Protein 6A4U (pdb70)

CATH classification: 1.20.1260.10

B-factor: mean 13.75, std 8.59, range [6.16, 90.47]

Radius of gyration: 35.63 Å; Cα contacts (8 Å, |Δi|>4): 1625; chains: 6; bounding box: 70×90×114 Å

Sequence (1014 aa):
ASQVRQNYHEEDCEASSIINKKQQINMMMELYASSYVYLSMAYYFEERDDVALPGFAKKFFKKESSDEEERREEHHAQQTFMKKYQNKRGGRRIVLQQQQIAAPSSMMREWGTGLEALQQAALDDLEKKQQVNQQSSSLLEELLHSSTASSSGNNDPHLTKKLLEDEYLEEEQVDSSIKKIGDMITKLKRAGGPPTGLGEYMFDKELNASSSQVRQNYHHEEDCEASSIINKQQINMMELYASSYVYLSSMAYYFEERDDVALPGFAKKFFKKESSDEEEERREEHHAQQTFMKKYQNKKRGGRIVLQQQIAAPSMMRREWGTGLEALQQAALDDLEKKQQVNQQSSSLLELLHSSSTASSGNNDPHLTKKLLEDEYLEEEQVDSSIKKIGDMITKLKRAGGPPTGLGEYMFDKKELNASQVRQNYHEEDCEASSIINKKQINMMELYASSYVYLSMAYYFEERDDVALPGFAKFFKKKESSDEEERREEHHAQQTFMKKYQNKRGGRIVLQQQIAAPSSMMREWGTGLEALQQAALDDLEKKQQVNQQSSSLLEELLHSSTASSGNNDPHLTKKLLEDEYLEEEQVDSSIKKKIGDMITKLKRAGGPPTGLGEYMFDKELNASSQVRQNYHEEDCEASSIINKKQQINMMELYASSYVYLSMAYYFERDDVALPGFAKFFKKESSDEEERREEHHAQTFMKKYQNKKRGGRIVLQQIAAPSSMMREWGTGLEALQAALDDLEKKQQVNQQSSLLELHSSTTASSSGNNDPHLTKKLLEDEYLEEEQVDSSIKKIGDMITKLKRAGGPPTGLGEYMFDKEELLNASQVRQNYHEEDCEASSIINKKQQINMMEELYASSYVYLSMAYYFEERDDVALPGFAKFFKKESSDEEEERREEHAQQTFMKKYQNKKRGGRIVLQQQIAAPPSSMMRREEWWGGTTGLEEALQAALDDLEKKQVNQQSSLLELLHSSTASSSGNNDPHLTKKLLEDEYLEEEQVDSIKKKIGDMITKLKRAGPTGLGEYMFDKEELNASQVRQNYHEEDCEASSIINKKQQINMMEELYASSYVYLSMAYYFEERDDVALPGFAKKFFKKESSDEEERREEHHAQQTFMKKYQNKKRGGRIVLQQIAAPSSMMRREWGTGLEALQAALDDLEKKQQVNQQSSLLELHSTASSGNNDPHLTKLLEDEYLEEEQVDSSIKKKIGDMITKLKRAGGPPTGLGEYMFDKELN

Solvent-accessible surface area: 44738 Å² total; per-residue (Å²): 135,22,150,65,66,150,89,13,77,130,80,0,26,62,21,0,20,136,2,1,35,49,2,12,60,0,11,7,8,4,12,11,0,0,15,23,1,51,32,37,84,34,62,17,62,0,0,1,87,26,0,67,85,22,2,59,97,7,28,92,22,0,27,50,0,0,106,6,0,9,125,23,3,0,54,28,30,21,62,36,8,31,10,15,51,76,101,79,17,34,49,0,20,91,0,0,65,35,0,41,83,16,2,117,90,0,23,95,18,1,86,89,7,39,74,44,0,52,62,47,113,2,92,92,0,20,125,20,0,79,81,95,2,26,113,52,3,90,86,22,31,129,118,6,24,56,13,15,74,118,0,111,183,48,19,51,86,52,133,10,27,120,105,22,0,76,150,49,90,135,23,151,63,63,146,88,12,80,130,84,0,26,63,18,0,20,119,3,0,22,46,2,12,53,0,11,8,7,4,11,10,1,0,3,24,1,60,32,35,83,34,65,18,71,0,0,1,88,27,1,62,76,17,3,63,99,11,35,85,25,0,22,38,0,0,73,6,0,9,148,24,3,0,53,38,81,21,88,76,8,44,36,16,97,107,148,86,14,34,52,0,20,90,0,0,66,35,0,14,85,16,4,44,105,2,5,100,12,1,32,100,4,19,74,45,0,54,60,46,114,2,94,92,0,20,123,18,0,24,44,82,5,3,48,87,5,13,55,31,3,24,118,6,0,31,13,4,18,55,0,109,38,6,31,45,87,51,112,3,28,134,31,7,6,83,97,46,94,135,24,151,63,63,147,91,13,78,131,80,0,27,56,35,0,19,92,5,1,41,49,2,11,55,0,11,8,8,4,11,11,0,0,15,23,1,44,33,1,67,13,6,4,51,0,0,1,88,22,1,74,91,22,2,54,64,8,29,94,20,0,19,38,0,0,95,6,0,10,128,23,3,0,56,27,35,21,54,41,9,31,9,16,50,84,101,77,24,35,49,0,20,90,0,0,68,37,0,41,86,14,3,118,95,0,23,96,29,2,85,90,6,39,73,43,0,52,63,47,114,3,93,92,0,20,126,19,0,81,77,85,5,26,110,71,7,90,85,26,30,132,111,6,24,55,11,15,73,117,0,113,184,48,19,51,86,29,47,9,11,9,60,20,6,52,149,45,93,133,24,152,64,64,144,91,13,82,121,73,0,28,62,29,0,19,55,5,2,10,26,3,12,51,0,10,8,7,4,11,11,0,0,16,23,1,63,31,36,84,33,65,16,70,0,0,1,87,27,1,72,78,17,2,56,89,11,31,97,29,0,42,51,0,0,105,3,0,9,122,22,3,0,54,26,30,25,20,13,10,26,31,15,68,102,154,96,21,34,48,0,20,89,0,0,66,34,0,41,86,15,3,117,95,1,24,95,6,0,86,57,3,39,74,45,0,53,63,45,113,2,93,84,0,20,124,19,0,78,77,84,5,25,109,87,5,91,85,31,30,129,115,7,25,55,11,16,75,117,0,115,183,50,20,50,87,52,133,10,28,130,80,18,5,90,143,47,94,135,24,152,64,63,145,89,13,80,132,79,0,27,55,23,0,19,146,9,1,33,46,3,12,60,0,11,9,12,4,11,21,3,0,4,34,2,61,34,36,84,34,63,16,67,0,0,1,85,23,1,63,84,21,2,53,76,11,31,80,24,0,33,48,0,0,76,5,0,9,147,22,2,0,48,24,54,26,102,93,9,54,38,10,36,167,179,122,33,62,28,0,18,78,0,0,67,28,0,41,82,15,3,118,106,2,24,94,21,0,84,96,3,40,74,45,0,53,60,47,114,3,94,92,0,19,125,19,0,78,79,85,5,26,110,78,7,90,87,27,32,130,113,7,26,56,11,14,74,117,0,111,184,49,30,42,85,53,133,11,27,126,106,20,0,70,151,43,93,132,23,54,5,50,34,62,13,83,118,73,0,28,62,30,0,20,76,6,2,9,29,3,11,53,0,9,8,6,4,7,11,0,3,22,24,1,86,32,35,84,34,63,17,65,0,0,5,96,22,0,58,78,18,1,41,94,9,27,96,33,0,28,40,0,0,96,5,0,3,45,9,3,0,52,26,32,23,19,13,10,25,33,16,66,102,154,95,18,35,49,0,20,91,0,0,67,34,0,41,85,15,4,118,93,1,24,96,8,0,85,85,3,39,75,44,0,52,63,44,114,2,10,9,0,14,29,17,0,72,74,94,1,26,114,47,1,91,87,24,30,130,108,6,25,55,11,16,74,117,0,111,183,49,31,44,86,52,135,10,28,124,104,20,0,69,148,45,93

Structure (mmCIF, N/CA/C/O backbone):
data_6A4U
#
_entry.id   6A4U
#
_cell.length_a   124.872
_cell.length_b   124.872
_cell.length_c   175.683
_cell.angle_alpha   90.00
_cell.angle_beta   90.00
_cell.angle_gamma   90.00
#
_symmetry.space_group_name_H-M   'I 4'
#
loop_
_entity.id
_entity.type
_entity.pdbx_description
1 polymer Ferritin
2 non-polymer 1,2-ETHANEDIOL
3 non-polymer 'SULFATE ION'
4 non-polymer 'CHLORIDE ION'
5 non-polymer 'MAGNESIUM ION'
6 water water
#
loop_
_atom_site.group_PDB
_atom_site.id
_atom_site.type_symbol
_atom_site.label_atom_id
_atom_site.label_alt_id
_atom_site.label_comp_id
_atom_site.label_asym_id
_atom_site.label_entity_id
_atom_site.label_seq_id
_atom_site.pdbx_PDB_ins_code
_atom_site.Cartn_x
_atom_site.Cartn_y
_atom_site.Cartn_z
_atom_site.occupancy
_atom_site.B_iso_or_equiv
_atom_site.auth_seq_id
_atom_site.auth_comp_id
_atom_site.auth_asym_id
_atom_site.auth_atom_id
_atom_site.pdbx_PDB_model_num
ATOM 1 N N . ALA A 1 1 ? 21.081 55.206 -15.680 1.00 22.80 2 ALA A N 1
ATOM 2 C CA . ALA A 1 1 ? 20.208 54.059 -15.461 1.00 21.11 2 ALA A CA 1
ATOM 3 C C . ALA A 1 1 ? 20.166 53.174 -16.694 1.00 18.08 2 ALA A C 1
ATOM 4 O O . ALA A 1 1 ? 20.561 53.587 -17.783 1.00 19.35 2 ALA A O 1
ATOM 6 N N . SER A 1 2 ? 19.678 51.952 -16.508 1.00 15.22 3 SER A N 1
ATOM 7 C CA . SER A 1 2 ? 19.515 51.028 -17.620 1.00 12.89 3 SER A CA 1
ATOM 8 C C . SER A 1 2 ? 18.556 51.603 -18.657 1.00 11.32 3 SER A C 1
ATOM 9 O O . SER A 1 2 ? 17.553 52.235 -18.308 1.00 11.89 3 SER A O 1
ATOM 12 N N . GLN A 1 3 ? 18.843 51.325 -19.939 1.00 9.98 4 GLN A N 1
ATOM 13 C CA . GLN A 1 3 ? 17.968 51.727 -21.037 1.00 9.87 4 GLN A CA 1
ATOM 14 C C . GLN A 1 3 ? 16.559 51.159 -20.903 1.00 9.20 4 GLN A C 1
ATOM 15 O O . GLN A 1 3 ? 15.633 51.692 -21.519 1.00 10.58 4 GLN A O 1
ATOM 21 N N . VAL A 1 4 ? 16.370 50.088 -20.126 1.00 8.92 5 VAL A N 1
ATOM 22 C CA . VAL A 1 4 ? 15.039 49.504 -19.981 1.00 9.03 5 VAL A CA 1
ATOM 23 C C . VAL A 1 4 ? 14.276 50.039 -18.778 1.00 8.48 5 VAL A C 1
ATOM 24 O O . VAL A 1 4 ? 13.057 49.844 -18.701 1.00 9.88 5 VAL A O 1
ATOM 28 N N . ARG A 1 5 ? 14.953 50.682 -17.829 1.00 8.44 6 ARG A N 1
ATOM 29 C CA . ARG A 1 5 ? 14.342 50.941 -16.530 1.00 8.80 6 ARG A CA 1
ATOM 30 C C . ARG A 1 5 ? 13.198 51.938 -16.656 1.00 8.67 6 ARG A C 1
ATOM 31 O O . ARG A 1 5 ? 13.342 52.991 -17.284 1.00 9.43 6 ARG A O 1
ATOM 39 N N . GLN A 1 6 ? 12.068 51.617 -16.031 1.00 8.13 7 GLN A N 1
ATOM 40 C CA . GLN A 1 6 ? 10.908 52.498 -16.072 1.00 8.09 7 GLN A CA 1
ATOM 41 C C . GLN A 1 6 ? 10.003 52.141 -14.904 1.00 7.93 7 GLN A C 1
ATOM 42 O O . GLN A 1 6 ? 9.622 50.977 -14.746 1.00 8.23 7 GLN A O 1
ATOM 48 N N . ASN A 1 7 ? 9.665 53.144 -14.092 1.00 8.30 8 ASN A N 1
ATOM 49 C CA . ASN A 1 7 ? 8.783 52.976 -12.938 1.00 8.61 8 ASN A CA 1
ATOM 50 C C . ASN A 1 7 ? 9.308 51.949 -11.937 1.00 8.39 8 ASN A C 1
ATOM 51 O O . ASN A 1 7 ? 8.527 51.233 -11.313 1.00 9.36 8 ASN A O 1
ATOM 56 N N . TYR A 1 8 ? 10.630 51.874 -11.771 1.00 8.74 9 TYR A N 1
ATOM 57 C CA . TYR A 1 8 ? 11.244 50.859 -10.916 1.00 8.40 9 TYR A CA 1
ATOM 58 C C . TYR A 1 8 ? 12.035 51.552 -9.817 1.00 8.49 9 TYR A C 1
ATOM 59 O O . TYR A 1 8 ? 13.123 52.085 -10.062 1.00 10.23 9 TYR A O 1
ATOM 68 N N . HIS A 1 9 ? 11.492 51.531 -8.609 1.00 9.12 10 HIS A N 1
ATOM 69 C CA . HIS A 1 9 ? 12.062 52.287 -7.508 1.00 9.61 10 HIS A CA 1
ATOM 70 C C . HIS A 1 9 ? 13.254 51.551 -6.915 1.00 9.35 10 HIS A C 1
ATOM 71 O O . HIS A 1 9 ? 13.261 50.321 -6.820 1.00 9.10 10 HIS A O 1
ATOM 78 N N . GLU A 1 10 ? 14.256 52.321 -6.480 1.00 10.03 11 GLU A N 1
ATOM 79 C CA A GLU A 1 10 ? 15.452 51.723 -5.896 0.46 10.46 11 GLU A CA 1
ATOM 80 C CA B GLU A 1 10 ? 15.452 51.722 -5.897 0.54 10.30 11 GLU A CA 1
ATOM 81 C C . GLU A 1 10 ? 15.134 50.871 -4.672 1.00 9.82 11 GLU A C 1
ATOM 82 O O . GLU A 1 10 ? 15.832 49.886 -4.409 1.00 10.04 11 GLU A O 1
ATOM 93 N N . ASP A 1 11 ? 14.096 51.227 -3.908 1.00 9.95 12 ASP A N 1
ATOM 94 C CA . ASP A 1 11 ? 13.755 50.423 -2.736 1.00 10.59 12 ASP A CA 1
ATOM 95 C C . ASP A 1 11 ? 13.221 49.060 -3.146 1.00 9.74 12 ASP A C 1
ATOM 96 O O . ASP A 1 11 ? 13.463 48.057 -2.466 1.00 10.53 12 ASP A O 1
ATOM 101 N N . CYS A 1 12 ? 12.478 49.006 -4.250 1.00 9.31 13 CYS A N 1
ATOM 102 C CA . CYS A 1 12 ? 12.013 47.722 -4.758 1.00 9.50 13 CYS A CA 1
ATOM 103 C C . CYS A 1 12 ? 13.180 46.882 -5.262 1.00 8.89 13 CYS A C 1
ATOM 104 O O . CYS A 1 12 ? 13.273 45.688 -4.956 1.00 9.15 13 CYS A O 1
ATOM 107 N N . GLU A 1 13 ? 14.096 47.504 -6.012 1.00 8.58 14 GLU A N 1
ATOM 108 C CA . GLU A 1 13 ? 15.297 46.821 -6.488 1.00 8.66 14 GLU A CA 1
ATOM 109 C C . GLU A 1 13 ? 16.089 46.222 -5.332 1.00 8.36 14 GLU A C 1
ATOM 110 O O . GLU A 1 13 ? 16.509 45.058 -5.380 1.00 8.30 14 GLU A O 1
ATOM 116 N N . ALA A 1 14 ? 16.304 47.009 -4.277 1.00 8.48 15 ALA A N 1
ATOM 117 C CA . ALA A 1 14 ? 17.064 46.520 -3.130 1.00 9.21 15 ALA A CA 1
ATOM 118 C C . ALA A 1 14 ? 16.329 45.391 -2.422 1.00 9.12 15 ALA A C 1
ATOM 119 O O . ALA A 1 14 ? 16.944 44.398 -2.011 1.00 9.90 15 ALA A O 1
ATOM 121 N N . SER A 1 15 ? 15.011 45.521 -2.265 1.00 9.12 16 SER A N 1
ATOM 122 C CA A SER A 1 15 ? 14.230 44.485 -1.596 0.46 9.68 16 SER A CA 1
ATOM 123 C CA B SER A 1 15 ? 14.270 44.473 -1.579 0.54 9.75 16 SER A CA 1
ATOM 124 C C . SER A 1 15 ? 14.253 43.180 -2.381 1.00 9.19 16 SER A C 1
ATOM 125 O O . SER A 1 15 ? 14.273 42.094 -1.791 1.00 9.88 16 SER A O 1
ATOM 130 N N . ILE A 1 16 ? 14.240 43.262 -3.712 1.00 8.63 17 ILE A N 1
ATOM 131 C CA A ILE A 1 16 ? 14.338 42.059 -4.541 0.42 8.50 17 ILE A CA 1
ATOM 132 C CA B ILE A 1 16 ? 14.318 42.035 -4.493 0.58 8.55 17 ILE A CA 1
ATOM 133 C C . ILE A 1 16 ? 15.658 41.340 -4.281 1.00 7.98 17 ILE A C 1
ATOM 134 O O . ILE A 1 16 ? 15.714 40.111 -4.170 1.00 8.19 17 ILE A O 1
ATOM 143 N N . ASN A 1 17 ? 16.755 42.099 -4.194 1.00 8.16 18 ASN A N 1
ATOM 144 C CA . ASN A 1 17 ? 18.032 41.468 -3.882 1.00 8.41 18 ASN A CA 1
ATOM 145 C C . ASN A 1 17 ? 17.989 40.772 -2.524 1.00 8.13 18 ASN A C 1
ATOM 146 O O . ASN A 1 17 ? 18.527 39.669 -2.367 1.00 8.68 18 ASN A O 1
ATOM 151 N N . LYS A 1 18 ? 17.342 41.381 -1.530 1.00 8.39 19 LYS A N 1
ATOM 152 C CA B LYS A 1 18 ? 17.206 40.728 -0.231 0.49 9.41 19 LYS A CA 1
ATOM 153 C CA C LYS A 1 18 ? 17.238 40.717 -0.238 0.51 9.30 19 LYS A CA 1
ATOM 154 C C . LYS A 1 18 ? 16.390 39.448 -0.350 1.00 8.70 19 LYS A C 1
ATOM 155 O O . LYS A 1 18 ? 16.725 38.419 0.255 1.00 9.18 19 LYS A O 1
ATOM 166 N N . GLN A 1 19 ? 15.311 39.496 -1.138 1.00 8.63 20 GLN A N 1
ATOM 167 C CA A GLN A 1 19 ? 14.460 38.324 -1.265 0.65 8.89 20 GLN A CA 1
ATOM 168 C CA B GLN A 1 19 ? 14.443 38.327 -1.303 0.35 9.33 20 GLN A CA 1
ATOM 169 C C . GLN A 1 19 ? 15.174 37.184 -1.988 1.00 8.74 20 GLN A C 1
ATOM 170 O O . GLN A 1 19 ? 14.959 36.013 -1.657 1.00 9.45 20 GLN A O 1
ATOM 181 N N . ILE A 1 20 ? 16.018 37.506 -2.980 1.00 8.41 21 ILE A N 1
ATOM 182 C CA . ILE A 1 20 ? 16.816 36.477 -3.650 1.00 8.12 21 ILE A CA 1
ATOM 183 C C . ILE A 1 20 ? 17.638 35.708 -2.624 1.00 7.49 21 ILE A C 1
ATOM 184 O O . ILE A 1 20 ? 17.684 34.472 -2.632 1.00 8.18 21 ILE A O 1
ATOM 189 N N . ASN A 1 21 ? 18.308 36.433 -1.725 1.00 7.67 22 ASN A N 1
ATOM 190 C CA . ASN A 1 21 ? 19.110 35.763 -0.707 1.00 7.45 22 ASN A CA 1
ATOM 191 C C . ASN A 1 21 ? 18.251 34.898 0.205 1.00 7.97 22 ASN A C 1
ATOM 192 O O . ASN A 1 21 ? 18.650 33.787 0.577 1.00 8.25 22 ASN A O 1
ATOM 197 N N . MET A 1 22 ? 17.068 35.390 0.574 1.00 8.22 23 MET A N 1
ATOM 198 C CA A MET A 1 22 ? 16.203 34.617 1.457 0.50 8.01 23 MET A CA 1
ATOM 199 C CA B MET A 1 22 ? 16.187 34.627 1.451 0.25 8.82 23 MET A CA 1
ATOM 200 C CA C MET A 1 22 ? 16.185 34.627 1.450 0.25 9.73 23 MET A CA 1
ATOM 201 C C . MET A 1 22 ? 15.742 33.325 0.794 1.00 8.44 23 MET A C 1
ATOM 202 O O . MET A 1 22 ? 15.699 32.274 1.444 1.00 8.94 23 MET A O 1
ATOM 215 N N . GLU A 1 23 ? 15.398 33.380 -0.500 1.00 8.43 24 GLU A N 1
ATOM 216 C CA . GLU A 1 23 ? 14.996 32.172 -1.216 1.00 9.34 24 GLU A CA 1
ATOM 217 C C . GLU A 1 23 ? 16.153 31.189 -1.322 1.00 8.28 24 GLU A C 1
ATOM 218 O O . GLU A 1 23 ? 15.957 29.976 -1.191 1.00 8.69 24 GLU A O 1
ATOM 224 N N . LEU A 1 24 ? 17.363 31.692 -1.579 1.00 8.36 25 LEU A N 1
ATOM 225 C CA . LEU A 1 24 ? 18.526 30.814 -1.626 1.00 8.28 25 LEU A CA 1
ATOM 226 C C . LEU A 1 24 ? 18.797 30.191 -0.262 1.00 7.75 25 LEU A C 1
ATOM 227 O O . LEU A 1 24 ? 19.144 29.009 -0.168 1.00 8.81 25 LEU A O 1
ATOM 232 N N . TYR A 1 25 ? 18.627 30.967 0.814 1.00 7.85 26 TYR A N 1
ATOM 233 C CA . TYR A 1 25 ? 18.777 30.421 2.159 1.00 8.01 26 TYR A CA 1
ATOM 234 C C . TYR A 1 25 ? 17.750 29.325 2.416 1.00 7.91 26 TYR A C 1
ATOM 235 O O . TYR A 1 25 ? 18.089 28.249 2.918 1.00 7.92 26 TYR A O 1
ATOM 244 N N . ALA A 1 26 ? 16.485 29.576 2.071 1.00 8.03 27 ALA A N 1
ATOM 245 C CA . ALA A 1 26 ? 15.470 28.541 2.241 1.00 8.25 27 ALA A CA 1
ATOM 246 C C . ALA A 1 26 ? 15.819 27.292 1.439 1.00 7.81 27 ALA A C 1
ATOM 247 O O . ALA A 1 26 ? 15.649 26.163 1.920 1.00 8.47 27 ALA A O 1
ATOM 249 N N . SER A 1 27 ? 16.313 27.470 0.212 1.00 7.78 28 SER A N 1
ATOM 250 C CA A SER A 1 27 ? 16.744 26.325 -0.585 0.65 7.91 28 SER A CA 1
ATOM 251 C CA B SER A 1 27 ? 16.725 26.313 -0.572 0.35 7.80 28 SER A CA 1
ATOM 252 C C . SER A 1 27 ? 17.828 25.531 0.134 1.00 7.67 28 SER A C 1
ATOM 253 O O . SER A 1 27 ? 17.858 24.295 0.074 1.00 8.00 28 SER A O 1
ATOM 258 N N . TYR A 1 28 ? 18.735 26.231 0.816 1.00 7.46 29 TYR A N 1
ATOM 259 C CA . TYR A 1 28 ? 19.832 25.569 1.521 1.00 7.60 29 TYR A CA 1
ATOM 260 C C . TYR A 1 28 ? 19.328 24.822 2.753 1.00 7.32 29 TYR A C 1
ATOM 261 O O . TYR A 1 28 ? 19.787 23.709 3.043 1.00 7.56 29 TYR A O 1
ATOM 270 N N . VAL A 1 29 ? 18.383 25.414 3.494 1.00 7.48 30 VAL A N 1
ATOM 271 C CA . VAL A 1 29 ? 17.740 24.704 4.601 1.00 7.64 30 VAL A CA 1
ATOM 272 C C . VAL A 1 29 ? 17.134 23.394 4.116 1.00 7.10 30 VAL A C 1
ATOM 273 O O . VAL A 1 29 ? 17.325 22.331 4.722 1.00 7.57 30 VAL A O 1
ATOM 277 N N . TYR A 1 30 ? 16.372 23.450 3.024 1.00 7.72 31 TYR A N 1
ATOM 278 C CA . TYR A 1 30 ? 15.711 22.238 2.559 1.00 8.01 31 TYR A CA 1
ATOM 279 C C . TYR A 1 30 ? 16.704 21.218 2.008 1.00 7.53 31 TYR A C 1
ATOM 280 O O . TYR A 1 30 ? 16.481 20.009 2.146 1.00 8.09 31 TYR A O 1
ATOM 289 N N . LEU A 1 31 ? 17.805 21.681 1.408 1.00 7.72 32 LEU A N 1
ATOM 290 C CA . LEU A 1 31 ? 18.859 20.760 0.991 1.00 7.78 32 LEU A CA 1
ATOM 291 C C . LEU A 1 31 ? 19.454 20.042 2.197 1.00 7.51 32 LEU A C 1
ATOM 292 O O . LEU A 1 31 ? 19.705 18.829 2.152 1.00 8.41 32 LEU A O 1
ATOM 297 N N . SER A 1 32 ? 19.705 20.784 3.280 1.00 7.85 33 SER A N 1
ATOM 298 C CA . SER A 1 32 ? 20.206 20.169 4.504 1.00 7.78 33 SER A CA 1
ATOM 299 C C . SER A 1 32 ? 19.241 19.109 5.016 1.00 7.59 33 SER A C 1
ATOM 300 O O . SER A 1 32 ? 19.647 17.997 5.380 1.00 8.23 33 SER A O 1
ATOM 303 N N . MET A 1 33 ? 17.955 19.444 5.067 1.00 7.65 34 MET A N 1
ATOM 304 C CA . MET A 1 33 ? 16.967 18.472 5.528 1.00 7.87 34 MET A CA 1
ATOM 305 C C . MET A 1 33 ? 16.947 17.241 4.633 1.00 7.69 34 MET A C 1
ATOM 306 O O . MET A 1 33 ? 16.884 16.106 5.126 1.00 8.30 34 MET A O 1
ATOM 311 N N . ALA A 1 34 ? 17.001 17.446 3.315 1.00 8.28 35 ALA A N 1
ATOM 312 C CA . ALA A 1 34 ? 16.909 16.325 2.388 1.00 8.61 35 ALA A CA 1
ATOM 313 C C . ALA A 1 34 ? 17.975 15.281 2.684 1.00 8.48 35 ALA A C 1
ATOM 314 O O . ALA A 1 34 ? 17.686 14.081 2.760 1.00 9.39 35 ALA A O 1
ATOM 316 N N . TYR A 1 35 ? 19.218 15.725 2.883 1.00 8.08 36 TYR A N 1
ATOM 317 C CA . TYR A 1 35 ? 20.302 14.780 3.111 1.00 8.09 36 TYR A CA 1
ATOM 318 C C . TYR A 1 35 ? 20.346 14.278 4.545 1.00 8.22 36 TYR A C 1
ATOM 319 O O . TYR A 1 35 ? 20.810 13.159 4.774 1.00 9.35 36 TYR A O 1
ATOM 328 N N . TYR A 1 36 ? 19.844 15.060 5.505 1.00 7.87 37 TYR A N 1
ATOM 329 C CA . TYR A 1 36 ? 19.660 14.535 6.850 1.00 8.30 37 TYR A CA 1
ATOM 330 C C . TYR A 1 36 ? 18.786 13.287 6.818 1.00 8.01 37 TYR A C 1
ATOM 331 O O . TYR A 1 36 ? 19.087 12.282 7.476 1.00 8.05 37 TYR A O 1
ATOM 340 N N . PHE A 1 37 ? 17.706 13.324 6.034 1.00 8.37 38 PHE A N 1
ATOM 341 C CA . PHE A 1 37 ? 16.786 12.200 5.943 1.00 8.60 38 PHE A CA 1
ATOM 342 C C . PHE A 1 37 ? 17.357 11.020 5.162 1.00 8.40 38 PHE A C 1
ATOM 343 O O . PHE A 1 37 ? 16.732 9.954 5.144 1.00 9.32 38 PHE A O 1
ATOM 351 N N . GLU A 1 38 ? 18.541 11.177 4.565 1.00 8.13 39 GLU A N 1
ATOM 352 C CA A GLU A 1 38 ? 19.232 10.069 3.912 0.75 8.60 39 GLU A CA 1
ATOM 353 C CA B GLU A 1 38 ? 19.283 10.124 3.885 0.25 9.45 39 GLU A CA 1
ATOM 354 C C . GLU A 1 38 ? 20.373 9.503 4.750 1.00 8.44 39 GLU A C 1
ATOM 355 O O . GLU A 1 38 ? 21.066 8.585 4.293 1.00 10.24 39 GLU A O 1
ATOM 366 N N . ARG A 1 39 ? 20.580 10.004 5.964 1.00 7.90 40 ARG A N 1
ATOM 367 C CA . ARG A 1 39 ? 21.550 9.378 6.851 1.00 8.46 40 ARG A CA 1
ATOM 368 C C . ARG A 1 39 ? 21.132 7.940 7.133 1.00 8.36 40 ARG A C 1
ATOM 369 O O . ARG A 1 39 ? 19.941 7.624 7.228 1.00 8.48 40 ARG A O 1
ATOM 377 N N . ASP A 1 40 ? 22.125 7.062 7.304 1.00 8.09 41 ASP A N 1
ATOM 378 C CA . ASP A 1 40 ? 21.831 5.655 7.568 1.00 8.40 41 ASP A CA 1
ATOM 379 C C . ASP A 1 40 ? 21.068 5.455 8.869 1.00 8.07 41 ASP A C 1
ATOM 380 O O . ASP A 1 40 ? 20.379 4.437 9.012 1.00 9.37 41 ASP A O 1
ATOM 385 N N . ASP A 1 41 ? 21.177 6.398 9.806 1.00 8.36 42 ASP A N 1
ATOM 386 C CA . ASP A 1 41 ? 20.491 6.335 11.087 1.00 8.62 42 ASP A CA 1
ATOM 387 C C . ASP A 1 41 ? 19.210 7.159 11.108 1.00 8.90 42 ASP A C 1
ATOM 388 O O . ASP A 1 41 ? 18.619 7.339 12.177 1.00 10.07 42 ASP A O 1
ATOM 393 N N . VAL A 1 42 ? 18.762 7.636 9.945 1.00 8.45 43 VAL A N 1
ATOM 394 C CA . VAL A 1 42 ? 17.497 8.351 9.813 1.00 8.70 43 VAL A CA 1
ATOM 395 C C . VAL A 1 42 ? 16.630 7.606 8.805 1.00 8.82 43 VAL A C 1
ATOM 396 O O . VAL A 1 42 ? 15.568 7.088 9.159 1.00 9.45 43 VAL A O 1
ATOM 400 N N . ALA A 1 43 ? 17.070 7.544 7.542 1.00 8.64 44 ALA A N 1
ATOM 401 C CA . ALA A 1 43 ? 16.491 6.634 6.542 1.00 9.10 44 ALA A CA 1
ATOM 402 C C . ALA A 1 43 ? 14.985 6.847 6.349 1.00 8.47 44 ALA A C 1
ATOM 403 O O . ALA A 1 43 ? 14.175 5.933 6.521 1.00 9.87 44 ALA A O 1
ATOM 405 N N . LEU A 1 44 ? 14.625 8.077 5.965 1.00 8.14 45 LEU A N 1
ATOM 406 C CA . LEU A 1 44 ? 13.247 8.466 5.663 1.00 8.52 45 LEU A CA 1
ATOM 407 C C . LEU A 1 44 ? 13.225 8.987 4.227 1.00 8.49 45 LEU A C 1
ATOM 408 O O . LEU A 1 44 ? 13.293 10.203 3.996 1.00 8.58 45 LEU A O 1
ATOM 413 N N . PRO A 1 45 ? 13.156 8.093 3.232 1.00 9.60 46 PRO A N 1
ATOM 414 C CA . PRO A 1 45 ? 13.318 8.538 1.832 1.00 10.16 46 PRO A CA 1
ATOM 415 C C . PRO A 1 45 ? 12.171 9.388 1.318 1.00 9.60 46 PRO A C 1
ATOM 416 O O . PRO A 1 45 ? 12.365 10.179 0.382 1.00 10.23 46 PRO A O 1
ATOM 420 N N . GLY A 1 46 ? 10.974 9.247 1.885 1.00 9.79 47 GLY A N 1
ATOM 421 C CA . GLY A 1 46 ? 9.882 10.117 1.478 1.00 9.83 47 GLY A CA 1
ATOM 422 C C . GLY A 1 46 ? 10.117 11.546 1.923 1.00 8.51 47 GLY A C 1
ATOM 423 O O . GLY A 1 46 ? 9.976 12.487 1.136 1.00 9.15 47 GLY A O 1
ATOM 424 N N . PHE A 1 47 ? 10.508 11.724 3.189 1.00 8.34 48 PHE A N 1
ATOM 425 C CA . PHE A 1 47 ? 10.890 13.049 3.661 1.00 8.83 48 PHE A CA 1
ATOM 426 C C . PHE A 1 47 ? 12.064 13.596 2.860 1.00 8.27 48 PHE A C 1
ATOM 427 O O . PHE A 1 47 ? 12.090 14.785 2.523 1.00 8.60 48 PHE A O 1
ATOM 435 N N . ALA A 1 48 ? 13.055 12.748 2.550 1.00 8.43 49 ALA A N 1
ATOM 436 C CA . ALA A 1 48 ? 14.209 13.213 1.781 1.00 8.76 49 ALA A CA 1
ATOM 437 C C . ALA A 1 48 ? 13.778 13.757 0.425 1.00 9.09 49 ALA A C 1
ATOM 438 O O . ALA A 1 48 ? 14.209 14.841 0.008 1.00 9.61 49 ALA A O 1
ATOM 440 N N . LYS A 1 49 ? 12.918 13.013 -0.278 1.00 9.54 50 LYS A N 1
ATOM 441 C CA A LYS A 1 49 ? 12.477 13.460 -1.593 0.06 9.36 50 LYS A CA 1
ATOM 442 C CA B LYS A 1 49 ? 12.458 13.444 -1.594 0.94 9.84 50 LYS A CA 1
ATOM 443 C C . LYS A 1 49 ? 11.644 14.730 -1.494 1.00 9.02 50 LYS A C 1
ATOM 444 O O . LYS A 1 49 ? 11.802 15.644 -2.312 1.00 9.43 50 LYS A O 1
ATOM 455 N N . PHE A 1 50 ? 10.762 14.816 -0.491 1.00 8.94 51 PHE A N 1
ATOM 456 C CA . PHE A 1 50 ? 9.964 16.022 -0.297 1.00 8.84 51 PHE A CA 1
ATOM 457 C C . PHE A 1 50 ? 10.858 17.245 -0.137 1.00 8.44 51 PHE A C 1
ATOM 458 O O . PHE A 1 50 ? 10.620 18.294 -0.750 1.00 8.72 51 PHE A O 1
ATOM 466 N N . PHE A 1 51 ? 11.892 17.131 0.692 1.00 8.49 52 PHE A N 1
ATOM 467 C CA . PHE A 1 51 ? 12.771 18.271 0.925 1.00 8.94 52 PHE A CA 1
ATOM 468 C C . PHE A 1 51 ? 13.716 18.545 -0.237 1.00 8.59 52 PHE A C 1
ATOM 469 O O . PHE A 1 51 ? 14.056 19.709 -0.475 1.00 8.99 52 PHE A O 1
ATOM 477 N N . LYS A 1 52 ? 14.135 17.521 -0.980 1.00 9.42 53 LYS A N 1
ATOM 478 C CA A LYS A 1 52 ? 14.920 17.758 -2.192 0.49 9.65 53 LYS A CA 1
ATOM 479 C CA B LYS A 1 52 ? 14.928 17.784 -2.174 0.51 9.74 53 LYS A CA 1
ATOM 480 C C . LYS A 1 52 ? 14.122 18.585 -3.190 1.00 9.40 53 LYS A C 1
ATOM 481 O O . LYS A 1 52 ? 14.620 19.568 -3.760 1.00 10.23 53 LYS A O 1
ATOM 492 N N . GLU A 1 53 ? 12.871 18.182 -3.424 1.00 9.52 54 GLU A N 1
ATOM 493 C CA . GLU A 1 53 ? 12.012 18.916 -4.344 1.00 10.10 54 GLU A CA 1
ATOM 494 C C . GLU A 1 53 ? 11.764 20.327 -3.839 1.00 9.40 54 GLU A C 1
ATOM 495 O O . GLU A 1 53 ? 11.778 21.286 -4.617 1.00 10.21 54 GLU A O 1
ATOM 501 N N . SER A 1 54 ? 11.561 20.476 -2.528 1.00 9.06 55 SER A N 1
ATOM 502 C CA . SER A 1 54 ? 11.373 21.803 -1.953 1.00 9.11 55 SER A CA 1
ATOM 503 C C . SER A 1 54 ? 12.603 22.672 -2.167 1.00 8.93 55 SER A C 1
ATOM 504 O O . SER A 1 54 ? 12.486 23.859 -2.494 1.00 9.49 55 SER A O 1
ATOM 507 N N . SER A 1 55 ? 13.795 22.100 -1.975 1.00 8.81 56 SER A N 1
ATOM 508 C CA . SER A 1 55 ? 15.025 22.853 -2.199 1.00 8.84 56 SER A CA 1
ATOM 509 C C . SER A 1 55 ? 15.111 23.343 -3.638 1.00 8.62 56 SER A C 1
ATOM 510 O O . SER A 1 55 ? 15.446 24.506 -3.890 1.00 9.42 56 SER A O 1
ATOM 513 N N . ASP A 1 56 ? 14.813 22.462 -4.598 1.00 9.22 58 ASP A N 1
ATOM 514 C CA . ASP A 1 56 ? 14.858 22.863 -5.999 1.00 10.12 58 ASP A CA 1
ATOM 515 C C . ASP A 1 56 ? 13.866 23.983 -6.281 1.00 9.90 58 ASP A C 1
ATOM 516 O O . ASP A 1 56 ? 14.178 24.930 -7.013 1.00 10.78 58 ASP A O 1
ATOM 521 N N . GLU A 1 57 ? 12.658 23.882 -5.718 1.00 10.31 59 GLU A N 1
ATOM 522 C CA A GLU A 1 57 ? 11.644 24.900 -5.967 0.72 11.73 59 GLU A CA 1
ATOM 523 C CA B GLU A 1 57 ? 11.638 24.899 -5.956 0.28 10.82 59 GLU A CA 1
ATOM 524 C C . GLU A 1 57 ? 12.074 26.257 -5.423 1.00 10.01 59 GLU A C 1
ATOM 525 O O . GLU A 1 57 ? 11.850 27.287 -6.070 1.00 10.32 59 GLU A O 1
ATOM 536 N N . GLU A 1 58 ? 12.700 26.284 -4.240 1.00 8.84 60 GLU A N 1
ATOM 537 C CA . GLU A 1 58 ? 13.142 27.570 -3.703 1.00 8.95 60 GLU A CA 1
ATOM 538 C C . GLU A 1 58 ? 14.251 28.168 -4.560 1.00 8.52 60 GLU A C 1
ATOM 539 O O . GLU A 1 58 ? 14.295 29.387 -4.770 1.00 8.85 60 GLU A O 1
ATOM 545 N N . ARG A 1 59 ? 15.158 27.330 -5.067 1.00 8.71 61 ARG A N 1
ATOM 546 C CA A ARG A 1 59 ? 16.184 27.844 -5.963 0.72 9.35 61 ARG A CA 1
ATOM 547 C CA B ARG A 1 59 ? 16.189 27.808 -5.985 0.28 9.33 61 ARG A CA 1
ATOM 548 C C . ARG A 1 59 ? 15.570 28.404 -7.240 1.00 9.07 61 ARG A C 1
ATOM 549 O O . ARG A 1 59 ? 16.015 29.443 -7.739 1.00 9.55 61 ARG A O 1
ATOM 564 N N . GLU A 1 60 ? 14.547 27.739 -7.785 1.00 9.27 62 GLU A N 1
ATOM 565 C CA A GLU A 1 60 ? 13.883 28.274 -8.967 0.78 10.28 62 GLU A CA 1
ATOM 566 C CA B GLU A 1 60 ? 13.887 28.278 -8.968 0.22 10.04 62 GLU A CA 1
ATOM 567 C C . GLU A 1 60 ? 13.221 29.611 -8.664 1.00 9.04 62 GLU A C 1
ATOM 568 O O . GLU A 1 60 ? 13.240 30.525 -9.492 1.00 9.72 62 GLU A O 1
ATOM 579 N N . HIS A 1 61 ? 12.639 29.750 -7.472 1.00 8.92 63 HIS A N 1
ATOM 580 C CA A HIS A 1 61 ? 12.037 31.021 -7.058 0.60 9.44 63 HIS A CA 1
ATOM 581 C CA B HIS A 1 61 ? 12.043 31.036 -7.156 0.40 9.66 63 HIS A CA 1
ATOM 582 C C . HIS A 1 61 ? 13.087 32.128 -6.970 1.00 8.70 63 HIS A C 1
ATOM 583 O O . HIS A 1 61 ? 12.839 33.277 -7.366 1.00 8.90 63 HIS A O 1
ATOM 596 N N . ALA A 1 62 ? 14.264 31.798 -6.434 1.00 8.45 64 ALA A N 1
ATOM 597 C CA . ALA A 1 62 ? 15.351 32.773 -6.418 1.00 8.71 64 ALA A CA 1
ATOM 598 C C . ALA A 1 62 ? 15.731 33.182 -7.839 1.00 8.32 64 ALA A C 1
ATOM 599 O O . ALA A 1 62 ? 15.930 34.371 -8.122 1.00 8.64 64 ALA A O 1
ATOM 601 N N . GLN A 1 63 ? 15.832 32.202 -8.746 1.00 8.56 65 GLN A N 1
ATOM 602 C CA A GLN A 1 63 ? 16.211 32.492 -10.127 0.53 8.66 65 GLN A CA 1
ATOM 603 C CA B GLN A 1 63 ? 16.214 32.499 -10.124 0.47 9.03 65 GLN A CA 1
ATOM 604 C C . GLN A 1 63 ? 15.170 33.354 -10.827 1.00 8.13 65 GLN A C 1
ATOM 605 O O . GLN A 1 63 ? 15.514 34.210 -11.648 1.00 8.91 65 GLN A O 1
ATOM 616 N N . THR A 1 64 ? 13.885 33.138 -10.524 1.00 8.15 66 THR A N 1
ATOM 617 C CA . THR A 1 64 ? 12.857 33.975 -11.132 1.00 8.44 66 THR A CA 1
ATOM 618 C C . THR A 1 64 ? 13.009 35.428 -10.691 1.00 7.59 66 THR A C 1
ATOM 619 O O . THR A 1 64 ? 12.821 36.345 -11.494 1.00 8.03 66 THR A O 1
ATOM 623 N N . PHE A 1 65 ? 13.410 35.656 -9.434 1.00 7.53 67 PHE A N 1
ATOM 624 C CA . PHE A 1 65 ? 13.672 37.024 -8.988 1.00 7.36 67 PHE A CA 1
ATOM 625 C C . PHE A 1 65 ? 14.901 37.607 -9.678 1.00 7.28 67 PHE A C 1
ATOM 626 O O . PHE A 1 65 ? 14.947 38.810 -9.952 1.00 8.02 67 PHE A O 1
ATOM 634 N N . MET A 1 66 ? 15.927 36.786 -9.927 1.00 7.26 68 MET A N 1
ATOM 635 C CA . MET A 1 66 ? 17.106 37.266 -10.645 1.00 7.56 68 MET A CA 1
ATOM 636 C C . MET A 1 66 ? 16.740 37.680 -12.065 1.00 7.79 68 MET A C 1
ATOM 637 O O . MET A 1 66 ? 17.122 38.763 -12.538 1.00 7.77 68 MET A O 1
ATOM 642 N N . LYS A 1 67 ? 15.973 36.828 -12.752 1.00 7.84 69 LYS A N 1
ATOM 643 C CA A LYS A 1 67 ? 15.474 37.169 -14.077 0.69 7.39 69 LYS A CA 1
ATOM 644 C CA B LYS A 1 67 ? 15.469 37.168 -14.079 0.31 11.55 69 LYS A CA 1
ATOM 645 C C . LYS A 1 67 ? 14.652 38.449 -14.035 1.00 8.03 69 LYS A C 1
ATOM 646 O O . LYS A 1 67 ? 14.771 39.302 -14.924 1.00 8.01 69 LYS A O 1
ATOM 657 N N . TYR A 1 68 ? 13.822 38.600 -12.998 1.00 7.59 70 TYR A N 1
ATOM 658 C CA . TYR A 1 68 ? 12.969 39.776 -12.865 1.00 7.51 70 TYR A CA 1
ATOM 659 C C . TYR A 1 68 ? 13.793 41.048 -12.703 1.00 7.51 70 TYR A C 1
ATOM 660 O O . TYR A 1 68 ? 13.510 42.075 -13.335 1.00 7.46 70 TYR A O 1
ATOM 669 N N . GLN A 1 69 ? 14.806 40.997 -11.833 1.00 7.56 71 GLN A N 1
ATOM 670 C CA . GLN A 1 69 ? 15.703 42.127 -11.644 1.00 8.38 71 GLN A CA 1
ATOM 671 C C . GLN A 1 69 ? 16.252 42.593 -12.988 1.00 7.90 71 GLN A C 1
ATOM 672 O O . GLN A 1 69 ? 16.197 43.782 -13.325 1.00 8.47 71 GLN A O 1
ATOM 678 N N . ASN A 1 70 ? 16.728 41.647 -13.807 1.00 8.15 72 ASN A N 1
ATOM 679 C CA . ASN A 1 70 ? 17.254 42.008 -15.120 1.00 8.37 72 ASN A CA 1
ATOM 680 C C . ASN A 1 70 ? 16.165 42.561 -16.037 1.00 7.77 72 ASN A C 1
ATOM 681 O O . ASN A 1 70 ? 16.415 43.508 -16.789 1.00 8.68 72 ASN A O 1
ATOM 686 N N . LYS A 1 71 ? 14.958 41.979 -16.008 1.00 7.59 73 LYS A N 1
ATOM 687 C CA . LYS A 1 71 ? 13.884 42.473 -16.869 1.00 8.47 73 LYS A CA 1
ATOM 688 C C . LYS A 1 71 ? 13.606 43.944 -16.608 1.00 7.81 73 LYS A C 1
ATOM 689 O O . LYS A 1 71 ? 13.309 44.702 -17.539 1.00 8.65 73 LYS A O 1
ATOM 695 N N . ARG A 1 72 ? 13.643 44.356 -15.338 1.00 7.37 74 ARG A N 1
ATOM 696 C CA . ARG A 1 72 ? 13.304 45.718 -14.952 1.00 7.72 74 ARG A CA 1
ATOM 697 C C . ARG A 1 72 ? 14.486 46.674 -15.046 1.00 7.90 74 ARG A C 1
ATOM 698 O O . ARG A 1 72 ? 14.294 47.889 -14.911 1.00 8.57 74 ARG A O 1
ATOM 706 N N . GLY A 1 73 ? 15.690 46.174 -15.307 1.00 8.21 75 GLY A N 1
ATOM 707 C CA . GLY A 1 73 ? 16.853 47.032 -15.357 1.00 9.05 75 GLY A CA 1
ATOM 708 C C . GLY A 1 73 ? 17.518 47.249 -14.023 1.00 8.83 75 GLY A C 1
ATOM 709 O O . GLY A 1 73 ? 18.396 48.114 -13.917 1.00 10.34 75 GLY A O 1
ATOM 710 N N . GLY A 1 74 ? 17.110 46.514 -12.991 1.00 8.86 76 GLY A N 1
ATOM 711 C CA . GLY A 1 74 ? 17.843 46.529 -11.748 1.00 9.02 76 GLY A CA 1
ATOM 712 C C . GLY A 1 74 ? 19.099 45.707 -11.862 1.00 8.91 76 GLY A C 1
ATOM 713 O O . GLY A 1 74 ? 19.343 45.007 -12.847 1.00 10.10 76 GLY A O 1
ATOM 714 N N . ARG A 1 75 ? 19.916 45.774 -10.821 1.00 8.65 77 ARG A N 1
ATOM 715 C CA A ARG A 1 75 ? 21.195 45.087 -10.833 0.75 9.40 77 ARG A CA 1
ATOM 716 C CA B ARG A 1 75 ? 21.222 45.122 -10.804 0.25 9.89 77 ARG A CA 1
ATOM 717 C C . ARG A 1 75 ? 21.236 44.069 -9.704 1.00 8.55 77 ARG A C 1
ATOM 718 O O . ARG A 1 75 ? 21.067 44.403 -8.524 1.00 9.27 77 ARG A O 1
ATOM 733 N N . ILE A 1 76 ? 21.429 42.813 -10.086 1.00 8.15 78 ILE A N 1
ATOM 734 C CA . ILE A 1 76 ? 21.496 41.727 -9.120 1.00 8.84 78 ILE A CA 1
ATOM 735 C C . ILE A 1 76 ? 22.726 41.912 -8.244 1.00 8.69 78 ILE A C 1
ATOM 736 O O . ILE A 1 76 ? 23.848 42.073 -8.745 1.00 9.73 78 ILE A O 1
ATOM 741 N N . VAL A 1 77 ? 22.527 41.872 -6.931 1.00 8.68 79 VAL A N 1
ATOM 742 C CA . VAL A 1 77 ? 23.622 41.877 -5.967 1.00 9.75 79 VAL A CA 1
ATOM 743 C C . VAL A 1 77 ? 23.444 40.638 -5.108 1.00 8.99 79 VAL A C 1
ATOM 744 O O . VAL A 1 77 ? 22.487 40.545 -4.332 1.00 10.16 79 VAL A O 1
ATOM 748 N N . LEU A 1 78 ? 24.343 39.679 -5.275 1.00 8.81 80 LEU A N 1
ATOM 749 C CA . LEU A 1 78 ? 24.294 38.426 -4.543 1.00 9.14 80 LEU A CA 1
ATOM 750 C C . LEU A 1 78 ? 25.153 38.524 -3.293 1.00 9.66 80 LEU A C 1
ATOM 751 O O . LEU A 1 78 ? 26.265 39.066 -3.322 1.00 13.20 80 LEU A O 1
ATOM 756 N N . GLN A 1 79 ? 24.649 37.965 -2.199 1.00 9.34 81 GLN A N 1
ATOM 757 C CA A GLN A 1 79 ? 25.334 37.954 -0.917 0.48 9.85 81 GLN A CA 1
ATOM 758 C CA B GLN A 1 79 ? 25.385 37.948 -0.949 0.52 9.92 81 GLN A CA 1
ATOM 759 C C . GLN A 1 79 ? 25.567 36.517 -0.462 1.00 8.42 81 GLN A C 1
ATOM 760 O O . GLN A 1 79 ? 24.994 35.563 -1.001 1.00 8.33 81 GLN A O 1
ATOM 771 N N . GLN A 1 80 ? 26.407 36.375 0.556 1.00 8.11 82 GLN A N 1
ATOM 772 C CA A GLN A 1 80 ? 26.662 35.070 1.147 0.65 7.53 82 GLN A CA 1
ATOM 773 C CA B GLN A 1 80 ? 26.661 35.056 1.118 0.35 7.50 82 GLN A CA 1
ATOM 774 C C . GLN A 1 80 ? 25.349 34.395 1.536 1.00 7.04 82 GLN A C 1
ATOM 775 O O . GLN A 1 80 ? 24.393 35.057 1.954 1.00 7.87 82 GLN A O 1
ATOM 786 N N . ILE A 1 81 ? 25.297 33.072 1.387 1.00 6.94 83 ILE A N 1
ATOM 787 C CA . ILE A 1 81 ? 24.131 32.280 1.773 1.00 7.21 83 ILE A CA 1
ATOM 788 C C . ILE A 1 81 ? 24.483 31.573 3.075 1.00 6.85 83 ILE A C 1
ATOM 789 O O . ILE A 1 81 ? 25.292 30.634 3.086 1.00 7.17 83 ILE A O 1
ATOM 794 N N . ALA A 1 82 ? 23.887 32.026 4.178 1.00 7.04 84 ALA A N 1
ATOM 795 C CA . ALA A 1 82 ? 24.217 31.464 5.482 1.00 7.22 84 ALA A CA 1
ATOM 796 C C . ALA A 1 82 ? 23.881 29.978 5.525 1.00 6.64 84 ALA A C 1
ATOM 797 O O . ALA A 1 82 ? 22.899 29.528 4.924 1.00 7.80 84 ALA A O 1
ATOM 799 N N . ALA A 1 83 ? 24.712 29.208 6.230 1.00 7.10 85 ALA A N 1
ATOM 800 C CA . ALA A 1 83 ? 24.351 27.826 6.481 1.00 7.78 85 ALA A CA 1
ATOM 801 C C . ALA A 1 83 ? 23.153 27.772 7.425 1.00 8.37 85 ALA A C 1
ATOM 802 O O . ALA A 1 83 ? 22.988 28.649 8.279 1.00 9.50 85 ALA A O 1
ATOM 804 N N . PRO A 1 84 ? 22.322 26.735 7.304 1.00 9.04 86 PRO A N 1
ATOM 805 C CA . PRO A 1 84 ? 21.232 26.544 8.268 1.00 10.73 86 PRO A CA 1
ATOM 806 C C . PRO A 1 84 ? 21.777 26.424 9.687 1.00 12.17 86 PRO A C 1
ATOM 807 O O . PRO A 1 84 ? 22.924 26.033 9.908 1.00 12.15 86 PRO A O 1
ATOM 811 N N . SER A 1 85 ? 20.935 26.780 10.660 1.00 15.25 87 SER A N 1
ATOM 812 C CA A SER A 1 85 ? 21.399 26.932 12.035 0.32 16.75 87 SER A CA 1
ATOM 813 C CA B SER A 1 85 ? 21.417 26.931 12.028 0.68 16.87 87 SER A CA 1
ATOM 814 C C . SER A 1 85 ? 21.695 25.605 12.723 1.00 16.81 87 SER A C 1
ATOM 815 O O . SER A 1 85 ? 22.473 25.581 13.685 1.00 17.81 87 SER A O 1
ATOM 820 N N . MET A 1 86 ? 21.098 24.503 12.273 1.00 15.68 88 MET A N 1
ATOM 821 C CA A MET A 1 86 ? 21.235 23.206 12.927 0.51 16.21 88 MET A CA 1
ATOM 822 C CA B MET A 1 86 ? 21.309 23.228 12.939 0.49 15.59 88 MET A CA 1
ATOM 823 C C . MET A 1 86 ? 21.772 22.172 11.950 1.00 14.65 88 MET A C 1
ATOM 824 O O . MET A 1 86 ? 21.412 22.187 10.767 1.00 14.67 88 MET A O 1
ATOM 833 N N . ARG A 1 87 ? 22.607 21.260 12.461 1.00 13.87 89 ARG A N 1
ATOM 834 C CA . ARG A 1 87 ? 23.105 20.141 11.670 1.00 13.54 89 ARG A CA 1
ATOM 835 C C . ARG A 1 87 ? 22.058 19.052 11.528 1.00 12.90 89 ARG A C 1
ATOM 836 O O . ARG A 1 87 ? 22.030 18.350 10.508 1.00 13.34 89 ARG A O 1
ATOM 844 N N . GLU A 1 88 ? 21.218 18.878 12.547 1.00 12.44 90 GLU A N 1
ATOM 845 C CA . GLU A 1 88 ? 20.254 17.793 12.619 1.00 13.44 90 GLU A CA 1
ATOM 846 C C . GLU A 1 88 ? 18.873 18.386 12.834 1.00 13.57 90 GLU A C 1
ATOM 847 O O . GLU A 1 88 ? 18.717 19.398 13.518 1.00 15.73 90 GLU A O 1
ATOM 853 N N . TRP A 1 89 ? 17.867 17.729 12.269 1.00 11.63 91 TRP A N 1
ATOM 854 C CA . TRP A 1 89 ? 16.529 18.293 12.208 1.00 10.85 91 TRP A CA 1
ATOM 855 C C . TRP A 1 89 ? 15.512 17.545 13.058 1.00 11.61 91 TRP A C 1
ATOM 856 O O . TRP A 1 89 ? 14.334 17.920 13.061 1.00 13.37 91 TRP A O 1
ATOM 867 N N . GLY A 1 90 ? 15.936 16.527 13.801 1.00 11.47 92 GLY A N 1
ATOM 868 C CA . GLY A 1 90 ? 15.047 15.820 14.701 1.00 12.29 92 GLY A CA 1
ATOM 869 C C . GLY A 1 90 ? 14.149 14.830 13.993 1.00 12.14 92 GLY A C 1
ATOM 870 O O . GLY A 1 90 ? 14.564 14.159 13.044 1.00 12.18 92 GLY A O 1
ATOM 871 N N . THR A 1 91 ? 12.910 14.723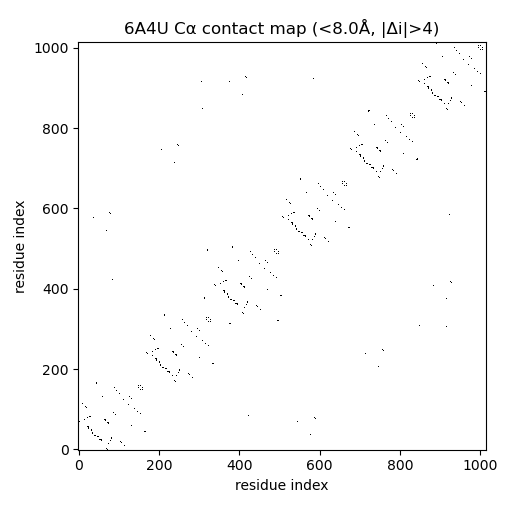 14.452 1.00 11.93 93 THR A N 1
ATOM 872 C CA . THR A 1 91 ? 11.958 13.815 13.838 1.00 12.11 93 THR A CA 1
ATOM 873 C C . THR A 1 91 ? 11.423 14.421 12.543 1.00 11.19 93 THR A C 1
ATOM 874 O O . THR A 1 91 ? 11.577 15.616 12.274 1.00 11.07 93 THR A O 1
ATOM 878 N N . GLY A 1 92 ? 10.759 13.588 11.740 1.00 11.48 94 GLY A N 1
ATOM 879 C CA . GLY A 1 92 ? 10.055 14.118 10.586 1.00 11.00 94 GLY A CA 1
ATOM 880 C C . GLY A 1 92 ? 9.111 15.245 10.958 1.00 9.99 94 GLY A C 1
ATOM 881 O O . GLY A 1 92 ? 9.043 16.263 10.267 1.00 9.91 94 GLY A O 1
ATOM 882 N N . LEU A 1 93 ? 8.392 15.091 12.075 1.00 9.98 95 LEU A N 1
ATOM 883 C CA . LEU A 1 93 ? 7.461 16.127 12.512 1.00 9.78 95 LEU A CA 1
ATOM 884 C C . LEU A 1 93 ? 8.189 17.420 12.848 1.00 9.51 95 LEU A C 1
ATOM 885 O O . LEU A 1 93 ? 7.742 18.505 12.461 1.00 9.86 95 LEU A O 1
ATOM 890 N N . GLU A 1 94 ? 9.311 17.329 13.566 1.00 9.74 96 GLU A N 1
ATOM 891 C CA . GLU A 1 94 ? 10.061 18.534 13.907 1.00 9.91 96 GLU A CA 1
ATOM 892 C C . GLU A 1 94 ? 10.573 19.241 12.659 1.00 9.05 96 GLU A C 1
ATOM 893 O O . GLU A 1 94 ? 10.584 20.477 12.599 1.00 9.36 96 GLU A O 1
ATOM 899 N N . ALA A 1 95 ? 10.989 18.479 11.648 1.00 8.63 97 ALA A N 1
ATOM 900 C CA . ALA A 1 95 ? 11.411 19.098 10.396 1.00 9.07 97 ALA A CA 1
ATOM 901 C C . ALA A 1 95 ? 10.247 19.788 9.696 1.00 8.30 97 ALA A C 1
ATOM 902 O O . ALA A 1 95 ? 10.407 20.896 9.171 1.00 8.77 97 ALA A O 1
ATOM 904 N N . LEU A 1 96 ? 9.073 19.148 9.663 1.00 8.85 98 LEU A N 1
ATOM 905 C CA . LEU A 1 96 ? 7.912 19.795 9.057 1.00 8.82 98 LEU A CA 1
ATOM 906 C C . LEU A 1 96 ? 7.519 21.054 9.815 1.00 8.40 98 LEU A C 1
ATOM 907 O O . LEU A 1 96 ? 7.117 22.049 9.204 1.00 8.58 98 LEU A O 1
ATOM 912 N N . GLN A 1 97 ? 7.598 21.020 11.150 1.00 8.50 99 GLN A N 1
ATOM 913 C CA A GLN A 1 97 ? 7.282 22.208 11.936 0.91 9.01 99 GLN A CA 1
ATOM 914 C CA B GLN A 1 97 ? 7.289 22.205 11.944 0.09 9.50 99 GLN A CA 1
ATOM 915 C C . GLN A 1 97 ? 8.259 23.338 11.630 1.00 8.90 99 GLN A C 1
ATOM 916 O O . GLN A 1 97 ? 7.856 24.502 11.493 1.00 9.69 99 GLN A O 1
ATOM 927 N N . ALA A 1 98 ? 9.545 23.013 11.496 1.00 9.17 101 ALA A N 1
ATOM 928 C CA . ALA A 1 98 ? 10.529 24.024 11.127 1.00 9.55 101 ALA A CA 1
ATOM 929 C C . ALA A 1 98 ? 10.262 24.556 9.725 1.00 8.79 101 ALA A C 1
ATOM 930 O O . ALA A 1 98 ? 10.401 25.761 9.468 1.00 9.26 101 ALA A O 1
ATOM 932 N N . ALA A 1 99 ? 9.864 23.675 8.804 1.00 8.93 102 ALA A N 1
ATOM 933 C CA . ALA A 1 99 ? 9.540 24.112 7.450 1.00 8.96 102 ALA A CA 1
ATOM 934 C C . ALA A 1 99 ? 8.319 25.026 7.438 1.00 8.43 102 ALA A C 1
ATOM 935 O O . ALA A 1 99 ? 8.307 26.043 6.734 1.00 8.95 102 ALA A O 1
ATOM 937 N N . LEU A 1 100 ? 7.287 24.692 8.217 1.00 8.36 103 LEU A N 1
ATOM 938 C CA . LEU A 1 100 ? 6.119 25.567 8.290 1.00 8.78 103 LEU A CA 1
ATOM 939 C C . LEU A 1 100 ? 6.517 26.956 8.768 1.00 8.80 103 LEU A C 1
ATOM 940 O O . LEU A 1 100 ? 6.102 27.970 8.191 1.00 9.11 103 LEU A O 1
ATOM 945 N N . ASP A 1 101 ? 7.345 27.020 9.815 1.00 8.76 104 ASP A N 1
ATOM 946 C CA A ASP A 1 101 ? 7.796 28.310 10.331 0.67 9.97 104 ASP A CA 1
ATOM 947 C CA B ASP A 1 101 ? 7.775 28.318 10.320 0.33 9.71 104 ASP A CA 1
ATOM 948 C C . ASP A 1 101 ? 8.566 29.084 9.267 1.00 8.82 104 ASP A C 1
ATOM 949 O O . ASP A 1 101 ? 8.367 30.293 9.092 1.00 9.40 104 ASP A O 1
ATOM 958 N N . LEU A 1 102 ? 9.460 28.399 8.549 1.00 8.58 105 LEU A N 1
ATOM 959 C CA . LEU A 1 102 ? 10.249 29.063 7.517 1.00 8.78 105 LEU A CA 1
ATOM 960 C C . LEU A 1 102 ? 9.360 29.562 6.381 1.00 8.46 105 LEU A C 1
ATOM 961 O O . LEU A 1 102 ? 9.535 30.687 5.898 1.00 8.98 105 LEU A O 1
ATOM 966 N N . GLU A 1 103 ? 8.403 28.738 5.939 1.00 7.88 106 GLU A N 1
ATOM 967 C CA . GLU A 1 103 ? 7.497 29.158 4.871 1.00 8.27 106 GLU A CA 1
ATOM 968 C C . GLU A 1 103 ? 6.707 30.394 5.271 1.00 8.19 106 GLU A C 1
ATOM 969 O O . GLU A 1 103 ? 6.482 31.288 4.446 1.00 8.36 106 GLU A O 1
ATOM 975 N N . LYS A 1 104 ? 6.276 30.467 6.532 1.00 8.18 107 LYS A N 1
ATOM 976 C CA A LYS A 1 104 ? 5.555 31.653 6.985 0.64 8.47 107 LYS A CA 1
ATOM 977 C CA B LYS A 1 104 ? 5.555 31.655 6.976 0.36 8.96 107 LYS A CA 1
ATOM 978 C C . LYS A 1 104 ? 6.475 32.863 7.122 1.00 8.37 107 LYS A C 1
ATOM 979 O O . LYS A 1 104 ? 6.048 33.996 6.867 1.00 8.62 107 LYS A O 1
ATOM 990 N N . GLN A 1 105 ? 7.739 32.653 7.507 1.00 8.57 108 GLN A N 1
ATOM 991 C CA A GLN A 1 105 ? 8.697 33.754 7.524 0.55 8.84 108 GLN A CA 1
ATOM 992 C CA B GLN A 1 105 ? 8.688 33.760 7.525 0.45 9.21 108 GLN A CA 1
ATOM 993 C C . GLN A 1 105 ? 8.910 34.309 6.123 1.00 8.55 108 GLN A C 1
ATOM 994 O O . GLN A 1 105 ? 8.938 35.533 5.919 1.00 9.26 108 GLN A O 1
ATOM 1005 N N . VAL A 1 106 ? 9.080 33.417 5.143 1.00 8.48 109 VAL A N 1
ATOM 1006 C CA . VAL A 1 106 ? 9.246 33.851 3.759 1.00 8.54 109 VAL A CA 1
ATOM 1007 C C . VAL A 1 106 ? 7.994 34.568 3.276 1.00 8.08 109 VAL A C 1
ATOM 1008 O O . VAL A 1 106 ? 8.075 35.611 2.618 1.00 8.55 109 VAL A O 1
ATOM 1012 N N . ASN A 1 107 ? 6.817 34.031 3.612 1.00 8.23 110 ASN A N 1
ATOM 1013 C CA . ASN A 1 107 ? 5.568 34.681 3.234 1.00 8.04 110 ASN A CA 1
ATOM 1014 C C . ASN A 1 107 ? 5.486 36.097 3.791 1.00 7.90 110 ASN A C 1
ATOM 1015 O O . ASN A 1 107 ? 5.090 37.029 3.079 1.00 8.41 110 ASN A O 1
ATOM 1020 N N . GLN A 1 108 ? 5.865 36.284 5.056 1.00 8.17 111 GLN A N 1
ATOM 1021 C CA A GLN A 1 108 ? 5.846 37.624 5.633 0.72 8.56 111 GLN A CA 1
ATOM 1022 C CA B GLN A 1 108 ? 5.845 37.625 5.631 0.28 8.61 111 GLN A CA 1
ATOM 1023 C C . GLN A 1 108 ? 6.770 38.563 4.865 1.00 8.21 111 GLN A C 1
ATOM 1024 O O . GLN A 1 108 ? 6.411 39.714 4.595 1.00 8.86 111 GLN A O 1
ATOM 1035 N N . SER A 1 109 ? 7.958 38.086 4.496 1.00 8.29 112 SER A N 1
ATOM 1036 C CA A SER A 1 109 ? 8.880 38.921 3.731 0.62 8.57 112 SER A CA 1
ATOM 1037 C CA B SER A 1 109 ? 8.874 38.932 3.737 0.16 8.46 112 SER A CA 1
ATOM 1038 C CA C SER A 1 109 ? 8.878 38.924 3.731 0.22 8.48 112 SER A CA 1
ATOM 1039 C C . SER A 1 109 ? 8.305 39.278 2.366 1.00 8.27 112 SER A C 1
ATOM 1040 O O . SER A 1 109 ? 8.457 40.410 1.895 1.00 8.82 112 SER A O 1
ATOM 1047 N N . LEU A 1 110 ? 7.647 38.317 1.706 1.00 8.28 113 LEU A N 1
ATOM 1048 C CA . LEU A 1 110 ? 7.035 38.583 0.409 1.00 8.21 113 LEU A CA 1
ATOM 1049 C C . LEU A 1 110 ? 5.901 39.591 0.536 1.00 8.31 113 LEU A C 1
ATOM 1050 O O . LEU A 1 110 ? 5.725 40.452 -0.338 1.00 9.03 113 LEU A O 1
ATOM 1055 N N . LEU A 1 111 ? 5.107 39.486 1.605 1.00 8.22 114 LEU A N 1
ATOM 1056 C CA . LEU A 1 111 ? 4.036 40.447 1.831 1.00 8.61 114 LEU A CA 1
ATOM 1057 C C . LEU A 1 111 ? 4.599 41.835 2.106 1.00 9.19 114 LEU A C 1
ATOM 1058 O O . LEU A 1 111 ? 4.020 42.844 1.681 1.00 10.00 114 LEU A O 1
ATOM 1063 N N . GLU A 1 112 ? 5.733 41.911 2.808 1.00 9.37 115 GLU A N 1
ATOM 1064 C CA A GLU A 1 112 ? 6.366 43.206 3.022 0.78 10.30 115 GLU A CA 1
ATOM 1065 C CA B GLU A 1 112 ? 6.377 43.203 3.023 0.22 10.47 115 GLU A CA 1
ATOM 1066 C C . GLU A 1 112 ? 6.880 43.787 1.709 1.00 10.04 115 GLU A C 1
ATOM 1067 O O . GLU A 1 112 ? 6.754 44.993 1.466 1.00 10.25 115 GLU A O 1
ATOM 1078 N N . LEU A 1 113 ? 7.451 42.942 0.848 1.00 9.85 116 LEU A N 1
ATOM 1079 C CA A LEU A 1 113 ? 7.863 43.390 -0.476 0.71 10.85 116 LEU A CA 1
ATOM 1080 C CA B LEU A 1 113 ? 7.862 43.404 -0.472 0.29 10.26 116 LEU A CA 1
ATOM 1081 C C . LEU A 1 113 ? 6.661 43.888 -1.272 1.00 9.67 116 LEU A C 1
ATOM 1082 O O . LEU A 1 113 ? 6.742 44.903 -1.976 1.00 10.37 116 LEU A O 1
ATOM 1091 N N . HIS A 1 114 ? 5.531 43.183 -1.164 1.00 9.55 117 HIS A N 1
ATOM 1092 C CA . HIS A 1 114 ? 4.324 43.618 -1.851 1.00 9.40 117 HIS A CA 1
ATOM 1093 C C . HIS A 1 114 ? 3.885 44.993 -1.364 1.00 9.73 117 HIS A C 1
ATOM 1094 O O . HIS A 1 114 ? 3.476 45.846 -2.165 1.00 9.97 117 HIS A O 1
ATOM 1101 N N . SER A 1 115 ? 3.988 45.233 -0.055 1.00 10.64 118 SER A N 1
ATOM 1102 C CA A SER A 1 115 ? 3.644 46.542 0.487 0.77 11.68 118 SER A CA 1
ATOM 1103 C CA B SER A 1 115 ? 3.644 46.545 0.486 0.23 11.19 118 SER A CA 1
ATOM 1104 C C . SER A 1 115 ? 4.562 47.625 -0.070 1.00 11.14 118 SER A C 1
ATOM 1105 O O . SER A 1 115 ? 4.106 48.722 -0.418 1.00 12.00 118 SER A O 1
ATOM 1110 N N . THR A 1 116 ? 5.860 47.332 -0.166 1.00 11.90 119 THR A N 1
ATOM 1111 C CA . THR A 1 116 ? 6.796 48.289 -0.752 1.00 12.15 119 THR A CA 1
ATOM 1112 C C . THR A 1 116 ? 6.440 48.579 -2.206 1.00 10.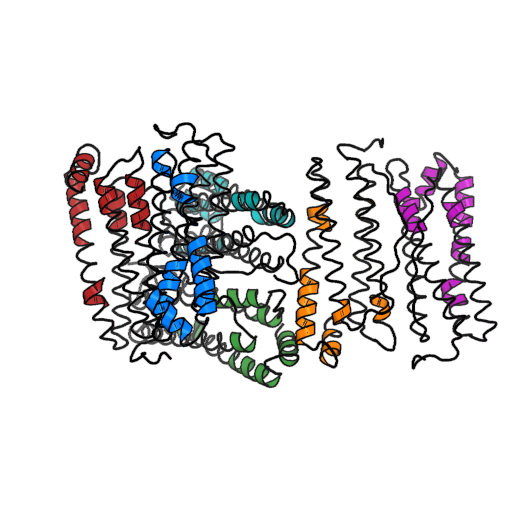76 119 THR A C 1
ATOM 1113 O O . THR A 1 116 ? 6.439 49.741 -2.639 1.00 11.76 119 THR A O 1
ATOM 1117 N N . ALA A 1 117 ? 6.128 47.533 -2.974 1.00 10.13 120 ALA A N 1
ATOM 1118 C CA . ALA A 1 117 ? 5.783 47.711 -4.381 1.00 9.73 120 ALA A CA 1
ATOM 1119 C C . ALA A 1 117 ? 4.494 48.506 -4.539 1.00 9.44 120 ALA A C 1
ATOM 1120 O O . ALA A 1 117 ? 4.395 49.380 -5.409 1.00 10.06 120 ALA A O 1
ATOM 1122 N N . SER A 1 118 ? 3.491 48.204 -3.713 1.00 10.37 121 SER A N 1
ATOM 1123 C CA A SER A 1 118 ? 2.221 48.925 -3.767 0.52 11.16 121 SER A CA 1
ATOM 1124 C CA B SER A 1 118 ? 2.227 48.926 -3.790 0.34 10.85 121 SER A CA 1
ATOM 1125 C CA C SER A 1 118 ? 2.231 48.930 -3.803 0.13 10.88 121 SER A CA 1
ATOM 1126 C C . SER A 1 118 ? 2.413 50.395 -3.429 1.00 11.34 121 SER A C 1
ATOM 1127 O O . SER A 1 118 ? 1.869 51.282 -4.101 1.00 12.10 121 SER A O 1
ATOM 1134 N N . GLY A 1 119 ? 3.177 50.670 -2.370 1.00 12.02 122 GLY A N 1
ATOM 1135 C CA . GLY A 1 119 ? 3.405 52.045 -1.961 1.00 13.25 122 GLY A CA 1
ATOM 1136 C C . GLY A 1 119 ? 4.174 52.848 -2.985 1.00 13.14 122 GLY A C 1
ATOM 1137 O O . GLY A 1 119 ? 4.050 54.075 -3.035 1.00 15.04 122 GLY A O 1
ATOM 1138 N N . ASN A 1 120 ? 4.969 52.178 -3.815 1.00 11.86 123 ASN A N 1
ATOM 1139 C CA . ASN A 1 120 ? 5.692 52.823 -4.900 1.00 11.15 123 ASN A CA 1
ATOM 1140 C C . ASN A 1 120 ? 4.959 52.733 -6.230 1.00 10.45 123 ASN A C 1
ATOM 1141 O O . ASN A 1 120 ? 5.536 53.075 -7.264 1.00 11.28 123 ASN A O 1
ATOM 1146 N N . ASN A 1 121 ? 3.694 52.317 -6.222 1.00 10.35 124 ASN A N 1
ATOM 1147 C CA . ASN A 1 121 ? 2.861 52.324 -7.426 1.00 10.00 124 ASN A CA 1
ATOM 1148 C C . ASN A 1 121 ? 3.493 51.527 -8.561 1.00 9.27 124 ASN A C 1
ATOM 1149 O O . ASN A 1 121 ? 3.585 51.992 -9.699 1.00 9.76 124 ASN A O 1
ATOM 1154 N N . ASP A 1 122 ? 3.909 50.301 -8.243 1.00 8.68 125 ASP A N 1
ATOM 1155 C CA . ASP A 1 122 ? 4.557 49.412 -9.206 1.00 8.37 125 ASP A CA 1
ATOM 1156 C C . ASP A 1 122 ? 3.676 48.185 -9.405 1.00 8.57 125 ASP A C 1
ATOM 1157 O O . ASP A 1 122 ? 3.850 47.156 -8.730 1.00 8.85 125 ASP A O 1
ATOM 1162 N N . PRO A 1 123 ? 2.719 48.246 -10.335 1.00 8.37 126 PRO A N 1
ATOM 1163 C CA . PRO A 1 123 ? 1.803 47.113 -10.511 1.00 9.05 126 PRO A CA 1
ATOM 1164 C C . PRO A 1 123 ? 2.418 45.936 -11.237 1.00 7.82 126 PRO A C 1
ATOM 1165 O O . PRO A 1 123 ? 1.895 44.821 -11.121 1.00 8.76 126 PRO A O 1
ATOM 1169 N N . HIS A 1 124 ? 3.481 46.144 -12.011 1.00 8.03 127 HIS A N 1
ATOM 1170 C CA . HIS A 1 124 ? 4.179 45.005 -12.586 1.00 7.63 127 HIS A CA 1
ATOM 1171 C C . HIS A 1 124 ? 4.776 44.144 -11.480 1.00 7.38 127 HIS A C 1
ATOM 1172 O O . HIS A 1 124 ? 4.710 42.907 -11.529 1.00 8.08 127 HIS A O 1
ATOM 1179 N N . LEU A 1 125 ? 5.331 44.785 -10.452 1.00 7.71 128 LEU A N 1
ATOM 1180 C CA . LEU A 1 125 ? 5.903 44.042 -9.336 1.00 7.63 128 LEU A CA 1
ATOM 1181 C C . LEU A 1 125 ? 4.824 43.437 -8.434 1.00 7.43 128 LEU A C 1
ATOM 1182 O O . LEU A 1 125 ? 4.966 42.293 -7.986 1.00 8.04 128 LEU A O 1
ATOM 1187 N N . THR A 1 126 ? 3.727 44.156 -8.166 1.00 7.89 129 THR A N 1
ATOM 1188 C CA . THR A 1 126 ? 2.672 43.512 -7.382 1.00 8.27 129 THR A CA 1
ATOM 1189 C C . THR A 1 126 ? 2.117 42.292 -8.109 1.00 7.89 129 THR A C 1
ATOM 1190 O O . THR A 1 126 ? 1.807 41.282 -7.470 1.00 8.04 129 THR A O 1
ATOM 1194 N N . LYS A 1 127 ? 1.989 42.368 -9.442 1.00 7.94 130 LYS A N 1
ATOM 1195 C CA A LYS A 1 127 ? 1.530 41.212 -10.209 0.52 8.54 130 LYS A CA 1
ATOM 1196 C CA B LYS A 1 127 ? 1.532 41.217 -10.217 0.48 8.39 130 LYS A CA 1
ATOM 1197 C C . LYS A 1 127 ? 2.493 40.041 -10.063 1.00 8.24 130 LYS A C 1
ATOM 1198 O O . LYS A 1 127 ? 2.068 38.905 -9.818 1.00 8.31 130 LYS A O 1
ATOM 1209 N N . LEU A 1 128 ? 3.799 40.298 -10.216 1.00 8.33 131 LEU A N 1
ATOM 1210 C CA . LEU A 1 128 ? 4.785 39.238 -10.035 1.00 8.38 131 LEU A CA 1
ATOM 1211 C C . LEU A 1 128 ? 4.614 38.580 -8.680 1.00 8.00 131 LEU A C 1
ATOM 1212 O O . LEU A 1 128 ? 4.553 37.350 -8.566 1.00 9.00 131 LEU A O 1
ATOM 1217 N N . LEU A 1 129 ? 4.551 39.395 -7.631 1.00 8.40 132 LEU A N 1
ATOM 1218 C CA . LEU A 1 129 ? 4.484 38.830 -6.292 1.00 8.22 132 LEU A CA 1
ATOM 1219 C C . LEU A 1 129 ? 3.218 38.011 -6.104 1.00 8.34 132 LEU A C 1
ATOM 1220 O O . LEU A 1 129 ? 3.268 36.900 -5.573 1.00 9.21 132 LEU A O 1
ATOM 1225 N N . GLU A 1 130 ? 2.076 38.533 -6.549 1.00 7.88 133 GLU A N 1
ATOM 1226 C CA . GLU A 1 130 ? 0.823 37.808 -6.374 1.00 8.87 133 GLU A CA 1
ATOM 1227 C C . GLU A 1 130 ? 0.833 36.495 -7.145 1.00 8.80 133 GLU A C 1
ATOM 1228 O O . GLU A 1 130 ? 0.440 35.446 -6.619 1.00 10.57 133 GLU A O 1
ATOM 1234 N N . ASP A 1 131 ? 1.279 36.532 -8.398 1.00 8.44 134 ASP A N 1
ATOM 1235 C CA . ASP A 1 131 ? 1.087 35.396 -9.288 1.00 9.37 134 ASP A CA 1
ATOM 1236 C C . ASP A 1 131 ? 2.196 34.359 -9.164 1.00 9.86 134 ASP A C 1
ATOM 1237 O O . ASP A 1 131 ? 1.939 33.155 -9.281 1.00 11.23 134 ASP A O 1
ATOM 1242 N N . GLU A 1 132 ? 3.432 34.801 -8.946 1.00 9.64 135 GLU A N 1
ATOM 1243 C CA . GLU A 1 132 ? 4.585 33.910 -8.969 1.00 10.14 135 GLU A CA 1
ATOM 1244 C C . GLU A 1 132 ? 5.109 33.552 -7.586 1.00 9.92 135 GLU A C 1
ATOM 1245 O O . GLU A 1 132 ? 5.935 32.641 -7.484 1.00 11.73 135 GLU A O 1
ATOM 1251 N N . TYR A 1 133 ? 4.651 34.234 -6.528 1.00 8.73 136 TYR A N 1
ATOM 1252 C CA . TYR A 1 133 ? 5.173 33.986 -5.183 1.00 8.78 136 TYR A CA 1
ATOM 1253 C C . TYR A 1 133 ? 4.087 33.742 -4.145 1.00 8.69 136 TYR A C 1
ATOM 1254 O O . TYR A 1 133 ? 4.078 32.695 -3.489 1.00 9.76 136 TYR A O 1
ATOM 1263 N N . LEU A 1 134 ? 3.179 34.704 -3.977 1.00 8.68 137 LEU A N 1
ATOM 1264 C CA . LEU A 1 134 ? 2.231 34.619 -2.874 1.00 8.70 137 LEU A CA 1
ATOM 1265 C C . LEU A 1 134 ? 1.266 33.456 -3.052 1.00 8.22 137 LEU A C 1
ATOM 1266 O O . LEU A 1 134 ? 0.863 32.827 -2.065 1.00 8.54 137 LEU A O 1
ATOM 1271 N N . GLU A 1 135 ? 0.891 33.154 -4.295 1.00 8.91 138 GLU A N 1
ATOM 1272 C CA . GLU A 1 135 ? -0.017 32.043 -4.552 1.00 9.18 138 GLU A CA 1
ATOM 1273 C C . GLU A 1 135 ? 0.616 30.712 -4.151 1.00 9.10 138 GLU A C 1
ATOM 1274 O O . GLU A 1 135 ? 0.038 29.933 -3.380 1.00 9.46 138 GLU A O 1
ATOM 1280 N N . GLU A 1 136 ? 1.814 30.435 -4.653 1.00 10.00 139 GLU A N 1
ATOM 1281 C CA A GLU A 1 136 ? 2.505 29.206 -4.287 0.67 11.06 139 GLU A CA 1
ATOM 1282 C CA B GLU A 1 136 ? 2.457 29.186 -4.276 0.33 10.64 139 GLU A CA 1
ATOM 1283 C C . GLU A 1 136 ? 2.787 29.154 -2.790 1.00 9.77 139 GLU A C 1
ATOM 1284 O O . GLU A 1 136 ? 2.771 28.078 -2.188 1.00 9.48 139 GLU A O 1
ATOM 1295 N N . GLN A 1 137 ? 3.070 30.307 -2.175 1.00 8.69 140 GLN A N 1
ATOM 1296 C CA . GLN A 1 137 ? 3.419 30.302 -0.759 1.00 9.06 140 GLN A CA 1
ATOM 1297 C C . GLN A 1 137 ? 2.242 29.849 0.102 1.00 8.71 140 GLN A C 1
ATOM 1298 O O . GLN A 1 137 ? 2.413 29.032 1.013 1.00 9.24 140 GLN A O 1
ATOM 1304 N N . VAL A 1 138 ? 1.039 30.353 -0.183 1.00 8.48 141 VAL A N 1
ATOM 1305 C CA . VAL A 1 138 ? -0.144 29.893 0.546 1.00 8.56 141 VAL A CA 1
ATOM 1306 C C . VAL A 1 138 ? -0.383 28.404 0.304 1.00 8.11 141 VAL A C 1
ATOM 1307 O O . VAL A 1 138 ? -0.746 27.663 1.228 1.00 8.14 141 VAL A O 1
ATOM 1311 N N . ASP A 1 139 ? -0.199 27.941 -0.937 1.00 8.03 142 ASP A N 1
ATOM 1312 C CA . ASP A 1 139 ? -0.400 26.518 -1.212 1.00 8.24 142 ASP A CA 1
ATOM 1313 C C . ASP A 1 139 ? 0.626 25.667 -0.470 1.00 7.79 142 ASP A C 1
ATOM 1314 O O . ASP A 1 139 ? 0.298 24.585 0.037 1.00 8.37 142 ASP A O 1
ATOM 1319 N N . SER A 1 140 ? 1.865 26.153 -0.369 1.00 8.19 143 SER A N 1
ATOM 1320 C CA A SER A 1 140 ? 2.891 25.412 0.354 0.78 8.27 143 SER A CA 1
ATOM 1321 C CA B SER A 1 140 ? 2.894 25.413 0.356 0.22 8.22 143 SER A CA 1
ATOM 1322 C C . SER A 1 140 ? 2.573 25.331 1.841 1.00 7.87 143 SER A C 1
ATOM 1323 O O . SER A 1 140 ? 2.724 24.268 2.457 1.00 8.89 143 SER A O 1
ATOM 1328 N N . ILE A 1 141 ? 2.153 26.450 2.433 1.00 7.84 144 ILE A N 1
ATOM 1329 C CA . ILE A 1 141 ? 1.818 26.487 3.852 1.00 8.05 144 ILE A CA 1
ATOM 1330 C C . ILE A 1 141 ? 0.659 25.542 4.146 1.00 7.56 144 ILE A C 1
ATOM 1331 O O . ILE A 1 141 ? 0.682 24.795 5.132 1.00 8.32 144 ILE A O 1
ATOM 1336 N N . LYS A 1 142 ? -0.356 25.528 3.279 1.00 7.55 145 LYS A N 1
ATOM 1337 C CA . LYS A 1 142 ? -1.487 24.623 3.478 1.00 7.90 145 LYS A CA 1
ATOM 1338 C C . LYS A 1 142 ? -1.054 23.164 3.373 1.00 7.77 145 LYS A C 1
ATOM 1339 O O . LYS A 1 142 ? -1.478 22.326 4.179 1.00 8.80 145 LYS A O 1
ATOM 1345 N N . LYS A 1 143 ? -0.210 22.848 2.388 1.00 7.92 146 LYS A N 1
ATOM 1346 C CA . LYS A 1 143 ? 0.286 21.487 2.228 1.00 8.34 146 LYS A CA 1
ATOM 1347 C C . LYS A 1 143 ? 1.057 21.028 3.462 1.00 8.05 146 LYS A C 1
ATOM 1348 O O . LYS A 1 143 ? 0.841 19.920 3.967 1.00 8.77 146 LYS A O 1
ATOM 1354 N N . ILE A 1 144 ? 1.963 21.868 3.966 1.00 7.64 147 ILE A N 1
ATOM 1355 C CA . ILE A 1 144 ? 2.742 21.473 5.134 1.00 8.30 147 ILE A CA 1
ATOM 1356 C C . ILE A 1 144 ? 1.851 21.350 6.359 1.00 7.75 147 ILE A C 1
ATOM 1357 O O . ILE A 1 144 ? 2.016 20.427 7.162 1.00 8.04 147 ILE A O 1
ATOM 1362 N N . GLY A 1 145 ? 0.894 22.270 6.526 1.00 7.82 148 GLY A N 1
ATOM 1363 C CA . GLY A 1 145 ? -0.055 22.137 7.622 1.00 7.97 148 GLY A CA 1
ATOM 1364 C C . GLY A 1 145 ? -0.806 20.817 7.569 1.00 7.66 148 GLY A C 1
ATOM 1365 O O . GLY A 1 145 ? -0.904 20.101 8.574 1.00 7.96 148 GLY A O 1
ATOM 1366 N N . ASP A 1 146 ? -1.331 20.468 6.386 1.00 7.57 149 ASP A N 1
ATOM 1367 C CA . ASP A 1 146 ? -1.983 19.167 6.220 1.00 7.92 149 ASP A CA 1
ATOM 1368 C C . ASP A 1 146 ? -1.043 18.034 6.621 1.00 7.82 149 ASP A C 1
ATOM 1369 O O . ASP A 1 146 ? -1.448 17.083 7.301 1.00 8.36 149 ASP A O 1
ATOM 1374 N N . MET A 1 147 ? 0.210 18.098 6.162 1.00 8.06 150 MET A N 1
ATOM 1375 C CA . MET A 1 147 ? 1.161 17.028 6.442 1.00 8.12 150 MET A CA 1
ATOM 1376 C C . MET A 1 147 ? 1.406 16.882 7.936 1.00 7.86 150 MET A C 1
ATOM 1377 O O . MET A 1 147 ? 1.513 15.757 8.442 1.00 8.16 150 MET A O 1
ATOM 1382 N N . ILE A 1 148 ? 1.542 18.007 8.647 1.00 8.01 151 ILE A N 1
ATOM 1383 C CA . ILE A 1 148 ? 1.733 17.966 10.095 1.00 7.98 151 ILE A CA 1
ATOM 1384 C C . ILE A 1 148 ? 0.560 17.267 10.763 1.00 7.74 151 ILE A C 1
ATOM 1385 O O . ILE A 1 148 ? 0.739 16.403 11.628 1.00 8.19 151 ILE A O 1
ATOM 1390 N N . THR A 1 149 ? -0.663 17.629 10.370 1.00 7.94 152 THR A N 1
ATOM 1391 C CA . THR A 1 149 ? -1.843 16.990 10.944 1.00 8.10 152 THR A CA 1
ATOM 1392 C C . THR A 1 149 ? -1.867 15.497 10.651 1.00 7.69 152 THR A C 1
ATOM 1393 O O . THR A 1 149 ? -2.143 14.683 11.540 1.00 8.29 152 THR A O 1
ATOM 1397 N N . LYS A 1 150 ? -1.578 15.124 9.403 1.00 7.79 153 LYS A N 1
ATOM 1398 C CA . LYS A 1 150 ? -1.578 13.714 9.030 1.00 8.48 153 LYS A CA 1
ATOM 1399 C C . LYS A 1 150 ? -0.534 12.931 9.814 1.00 8.10 153 LYS A C 1
ATOM 1400 O O . LYS A 1 150 ? -0.786 11.794 10.232 1.00 8.68 153 LYS A O 1
ATOM 1406 N N . LEU A 1 151 ? 0.653 13.512 10.001 1.00 8.38 154 LEU A N 1
ATOM 1407 C CA . LEU A 1 151 ? 1.716 12.811 10.711 1.00 8.27 154 LEU A CA 1
ATOM 1408 C C . LEU A 1 151 ? 1.409 12.696 12.200 1.00 7.97 154 LEU A C 1
ATOM 1409 O O . LEU A 1 151 ? 1.702 11.666 12.820 1.00 8.91 154 LEU A O 1
ATOM 1414 N N . LYS A 1 152 ? 0.801 13.728 12.792 1.00 8.36 155 LYS A N 1
ATOM 1415 C CA . LYS A 1 152 ? 0.357 13.607 14.179 1.00 8.77 155 LYS A CA 1
ATOM 1416 C C . LYS A 1 152 ? -0.691 12.510 14.325 1.00 9.19 155 LYS A C 1
ATOM 1417 O O . LYS A 1 152 ? -0.710 11.796 15.333 1.00 10.80 155 LYS A O 1
ATOM 1423 N N . ARG A 1 153 ? -1.568 12.360 13.325 1.00 8.65 156 ARG A N 1
ATOM 1424 C CA . ARG A 1 153 ? -2.549 11.278 13.348 1.00 9.31 156 ARG A CA 1
ATOM 1425 C C . ARG A 1 153 ? -1.872 9.923 13.206 1.00 9.60 156 ARG A C 1
ATOM 1426 O O . ARG A 1 153 ? -2.148 8.997 13.974 1.00 10.09 156 ARG A O 1
ATOM 1434 N N . ALA A 1 154 ? -0.988 9.784 12.215 1.00 9.32 157 ALA A N 1
ATOM 1435 C CA . ALA A 1 154 ? -0.358 8.493 11.969 1.00 9.39 157 ALA A CA 1
ATOM 1436 C C . ALA A 1 154 ? 0.512 8.073 13.139 1.00 9.90 157 ALA A C 1
ATOM 1437 O O . ALA A 1 154 ? 0.581 6.884 13.475 1.00 10.25 157 ALA A O 1
ATOM 1439 N N A GLY A 1 155 ? 1.025 9.043 13.876 0.27 11.05 158 GLY A N 1
ATOM 1440 N N B GLY A 1 155 ? 1.303 9.010 13.661 0.73 10.24 158 GLY A N 1
ATOM 1441 C CA A GLY A 1 155 ? 1.889 8.777 14.990 0.27 12.19 158 GLY A CA 1
ATOM 1442 C CA B GLY A 1 155 ? 2.364 8.708 14.588 0.73 11.27 158 GLY A CA 1
ATOM 1443 C C A GLY A 1 155 ? 3.212 9.417 14.677 0.27 13.31 158 GLY A C 1
ATOM 1444 C C B GLY A 1 155 ? 2.311 9.595 15.811 0.73 12.07 158 GLY A C 1
ATOM 1445 O O A GLY A 1 155 ? 3.989 8.915 13.857 0.27 13.14 158 GLY A O 1
ATOM 1446 O O B GLY A 1 155 ? 1.419 9.457 16.653 0.73 12.83 158 GLY A O 1
ATOM 1447 N N A PRO A 1 156 ? 3.483 10.565 15.305 0.27 14.80 159 PRO A N 1
ATOM 1448 N N B PRO A 1 156 ? 3.237 10.565 15.918 0.73 12.34 159 PRO A N 1
ATOM 1449 C CA A PRO A 1 156 ? 4.684 11.327 14.955 0.27 15.49 159 PRO A CA 1
ATOM 1450 C CA B PRO A 1 156 ? 4.201 10.981 14.889 0.73 12.37 159 PRO A CA 1
ATOM 1451 C C A PRO A 1 156 ? 5.936 10.491 15.097 0.27 15.35 159 PRO A C 1
ATOM 1452 C C B PRO A 1 156 ? 5.544 10.226 14.795 0.73 12.54 159 PRO A C 1
ATOM 1453 O O A PRO A 1 156 ? 7.006 10.895 14.627 0.27 16.40 159 PRO A O 1
ATOM 1454 O O B PRO A 1 156 ? 6.294 10.506 13.864 0.73 11.79 159 PRO A O 1
ATOM 1461 N N . THR A 1 157 ? 5.838 9.320 15.727 1.00 14.03 160 THR A N 1
ATOM 1462 C CA . THR A 1 157 ? 7.017 8.465 15.753 1.00 15.53 160 THR A CA 1
ATOM 1463 C C . THR A 1 157 ? 6.646 7.014 15.476 1.00 14.13 160 THR A C 1
ATOM 1464 O O . THR A 1 157 ? 5.470 6.637 15.433 1.00 15.59 160 THR A O 1
ATOM 1468 N N . GLY A 1 158 ? 7.680 6.197 15.278 1.00 12.36 161 GLY A N 1
ATOM 1469 C CA . GLY A 1 158 ? 7.478 4.764 15.158 1.00 11.65 161 GLY A CA 1
ATOM 1470 C C . GLY A 1 158 ? 6.796 4.369 13.862 1.00 10.38 161 GLY A C 1
ATOM 1471 O O . GLY A 1 158 ? 7.046 4.934 12.788 1.00 10.55 161 GLY A O 1
ATOM 1472 N N . LEU A 1 159 ? 5.916 3.370 13.968 1.00 10.05 162 LEU A N 1
ATOM 1473 C CA . LEU A 1 159 ? 5.291 2.813 12.772 1.00 10.42 162 LEU A CA 1
ATOM 1474 C C . LEU A 1 159 ? 4.567 3.885 11.969 1.00 10.15 162 LEU A C 1
ATOM 1475 O O . LEU A 1 159 ? 4.611 3.877 10.736 1.00 10.16 162 LEU A O 1
ATOM 1480 N N . GLY A 1 160 ? 3.888 4.815 12.648 1.00 10.62 163 GLY A N 1
ATOM 1481 C CA . GLY A 1 160 ? 3.184 5.865 11.931 1.00 10.62 163 GLY A CA 1
ATOM 1482 C C . GLY A 1 160 ? 4.105 6.737 11.100 1.00 10.13 163 GLY A C 1
ATOM 1483 O O . GLY A 1 160 ? 3.748 7.152 9.996 1.00 10.36 163 GLY A O 1
ATOM 1484 N N . GLU A 1 161 ? 5.295 7.043 11.622 1.00 9.54 164 GLU A N 1
ATOM 1485 C CA . GLU A 1 161 ? 6.258 7.808 10.835 1.00 9.33 164 GLU A CA 1
ATOM 1486 C C . GLU A 1 161 ? 6.749 7.006 9.636 1.00 8.66 164 GLU A C 1
ATOM 1487 O O . GLU A 1 161 ? 6.893 7.549 8.533 1.00 9.39 164 GLU A O 1
ATOM 1493 N N . TYR A 1 162 ? 7.014 5.714 9.843 1.00 8.78 165 TYR A N 1
ATOM 1494 C CA . TYR A 1 162 ? 7.404 4.834 8.747 1.00 9.21 165 TYR A CA 1
ATOM 1495 C C . TYR A 1 162 ? 6.339 4.810 7.653 1.00 9.14 165 TYR A C 1
ATOM 1496 O O . TYR A 1 162 ? 6.653 4.945 6.463 1.00 9.64 165 TYR A O 1
ATOM 1505 N N . MET A 1 163 ? 5.064 4.658 8.042 1.00 9.34 166 MET A N 1
ATOM 1506 C CA . MET A 1 163 ? 3.994 4.581 7.046 1.00 10.63 166 MET A CA 1
ATOM 1507 C C . MET A 1 163 ? 3.764 5.921 6.353 1.00 10.64 166 MET A C 1
ATOM 1508 O O . MET A 1 163 ? 3.537 5.970 5.137 1.00 11.07 166 MET A O 1
ATOM 1513 N N . PHE A 1 164 ? 3.791 7.017 7.116 1.00 9.71 167 PHE A N 1
ATOM 1514 C CA . PHE A 1 164 ? 3.620 8.342 6.528 1.00 9.53 167 PHE A CA 1
ATOM 1515 C C . PHE A 1 164 ? 4.721 8.617 5.511 1.00 9.98 167 PHE A C 1
ATOM 1516 O O . PHE A 1 164 ? 4.463 9.137 4.419 1.00 10.66 167 PHE A O 1
ATOM 1524 N N . ASP A 1 165 ? 5.959 8.257 5.851 1.00 9.71 168 ASP A N 1
ATOM 1525 C CA . ASP A 1 165 ? 7.070 8.477 4.933 1.00 10.63 168 ASP A CA 1
ATOM 1526 C C . ASP A 1 165 ? 6.880 7.718 3.624 1.00 12.19 168 ASP A C 1
ATOM 1527 O O . ASP A 1 165 ? 7.154 8.257 2.543 1.00 12.37 168 ASP A O 1
ATOM 1532 N N . LYS A 1 166 ? 6.422 6.459 3.703 1.00 14.19 169 LYS A N 1
ATOM 1533 C CA . LYS A 1 166 ? 6.165 5.674 2.495 1.00 17.60 169 LYS A CA 1
ATOM 1534 C C . LYS A 1 166 ? 5.097 6.310 1.622 1.00 18.54 169 LYS A C 1
ATOM 1535 O O . LYS A 1 166 ? 5.210 6.308 0.387 1.00 19.78 169 LYS A O 1
ATOM 1541 N N . GLU A 1 167 ? 4.032 6.820 2.236 1.00 19.12 170 GLU A N 1
ATOM 1542 C CA . GLU A 1 167 ? 2.995 7.478 1.455 1.00 21.03 170 GLU A CA 1
ATOM 1543 C C . GLU A 1 167 ? 3.533 8.729 0.789 1.00 20.19 170 GLU A C 1
ATOM 1544 O O . GLU A 1 167 ? 3.149 9.052 -0.341 1.00 21.91 170 GLU A O 1
ATOM 1550 N N . LEU A 1 168 ? 4.440 9.421 1.471 1.00 19.27 171 LEU A N 1
ATOM 1551 C CA . LEU A 1 168 ? 5.016 10.649 0.952 1.00 18.61 171 LEU A CA 1
ATOM 1552 C C . LEU A 1 168 ? 5.954 10.387 -0.217 1.00 19.86 171 LEU A C 1
ATOM 1553 O O . LEU A 1 168 ? 6.049 11.212 -1.131 1.00 21.33 171 LEU A O 1
ATOM 1558 N N . ASN A 1 169 ? 6.633 9.244 -0.216 1.00 19.81 172 ASN A N 1
ATOM 1559 C CA . ASN A 1 169 ? 7.629 8.900 -1.225 1.00 21.15 172 ASN A CA 1
ATOM 1560 C C . ASN A 1 169 ? 7.035 8.787 -2.632 1.00 23.92 172 ASN A C 1
ATOM 1561 O O . ASN A 1 169 ? 5.872 8.425 -2.816 1.00 25.31 172 ASN A O 1
ATOM 1567 N N . ALA B 1 1 ? 4.578 80.427 29.041 1.00 24.70 2 ALA B N 1
ATOM 1568 C CA . ALA B 1 1 ? 5.477 79.304 29.263 1.00 23.17 2 ALA B CA 1
ATOM 1569 C C . ALA B 1 1 ? 6.832 79.789 29.747 1.00 20.20 2 ALA B C 1
ATOM 1570 O O . ALA B 1 1 ? 7.096 80.989 29.791 1.00 21.15 2 ALA B O 1
ATOM 1572 N N . SER B 1 2 ? 7.680 78.837 30.118 1.00 17.65 3 SER B N 1
ATOM 1573 C CA A SER B 1 2 ? 9.025 79.155 30.572 0.67 15.66 3 SER B CA 1
ATOM 1574 C CA B SER B 1 2 ? 9.011 79.187 30.585 0.20 16.28 3 SER B CA 1
ATOM 1575 C CA C SER B 1 2 ? 9.022 79.164 30.577 0.13 16.42 3 SER B CA 1
ATOM 1576 C C . SER B 1 2 ? 9.807 79.861 29.472 1.00 15.00 3 SER B C 1
ATOM 1577 O O . SER B 1 2 ? 9.673 79.529 28.288 1.00 16.08 3 SER B O 1
ATOM 1584 N N . GLN B 1 3 ? 10.648 80.825 29.873 1.00 11.36 4 GLN B N 1
ATOM 1585 C CA . GLN B 1 3 ? 11.528 81.511 28.931 1.00 10.70 4 GLN B CA 1
ATOM 1586 C C . GLN B 1 3 ? 12.466 80.546 28.213 1.00 10.05 4 GLN B C 1
ATOM 1587 O O . GLN B 1 3 ? 13.017 80.901 27.168 1.00 11.51 4 GLN B O 1
ATOM 1593 N N . VAL B 1 4 ? 12.669 79.336 28.744 1.00 9.51 5 VAL B N 1
ATOM 1594 C CA . VAL B 1 4 ? 13.581 78.391 28.104 1.00 9.38 5 VAL B CA 1
ATOM 1595 C C . VAL B 1 4 ? 12.873 77.406 27.182 1.00 9.56 5 VAL B C 1
ATOM 1596 O O . VAL B 1 4 ? 13.539 76.758 26.365 1.00 10.56 5 VAL B O 1
ATOM 1600 N N . ARG B 1 5 ? 11.556 77.265 27.292 1.00 9.18 6 ARG B N 1
ATOM 1601 C CA . ARG B 1 5 ? 10.884 76.141 26.654 1.00 9.87 6 ARG B CA 1
ATOM 1602 C C . ARG B 1 5 ? 10.933 76.255 25.137 1.00 9.42 6 ARG B C 1
ATOM 1603 O O . ARG B 1 5 ? 10.632 77.308 24.571 1.00 10.74 6 ARG B O 1
ATOM 1611 N N . GLN B 1 6 ? 11.285 75.156 24.472 1.00 9.02 7 GLN B N 1
ATOM 1612 C CA . GLN B 1 6 ? 11.352 75.143 23.016 1.00 9.11 7 GLN B CA 1
ATOM 1613 C C . GLN B 1 6 ? 11.260 73.700 22.548 1.00 9.14 7 GLN B C 1
ATOM 1614 O O . GLN B 1 6 ? 12.028 72.850 23.002 1.00 9.04 7 GLN B O 1
ATOM 1620 N N . ASN B 1 7 ? 10.310 73.428 21.655 1.00 9.27 8 ASN B N 1
ATOM 1621 C CA . ASN B 1 7 ? 10.108 72.092 21.088 1.00 9.62 8 ASN B CA 1
ATOM 1622 C C . ASN B 1 7 ? 9.820 71.035 22.151 1.00 9.66 8 ASN B C 1
ATOM 1623 O O . ASN B 1 7 ? 10.216 69.878 22.002 1.00 10.38 8 ASN B O 1
ATOM 1628 N N . TYR B 1 8 ? 9.132 71.410 23.228 1.00 9.90 9 TYR B N 1
ATOM 1629 C CA . TYR B 1 8 ? 8.884 70.507 24.352 1.00 10.00 9 TYR B CA 1
ATOM 1630 C C . TYR B 1 8 ? 7.380 70.337 24.500 1.00 10.60 9 TYR B C 1
ATOM 1631 O O . TYR B 1 8 ? 6.683 71.247 24.959 1.00 11.84 9 TYR B O 1
ATOM 1640 N N . HIS B 1 9 ? 6.883 69.168 24.127 1.00 10.93 10 HIS B N 1
ATOM 1641 C CA A HIS B 1 9 ? 5.449 68.907 24.059 0.73 11.83 10 HIS B CA 1
ATOM 1642 C CA B HIS B 1 9 ? 5.446 68.992 24.084 0.27 12.14 10 HIS B CA 1
ATOM 1643 C C . HIS B 1 9 ? 4.895 68.568 25.438 1.00 12.00 10 HIS B C 1
ATOM 1644 O O . HIS B 1 9 ? 5.562 67.904 26.238 1.00 11.92 10 HIS B O 1
ATOM 1657 N N . GLU B 1 10 ? 3.660 69.001 25.698 1.00 13.43 11 GLU B N 1
ATOM 1658 C CA A GLU B 1 10 ? 3.068 68.764 27.008 0.66 13.92 11 GLU B CA 1
ATOM 1659 C CA B GLU B 1 10 ? 3.028 68.762 26.994 0.34 13.92 11 GLU B CA 1
ATOM 1660 C C . GLU B 1 10 ? 2.924 67.277 27.315 1.00 13.36 11 GLU B C 1
ATOM 1661 O O . GLU B 1 10 ? 2.998 66.885 28.483 1.00 13.52 11 GLU B O 1
ATOM 1672 N N . ASP B 1 11 ? 2.735 66.435 26.298 1.00 13.33 12 ASP B N 1
ATOM 1673 C CA . ASP B 1 11 ? 2.627 65.002 26.561 1.00 13.90 12 ASP B CA 1
ATOM 1674 C C . ASP B 1 11 ? 3.958 64.434 27.032 1.00 12.60 12 ASP B C 1
ATOM 1675 O O . ASP B 1 11 ? 3.992 63.541 27.884 1.00 13.22 12 ASP B O 1
ATOM 1680 N N . CYS B 1 12 ? 5.063 64.941 26.488 1.00 11.79 13 CYS B N 1
ATOM 1681 C CA . CYS B 1 12 ? 6.378 64.528 26.961 1.00 11.56 13 CYS B CA 1
ATOM 1682 C C . CYS B 1 12 ? 6.627 65.012 28.385 1.00 10.82 13 CYS B C 1
ATOM 1683 O O . CYS B 1 12 ? 7.104 64.248 29.233 1.00 10.79 13 CYS B O 1
ATOM 1686 N N . GLU B 1 13 ? 6.287 66.271 28.667 1.00 10.94 14 GLU B N 1
ATOM 1687 C CA . GLU B 1 13 ? 6.426 66.816 30.014 1.00 10.69 14 GLU B CA 1
ATOM 1688 C C . GLU B 1 13 ? 5.671 65.967 31.035 1.00 10.73 14 GLU B C 1
ATOM 1689 O O . GLU B 1 13 ? 6.204 65.628 32.099 1.00 10.48 14 GLU B O 1
ATOM 1695 N N . ALA B 1 14 ? 4.421 65.617 30.724 1.00 10.83 15 ALA B N 1
ATOM 1696 C CA . ALA B 1 14 ? 3.624 64.816 31.647 1.00 10.62 15 ALA B CA 1
ATOM 1697 C C . ALA B 1 14 ? 4.218 63.425 31.819 1.00 10.26 15 ALA B C 1
ATOM 1698 O O . ALA B 1 14 ? 4.269 62.896 32.938 1.00 10.42 15 ALA B O 1
ATOM 1700 N N . SER B 1 15 ? 4.676 62.821 30.726 1.00 10.45 16 SER B N 1
ATOM 1701 C CA A SER B 1 15 ? 5.248 61.482 30.814 0.28 10.75 16 SER B CA 1
ATOM 1702 C CA B SER B 1 15 ? 5.241 61.482 30.825 0.72 10.92 16 SER B CA 1
ATOM 1703 C C . SER B 1 15 ? 6.530 61.480 31.637 1.00 10.31 16 SER B C 1
ATOM 1704 O O . SER B 1 15 ? 6.808 60.519 32.365 1.00 10.62 16 SER B O 1
ATOM 1709 N N . ILE B 1 16 ? 7.326 62.548 31.543 1.00 9.85 17 ILE B N 1
ATOM 1710 C CA A ILE B 1 16 ? 8.521 62.617 32.371 0.29 9.85 17 ILE B CA 1
ATOM 1711 C CA B ILE B 1 16 ? 8.527 62.669 32.371 0.71 10.19 17 ILE B CA 1
ATOM 1712 C C . ILE B 1 16 ? 8.158 62.651 33.853 1.00 9.44 17 ILE B C 1
ATOM 1713 O O . ILE B 1 16 ? 8.807 61.989 34.672 1.00 9.29 17 ILE B O 1
ATOM 1722 N N . ASN B 1 17 ? 7.090 63.364 34.222 1.00 8.90 18 ASN B N 1
ATOM 1723 C CA . ASN B 1 17 ? 6.658 63.331 35.617 1.00 9.12 18 ASN B CA 1
ATOM 1724 C C . ASN B 1 17 ? 6.240 61.923 36.034 1.00 9.40 18 ASN B C 1
ATOM 1725 O O . ASN B 1 17 ? 6.525 61.490 37.157 1.00 9.75 18 ASN B O 1
ATOM 1730 N N . LYS B 1 18 ? 5.570 61.189 35.144 1.00 9.79 19 LYS B N 1
ATOM 1731 C CA . LYS B 1 18 ? 5.257 59.799 35.446 1.00 11.18 19 LYS B CA 1
ATOM 1732 C C . LYS B 1 18 ? 6.526 58.977 35.643 1.00 9.85 19 LYS B C 1
ATOM 1733 O O . LYS B 1 18 ? 6.601 58.155 36.566 1.00 10.11 19 LYS B O 1
ATOM 1739 N N . GLN B 1 19 ? 7.535 59.169 34.780 1.00 10.04 20 GLN B N 1
ATOM 1740 C CA A GLN B 1 19 ? 8.783 58.408 34.901 0.54 9.99 20 GLN B CA 1
ATOM 1741 C CA B GLN B 1 19 ? 8.750 58.382 34.918 0.46 10.20 20 GLN B CA 1
ATOM 1742 C C . GLN B 1 19 ? 9.493 58.710 36.209 1.00 9.66 20 GLN B C 1
ATOM 1743 O O . GLN B 1 19 ? 10.090 57.815 36.819 1.00 10.11 20 GLN B O 1
ATOM 1754 N N . ILE B 1 20 ? 9.466 59.977 36.643 1.00 9.02 21 ILE B N 1
ATOM 1755 C CA . ILE B 1 20 ? 10.084 60.327 37.918 1.00 8.22 21 ILE B CA 1
ATOM 1756 C C . ILE B 1 20 ? 9.456 59.508 39.034 1.00 8.02 21 ILE B C 1
ATOM 1757 O O . ILE B 1 20 ? 10.146 58.931 39.882 1.00 8.41 21 ILE B O 1
ATOM 1762 N N . ASN B 1 21 ? 8.124 59.446 39.052 1.00 7.70 22 ASN B N 1
ATOM 1763 C CA . ASN B 1 21 ? 7.448 58.695 40.101 1.00 8.22 22 ASN B CA 1
ATOM 1764 C C . ASN B 1 21 ? 7.791 57.214 40.022 1.00 8.02 22 ASN B C 1
ATOM 1765 O O . ASN B 1 21 ? 8.009 56.563 41.051 1.00 8.70 22 ASN B O 1
ATOM 1770 N N . MET B 1 22 ? 7.840 56.661 38.806 1.00 8.54 23 MET B N 1
ATOM 1771 C CA A MET B 1 22 ? 8.168 55.249 38.651 0.61 9.23 23 MET B CA 1
ATOM 1772 C CA B MET B 1 22 ? 8.168 55.249 38.649 0.39 9.54 23 MET B CA 1
ATOM 1773 C C . MET B 1 22 ? 9.566 54.944 39.176 1.00 8.87 23 MET B C 1
ATOM 1774 O O . MET B 1 22 ? 9.781 53.909 39.820 1.00 9.42 23 MET B O 1
ATOM 1783 N N . GLU B 1 23 ? 10.532 55.826 38.898 1.00 9.10 24 GLU B N 1
ATOM 1784 C CA . GLU B 1 23 ? 11.893 55.616 39.380 1.00 9.52 24 GLU B CA 1
ATOM 1785 C C . GLU B 1 23 ? 11.964 55.705 40.897 1.00 8.56 24 GLU B C 1
ATOM 1786 O O . GLU B 1 23 ? 12.677 54.922 41.539 1.00 9.03 24 GLU B O 1
ATOM 1792 N N . LEU B 1 24 ? 11.237 56.656 41.489 1.00 8.61 25 LEU B N 1
ATOM 1793 C CA . LEU B 1 24 ? 11.196 56.746 42.946 1.00 8.93 25 LEU B CA 1
ATOM 1794 C C . LEU B 1 24 ? 10.550 55.507 43.547 1.00 8.74 25 LEU B C 1
ATOM 1795 O O . LEU B 1 24 ? 11.002 55.003 44.579 1.00 9.02 25 LEU B O 1
ATOM 1800 N N . TYR B 1 25 ? 9.499 54.988 42.907 1.00 8.54 26 TYR B N 1
ATOM 1801 C CA . TYR B 1 25 ? 8.889 53.745 43.368 1.00 8.73 26 TYR B CA 1
ATOM 1802 C C . TYR B 1 25 ? 9.879 52.587 43.293 1.00 8.48 26 TYR B C 1
ATOM 1803 O O . TYR B 1 25 ? 10.017 51.813 44.247 1.00 8.34 26 TYR B O 1
ATOM 1812 N N . ALA B 1 26 ? 10.572 52.443 42.161 1.00 8.26 27 ALA B N 1
ATOM 1813 C CA . ALA B 1 26 ? 11.561 51.375 42.057 1.00 8.85 27 ALA B CA 1
ATOM 1814 C C . ALA B 1 26 ? 12.631 51.515 43.132 1.00 8.26 27 ALA B C 1
ATOM 1815 O O . ALA B 1 26 ? 13.050 50.522 43.737 1.00 8.71 27 ALA B O 1
ATOM 1817 N N . SER B 1 27 ? 13.071 52.747 43.400 1.00 7.91 28 SER B N 1
ATOM 1818 C CA A SER B 1 27 ? 14.034 52.972 44.474 0.74 8.05 28 SER B CA 1
ATOM 1819 C CA B SER B 1 27 ? 14.043 52.949 44.468 0.26 7.84 28 SER B CA 1
ATOM 1820 C C . SER B 1 27 ? 13.492 52.472 45.807 1.00 7.66 28 SER B C 1
ATOM 1821 O O . SER B 1 27 ? 14.228 51.896 46.618 1.00 7.84 28 SER B O 1
ATOM 1826 N N . TYR B 1 28 ? 12.197 52.687 46.047 1.00 7.66 29 TYR B N 1
ATOM 1827 C CA . TYR B 1 28 ? 11.578 52.274 47.305 1.00 7.69 29 TYR B CA 1
ATOM 1828 C C . TYR B 1 28 ? 11.475 50.757 47.402 1.00 7.67 29 TYR B C 1
ATOM 1829 O O . TYR B 1 28 ? 11.720 50.179 48.473 1.00 8.51 29 TYR B O 1
ATOM 1838 N N . VAL B 1 29 ? 11.102 50.096 46.299 1.00 7.84 30 VAL B N 1
ATOM 1839 C CA . VAL B 1 29 ? 11.092 48.633 46.263 1.00 8.30 30 VAL B CA 1
ATOM 1840 C C . VAL B 1 29 ? 12.463 48.083 46.635 1.00 7.80 30 VAL B C 1
ATOM 1841 O O . VAL B 1 29 ? 12.587 47.175 47.467 1.00 8.22 30 VAL B O 1
ATOM 1845 N N . TYR B 1 30 ? 13.515 48.609 46.009 1.00 7.84 31 TYR B N 1
ATOM 1846 C CA . TYR B 1 30 ? 14.844 48.074 46.277 1.00 8.31 31 TYR B CA 1
ATOM 1847 C C . TYR B 1 30 ? 15.311 48.397 47.690 1.00 7.94 31 TYR B C 1
ATOM 1848 O O . TYR B 1 30 ? 16.024 47.591 48.295 1.00 8.67 31 TYR B O 1
ATOM 1857 N N . LEU B 1 31 ? 14.898 49.540 48.246 1.00 7.85 32 LEU B N 1
ATOM 1858 C CA . LEU B 1 31 ? 15.200 49.833 49.644 1.00 8.23 32 LEU B CA 1
ATOM 1859 C C . LEU B 1 31 ? 14.537 48.817 50.568 1.00 7.87 32 LEU B C 1
ATOM 1860 O O . LEU B 1 31 ? 15.153 48.337 51.531 1.00 8.61 32 LEU B O 1
ATOM 1865 N N . SER B 1 32 ? 13.275 48.483 50.291 1.00 7.83 33 SER B N 1
ATOM 1866 C CA A SER B 1 32 ? 12.582 47.460 51.067 0.93 8.10 33 SER B CA 1
ATOM 1867 C CA B SER B 1 32 ? 12.584 47.461 51.071 0.07 8.08 33 SER B CA 1
ATOM 1868 C C . SER B 1 32 ? 13.326 46.132 51.004 1.00 8.28 33 SER B C 1
ATOM 1869 O O . SER B 1 32 ? 13.526 45.464 52.023 1.00 8.73 33 SER B O 1
ATOM 1874 N N . MET B 1 33 ? 13.725 45.726 49.801 1.00 8.20 34 MET B N 1
ATOM 1875 C CA . MET B 1 33 ? 14.463 44.474 49.658 1.00 8.73 34 MET B CA 1
ATOM 1876 C C . MET B 1 33 ? 15.774 44.518 50.432 1.00 8.05 34 MET B C 1
ATOM 1877 O O . MET B 1 33 ? 16.136 43.549 51.117 1.00 8.69 34 MET B O 1
ATOM 1882 N N . ALA B 1 34 ? 16.499 45.640 50.347 1.00 8.53 35 ALA B N 1
ATOM 1883 C CA . ALA B 1 34 ? 17.798 45.734 51.003 1.00 8.80 35 ALA B CA 1
ATOM 1884 C C . ALA B 1 34 ? 17.685 45.436 52.488 1.00 8.53 35 ALA B C 1
ATOM 1885 O O . ALA B 1 34 ? 18.482 44.672 53.047 1.00 10.00 35 ALA B O 1
ATOM 1887 N N . TYR B 1 35 ? 16.695 46.032 53.147 1.00 8.15 36 TYR B N 1
ATOM 1888 C CA . TYR B 1 35 ? 16.580 45.850 54.587 1.00 8.53 36 TYR B CA 1
ATOM 1889 C C . TYR B 1 35 ? 15.924 44.527 54.949 1.00 8.46 36 TYR B C 1
ATOM 1890 O O . TYR B 1 35 ? 16.195 43.991 56.023 1.00 9.61 36 TYR B O 1
ATOM 1899 N N . TYR B 1 36 ? 15.096 43.970 54.063 1.00 8.22 37 TYR B N 1
ATOM 1900 C CA . TYR B 1 36 ? 14.621 42.604 54.258 1.00 8.32 37 TYR B CA 1
ATOM 1901 C C . TYR B 1 36 ? 15.798 41.643 54.375 1.00 8.04 37 TYR B C 1
ATOM 1902 O O . TYR B 1 36 ? 15.815 40.760 55.245 1.00 8.31 37 TYR B O 1
ATOM 1911 N N . PHE B 1 37 ? 16.812 41.830 53.532 1.00 8.36 38 PHE B N 1
ATOM 1912 C CA . PHE B 1 37 ? 17.976 40.957 53.551 1.00 8.62 38 PHE B CA 1
ATOM 1913 C C . PHE B 1 37 ? 18.891 41.200 54.748 1.00 8.61 38 PHE B C 1
ATOM 1914 O O . PHE B 1 37 ? 19.842 40.433 54.948 1.00 10.08 38 PHE B O 1
ATOM 1922 N N . GLU B 1 38 ? 18.611 42.221 55.559 1.00 8.60 39 GLU B N 1
ATOM 1923 C CA A GLU B 1 38 ? 19.318 42.463 56.809 0.82 9.20 39 GLU B CA 1
ATOM 1924 C CA B GLU B 1 38 ? 19.330 42.441 56.803 0.18 9.57 39 GLU B CA 1
ATOM 1925 C C . GLU B 1 38 ? 18.538 41.995 58.035 1.00 9.15 39 GLU B C 1
ATOM 1926 O O . GLU B 1 38 ? 19.014 42.154 59.160 1.00 10.44 39 GLU B O 1
ATOM 1937 N N . ARG B 1 39 ? 17.352 41.417 57.860 1.00 8.63 40 ARG B N 1
ATOM 1938 C CA . ARG B 1 39 ? 16.673 40.819 59.005 1.00 8.68 40 ARG B CA 1
ATOM 1939 C C . ARG B 1 39 ? 17.550 39.727 59.610 1.00 8.37 40 ARG B C 1
ATOM 1940 O O . ARG B 1 39 ? 18.273 39.017 58.905 1.00 8.74 40 ARG B O 1
ATOM 1948 N N . ASP B 1 40 ? 17.453 39.560 60.933 1.00 8.28 41 ASP B N 1
ATOM 1949 C CA . ASP B 1 40 ? 18.275 38.554 61.606 1.00 8.47 41 ASP B CA 1
ATOM 1950 C C . ASP B 1 40 ? 17.955 37.145 61.137 1.00 8.44 41 ASP B C 1
ATOM 1951 O O . ASP B 1 40 ? 18.805 36.254 61.249 1.00 9.77 41 ASP B O 1
ATOM 1956 N N . ASP B 1 41 ? 16.736 36.921 60.644 1.00 8.42 42 ASP B N 1
ATOM 1957 C CA . ASP B 1 41 ? 16.294 35.628 60.147 1.00 9.23 42 ASP B CA 1
ATOM 1958 C C . ASP B 1 41 ? 16.429 35.498 58.635 1.00 9.04 42 ASP B C 1
ATOM 1959 O O . ASP B 1 41 ? 15.930 34.527 58.060 1.00 10.15 42 ASP B O 1
ATOM 1964 N N . VAL B 1 42 ? 17.105 36.448 57.990 1.00 8.88 43 VAL B N 1
ATOM 1965 C CA . VAL B 1 42 ? 17.399 36.379 56.563 1.00 9.07 43 VAL B CA 1
ATOM 1966 C C . VAL B 1 42 ? 18.914 36.427 56.381 1.00 8.82 43 VAL B C 1
ATOM 1967 O O . VAL B 1 42 ? 19.511 35.466 55.890 1.00 9.86 43 VAL B O 1
ATOM 1971 N N . ALA B 1 43 ? 19.547 37.540 56.768 1.00 9.37 44 ALA B N 1
ATOM 1972 C CA . ALA B 1 43 ? 21.009 37.616 56.909 1.00 9.70 44 ALA B CA 1
ATOM 1973 C C . ALA B 1 43 ? 21.755 37.247 55.620 1.00 8.98 44 ALA B C 1
ATOM 1974 O O . ALA B 1 43 ? 22.594 36.339 55.592 1.00 9.97 44 ALA B O 1
ATOM 1976 N N . LEU B 1 44 ? 21.452 37.993 54.553 1.00 8.86 45 LEU B N 1
ATOM 1977 C CA . LEU B 1 44 ? 22.098 37.860 53.246 1.00 8.60 45 LEU B CA 1
ATOM 1978 C C . LEU B 1 44 ? 22.730 39.204 52.895 1.00 9.02 45 LEU B C 1
ATOM 1979 O O . LEU B 1 44 ? 22.137 40.012 52.164 1.00 9.38 45 LEU B O 1
ATOM 1984 N N . PRO B 1 45 ? 23.933 39.482 53.407 1.00 9.99 46 PRO B N 1
ATOM 1985 C CA . PRO B 1 45 ? 24.503 40.834 53.245 1.00 10.73 46 PRO B CA 1
ATOM 1986 C C . PRO B 1 45 ? 24.896 41.173 51.821 1.00 10.18 46 PRO B C 1
ATOM 1987 O O . PRO B 1 45 ? 24.949 42.363 51.480 1.00 10.83 46 PRO B O 1
ATOM 1991 N N . GLY B 1 46 ? 25.204 40.178 50.988 1.00 10.04 47 GLY B N 1
ATOM 1992 C CA . GLY B 1 46 ? 25.472 40.473 49.591 1.00 10.15 47 GLY B CA 1
ATOM 1993 C C . GLY B 1 46 ? 24.226 40.943 48.865 1.00 9.49 47 GLY B C 1
ATOM 1994 O O . GLY B 1 46 ? 24.250 41.940 48.136 1.00 9.67 47 GLY B O 1
ATOM 1995 N N . PHE B 1 47 ? 23.117 40.222 49.050 1.00 8.79 48 PHE B N 1
ATOM 1996 C CA . PHE B 1 47 ? 21.849 40.679 48.496 1.00 8.70 48 PHE B CA 1
ATOM 1997 C C . PHE B 1 47 ? 21.479 42.049 49.049 1.00 8.72 48 PHE B C 1
ATOM 1998 O O . PHE B 1 47 ? 20.990 42.911 48.311 1.00 9.03 48 PHE B O 1
ATOM 2006 N N . ALA B 1 48 ? 21.697 42.269 50.351 1.00 8.41 49 ALA B N 1
ATOM 2007 C CA . ALA B 1 48 ? 21.363 43.567 50.936 1.00 8.83 49 ALA B CA 1
ATOM 2008 C C . ALA B 1 48 ? 22.133 44.687 50.247 1.00 9.36 49 ALA B C 1
ATOM 2009 O O . ALA B 1 48 ? 21.556 45.717 49.885 1.00 10.05 49 ALA B O 1
ATOM 2011 N N . LYS B 1 49 ? 23.445 44.500 50.071 1.00 9.08 50 LYS B N 1
ATOM 2012 C CA A LYS B 1 49 ? 24.272 45.525 49.439 0.68 9.93 50 LYS B CA 1
ATOM 2013 C CA B LYS B 1 49 ? 24.271 45.526 49.439 0.32 9.78 50 LYS B CA 1
ATOM 2014 C C . LYS B 1 49 ? 23.854 45.759 47.991 1.00 9.34 50 LYS B C 1
ATOM 2015 O O . LYS B 1 49 ? 23.773 46.907 47.538 1.00 9.81 50 LYS B O 1
ATOM 2026 N N . PHE B 1 50 ? 23.591 44.680 47.250 1.00 8.90 51 PHE B N 1
ATOM 2027 C CA . PHE B 1 50 ? 23.139 44.808 45.870 1.00 8.89 51 PHE B CA 1
ATOM 2028 C C . PHE B 1 50 ? 21.876 45.654 45.787 1.00 8.46 51 PHE B C 1
ATOM 2029 O O . PHE B 1 50 ? 21.769 46.548 44.935 1.00 9.02 51 PHE B O 1
ATOM 2037 N N . PHE B 1 51 ? 20.907 45.393 46.670 1.00 8.74 52 PHE B N 1
ATOM 2038 C CA . PHE B 1 51 ? 19.660 46.146 46.604 1.00 8.81 52 PHE B CA 1
ATOM 2039 C C . PHE B 1 51 ? 19.796 47.561 47.150 1.00 8.92 52 PHE B C 1
ATOM 2040 O O . PHE B 1 51 ? 19.120 48.465 46.655 1.00 9.29 52 PHE B O 1
ATOM 2048 N N . LYS B 1 52 ? 20.679 47.795 48.126 1.00 9.47 53 LYS B N 1
ATOM 2049 C CA A LYS B 1 52 ? 20.936 49.164 48.570 0.78 10.43 53 LYS B CA 1
ATOM 2050 C CA B LYS B 1 52 ? 20.919 49.163 48.566 0.22 9.90 53 LYS B CA 1
ATOM 2051 C C . LYS B 1 52 ? 21.500 49.998 47.430 1.00 9.69 53 LYS B C 1
ATOM 2052 O O . LYS B 1 52 ? 21.057 51.130 47.181 1.00 10.18 53 LYS B O 1
ATOM 2063 N N . GLU B 1 53 ? 22.502 49.456 46.738 1.00 9.89 54 GLU B N 1
ATOM 2064 C CA . GLU B 1 53 ? 23.089 50.157 45.607 1.00 9.94 54 GLU B CA 1
ATOM 2065 C C . GLU B 1 53 ? 22.058 50.376 44.512 1.00 9.45 54 GLU B C 1
ATOM 2066 O O . GLU B 1 53 ? 21.995 51.460 43.922 1.00 10.09 54 GLU B O 1
ATOM 2072 N N . SER B 1 54 ? 21.215 49.370 44.256 1.00 9.05 55 SER B N 1
ATOM 2073 C CA . SER B 1 54 ? 20.160 49.516 43.255 1.00 9.31 55 SER B CA 1
ATOM 2074 C C . SER B 1 54 ? 19.189 50.625 43.637 1.00 9.27 55 SER B C 1
ATOM 2075 O O . SER B 1 54 ? 18.755 51.409 42.779 1.00 9.65 55 SER B O 1
ATOM 2078 N N . SER B 1 55 ? 18.813 50.689 44.916 1.00 9.20 56 SER B N 1
ATOM 2079 C CA . SER B 1 55 ? 17.915 51.742 45.381 1.00 8.81 56 SER B CA 1
ATOM 2080 C C . SER B 1 55 ? 18.515 53.118 45.128 1.00 8.75 56 SER B C 1
ATOM 2081 O O . SER B 1 55 ? 17.837 54.022 44.626 1.00 9.34 56 SER B O 1
ATOM 2084 N N . ASP B 1 56 ? 19.797 53.285 45.459 1.00 9.74 58 ASP B N 1
ATOM 2085 C CA . ASP B 1 56 ? 20.455 54.566 45.234 1.00 10.62 58 ASP B CA 1
ATOM 2086 C C . ASP B 1 56 ? 20.486 54.911 43.752 1.00 10.33 58 ASP B C 1
ATOM 2087 O O . ASP B 1 56 ? 20.265 56.066 43.371 1.00 11.03 58 ASP B O 1
ATOM 2092 N N . GLU B 1 57 ? 20.758 53.921 42.901 1.00 10.49 59 GLU B N 1
ATOM 2093 C CA A GLU B 1 57 ? 20.833 54.184 41.470 0.69 10.96 59 GLU B CA 1
ATOM 2094 C CA B GLU B 1 57 ? 20.835 54.193 41.470 0.31 11.40 59 GLU B CA 1
ATOM 2095 C C . GLU B 1 57 ? 19.484 54.621 40.908 1.00 9.86 59 GLU B C 1
ATOM 2096 O O . GLU B 1 57 ? 19.417 55.527 40.067 1.00 10.30 59 GLU B O 1
ATOM 2107 N N . GLU B 1 58 ? 18.388 54.014 41.376 1.00 9.03 60 GLU B N 1
ATOM 2108 C CA A GLU B 1 58 ? 17.081 54.427 40.881 0.69 9.05 60 GLU B CA 1
ATOM 2109 C CA B GLU B 1 58 ? 17.069 54.419 40.898 0.31 9.37 60 GLU B CA 1
ATOM 2110 C C . GLU B 1 58 ? 16.729 55.834 41.351 1.00 8.86 60 GLU B C 1
ATOM 2111 O O . GLU B 1 58 ? 16.126 56.608 40.596 1.00 9.14 60 GLU B O 1
ATOM 2122 N N . ARG B 1 59 ? 17.099 56.191 42.589 1.00 8.84 61 ARG B N 1
ATOM 2123 C CA A ARG B 1 59 ? 16.884 57.561 43.038 0.40 9.66 61 ARG B CA 1
ATOM 2124 C CA B ARG B 1 59 ? 16.894 57.561 43.050 0.60 9.30 61 ARG B CA 1
ATOM 2125 C C . ARG B 1 59 ? 17.675 58.550 42.192 1.00 9.17 61 ARG B C 1
ATOM 2126 O O . ARG B 1 59 ? 17.170 59.628 41.854 1.00 10.15 61 ARG B O 1
ATOM 2141 N N . GLU B 1 60 ? 18.910 58.194 41.818 1.00 9.75 62 GLU B N 1
ATOM 2142 C CA A GLU B 1 60 ? 19.679 59.075 40.946 0.46 10.16 62 GLU B CA 1
ATOM 2143 C CA B GLU B 1 60 ? 19.691 59.058 40.938 0.54 9.94 62 GLU B CA 1
ATOM 2144 C C . GLU B 1 60 ? 19.013 59.214 39.582 1.00 9.46 62 GLU B C 1
ATOM 2145 O O . GLU B 1 60 ? 18.975 60.313 39.017 1.00 9.96 62 GLU B O 1
ATOM 2156 N N A HIS B 1 61 ? 18.482 58.109 39.044 0.71 9.77 63 HIS B N 1
ATOM 2157 N N B HIS B 1 61 ? 18.433 58.136 39.055 0.29 9.66 63 HIS B N 1
ATOM 2158 C CA A HIS B 1 61 ? 17.735 58.165 37.790 0.71 9.81 63 HIS B CA 1
ATOM 2159 C CA B HIS B 1 61 ? 17.769 58.248 37.761 0.29 9.64 63 HIS B CA 1
ATOM 2160 C C A HIS B 1 61 ? 16.553 59.119 37.895 0.71 8.73 63 HIS B C 1
ATOM 2161 C C B HIS B 1 61 ? 16.477 59.053 37.847 0.29 8.96 63 HIS B C 1
ATOM 2162 O O A HIS B 1 61 ? 16.300 59.913 36.980 0.71 8.43 63 HIS B O 1
ATOM 2163 O O B HIS B 1 61 ? 16.080 59.686 36.861 0.29 8.99 63 HIS B O 1
ATOM 2176 N N . ALA B 1 62 ? 15.815 59.057 39.007 1.00 8.62 64 ALA B N 1
ATOM 2177 C CA . ALA B 1 62 ? 14.699 59.975 39.203 1.00 8.95 64 ALA B CA 1
ATOM 2178 C C . ALA B 1 62 ? 15.183 61.418 39.212 1.00 8.25 64 ALA B C 1
ATOM 2179 O O . ALA B 1 62 ? 14.570 62.295 38.593 1.00 8.70 64 ALA B O 1
ATOM 2181 N N . GLN B 1 63 ? 16.302 61.673 39.891 1.00 8.65 65 GLN B N 1
ATOM 2182 C CA A GLN B 1 63 ? 16.831 63.030 39.969 0.44 9.08 65 GLN B CA 1
ATOM 2183 C CA B GLN B 1 63 ? 16.827 63.031 39.966 0.56 9.03 65 GLN B CA 1
ATOM 2184 C C . GLN B 1 63 ? 17.278 63.541 38.603 1.00 8.80 65 GLN B C 1
ATOM 2185 O O . GLN B 1 63 ? 17.118 64.723 38.298 1.00 8.90 65 GLN B O 1
ATOM 2196 N N . THR B 1 64 ? 17.841 62.666 37.768 1.00 8.51 66 THR B N 1
ATOM 2197 C CA . THR B 1 64 ? 18.233 63.104 36.433 1.00 8.75 66 THR B CA 1
ATOM 2198 C C . THR B 1 64 ? 17.012 63.522 35.616 1.00 7.99 66 THR B C 1
ATOM 2199 O O . THR B 1 64 ? 17.075 64.484 34.841 1.00 8.65 66 THR B O 1
ATOM 2203 N N . PHE B 1 65 ? 15.878 62.834 35.798 1.00 7.84 67 PHE B N 1
ATOM 2204 C CA . PHE B 1 65 ? 14.652 63.255 35.120 1.00 7.90 67 PHE B CA 1
ATOM 2205 C C . PHE B 1 65 ? 14.129 64.578 35.674 1.00 7.51 67 PHE B C 1
ATOM 2206 O O . PHE B 1 65 ? 13.583 65.393 34.925 1.00 8.09 67 PHE B O 1
ATOM 2214 N N . MET B 1 66 ? 14.258 64.796 36.985 1.00 7.90 68 MET B N 1
ATOM 2215 C CA . MET B 1 66 ? 13.875 66.081 37.570 1.00 7.98 68 MET B CA 1
ATOM 2216 C C . MET B 1 66 ? 14.723 67.212 37.005 1.00 7.70 68 MET B C 1
ATOM 2217 O O . MET B 1 66 ? 14.199 68.263 36.607 1.00 8.05 68 MET B O 1
ATOM 2222 N N . LYS B 1 67 ? 16.039 66.997 36.944 1.00 8.01 69 LYS B N 1
ATOM 2223 C CA A LYS B 1 67 ? 16.936 67.969 36.324 0.34 8.76 69 LYS B CA 1
ATOM 2224 C CA B LYS B 1 67 ? 16.926 67.976 36.333 0.66 8.40 69 LYS B CA 1
ATOM 2225 C C . LYS B 1 67 ? 16.538 68.234 34.881 1.00 8.09 69 LYS B C 1
ATOM 2226 O O . LYS B 1 67 ? 16.551 69.385 34.418 1.00 8.79 69 LYS B O 1
ATOM 2237 N N . TYR B 1 68 ? 16.192 67.170 34.153 1.00 8.30 70 TYR B N 1
ATOM 2238 C CA . TYR B 1 68 ? 15.819 67.279 32.750 1.00 8.29 70 TYR B CA 1
ATOM 2239 C C . TYR B 1 68 ? 14.561 68.117 32.576 1.00 7.71 70 TYR B C 1
ATOM 2240 O O . TYR B 1 68 ? 14.494 68.986 31.694 1.00 8.22 70 TYR B O 1
ATOM 2249 N N . GLN B 1 69 ? 13.538 67.836 33.385 1.00 7.68 71 GLN B N 1
ATOM 2250 C CA . GLN B 1 69 ? 12.300 68.606 33.342 1.00 8.13 71 GLN B CA 1
ATOM 2251 C C . GLN B 1 69 ? 12.606 70.096 33.475 1.00 7.85 71 GLN B C 1
ATOM 2252 O O . GLN B 1 69 ? 12.121 70.924 32.692 1.00 8.95 71 GLN B O 1
ATOM 2258 N N . ASN B 1 70 ? 13.459 70.449 34.441 1.00 8.16 72 ASN B N 1
ATOM 2259 C CA . ASN B 1 70 ? 13.815 71.853 34.624 1.00 8.37 72 ASN B CA 1
ATOM 2260 C C . ASN B 1 70 ? 14.605 72.393 33.437 1.00 8.51 72 ASN B C 1
ATOM 2261 O O . ASN B 1 70 ? 14.404 73.545 33.029 1.00 8.88 72 ASN B O 1
ATOM 2266 N N . LYS B 1 71 ? 15.523 71.600 32.876 1.00 8.81 73 LYS B N 1
ATOM 2267 C CA A LYS B 1 71 ? 16.322 72.052 31.734 0.71 9.44 73 LYS B CA 1
ATOM 2268 C CA B LYS B 1 71 ? 16.305 72.150 31.781 0.29 9.33 73 LYS B CA 1
ATOM 2269 C C . LYS B 1 71 ? 15.439 72.465 30.567 1.00 8.36 73 LYS B C 1
ATOM 2270 O O . LYS B 1 71 ? 15.738 73.426 29.847 1.00 9.15 73 LYS B O 1
ATOM 2281 N N . ARG B 1 72 ? 14.363 71.709 30.341 1.00 8.02 74 ARG B N 1
ATOM 2282 C CA . ARG B 1 72 ? 13.488 71.947 29.202 1.00 8.20 74 ARG B CA 1
ATOM 2283 C C . ARG B 1 72 ? 12.403 72.974 29.491 1.00 8.57 74 ARG B C 1
ATOM 2284 O O . ARG B 1 72 ? 11.684 73.369 28.565 1.00 9.72 74 ARG B O 1
ATOM 2292 N N . GLY B 1 73 ? 12.269 73.421 30.738 1.00 8.81 75 GLY B N 1
ATOM 2293 C CA . GLY B 1 73 ? 11.229 74.361 31.089 1.00 9.07 75 GLY B CA 1
ATOM 2294 C C . GLY B 1 73 ? 9.908 73.737 31.438 1.00 9.70 75 GLY B C 1
ATOM 2295 O O . GLY B 1 73 ? 8.914 74.460 31.540 1.00 11.20 75 GLY B O 1
ATOM 2296 N N . GLY B 1 74 ? 9.861 72.423 31.611 1.00 9.96 76 GLY B N 1
ATOM 2297 C CA . GLY B 1 74 ? 8.682 71.794 32.153 1.00 10.53 76 GLY B CA 1
ATOM 2298 C C . GLY B 1 74 ? 8.605 71.997 33.644 1.00 10.53 76 GLY B C 1
ATOM 2299 O O . GLY B 1 74 ? 9.526 72.505 34.286 1.00 11.95 76 GLY B O 1
ATOM 2300 N N . ARG B 1 75 ? 7.485 71.581 34.215 1.00 10.50 77 ARG B N 1
ATOM 2301 C CA . ARG B 1 75 ? 7.264 71.761 35.642 1.00 11.97 77 ARG B CA 1
ATOM 2302 C C . ARG B 1 75 ? 7.169 70.402 36.322 1.00 10.63 77 ARG B C 1
ATOM 2303 O O . ARG B 1 75 ? 6.326 69.572 35.963 1.00 10.83 77 ARG B O 1
ATOM 2311 N N . ILE B 1 76 ? 8.080 70.162 37.268 1.00 9.57 78 ILE B N 1
ATOM 2312 C CA . ILE B 1 76 ? 8.068 68.920 38.023 1.00 9.33 78 ILE B CA 1
ATOM 2313 C C . ILE B 1 76 ? 6.783 68.853 38.830 1.00 9.97 78 ILE B C 1
ATOM 2314 O O . ILE B 1 76 ? 6.436 69.796 39.552 1.00 11.01 78 ILE B O 1
ATOM 2319 N N . VAL B 1 77 ? 6.069 67.739 38.714 1.00 9.72 79 VAL B N 1
ATOM 2320 C CA . VAL B 1 77 ? 4.908 67.449 39.546 1.00 11.15 79 VAL B CA 1
ATOM 2321 C C . VAL B 1 77 ? 5.190 66.120 40.214 1.00 10.97 79 VAL B C 1
ATOM 2322 O O . VAL B 1 77 ? 5.249 65.081 39.544 1.00 11.85 79 VAL B O 1
ATOM 2326 N N . LEU B 1 78 ? 5.406 66.157 41.521 1.00 10.65 80 LEU B N 1
ATOM 2327 C CA . LEU B 1 78 ? 5.680 64.959 42.294 1.00 10.68 80 LEU B CA 1
ATOM 2328 C C . LEU B 1 78 ? 4.383 64.459 42.903 1.00 11.65 80 LEU B C 1
ATOM 2329 O O . LEU B 1 78 ? 3.550 65.250 43.347 1.00 15.06 80 LEU B O 1
ATOM 2334 N N . GLN B 1 79 ? 4.198 63.149 42.907 1.00 10.10 81 GLN B N 1
ATOM 2335 C CA A GLN B 1 79 ? 3.035 62.556 43.553 0.87 10.85 81 GLN B CA 1
ATOM 2336 C CA B GLN B 1 79 ? 3.036 62.560 43.560 0.13 10.24 81 GLN B CA 1
ATOM 2337 C C . GLN B 1 79 ? 3.480 61.559 44.621 1.00 8.71 81 GLN B C 1
ATOM 2338 O O . GLN B 1 79 ? 4.676 61.342 44.854 1.00 9.08 81 GLN B O 1
ATOM 2349 N N . GLN B 1 80 ? 2.498 60.980 45.296 1.00 7.65 82 GLN B N 1
ATOM 2350 C CA . GLN B 1 80 ? 2.786 59.975 46.303 1.00 7.42 82 GLN B CA 1
ATOM 2351 C C . GLN B 1 80 ? 3.627 58.849 45.703 1.00 7.29 82 GLN B C 1
ATOM 2352 O O . GLN B 1 80 ? 3.509 58.509 44.518 1.00 8.24 82 GLN B O 1
ATOM 2358 N N . ILE B 1 81 ? 4.492 58.269 46.534 1.00 7.75 83 ILE B N 1
ATOM 2359 C CA . ILE B 1 81 ? 5.269 57.096 46.149 1.00 8.13 83 ILE B CA 1
ATOM 2360 C C . ILE B 1 81 ? 4.594 55.894 46.790 1.00 8.24 83 ILE B C 1
ATOM 2361 O O . ILE B 1 81 ? 4.575 55.768 48.019 1.00 8.88 83 ILE B O 1
ATOM 2366 N N . ALA B 1 82 ? 4.055 55.002 45.961 1.00 8.39 84 ALA B N 1
ATOM 2367 C CA . ALA B 1 82 ? 3.341 53.844 46.477 1.00 8.84 84 ALA B CA 1
ATOM 2368 C C . ALA B 1 82 ? 4.259 52.970 47.326 1.00 8.39 84 ALA B C 1
ATOM 2369 O O . ALA B 1 82 ? 5.459 52.844 47.062 1.00 9.02 84 ALA B O 1
ATOM 2371 N N . ALA B 1 83 ? 3.675 52.351 48.352 1.00 9.09 85 ALA B N 1
ATOM 2372 C CA . ALA B 1 83 ? 4.392 51.329 49.098 1.00 10.11 85 ALA B CA 1
ATOM 2373 C C . ALA B 1 83 ? 4.697 50.146 48.180 1.00 9.83 85 ALA B C 1
ATOM 2374 O O . ALA B 1 83 ? 3.900 49.820 47.297 1.00 10.59 85 ALA B O 1
ATOM 2376 N N . PRO B 1 84 ? 5.833 49.474 48.371 1.00 10.83 86 PRO B N 1
ATOM 2377 C CA . PRO B 1 84 ? 6.089 48.241 47.620 1.00 12.15 86 PRO B CA 1
ATOM 2378 C C . PRO B 1 84 ? 4.999 47.212 47.878 1.00 13.92 86 PRO B C 1
ATOM 2379 O O . PRO B 1 84 ? 4.296 47.248 48.888 1.00 14.72 86 PRO B O 1
ATOM 2383 N N . SER B 1 85 ? 4.874 46.267 46.946 1.00 16.13 87 SER B N 1
ATOM 2384 C CA . SER B 1 85 ? 3.731 45.365 46.948 1.00 18.66 87 SER B CA 1
ATOM 2385 C C . SER B 1 85 ? 3.821 44.278 48.011 1.00 18.08 87 SER B C 1
ATOM 2386 O O . SER B 1 85 ? 2.793 43.672 48.339 1.00 19.30 87 SER B O 1
ATOM 2389 N N . MET B 1 86 ? 5.012 44.022 48.555 1.00 17.23 88 MET B N 1
ATOM 2390 C CA A MET B 1 86 ? 5.222 42.941 49.504 0.39 17.29 88 MET B CA 1
ATOM 2391 C CA B MET B 1 86 ? 5.248 42.931 49.491 0.61 17.04 88 MET B CA 1
ATOM 2392 C C . MET B 1 86 ? 5.976 43.454 50.715 1.00 15.78 88 MET B C 1
ATOM 2393 O O . MET B 1 86 ? 6.846 44.317 50.598 1.00 15.54 88 MET B O 1
ATOM 2402 N N . ARG B 1 87 ? 5.636 42.903 51.880 1.00 15.35 89 ARG B N 1
ATOM 2403 C CA A ARG B 1 87 ? 6.411 43.166 53.082 0.30 15.93 89 ARG B CA 1
ATOM 2404 C CA B ARG B 1 87 ? 6.412 43.160 53.088 0.70 16.05 89 ARG B CA 1
ATOM 2405 C C . ARG B 1 87 ? 7.640 42.267 53.163 1.00 14.43 89 ARG B C 1
ATOM 2406 O O . ARG B 1 87 ? 8.686 42.692 53.674 1.00 14.26 89 ARG B O 1
ATOM 2421 N N . GLU B 1 88 ? 7.528 41.037 52.662 1.00 13.31 90 GLU B N 1
ATOM 2422 C CA . GLU B 1 88 ? 8.585 40.040 52.699 1.00 13.90 90 GLU B CA 1
ATOM 2423 C C . GLU B 1 88 ? 8.797 39.539 51.281 1.00 13.54 90 GLU B C 1
ATOM 2424 O O . GLU B 1 88 ? 7.831 39.310 50.547 1.00 15.35 90 GLU B O 1
ATOM 2430 N N . TRP B 1 89 ? 10.059 39.349 50.903 1.00 12.00 91 TRP B N 1
ATOM 2431 C CA . TRP B 1 89 ? 10.401 39.108 49.507 1.00 11.50 91 TRP B CA 1
ATOM 2432 C C . TRP B 1 89 ? 10.770 37.663 49.200 1.00 12.16 91 TRP B C 1
ATOM 2433 O O . TRP B 1 89 ? 11.091 37.350 48.046 1.00 14.03 91 TRP B O 1
ATOM 2444 N N . GLY B 1 90 ? 10.707 36.770 50.185 1.00 11.78 92 GLY B N 1
ATOM 2445 C CA . GLY B 1 90 ? 10.974 35.365 49.939 1.00 12.61 92 GLY B CA 1
ATOM 2446 C C . GLY B 1 90 ? 12.450 35.031 49.863 1.00 13.06 92 GLY B C 1
ATOM 2447 O O . GLY B 1 90 ? 13.265 35.584 50.605 1.00 13.39 92 GLY B O 1
ATOM 2448 N N . THR B 1 91 ? 12.807 34.106 48.981 1.00 12.82 93 THR B N 1
ATOM 2449 C CA . THR B 1 91 ? 14.196 33.712 48.823 1.00 13.05 93 THR B CA 1
ATOM 2450 C C . THR B 1 91 ? 14.950 34.770 48.029 1.00 11.61 93 THR B C 1
ATOM 2451 O O . THR B 1 91 ? 14.359 35.652 47.401 1.00 11.65 93 THR B O 1
ATOM 2455 N N . GLY B 1 92 ? 16.280 34.671 48.056 1.00 11.70 94 GLY B N 1
ATOM 2456 C CA . GLY B 1 92 ? 17.082 35.519 47.191 1.00 11.18 94 GLY B CA 1
ATOM 2457 C C . GLY B 1 92 ? 16.654 35.421 45.740 1.00 10.29 94 GLY B C 1
ATOM 2458 O O . GLY B 1 92 ? 16.537 36.432 45.045 1.00 10.89 94 GLY B O 1
ATOM 2459 N N . LEU B 1 93 ? 16.371 34.201 45.278 1.00 10.37 95 LEU B N 1
ATOM 2460 C CA . LEU B 1 93 ? 15.950 34.017 43.895 1.00 10.42 95 LEU B CA 1
ATOM 2461 C C . LEU B 1 93 ? 14.621 34.709 43.620 1.00 10.26 95 LEU B C 1
ATOM 2462 O O . LEU B 1 93 ? 14.454 35.360 42.583 1.00 9.64 95 LEU B O 1
ATOM 2467 N N . GLU B 1 94 ? 13.661 34.582 44.535 1.00 10.20 96 GLU B N 1
ATOM 2468 C CA . GLU B 1 94 ? 12.379 35.251 44.332 1.00 9.84 96 GLU B CA 1
ATOM 2469 C C . GLU B 1 94 ? 12.540 36.764 44.276 1.00 9.47 96 GLU B C 1
ATOM 2470 O O . GLU B 1 94 ? 11.854 37.434 43.496 1.00 9.64 96 GLU B O 1
ATOM 2476 N N . ALA B 1 95 ? 13.450 37.324 45.080 1.00 9.37 97 ALA B N 1
ATOM 2477 C CA . ALA B 1 95 ? 13.682 38.761 45.011 1.00 9.56 97 ALA B CA 1
ATOM 2478 C C . ALA B 1 95 ? 14.301 39.157 43.676 1.00 8.44 97 ALA B C 1
ATOM 2479 O O . ALA B 1 95 ? 13.910 40.168 43.085 1.00 9.12 97 ALA B O 1
ATOM 2481 N N . LEU B 1 96 ? 15.263 38.369 43.184 1.00 8.79 98 LEU B N 1
ATOM 2482 C CA . LEU B 1 96 ? 15.855 38.658 41.881 1.00 8.72 98 LEU B CA 1
ATOM 2483 C C . LEU B 1 96 ? 14.829 38.544 40.763 1.00 8.58 98 LEU B C 1
ATOM 2484 O O . LEU B 1 96 ? 14.846 39.339 39.817 1.00 9.01 98 LEU B O 1
ATOM 2489 N N . GLN B 1 97 ? 13.935 37.555 40.845 1.00 8.76 99 GLN B N 1
ATOM 2490 C CA A GLN B 1 97 ? 12.900 37.423 39.829 0.82 9.43 99 GLN B CA 1
ATOM 2491 C CA B GLN B 1 97 ? 12.897 37.421 39.831 0.18 9.56 99 GLN B CA 1
ATOM 2492 C C . GLN B 1 97 ? 11.955 38.616 39.856 1.00 9.23 99 GLN B C 1
ATOM 2493 O O . GLN B 1 97 ? 11.553 39.126 38.801 1.00 9.29 99 GLN B O 1
ATOM 2504 N N . ALA B 1 98 ? 11.599 39.088 41.053 1.00 9.02 101 ALA B N 1
ATOM 2505 C CA . ALA B 1 98 ? 10.773 40.285 41.155 1.00 9.43 101 ALA B CA 1
ATOM 2506 C C . ALA B 1 98 ? 11.505 41.501 40.602 1.00 8.94 101 ALA B C 1
ATOM 2507 O O . ALA B 1 98 ? 10.904 42.344 39.927 1.00 9.35 101 ALA B O 1
ATOM 2509 N N . ALA B 1 99 ? 12.809 41.607 40.878 1.00 8.90 102 ALA B N 1
ATOM 2510 C CA . ALA B 1 99 ? 13.598 42.710 40.344 1.00 9.30 102 ALA B CA 1
ATOM 2511 C C . ALA B 1 99 ? 13.668 42.663 38.823 1.00 8.64 102 ALA B C 1
ATOM 2512 O O . ALA B 1 99 ? 13.553 43.701 38.161 1.00 9.39 102 ALA B O 1
ATOM 2514 N N . LEU B 1 100 ? 13.873 41.475 38.247 1.00 8.94 103 LEU B N 1
ATOM 2515 C CA . LEU B 1 100 ? 13.898 41.368 36.792 1.00 9.17 103 LEU B CA 1
ATOM 2516 C C . LEU B 1 100 ? 12.586 41.859 36.197 1.00 8.66 103 LEU B C 1
ATOM 2517 O O . LEU B 1 100 ? 12.579 42.636 35.231 1.00 9.14 103 LEU B O 1
ATOM 2522 N N . ASP B 1 101 ? 11.460 41.426 36.776 1.00 8.85 104 ASP B N 1
ATOM 2523 C CA A ASP B 1 101 ? 10.151 41.867 36.300 0.48 9.71 104 ASP B CA 1
ATOM 2524 C CA B ASP B 1 101 ? 10.174 41.873 36.262 0.52 9.86 104 ASP B CA 1
ATOM 2525 C C . ASP B 1 101 ? 10.024 43.385 36.382 1.00 9.41 104 ASP B C 1
ATOM 2526 O O . ASP B 1 101 ? 9.549 44.038 35.447 1.00 9.57 104 ASP B O 1
ATOM 2535 N N . LEU B 1 102 ? 10.429 43.962 37.519 1.00 8.96 105 LEU B N 1
ATOM 2536 C CA . LEU B 1 102 ? 10.330 45.408 37.686 1.00 9.18 105 LEU B CA 1
ATOM 2537 C C . LEU B 1 102 ? 11.216 46.141 36.688 1.00 8.86 105 LEU B C 1
ATOM 2538 O O . LEU B 1 102 ? 10.793 47.136 36.087 1.00 9.29 105 LEU B O 1
ATOM 2543 N N . GLU B 1 103 ? 12.444 45.654 36.484 1.00 8.36 106 GLU B N 1
ATOM 2544 C CA . GLU B 1 103 ? 13.332 46.305 35.525 1.00 8.63 106 GLU B CA 1
ATOM 2545 C C . GLU B 1 103 ? 12.743 46.285 34.121 1.00 8.44 106 GLU B C 1
ATOM 2546 O O . GLU B 1 103 ? 12.898 47.250 33.363 1.00 8.53 106 GLU B O 1
ATOM 2552 N N . LYS B 1 104 ? 12.078 45.189 33.751 1.00 8.76 107 LYS B N 1
ATOM 2553 C CA A LYS B 1 104 ? 11.453 45.111 32.435 0.69 8.61 107 LYS B CA 1
ATOM 2554 C CA B LYS B 1 104 ? 11.464 45.131 32.430 0.31 9.29 107 LYS B CA 1
ATOM 2555 C C . LYS B 1 104 ? 10.214 46.001 32.347 1.00 8.64 107 LYS B C 1
ATOM 2556 O O . LYS B 1 104 ? 9.929 46.574 31.285 1.00 9.08 107 LYS B O 1
ATOM 2567 N N . GLN B 1 105 ? 9.469 46.148 33.450 1.00 9.15 108 GLN B N 1
ATOM 2568 C CA A GLN B 1 105 ? 8.358 47.099 33.453 0.82 9.21 108 GLN B CA 1
ATOM 2569 C CA B GLN B 1 105 ? 8.357 47.094 33.453 0.18 9.97 108 GLN B CA 1
ATOM 2570 C C . GLN B 1 105 ? 8.858 48.522 33.267 1.00 8.90 108 GLN B C 1
ATOM 2571 O O . GLN B 1 105 ? 8.266 49.309 32.510 1.00 9.60 108 GLN B O 1
ATOM 2582 N N . VAL B 1 106 ? 9.942 48.878 33.958 1.00 9.28 109 VAL B N 1
ATOM 2583 C CA . VAL B 1 106 ? 10.530 50.200 33.796 1.00 9.01 109 VAL B CA 1
ATOM 2584 C C . VAL B 1 106 ? 11.018 50.391 32.368 1.00 8.77 109 VAL B C 1
ATOM 2585 O O . VAL B 1 106 ? 10.785 51.437 31.752 1.00 8.83 109 VAL B O 1
ATOM 2589 N N . ASN B 1 107 ? 11.682 49.371 31.813 1.00 8.64 110 ASN B N 1
ATOM 2590 C CA . ASN B 1 107 ? 12.152 49.458 30.437 1.00 8.29 110 ASN B CA 1
ATOM 2591 C C . ASN B 1 107 ? 10.995 49.695 29.470 1.00 8.37 110 ASN B C 1
ATOM 2592 O O . ASN B 1 107 ? 11.100 50.514 28.545 1.00 8.58 110 ASN B O 1
ATOM 2597 N N . GLN B 1 108 ? 9.877 48.992 29.665 1.00 8.78 111 GLN B N 1
ATOM 2598 C CA A GLN B 1 108 ? 8.725 49.213 28.797 0.61 8.92 111 GLN B CA 1
ATOM 2599 C CA B GLN B 1 108 ? 8.719 49.208 28.803 0.39 9.04 111 GLN B CA 1
ATOM 2600 C C . GLN B 1 108 ? 8.230 50.651 28.889 1.00 8.93 111 GLN B C 1
ATOM 2601 O O . GLN B 1 108 ? 7.906 51.267 27.870 1.00 9.64 111 GLN B O 1
ATOM 2612 N N . SER B 1 109 ? 8.172 51.200 30.102 1.00 8.88 112 SER B N 1
ATOM 2613 C CA A SER B 1 109 ? 7.741 52.586 30.266 0.80 9.63 112 SER B CA 1
ATOM 2614 C CA B SER B 1 109 ? 7.729 52.583 30.246 0.10 8.95 112 SER B CA 1
ATOM 2615 C CA C SER B 1 109 ? 7.736 52.585 30.258 0.10 8.92 112 SER B CA 1
ATOM 2616 C C . SER B 1 109 ? 8.697 53.545 29.572 1.00 8.74 112 SER B C 1
ATOM 2617 O O . SER B 1 109 ? 8.270 54.522 28.940 1.00 9.76 112 SER B O 1
ATOM 2624 N N . LEU B 1 110 ? 10.005 53.286 29.683 1.00 8.75 113 LEU B N 1
ATOM 2625 C CA . LEU B 1 110 ? 10.989 54.141 29.030 1.00 8.88 113 LEU B CA 1
ATOM 2626 C C . LEU B 1 110 ? 10.861 54.061 27.513 1.00 8.76 113 LEU B C 1
ATOM 2627 O O . LEU B 1 110 ? 10.972 55.079 26.814 1.00 9.36 113 LEU B O 1
ATOM 2632 N N . LEU B 1 111 ? 10.627 52.856 26.982 1.00 8.94 114 LEU B N 1
ATOM 2633 C CA . LEU B 1 111 ? 10.450 52.700 25.543 1.00 9.18 114 LEU B CA 1
ATOM 2634 C C . LEU B 1 111 ? 9.185 53.398 25.071 1.00 9.88 114 LEU B C 1
ATOM 2635 O O . LEU B 1 111 ? 9.159 53.972 23.978 1.00 10.59 114 LEU B O 1
ATOM 2640 N N . GLU B 1 112 ? 8.127 53.360 25.883 1.00 9.95 115 GLU B N 1
ATOM 2641 C CA . GLU B 1 112 ? 6.905 54.076 25.532 1.00 11.12 115 GLU B CA 1
ATOM 2642 C C . GLU B 1 112 ? 7.134 55.584 25.520 1.00 11.35 115 GLU B C 1
ATOM 2643 O O . GLU B 1 112 ? 6.637 56.289 24.633 1.00 11.86 115 GLU B O 1
ATOM 2649 N N . LEU B 1 113 ? 7.906 56.098 26.481 1.00 10.90 116 LEU B N 1
ATOM 2650 C CA A LEU B 1 113 ? 8.228 57.517 26.438 0.69 12.33 116 LEU B CA 1
ATOM 2651 C CA B LEU B 1 113 ? 8.276 57.511 26.471 0.31 11.64 116 LEU B CA 1
ATOM 2652 C C . LEU B 1 113 ? 9.084 57.843 25.225 1.00 11.23 116 LEU B C 1
ATOM 2653 O O . LEU B 1 113 ? 8.901 58.896 24.603 1.00 12.00 116 LEU B O 1
ATOM 2662 N N . HIS B 1 114 ? 9.995 56.944 24.847 1.00 10.40 117 HIS B N 1
ATOM 2663 C CA . HIS B 1 114 ? 10.787 57.175 23.648 1.00 10.52 117 HIS B CA 1
ATOM 2664 C C . HIS B 1 114 ? 9.884 57.298 22.426 1.00 11.54 117 HIS B C 1
ATOM 2665 O O . HIS B 1 114 ? 10.094 58.165 21.573 1.00 11.64 117 HIS B O 1
ATOM 2672 N N . SER B 1 115 ? 8.867 56.436 22.342 1.00 12.64 118 SER B N 1
ATOM 2673 C CA A SER B 1 115 ? 7.930 56.509 21.225 0.70 13.44 118 SER B CA 1
ATOM 2674 C CA B SER B 1 115 ? 7.925 56.511 21.224 0.21 13.32 118 SER B CA 1
ATOM 2675 C CA C SER B 1 115 ? 7.929 56.512 21.222 0.09 13.32 118 SER B CA 1
ATOM 2676 C C . SER B 1 115 ? 7.180 57.842 21.220 1.00 13.51 118 SER B C 1
ATOM 2677 O O . SER B 1 115 ? 6.994 58.450 20.159 1.00 14.93 118 SER B O 1
ATOM 2684 N N . THR B 1 116 ? 6.751 58.300 22.397 1.00 13.66 119 THR B N 1
ATOM 2685 C CA . THR B 1 116 ? 6.080 59.595 22.488 1.00 14.47 119 THR B CA 1
ATOM 2686 C C . THR B 1 116 ? 7.006 60.723 22.041 1.00 13.87 119 THR B C 1
ATOM 2687 O O . THR B 1 116 ? 6.598 61.625 21.297 1.00 14.67 119 THR B O 1
ATOM 2691 N N . ALA B 1 117 ? 8.267 60.673 22.469 1.00 12.83 120 ALA B N 1
ATOM 2692 C CA . ALA B 1 117 ? 9.222 61.705 22.090 1.00 12.01 120 ALA B CA 1
ATOM 2693 C C . ALA B 1 117 ? 9.503 61.680 20.591 1.00 11.44 120 ALA B C 1
ATOM 2694 O O . ALA B 1 117 ? 9.595 62.732 19.950 1.00 11.82 120 ALA B O 1
ATOM 2696 N N . SER B 1 118 ? 9.661 60.484 20.022 1.00 12.45 121 SER B N 1
ATOM 2697 C CA A SER B 1 118 ? 9.885 60.364 18.585 0.54 13.42 121 SER B CA 1
ATOM 2698 C CA B SER B 1 118 ? 9.892 60.373 18.588 0.46 13.48 121 SER B CA 1
ATOM 2699 C C . SER B 1 118 ? 8.699 60.898 17.798 1.00 13.92 121 SER B C 1
ATOM 2700 O O . SER B 1 118 ? 8.870 61.619 16.805 1.00 14.74 121 SER B O 1
ATOM 2705 N N . GLY B 1 119 ? 7.484 60.551 18.227 1.00 14.78 122 GLY B N 1
ATOM 2706 C CA . GLY B 1 119 ? 6.300 61.004 17.519 1.00 15.62 122 GLY B CA 1
ATOM 2707 C C . GLY B 1 119 ? 6.111 62.503 17.590 1.00 15.65 122 GLY B C 1
ATOM 2708 O O . GLY B 1 119 ? 5.479 63.094 16.710 1.00 17.83 122 GLY B O 1
ATOM 2709 N N . ASN B 1 120 ? 6.653 63.137 18.629 1.00 14.23 123 ASN B N 1
ATOM 2710 C CA . ASN B 1 120 ? 6.603 64.584 18.772 1.00 14.37 123 ASN B CA 1
ATOM 2711 C C . ASN B 1 120 ? 7.861 65.268 18.253 1.00 13.35 123 ASN B C 1
ATOM 2712 O O . ASN B 1 120 ? 8.046 66.466 18.489 1.00 13.31 123 ASN B O 1
ATOM 2717 N N . ASN B 1 121 ? 8.722 64.534 17.549 1.00 12.26 124 ASN B N 1
ATOM 2718 C CA . ASN B 1 121 ? 9.914 65.106 16.922 1.00 12.27 124 ASN B CA 1
ATOM 2719 C C . ASN B 1 121 ? 10.791 65.841 17.929 1.00 10.60 124 ASN B C 1
ATOM 2720 O O . ASN B 1 121 ? 11.199 66.982 17.714 1.00 11.08 124 ASN B O 1
ATOM 2725 N N . ASP B 1 122 ? 11.099 65.164 19.034 1.00 9.74 125 ASP B N 1
ATOM 2726 C CA . ASP B 1 122 ? 11.915 65.731 20.103 1.00 9.46 125 ASP B CA 1
ATOM 2727 C C . ASP B 1 122 ? 13.195 64.915 20.215 1.00 9.14 125 ASP B C 1
ATOM 2728 O O . ASP B 1 122 ? 13.273 63.967 21.016 1.00 9.40 125 ASP B O 1
ATOM 2733 N N . PRO B 1 123 ? 14.233 65.266 19.449 1.00 9.18 126 PRO B N 1
ATOM 2734 C CA . PRO B 1 123 ? 15.470 64.473 19.477 1.00 10.16 126 PRO B CA 1
ATOM 2735 C C . PRO B 1 123 ? 16.318 64.716 20.704 1.00 9.38 126 PRO B C 1
ATOM 2736 O O . PRO B 1 123 ? 17.166 63.878 21.030 1.00 9.59 126 PRO B O 1
ATOM 2740 N N . HIS B 1 124 ? 16.145 65.846 21.384 1.00 9.04 127 HIS B N 1
ATOM 2741 C CA . HIS B 1 124 ? 16.841 66.026 22.651 1.00 8.70 127 HIS B CA 1
ATOM 2742 C C . HIS B 1 124 ? 16.360 64.998 23.667 1.00 8.08 127 HIS B C 1
ATOM 2743 O O . HIS B 1 124 ? 17.163 64.408 24.407 1.00 8.59 127 HIS B O 1
ATOM 2750 N N . LEU B 1 125 ? 15.051 64.743 23.683 1.00 8.16 128 LEU B N 1
ATOM 2751 C CA . LEU B 1 125 ? 14.491 63.766 24.604 1.00 8.21 128 LEU B CA 1
ATOM 2752 C C . LEU B 1 125 ? 14.812 62.338 24.172 1.00 8.27 128 LEU B C 1
ATOM 2753 O O . LEU B 1 125 ? 15.120 61.496 25.019 1.00 8.99 128 LEU B O 1
ATOM 2758 N N . THR B 1 126 ? 14.754 62.024 22.869 1.00 8.91 129 THR B N 1
ATOM 2759 C CA . THR B 1 126 ? 15.162 60.671 22.477 1.00 9.06 129 THR B CA 1
ATOM 2760 C C . THR B 1 126 ? 16.619 60.408 22.830 1.00 8.76 129 THR B C 1
ATOM 2761 O O . THR B 1 126 ? 16.968 59.295 23.245 1.00 9.16 129 THR B O 1
ATOM 2765 N N . LYS B 1 127 ? 17.481 61.420 22.687 1.00 8.86 130 LYS B N 1
ATOM 2766 C CA A LYS B 1 127 ? 18.879 61.255 23.078 0.62 9.13 130 LYS B CA 1
ATOM 2767 C CA B LYS B 1 127 ? 18.878 61.262 23.076 0.38 8.93 130 LYS B CA 1
ATOM 2768 C C . LYS B 1 127 ? 18.999 60.970 24.569 1.00 8.81 130 LYS B C 1
ATOM 2769 O O . LYS B 1 127 ? 19.733 60.060 24.981 1.00 8.85 130 LYS B O 1
ATOM 2780 N N . LEU B 1 128 ? 18.298 61.750 25.399 1.00 8.57 131 LEU B N 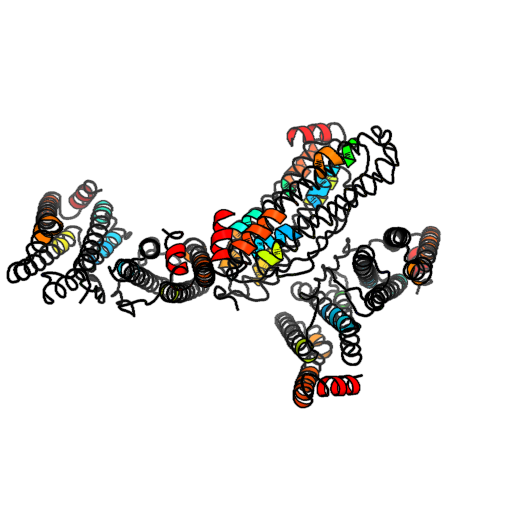1
ATOM 2781 C CA . LEU B 1 128 ? 18.330 61.503 26.838 1.00 8.94 131 LEU B CA 1
ATOM 2782 C C . LEU B 1 128 ? 17.950 60.064 27.141 1.00 8.41 131 LEU B C 1
ATOM 2783 O O . LEU B 1 128 ? 18.641 59.361 27.890 1.00 9.05 131 LEU B O 1
ATOM 2788 N N . LEU B 1 129 ? 16.834 59.616 26.570 1.00 8.40 132 LEU B N 1
ATOM 2789 C CA . LEU B 1 129 ? 16.351 58.280 26.875 1.00 8.98 132 LEU B CA 1
ATOM 2790 C C . LEU B 1 129 ? 17.349 57.224 26.430 1.00 9.36 132 LEU B C 1
ATOM 2791 O O . LEU B 1 129 ? 17.656 56.298 27.186 1.00 10.18 132 LEU B O 1
ATOM 2796 N N . GLU B 1 130 ? 17.878 57.359 25.212 1.00 8.62 133 GLU B N 1
ATOM 2797 C CA . GLU B 1 130 ? 18.816 56.364 24.706 1.00 9.21 133 GLU B CA 1
ATOM 2798 C C . GLU B 1 130 ? 20.077 56.312 25.556 1.00 9.66 133 GLU B C 1
ATOM 2799 O O . GLU B 1 130 ? 20.553 55.228 25.922 1.00 11.02 133 GLU B O 1
ATOM 2805 N N . ASP B 1 131 ? 20.632 57.475 25.888 1.00 9.24 134 ASP B N 1
ATOM 2806 C CA . ASP B 1 131 ? 21.968 57.527 26.462 1.00 9.78 134 ASP B CA 1
ATOM 2807 C C . ASP B 1 131 ? 21.961 57.386 27.981 1.00 10.01 134 ASP B C 1
ATOM 2808 O O . ASP B 1 131 ? 22.872 56.768 28.543 1.00 11.35 134 ASP B O 1
ATOM 2813 N N . GLU B 1 132 ? 20.952 57.936 28.663 1.00 10.00 135 GLU B N 1
ATOM 2814 C CA . GLU B 1 132 ? 20.930 57.981 30.121 1.00 10.43 135 GLU B CA 1
ATOM 2815 C C . GLU B 1 132 ? 20.013 56.943 30.755 1.00 10.74 135 GLU B C 1
ATOM 2816 O O . GLU B 1 132 ? 20.097 56.737 31.976 1.00 12.53 135 GLU B O 1
ATOM 2822 N N . TYR B 1 133 ? 19.143 56.291 29.975 1.00 9.12 136 TYR B N 1
ATOM 2823 C CA . TYR B 1 133 ? 18.181 55.351 30.543 1.00 8.90 136 TYR B CA 1
ATOM 2824 C C . TYR B 1 133 ? 18.167 53.989 29.864 1.00 9.08 136 TYR B C 1
ATOM 2825 O O . TYR B 1 133 ? 18.367 52.965 30.528 1.00 9.83 136 TYR B O 1
ATOM 2834 N N . LEU B 1 134 ? 17.920 53.955 28.551 1.00 8.95 137 LEU B N 1
ATOM 2835 C CA . LEU B 1 134 ? 17.735 52.673 27.873 1.00 8.96 137 LEU B CA 1
ATOM 2836 C C . LEU B 1 134 ? 19.007 51.839 27.895 1.00 8.26 137 LEU B C 1
ATOM 2837 O O . LEU B 1 134 ? 18.948 50.607 27.994 1.00 8.87 137 LEU B O 1
ATOM 2842 N N . GLU B 1 135 ? 20.164 52.492 27.786 1.00 9.25 138 GLU B N 1
ATOM 2843 C CA . GLU B 1 135 ? 21.437 51.778 27.832 1.00 9.54 138 GLU B CA 1
ATOM 2844 C C . GLU B 1 135 ? 21.640 51.097 29.185 1.00 9.76 138 GLU B C 1
ATOM 2845 O O . GLU B 1 135 ? 21.862 49.880 29.264 1.00 10.03 138 GLU B O 1
ATOM 2851 N N . GLU B 1 136 ? 21.533 51.859 30.274 1.00 9.83 139 GLU B N 1
ATOM 2852 C CA A GLU B 1 136 ? 21.699 51.260 31.594 0.47 10.59 139 GLU B CA 1
ATOM 2853 C CA B GLU B 1 136 ? 21.702 51.252 31.591 0.53 10.09 139 GLU B CA 1
ATOM 2854 C C . GLU B 1 136 ? 20.618 50.222 31.875 1.00 8.96 139 GLU B C 1
ATOM 2855 O O . GLU B 1 136 ? 20.876 49.229 32.568 1.00 9.57 139 GLU B O 1
ATOM 2866 N N . GLN B 1 137 ? 19.410 50.418 31.333 1.00 9.26 140 GLN B N 1
ATOM 2867 C CA . GLN B 1 137 ? 18.332 49.474 31.610 1.00 8.86 140 GLN B CA 1
ATOM 2868 C C . GLN B 1 137 ? 18.618 48.094 31.019 1.00 8.69 140 GLN B C 1
ATOM 2869 O O . GLN B 1 137 ? 18.415 47.075 31.688 1.00 8.92 140 GLN B O 1
ATOM 2875 N N . VAL B 1 138 ? 19.095 48.039 29.773 1.00 8.82 141 VAL B N 1
ATOM 2876 C CA . VAL B 1 138 ? 19.466 46.757 29.176 1.00 8.46 141 VAL B CA 1
ATOM 2877 C C . VAL B 1 138 ? 20.609 46.109 29.952 1.00 8.06 141 VAL B C 1
ATOM 2878 O O . VAL B 1 138 ? 20.620 44.892 30.168 1.00 8.04 141 VAL B O 1
ATOM 2882 N N . ASP B 1 139 ? 21.590 46.904 30.383 1.00 7.92 142 ASP B N 1
ATOM 2883 C CA . ASP B 1 139 ? 22.693 46.340 31.156 1.00 8.75 142 ASP B CA 1
ATOM 2884 C C . ASP B 1 139 ? 22.204 45.781 32.488 1.00 8.20 142 ASP B C 1
ATOM 2885 O O . ASP B 1 139 ? 22.668 44.724 32.937 1.00 8.80 142 ASP B O 1
ATOM 2890 N N . SER B 1 140 ? 21.264 46.478 33.133 1.00 8.50 143 SER B N 1
ATOM 2891 C CA A SER B 1 140 ? 20.717 45.994 34.395 0.80 8.34 143 SER B CA 1
ATOM 2892 C CA B SER B 1 140 ? 20.713 45.993 34.397 0.20 8.67 143 SER B CA 1
ATOM 2893 C C . SER B 1 140 ? 19.951 44.689 34.207 1.00 8.25 143 SER B C 1
ATOM 2894 O O . SER B 1 140 ? 20.082 43.756 35.013 1.00 8.99 143 SER B O 1
ATOM 2899 N N . ILE B 1 141 ? 19.128 44.613 33.161 1.00 8.28 144 ILE B N 1
ATOM 2900 C CA . ILE B 1 141 ? 18.355 43.407 32.895 1.00 8.28 144 ILE B CA 1
ATOM 2901 C C . ILE B 1 141 ? 19.282 42.225 32.618 1.00 7.57 144 ILE B C 1
ATOM 2902 O O . ILE B 1 141 ? 19.058 41.108 33.112 1.00 7.97 144 ILE B O 1
ATOM 2907 N N . LYS B 1 142 ? 20.351 42.456 31.843 1.00 8.00 145 LYS B N 1
ATOM 2908 C CA . LYS B 1 142 ? 21.304 41.386 31.565 1.00 7.91 145 LYS B CA 1
ATOM 2909 C C . LYS B 1 142 ? 22.013 40.937 32.836 1.00 8.00 145 LYS B C 1
ATOM 2910 O O . LYS B 1 142 ? 22.218 39.736 33.051 1.00 8.74 145 LYS B O 1
ATOM 2916 N N . LYS B 1 143 ? 22.397 41.893 33.687 1.00 8.25 146 LYS B N 1
ATOM 2917 C CA . LYS B 1 143 ? 23.059 41.555 34.941 1.00 8.34 146 LYS B CA 1
ATOM 2918 C C . LYS B 1 143 ? 22.158 40.704 35.828 1.00 8.39 146 LYS B C 1
ATOM 2919 O O . LYS B 1 143 ? 22.591 39.682 36.373 1.00 8.65 146 LYS B O 1
ATOM 2925 N N . ILE B 1 144 ? 20.894 41.106 35.984 1.00 8.07 147 ILE B N 1
ATOM 2926 C CA . ILE B 1 144 ? 19.988 40.343 36.837 1.00 8.74 147 ILE B CA 1
ATOM 2927 C C . ILE B 1 144 ? 19.703 38.970 36.244 1.00 7.89 147 ILE B C 1
ATOM 2928 O O . ILE B 1 144 ? 19.641 37.972 36.973 1.00 8.19 147 ILE B O 1
ATOM 2933 N N . GLY B 1 145 ? 19.525 38.892 34.923 1.00 8.13 148 GLY B N 1
ATOM 2934 C CA . GLY B 1 145 ? 19.365 37.592 34.283 1.00 8.67 148 GLY B CA 1
ATOM 2935 C C . GLY B 1 145 ? 20.542 36.672 34.553 1.00 8.21 148 GLY B C 1
ATOM 2936 O O . GLY B 1 145 ? 20.367 35.511 34.939 1.00 8.24 148 GLY B O 1
ATOM 2937 N N . ASP B 1 146 ? 21.763 37.187 34.370 1.00 8.05 149 ASP B N 1
ATOM 2938 C CA . ASP B 1 146 ? 22.959 36.418 34.716 1.00 8.57 149 ASP B CA 1
ATOM 2939 C C . ASP B 1 146 ? 22.904 35.946 36.167 1.00 8.26 149 ASP B C 1
ATOM 2940 O O . ASP B 1 146 ? 23.235 34.795 36.472 1.00 8.17 149 ASP B O 1
ATOM 2945 N N . MET B 1 147 ? 22.531 36.848 37.087 1.00 8.39 150 MET B N 1
ATOM 2946 C CA . MET B 1 147 ? 22.494 36.504 38.511 1.00 8.47 150 MET B CA 1
ATOM 2947 C C . MET B 1 147 ? 21.496 35.390 38.791 1.00 7.88 150 MET B C 1
ATOM 2948 O O . MET B 1 147 ? 21.779 34.477 39.577 1.00 8.37 150 MET B O 1
ATOM 2953 N N . ILE B 1 148 ? 20.320 35.456 38.164 1.00 7.76 151 ILE B N 1
ATOM 2954 C CA . ILE B 1 148 ? 19.321 34.406 38.337 1.00 8.45 151 ILE B CA 1
ATOM 2955 C C . ILE B 1 148 ? 19.879 33.064 37.887 1.00 7.55 151 ILE B C 1
ATOM 2956 O O . ILE B 1 148 ? 19.744 32.052 38.581 1.00 8.17 151 ILE B O 1
ATOM 2961 N N . THR B 1 149 ? 20.534 33.043 36.725 1.00 8.09 152 THR B N 1
ATOM 2962 C CA . THR B 1 149 ? 21.114 31.800 36.230 1.00 8.35 152 THR B CA 1
ATOM 2963 C C . THR B 1 149 ? 22.189 31.275 37.172 1.00 7.71 152 THR B C 1
ATOM 2964 O O . THR B 1 149 ? 22.222 30.078 37.494 1.00 8.45 152 THR B O 1
ATOM 2968 N N . LYS B 1 150 ? 23.064 32.164 37.642 1.00 8.00 153 LYS B N 1
ATOM 2969 C CA . LYS B 1 150 ? 24.119 31.756 38.566 1.00 8.25 153 LYS B CA 1
ATOM 2970 C C . LYS B 1 150 ? 23.546 31.196 39.858 1.00 7.98 153 LYS B C 1
ATOM 29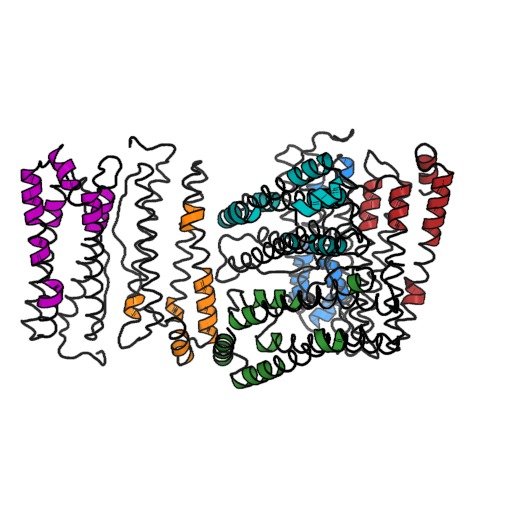71 O O . LYS B 1 150 ? 24.064 30.212 40.402 1.00 8.43 153 LYS B O 1
ATOM 2977 N N . LEU B 1 151 ? 22.503 31.836 40.387 1.00 7.71 154 LEU B N 1
ATOM 2978 C CA . LEU B 1 151 ? 21.932 31.389 41.648 1.00 8.13 154 LEU B CA 1
ATOM 2979 C C . LEU B 1 151 ? 21.205 30.059 41.489 1.00 8.36 154 LEU B C 1
ATOM 2980 O O . LEU B 1 151 ? 21.268 29.203 42.379 1.00 9.08 154 LEU B O 1
ATOM 2985 N N . LYS B 1 152 ? 20.512 29.865 40.363 1.00 8.44 155 LYS B N 1
ATOM 2986 C CA . LYS B 1 152 ? 19.917 28.562 40.087 1.00 9.30 155 LYS B CA 1
ATOM 2987 C C . LYS B 1 152 ? 20.987 27.480 39.986 1.00 9.15 155 LYS B C 1
ATOM 2988 O O . LYS B 1 152 ? 20.778 26.348 40.434 1.00 10.34 155 LYS B O 1
ATOM 2994 N N . ARG B 1 153 ? 22.142 27.812 39.405 1.00 9.06 156 ARG B N 1
ATOM 2995 C CA . ARG B 1 153 ? 23.240 26.855 39.339 1.00 9.45 156 ARG B CA 1
ATOM 2996 C C . ARG B 1 153 ? 23.794 26.559 40.726 1.00 9.61 156 ARG B C 1
ATOM 2997 O O . ARG B 1 153 ? 23.975 25.393 41.100 1.00 10.01 156 ARG B O 1
ATOM 3005 N N . ALA B 1 154 ? 24.081 27.607 41.502 1.00 8.89 157 ALA B N 1
ATOM 3006 C CA . ALA B 1 154 ? 24.683 27.416 42.818 1.00 9.07 157 ALA B CA 1
ATOM 3007 C C . ALA B 1 154 ? 23.741 26.680 43.753 1.00 9.63 157 ALA B C 1
ATOM 3008 O O . ALA B 1 154 ? 24.173 25.842 44.553 1.00 9.89 157 ALA B O 1
ATOM 3010 N N A GLY B 1 155 ? 22.474 27.087 43.762 0.75 10.64 158 GLY B N 1
ATOM 3011 N N B GLY B 1 155 ? 22.449 26.852 43.548 0.25 10.67 158 GLY B N 1
ATOM 3012 C CA A GLY B 1 155 ? 21.531 26.662 44.766 0.75 11.86 158 GLY B CA 1
ATOM 3013 C CA B GLY B 1 155 ? 21.461 26.250 44.396 0.25 11.56 158 GLY B CA 1
ATOM 3014 C C A GLY B 1 155 ? 20.252 26.157 44.145 0.75 12.63 158 GLY B C 1
ATOM 3015 C C B GLY B 1 155 ? 20.621 27.362 44.956 0.25 12.38 158 GLY B C 1
ATOM 3016 O O A GLY B 1 155 ? 20.224 25.082 43.543 0.75 13.98 158 GLY B O 1
ATOM 3017 O O B GLY B 1 155 ? 21.056 28.110 45.838 0.25 12.42 158 GLY B O 1
ATOM 3018 N N A PRO B 1 156 ? 19.167 26.948 44.227 0.75 12.38 159 PRO B N 1
ATOM 3019 N N B PRO B 1 156 ? 19.407 27.521 44.420 0.25 13.79 159 PRO B N 1
ATOM 3020 C CA A PRO B 1 156 ? 19.095 28.338 44.708 0.75 12.18 159 PRO B CA 1
ATOM 3021 C CA B PRO B 1 156 ? 18.547 28.624 44.854 0.25 14.45 159 PRO B CA 1
ATOM 3022 C C A PRO B 1 156 ? 18.918 28.584 46.225 0.75 12.40 159 PRO B C 1
ATOM 3023 C C B PRO B 1 156 ? 18.368 28.638 46.357 0.25 14.68 159 PRO B C 1
ATOM 3024 O O A PRO B 1 156 ? 18.957 29.747 46.612 0.75 12.40 159 PRO B O 1
ATOM 3025 O O B PRO B 1 156 ? 17.924 29.645 46.918 0.25 15.17 159 PRO B O 1
ATOM 3032 N N . THR B 1 157 ? 18.711 27.542 47.036 1.00 14.04 160 THR B N 1
ATOM 3033 C CA . THR B 1 157 ? 18.617 27.579 48.491 1.00 15.75 160 THR B CA 1
ATOM 3034 C C . THR B 1 157 ? 19.834 26.929 49.141 1.00 14.78 160 THR B C 1
ATOM 3035 O O . THR B 1 157 ? 20.674 26.307 48.485 1.00 16.70 160 THR B O 1
ATOM 3039 N N . GLY B 1 158 ? 19.926 27.096 50.459 1.00 12.51 161 GLY B N 1
ATOM 3040 C CA . GLY B 1 158 ? 20.943 26.389 51.222 1.00 12.12 161 GLY B CA 1
ATOM 3041 C C . GLY B 1 158 ? 22.348 26.891 50.943 1.00 10.52 161 GLY B C 1
ATOM 3042 O O . GLY B 1 158 ? 22.583 28.093 50.761 1.00 10.41 161 GLY B O 1
ATOM 3043 N N . LEU B 1 159 ? 23.302 25.952 50.908 1.00 9.93 162 LEU B N 1
ATOM 3044 C CA . LEU B 1 159 ? 24.708 26.328 50.786 1.00 10.15 162 LEU B CA 1
ATOM 3045 C C . LEU B 1 159 ? 24.961 27.168 49.540 1.00 10.06 162 LEU B C 1
ATOM 3046 O O . LEU B 1 159 ? 25.747 28.122 49.575 1.00 10.04 162 LEU B O 1
ATOM 3051 N N . GLY B 1 160 ? 24.299 26.835 48.430 1.00 10.40 163 GLY B N 1
ATOM 3052 C CA . GLY B 1 160 ? 24.495 27.608 47.214 1.00 10.65 163 GLY B CA 1
ATOM 3053 C C . GLY B 1 160 ? 24.068 29.059 47.352 1.00 10.36 163 GLY B C 1
ATOM 3054 O O . GLY B 1 160 ? 24.719 29.954 46.810 1.00 10.92 163 GLY B O 1
ATOM 3055 N N . GLU B 1 161 ? 22.957 29.310 48.057 1.00 10.11 164 GLU B N 1
ATOM 3056 C CA . GLU B 1 161 ? 22.545 30.688 48.309 1.00 10.09 164 GLU B CA 1
ATOM 3057 C C . GLU B 1 161 ? 23.557 31.411 49.190 1.00 9.17 164 GLU B C 1
ATOM 3058 O O . GLU B 1 161 ? 23.868 32.587 48.955 1.00 9.71 164 GLU B O 1
ATOM 3064 N N . TYR B 1 162 ? 24.068 30.722 50.216 1.00 9.43 165 TYR B N 1
ATOM 3065 C CA . TYR B 1 162 ? 25.085 31.294 51.091 1.00 9.14 165 TYR B CA 1
ATOM 3066 C C . TYR B 1 162 ? 26.335 31.671 50.301 1.00 8.94 165 TYR B C 1
ATOM 3067 O O . TYR B 1 162 ? 26.887 32.765 50.473 1.00 9.50 165 TYR B O 1
ATOM 3076 N N . MET B 1 163 ? 26.785 30.778 49.411 1.00 9.63 166 MET B N 1
ATOM 3077 C CA . MET B 1 163 ? 27.994 31.044 48.636 1.00 10.45 166 MET B CA 1
ATOM 3078 C C . MET B 1 163 ? 27.766 32.138 47.604 1.00 10.60 166 MET B C 1
ATOM 3079 O O . MET B 1 163 ? 28.627 33.002 47.408 1.00 11.10 166 MET B O 1
ATOM 3084 N N . PHE B 1 164 ? 26.628 32.094 46.913 1.00 9.92 167 PHE B N 1
ATOM 3085 C CA . PHE B 1 164 ? 26.316 33.132 45.936 1.00 9.47 167 PHE B CA 1
ATOM 3086 C C . PHE B 1 164 ? 26.269 34.508 46.594 1.00 9.43 167 PHE B C 1
ATOM 3087 O O . PHE B 1 164 ? 26.794 35.487 46.052 1.00 10.16 167 PHE B O 1
ATOM 3095 N N . ASP B 1 165 ? 25.649 34.590 47.772 1.00 10.06 168 ASP B N 1
ATOM 3096 C CA . ASP B 1 165 ? 25.572 35.855 48.493 1.00 11.12 168 ASP B CA 1
ATOM 3097 C C . ASP B 1 165 ? 26.959 36.409 48.803 1.00 12.85 168 ASP B C 1
ATOM 3098 O O . ASP B 1 165 ? 27.194 37.620 48.692 1.00 13.03 168 ASP B O 1
ATOM 3103 N N . LYS B 1 166 ? 27.889 35.533 49.201 1.00 15.46 169 LYS B N 1
ATOM 3104 C CA A LYS B 1 166 ? 29.249 35.972 49.509 0.44 17.77 169 LYS B CA 1
ATOM 3105 C CA B LYS B 1 166 ? 29.241 35.978 49.512 0.56 18.12 169 LYS B CA 1
ATOM 3106 C C . LYS B 1 166 ? 29.931 36.541 48.278 1.00 18.93 169 LYS B C 1
ATOM 3107 O O . LYS B 1 166 ? 30.632 37.557 48.358 1.00 20.65 169 LYS B O 1
ATOM 3118 N N . GLU B 1 167 ? 29.770 35.877 47.135 1.00 20.30 170 GLU B N 1
ATOM 3119 C CA . GLU B 1 167 ? 30.377 36.381 45.912 1.00 21.85 170 GLU B CA 1
ATOM 3120 C C . GLU B 1 167 ? 29.799 37.735 45.547 1.00 21.91 170 GLU B C 1
ATOM 3121 O O . GLU B 1 167 ? 30.522 38.622 45.076 1.00 23.00 170 GLU B O 1
ATOM 3127 N N . LEU B 1 168 ? 28.510 37.926 45.819 1.00 21.44 171 LEU B N 1
ATOM 3128 C CA . LEU B 1 168 ? 27.843 39.184 45.524 1.00 19.78 171 LEU B CA 1
ATOM 3129 C C . LEU B 1 168 ? 28.328 40.317 46.420 1.00 21.26 171 LEU B C 1
ATOM 3130 O O . LEU B 1 168 ? 28.400 41.466 45.975 1.00 21.62 171 LEU B O 1
ATOM 3135 N N . ASN B 1 169 ? 28.676 40.014 47.667 1.00 21.17 172 ASN B N 1
ATOM 3136 C CA . ASN B 1 169 ? 29.054 41.020 48.657 1.00 21.62 172 ASN B CA 1
ATOM 3137 C C . ASN B 1 169 ? 30.306 41.798 48.249 1.00 24.44 172 ASN B C 1
ATOM 3138 O O . ASN B 1 169 ? 31.204 41.268 47.595 1.00 26.24 172 ASN B O 1
ATOM 3144 N N . ALA C 1 1 ? 62.160 31.794 -7.342 1.00 23.95 2 ALA C N 1
ATOM 3145 C CA . ALA C 1 1 ? 61.942 31.679 -5.907 1.00 21.98 2 ALA C CA 1
ATOM 3146 C C . ALA C 1 1 ? 62.310 32.978 -5.214 1.00 19.03 2 ALA C C 1
ATOM 3147 O O . ALA C 1 1 ? 62.968 33.835 -5.793 1.00 20.06 2 ALA C O 1
ATOM 3149 N N . SER C 1 2 ? 61.874 33.112 -3.967 1.00 15.56 3 SER C N 1
ATOM 3150 C CA . SER C 1 2 ? 62.233 34.275 -3.170 1.00 13.08 3 SER C CA 1
ATOM 3151 C C . SER C 1 2 ? 63.745 34.362 -2.992 1.00 11.99 3 SER C C 1
ATOM 3152 O O . SER C 1 2 ? 64.424 33.345 -2.825 1.00 12.52 3 SER C O 1
ATOM 3155 N N . GLN C 1 3 ? 64.262 35.599 -2.977 1.00 10.75 4 GLN C N 1
ATOM 3156 C CA . GLN C 1 3 ? 65.679 35.839 -2.726 1.00 10.54 4 GLN C CA 1
ATOM 3157 C C . GLN C 1 3 ? 66.137 35.285 -1.381 1.00 10.36 4 GLN C C 1
ATOM 3158 O O . GLN C 1 3 ? 67.337 35.069 -1.193 1.00 11.51 4 GLN C O 1
ATOM 3164 N N . VAL C 1 4 ? 65.222 35.048 -0.435 1.00 9.42 5 VAL C N 1
ATOM 3165 C CA . VAL C 1 4 ? 65.626 34.538 0.875 1.00 9.39 5 VAL C CA 1
ATOM 3166 C C . VAL C 1 4 ? 65.557 33.021 0.968 1.00 9.12 5 VAL C C 1
ATOM 3167 O O . VAL C 1 4 ? 66.118 32.444 1.913 1.00 10.54 5 VAL C O 1
ATOM 3171 N N . ARG C 1 5 ? 64.883 32.353 0.033 1.00 8.80 6 ARG C N 1
ATOM 3172 C CA . ARG C 1 5 ? 64.541 30.949 0.230 1.00 9.30 6 ARG C CA 1
ATOM 3173 C C . ARG C 1 5 ? 65.787 30.078 0.218 1.00 9.07 6 ARG C C 1
ATOM 3174 O O . ARG C 1 5 ? 66.630 30.190 -0.676 1.00 9.90 6 ARG C O 1
ATOM 3182 N N . GLN C 1 6 ? 65.889 29.189 1.201 1.00 9.12 7 GLN C N 1
ATOM 3183 C CA . GLN C 1 6 ? 67.027 28.280 1.274 1.00 9.41 7 GLN C CA 1
ATOM 3184 C C . GLN C 1 6 ? 66.631 27.083 2.122 1.00 8.77 7 GLN C C 1
ATOM 3185 O O . GLN C 1 6 ? 66.190 27.251 3.261 1.00 9.16 7 GLN C O 1
ATOM 3191 N N . ASN C 1 7 ? 66.785 25.879 1.569 1.00 8.91 8 ASN C N 1
ATOM 3192 C CA . ASN C 1 7 ? 66.474 24.639 2.279 1.00 9.31 8 ASN C CA 1
ATOM 3193 C C . ASN C 1 7 ? 65.015 24.563 2.716 1.00 9.11 8 ASN C C 1
ATOM 3194 O O . ASN C 1 7 ? 64.712 23.995 3.766 1.00 9.89 8 ASN C O 1
ATOM 3199 N N . TYR C 1 8 ? 64.095 25.105 1.917 1.00 9.02 9 TYR C N 1
ATOM 3200 C CA . TYR C 1 8 ? 62.688 25.190 2.307 1.00 9.11 9 TYR C CA 1
ATOM 3201 C C . TYR C 1 8 ? 61.850 24.447 1.278 1.00 9.40 9 TYR C C 1
ATOM 3202 O O . TYR C 1 8 ? 61.644 24.931 0.160 1.00 10.82 9 TYR C O 1
ATOM 3211 N N . HIS C 1 9 ? 61.365 23.275 1.656 1.00 9.53 10 HIS C N 1
ATOM 3212 C CA . HIS C 1 9 ? 60.687 22.395 0.717 1.00 10.32 10 HIS C CA 1
ATOM 3213 C C . HIS C 1 9 ? 59.241 22.833 0.503 1.00 9.81 10 HIS C C 1
ATOM 3214 O O . HIS C 1 9 ? 58.566 23.286 1.432 1.00 9.81 10 HIS C O 1
ATOM 3221 N N . GLU C 1 10 ? 58.760 22.673 -0.730 1.00 10.42 11 GLU C N 1
ATOM 3222 C CA A GLU C 1 10 ? 57.388 23.059 -1.044 0.49 11.30 11 GLU C CA 1
ATOM 3223 C CA B GLU C 1 10 ? 57.389 23.059 -1.044 0.51 11.32 11 GLU C CA 1
ATOM 3224 C C . GLU C 1 10 ? 56.371 22.320 -0.180 1.00 10.70 11 GLU C C 1
ATOM 3225 O O . GLU C 1 10 ? 55.306 22.865 0.119 1.00 10.61 11 GLU C O 1
ATOM 3236 N N . ASP C 1 11 ? 56.664 21.078 0.220 1.00 10.18 12 ASP C N 1
ATOM 3237 C CA . ASP C 1 11 ? 55.706 20.353 1.054 1.00 10.77 12 ASP C CA 1
ATOM 3238 C C . ASP C 1 11 ? 55.611 20.970 2.441 1.00 9.89 12 ASP C C 1
ATOM 3239 O O . ASP C 1 11 ? 54.538 20.969 3.058 1.00 10.61 12 ASP C O 1
ATOM 3244 N N . CYS C 1 12 ? 56.730 21.474 2.960 1.00 9.76 13 CYS C N 1
ATOM 3245 C CA . CYS C 1 12 ? 56.690 22.159 4.245 1.00 9.92 13 CYS C CA 1
ATOM 3246 C C . CYS C 1 12 ? 55.920 23.467 4.135 1.00 9.34 13 CYS C C 1
ATOM 3247 O O . CYS C 1 12 ? 55.086 23.781 4.992 1.00 9.73 13 CYS C O 1
ATOM 3250 N N . GLU C 1 13 ? 56.178 24.226 3.069 1.00 8.81 14 GLU C N 1
ATOM 3251 C CA . GLU C 1 13 ? 55.451 25.464 2.812 1.00 8.93 14 GLU C CA 1
ATOM 3252 C C . GLU C 1 13 ? 53.946 25.219 2.754 1.00 8.78 14 GLU C C 1
ATOM 3253 O O . GLU C 1 13 ? 53.159 25.939 3.380 1.00 9.23 14 GLU C O 1
ATOM 3259 N N . ALA C 1 14 ? 53.528 24.186 2.023 1.00 9.03 15 ALA C N 1
ATOM 3260 C CA . ALA C 1 14 ? 52.104 23.893 1.904 1.00 9.70 15 ALA C CA 1
ATOM 3261 C C . ALA C 1 14 ? 51.516 23.461 3.239 1.00 9.47 15 ALA C C 1
ATOM 3262 O O . ALA C 1 14 ? 50.400 23.853 3.591 1.00 10.18 15 ALA C O 1
ATOM 3264 N N . SER C 1 15 ? 52.252 22.652 3.998 1.00 9.20 16 SER C N 1
ATOM 3265 C CA A SER C 1 15 ? 51.753 22.185 5.287 0.44 10.04 16 SER C CA 1
ATOM 3266 C CA B SER C 1 15 ? 51.731 22.190 5.276 0.56 10.00 16 SER C CA 1
ATOM 3267 C C . SER C 1 15 ? 51.602 23.334 6.273 1.00 9.53 16 SER C C 1
ATOM 3268 O O . SER C 1 15 ? 50.669 23.348 7.083 1.00 10.48 16 SER C O 1
ATOM 3273 N N . ILE C 1 16 ? 52.520 24.305 6.232 1.00 9.23 17 ILE C N 1
ATOM 3274 C CA A ILE C 1 16 ? 52.376 25.462 7.106 0.61 8.90 17 ILE C CA 1
ATOM 3275 C CA B ILE C 1 16 ? 52.403 25.492 7.080 0.39 9.01 17 ILE C CA 1
ATOM 3276 C C . ILE C 1 16 ? 51.108 26.238 6.777 1.00 8.38 17 ILE C C 1
ATOM 3277 O O . ILE C 1 16 ? 50.403 26.697 7.682 1.00 8.61 17 ILE C O 1
ATOM 3286 N N . ASN C 1 17 ? 50.774 26.377 5.491 1.00 8.60 18 ASN C N 1
ATOM 3287 C CA . ASN C 1 17 ? 49.519 27.042 5.150 1.00 8.43 18 ASN C CA 1
ATOM 3288 C C . ASN C 1 17 ? 48.319 26.283 5.711 1.00 8.19 18 ASN C C 1
ATOM 3289 O O . ASN C 1 17 ? 47.379 26.890 6.232 1.00 9.08 18 ASN C O 1
ATOM 3294 N N . LYS C 1 18 ? 48.342 24.955 5.649 1.00 8.69 19 LYS C N 1
ATOM 3295 C CA A LYS C 1 18 ? 47.240 24.202 6.234 0.59 9.44 19 LYS C CA 1
ATOM 3296 C CA B LYS C 1 18 ? 47.256 24.179 6.240 0.41 9.73 19 LYS C CA 1
ATOM 3297 C C . LYS C 1 18 ? 47.187 24.396 7.747 1.00 9.51 19 LYS C C 1
ATOM 3298 O O . LYS C 1 18 ? 46.099 24.530 8.326 1.00 9.50 19 LYS C O 1
ATOM 3309 N N . GLN C 1 19 ? 48.344 24.448 8.401 1.00 9.41 20 GLN C N 1
ATOM 3310 C CA . GLN C 1 19 ? 48.362 24.611 9.850 1.00 9.71 20 GLN C CA 1
ATOM 3311 C C . GLN C 1 19 ? 47.858 25.987 10.268 1.00 9.14 20 GLN C C 1
ATOM 3312 O O . GLN C 1 19 ? 47.195 26.117 11.306 1.00 9.44 20 GLN C O 1
ATOM 3318 N N . ILE C 1 20 ? 48.174 27.025 9.483 1.00 8.77 21 ILE C N 1
ATOM 3319 C CA . ILE C 1 20 ? 47.632 28.355 9.755 1.00 8.27 21 ILE C CA 1
ATOM 3320 C C . ILE C 1 20 ? 46.112 28.289 9.821 1.00 8.05 21 ILE C C 1
ATOM 3321 O O . ILE C 1 20 ? 45.488 28.818 10.747 1.00 8.83 21 ILE C O 1
ATOM 3326 N N . ASN C 1 21 ? 45.495 27.632 8.836 1.00 8.09 22 ASN C N 1
ATOM 3327 C CA . ASN C 1 21 ? 44.041 27.532 8.832 1.00 7.96 22 ASN C CA 1
ATOM 3328 C C . ASN C 1 21 ? 43.534 26.777 10.053 1.00 7.91 22 ASN C C 1
ATOM 3329 O O . ASN C 1 21 ? 42.532 27.166 10.660 1.00 8.52 22 ASN C O 1
ATOM 3334 N N . MET C 1 22 ? 44.225 25.706 10.439 1.00 8.39 23 MET C N 1
ATOM 3335 C CA A MET C 1 22 ? 43.790 24.937 11.597 0.72 8.49 23 MET C CA 1
ATOM 3336 C CA B MET C 1 22 ? 43.807 24.930 11.601 0.28 9.87 23 MET C CA 1
ATOM 3337 C C . MET C 1 22 ? 43.857 25.767 12.872 1.00 8.43 23 MET C C 1
ATOM 3338 O O . MET C 1 22 ? 42.961 25.678 13.722 1.00 9.30 23 MET C O 1
ATOM 3347 N N . GLU C 1 23 ? 44.916 26.569 13.034 1.00 8.79 24 GLU C N 1
ATOM 3348 C CA . GLU C 1 23 ? 45.016 27.408 14.227 1.00 9.53 24 GLU C CA 1
ATOM 3349 C C . GLU C 1 23 ? 43.932 28.474 14.241 1.00 8.84 24 GLU C C 1
ATOM 3350 O O . GLU C 1 23 ? 43.376 28.787 15.300 1.00 8.92 24 GLU C O 1
ATOM 3356 N N . LEU C 1 24 ? 43.628 29.052 13.075 1.00 8.49 25 LEU C N 1
ATOM 3357 C CA . LEU C 1 24 ? 42.540 30.020 12.998 1.00 8.60 25 LEU C CA 1
ATOM 3358 C C . LEU C 1 24 ? 41.201 29.363 13.308 1.00 8.21 25 LEU C C 1
ATOM 3359 O O . LEU C 1 24 ? 40.349 29.961 13.979 1.00 8.88 25 LEU C O 1
ATOM 3364 N N . TYR C 1 25 ? 40.995 28.131 12.834 1.00 8.32 26 TYR C N 1
ATOM 3365 C CA . TYR C 1 25 ? 39.774 27.405 13.168 1.00 8.39 26 TYR C CA 1
ATOM 3366 C C . TYR C 1 25 ? 39.672 27.175 14.673 1.00 8.15 26 TYR C C 1
ATOM 3367 O O . TYR C 1 25 ? 38.620 27.416 15.277 1.00 8.34 26 TYR C O 1
ATOM 3376 N N . ALA C 1 26 ? 40.764 26.722 15.300 1.00 8.38 27 ALA C N 1
ATOM 3377 C CA . ALA C 1 26 ? 40.755 26.541 16.750 1.00 8.77 27 ALA C CA 1
ATOM 3378 C C . ALA C 1 26 ? 40.444 27.850 17.466 1.00 8.39 27 ALA C C 1
ATOM 3379 O O . ALA C 1 26 ? 39.677 27.870 18.439 1.00 8.94 27 ALA C O 1
ATOM 3381 N N . SER C 1 27 ? 41.029 28.954 17.002 1.00 7.82 28 SER C N 1
ATOM 3382 C CA A SER C 1 27 ? 40.722 30.260 17.580 0.62 7.74 28 SER C CA 1
ATOM 3383 C CA B SER C 1 27 ? 40.718 30.239 17.611 0.38 7.80 28 SER C CA 1
ATOM 3384 C C . SER C 1 27 ? 39.232 30.556 17.502 1.00 7.94 28 SER C C 1
ATOM 3385 O O . SER C 1 27 ? 38.646 31.124 18.433 1.00 8.12 28 SER C O 1
ATOM 3390 N N . TYR C 1 28 ? 38.605 30.183 16.386 1.00 7.32 29 TYR C N 1
ATOM 3391 C CA . TYR C 1 28 ? 37.182 30.451 16.195 1.00 7.44 29 TYR C CA 1
ATOM 3392 C C . TYR C 1 28 ? 36.321 29.575 17.103 1.00 7.29 29 TYR C C 1
ATOM 3393 O O . TYR C 1 28 ? 35.324 30.046 17.666 1.00 7.98 29 TYR C O 1
ATOM 3402 N N . VAL C 1 29 ? 36.692 28.299 17.267 1.00 7.71 30 VAL C N 1
ATOM 3403 C CA . VAL C 1 29 ? 36.002 27.438 18.226 1.00 8.21 30 VAL C CA 1
ATOM 3404 C C . VAL C 1 29 ? 36.020 28.067 19.615 1.00 7.62 30 VAL C C 1
ATOM 3405 O O . VAL C 1 29 ? 34.993 28.136 20.300 1.00 7.88 30 VAL C O 1
ATOM 3409 N N . TYR C 1 30 ? 37.199 28.505 20.066 1.00 7.65 31 TYR C N 1
ATOM 3410 C CA . TYR C 1 30 ? 37.293 29.047 21.415 1.00 8.08 31 TYR C CA 1
ATOM 3411 C C . TYR C 1 30 ? 36.568 30.381 21.542 1.00 7.99 31 TYR C C 1
ATOM 3412 O O . TYR C 1 30 ? 36.021 30.678 22.609 1.00 8.71 31 TYR C O 1
ATOM 3421 N N . LEU C 1 31 ? 36.535 31.181 20.472 1.00 7.74 32 LEU C N 1
ATOM 3422 C CA . LEU C 1 31 ? 35.736 32.405 20.492 1.00 8.10 32 LEU C CA 1
ATOM 3423 C C . LEU C 1 31 ? 34.254 32.080 20.659 1.00 7.87 32 LEU C C 1
ATOM 3424 O O . LEU C 1 31 ? 33.545 32.734 21.439 1.00 8.62 32 LEU C O 1
ATOM 3429 N N . SER C 1 32 ? 33.769 31.066 19.931 1.00 7.66 33 SER C N 1
ATOM 3430 C CA . SER C 1 32 ? 32.390 30.621 20.094 1.00 8.06 33 SER C CA 1
ATOM 3431 C C . SER C 1 32 ? 32.110 30.206 21.536 1.00 8.06 33 SER C C 1
ATOM 3432 O O . SER C 1 32 ? 31.094 30.599 22.127 1.00 8.16 33 SER C O 1
ATOM 3435 N N . MET C 1 33 ? 32.992 29.389 22.110 1.00 7.85 34 MET C N 1
ATOM 3436 C CA . MET C 1 33 ? 32.794 28.962 23.488 1.00 8.07 34 MET C CA 1
ATOM 3437 C C . MET C 1 33 ? 32.779 30.154 24.432 1.00 7.98 34 MET C C 1
ATOM 3438 O O . MET C 1 33 ? 31.940 30.224 25.338 1.00 8.81 34 MET C O 1
ATOM 3443 N N . ALA C 1 34 ? 33.706 31.098 24.240 1.00 8.46 35 ALA C N 1
ATOM 3444 C CA . ALA C 1 34 ? 33.802 32.240 25.144 1.00 8.52 35 ALA C CA 1
ATOM 3445 C C . ALA C 1 34 ? 32.470 32.965 25.259 1.00 8.17 35 ALA C C 1
ATOM 3446 O O . ALA C 1 34 ? 32.014 33.281 26.363 1.00 9.80 35 ALA C O 1
ATOM 3448 N N . TYR C 1 35 ? 31.829 33.235 24.120 1.00 8.18 36 TYR C N 1
ATOM 3449 C CA . TYR C 1 35 ? 30.591 34.001 24.143 1.00 8.52 36 TYR C CA 1
ATOM 3450 C C . TYR C 1 35 ? 29.387 33.147 24.513 1.00 8.54 36 TYR C C 1
ATOM 3451 O O . TYR C 1 35 ? 28.426 33.669 25.087 1.00 9.42 36 TYR C O 1
ATOM 3460 N N . TYR C 1 36 ? 29.439 31.838 24.244 1.00 7.95 37 TYR C N 1
ATOM 3461 C CA . TYR C 1 36 ? 28.424 30.934 24.773 1.00 8.76 37 TYR C CA 1
ATOM 3462 C C . TYR C 1 36 ? 28.357 31.047 26.293 1.00 8.18 37 TYR C C 1
ATOM 3463 O O . TYR C 1 36 ? 27.264 31.115 26.878 1.00 8.22 37 TYR C O 1
ATOM 3472 N N . PHE C 1 37 ? 29.522 31.107 26.950 1.00 8.05 38 PHE C N 1
ATOM 3473 C CA . PHE C 1 37 ? 29.561 31.197 28.407 1.00 8.56 38 PHE C CA 1
ATOM 3474 C C . PHE C 1 37 ? 29.156 32.570 28.938 1.00 8.64 38 PHE C C 1
ATOM 3475 O O . PHE C 1 37 ? 29.028 32.738 30.159 1.00 10.26 38 PHE C O 1
ATOM 3483 N N . GLU C 1 38 ? 28.908 33.537 28.060 1.00 8.70 39 GLU C N 1
ATOM 3484 C CA A GLU C 1 38 ? 28.374 34.830 28.464 0.79 9.47 39 GLU C CA 1
ATOM 3485 C CA B GLU C 1 38 ? 28.383 34.843 28.435 0.21 10.06 39 GLU C CA 1
ATOM 3486 C C . GLU C 1 38 ? 26.889 34.980 28.165 1.00 9.09 39 GLU C C 1
ATOM 3487 O O . GLU C 1 38 ? 26.320 36.044 28.422 1.00 10.29 39 GLU C O 1
ATOM 3498 N N . ARG C 1 39 ? 26.240 33.949 27.640 1.00 8.27 40 ARG C N 1
ATOM 3499 C CA . ARG C 1 39 ? 24.794 34.009 27.499 1.00 8.25 40 ARG C CA 1
ATOM 3500 C C . ARG C 1 39 ? 24.152 34.191 28.870 1.00 8.09 40 ARG C C 1
ATOM 3501 O O . ARG C 1 39 ? 24.642 33.679 29.882 1.00 8.25 40 ARG C O 1
ATOM 3509 N N . ASP C 1 40 ? 23.013 34.887 28.896 1.00 8.26 41 ASP C N 1
ATOM 3510 C CA . ASP C 1 40 ? 22.332 35.133 30.162 1.00 8.42 41 ASP C CA 1
ATOM 3511 C C . ASP C 1 40 ? 21.847 33.852 30.819 1.00 8.92 41 ASP C C 1
ATOM 3512 O O . ASP C 1 40 ? 21.669 33.833 32.041 1.00 10.08 41 ASP C O 1
ATOM 3517 N N . ASP C 1 41 ? 21.640 32.792 30.035 1.00 8.53 42 ASP C N 1
ATOM 3518 C CA . ASP C 1 41 ? 21.192 31.506 30.539 1.00 8.63 42 ASP C CA 1
ATOM 3519 C C . ASP C 1 41 ? 22.336 30.528 30.739 1.00 8.63 42 ASP C C 1
ATOM 3520 O O . ASP C 1 41 ? 22.088 29.343 30.976 1.00 9.79 42 ASP C O 1
ATOM 3525 N N . VAL C 1 42 ? 23.578 31.007 30.658 1.00 8.39 43 VAL C N 1
ATOM 3526 C CA . VAL C 1 42 ? 24.764 30.200 30.927 1.00 8.41 43 VAL C CA 1
ATOM 3527 C C . VAL C 1 42 ? 25.564 30.862 32.047 1.00 8.75 43 VAL C C 1
ATOM 3528 O O . VAL C 1 42 ? 25.717 30.288 33.128 1.00 9.73 43 VAL C O 1
ATOM 3532 N N . ALA C 1 43 ? 26.066 32.076 31.811 1.00 8.84 44 ALA C N 1
ATOM 3533 C CA . ALA C 1 43 ? 26.607 32.933 32.872 1.00 9.33 44 ALA C CA 1
ATOM 3534 C C . ALA C 1 43 ? 27.725 32.256 33.671 1.00 9.07 44 ALA C C 1
ATOM 3535 O O . ALA C 1 43 ? 27.648 32.103 34.893 1.00 10.08 44 ALA C O 1
ATOM 3537 N N . LEU C 1 44 ? 28.780 31.861 32.952 1.00 8.31 45 LEU C N 1
ATOM 3538 C CA . LEU C 1 44 ? 29.977 31.251 33.534 1.00 8.50 45 LEU C CA 1
ATOM 3539 C C . LEU C 1 44 ? 31.174 32.118 33.152 1.00 8.50 45 LEU C C 1
ATOM 3540 O O . LEU C 1 44 ?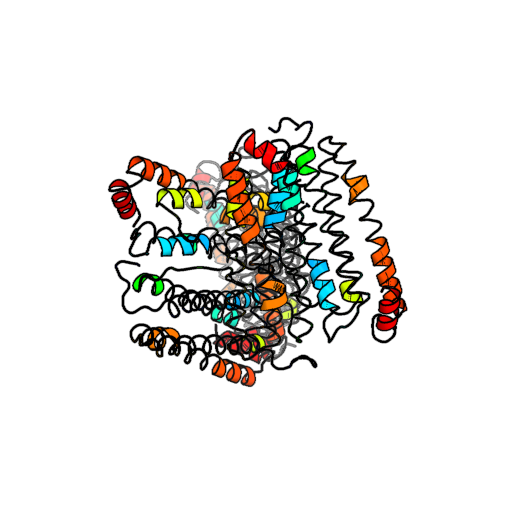 31.883 31.820 32.182 1.00 8.76 45 LEU C O 1
ATOM 3545 N N . PRO C 1 45 ? 31.413 33.217 33.880 1.00 9.95 46 PRO C N 1
ATOM 3546 C CA . PRO C 1 45 ? 32.444 34.178 33.438 1.00 10.50 46 PRO C CA 1
ATOM 3547 C C . PRO C 1 45 ? 33.867 33.655 33.514 1.00 10.24 46 PRO C C 1
ATOM 3548 O O . PRO C 1 45 ? 34.733 34.150 32.780 1.00 10.66 46 PRO C O 1
ATOM 3552 N N . GLY C 1 46 ? 34.148 32.688 34.385 1.00 9.98 47 GLY C N 1
ATOM 3553 C CA . GLY C 1 46 ? 35.481 32.113 34.412 1.00 9.65 47 GLY C CA 1
ATOM 3554 C C . GLY C 1 46 ? 35.757 31.287 33.172 1.00 8.81 47 GLY C C 1
ATOM 3555 O O . GLY C 1 46 ? 36.811 31.419 32.540 1.00 9.30 47 GLY C O 1
ATOM 3556 N N . PHE C 1 47 ? 34.802 30.430 32.802 1.00 8.33 48 PHE C N 1
ATOM 3557 C CA . PHE C 1 47 ? 34.914 29.704 31.541 1.00 8.90 48 PHE C CA 1
ATOM 3558 C C . PHE C 1 47 ? 35.005 30.670 30.368 1.00 8.76 48 PHE C C 1
ATOM 3559 O O . PHE C 1 47 ? 35.788 30.454 29.438 1.00 8.78 48 PHE C O 1
ATOM 3567 N N . ALA C 1 48 ? 34.205 31.741 30.387 1.00 8.90 49 ALA C N 1
ATOM 3568 C CA . ALA C 1 48 ? 34.248 32.691 29.279 1.00 9.15 49 ALA C CA 1
ATOM 3569 C C . ALA C 1 48 ? 35.639 33.296 29.136 1.00 9.43 49 ALA C C 1
ATOM 3570 O O . ALA C 1 48 ? 36.177 33.391 28.028 1.00 10.33 49 ALA C O 1
ATOM 3572 N N . LYS C 1 49 ? 36.238 33.716 30.252 1.00 9.43 50 LYS C N 1
ATOM 3573 C CA . LYS C 1 49 ? 37.565 34.322 30.205 1.00 9.84 50 LYS C CA 1
ATOM 3574 C C . LYS C 1 49 ? 38.614 33.314 29.747 1.00 9.74 50 LYS C C 1
ATOM 3575 O O . LYS C 1 49 ? 39.493 33.646 28.942 1.00 10.11 50 LYS C O 1
ATOM 3581 N N . PHE C 1 50 ? 38.539 32.081 30.254 1.00 9.43 51 PHE C N 1
ATOM 3582 C CA . PHE C 1 50 ? 39.473 31.042 29.838 1.00 8.88 51 PHE C CA 1
ATOM 3583 C C . PHE C 1 50 ? 39.434 30.841 28.329 1.00 8.89 51 PHE C C 1
ATOM 3584 O O . PHE C 1 50 ? 40.480 30.754 27.672 1.00 9.33 51 PHE C O 1
ATOM 3592 N N . PHE C 1 51 ? 38.233 30.780 27.754 1.00 9.39 52 PHE C N 1
ATOM 3593 C CA . PHE C 1 51 ? 38.133 30.550 26.319 1.00 8.77 52 PHE C CA 1
ATOM 3594 C C . PHE C 1 51 ? 38.462 31.788 25.494 1.00 8.68 52 PHE C C 1
ATOM 3595 O O . PHE C 1 51 ? 38.974 31.651 24.380 1.00 9.47 52 PHE C O 1
ATOM 3603 N N . LYS C 1 52 ? 38.182 32.989 26.003 1.00 9.37 53 LYS C N 1
ATOM 3604 C CA A LYS C 1 52 ? 38.627 34.202 25.318 0.50 10.35 53 LYS C CA 1
ATOM 3605 C CA B LYS C 1 52 ? 38.622 34.184 25.298 0.38 10.29 53 LYS C CA 1
ATOM 3606 C CA C LYS C 1 52 ? 38.626 34.202 25.320 0.12 9.88 53 LYS C CA 1
ATOM 3607 C C . LYS C 1 52 ? 40.134 34.216 25.191 1.00 9.92 53 LYS C C 1
ATOM 3608 O O . LYS C 1 52 ? 40.693 34.486 24.113 1.00 10.31 53 LYS C O 1
ATOM 3624 N N . GLU C 1 53 ? 40.834 33.941 26.300 1.00 10.08 54 GLU C N 1
ATOM 3625 C CA . GLU C 1 53 ? 42.288 33.913 26.281 1.00 10.09 54 GLU C CA 1
ATOM 3626 C C . GLU C 1 53 ? 42.793 32.818 25.355 1.00 9.83 54 GLU C C 1
ATOM 3627 O O . GLU C 1 53 ? 43.753 33.023 24.604 1.00 10.89 54 GLU C O 1
ATOM 3633 N N . SER C 1 54 ? 42.153 31.647 25.392 1.00 9.66 55 SER C N 1
ATOM 3634 C CA . SER C 1 54 ? 42.538 30.560 24.499 1.00 9.96 55 SER C CA 1
ATOM 3635 C C . SER C 1 54 ? 42.376 30.959 23.039 1.00 9.56 55 SER C C 1
ATOM 3636 O O . SER C 1 54 ? 43.237 30.656 22.203 1.00 10.09 55 SER C O 1
ATOM 3639 N N . SER C 1 55 ? 41.273 31.636 22.713 1.00 9.24 56 SER C N 1
ATOM 3640 C CA . SER C 1 55 ? 41.060 32.092 21.345 1.00 9.04 56 SER C CA 1
ATOM 3641 C C . SER C 1 55 ? 42.174 33.031 20.896 1.00 9.12 56 SER C C 1
ATOM 3642 O O . SER C 1 55 ? 42.707 32.899 19.786 1.00 9.89 56 SER C O 1
ATOM 3645 N N . ASP C 1 56 ? 42.533 33.995 21.747 1.00 9.75 58 ASP C N 1
ATOM 3646 C CA . ASP C 1 56 ? 43.613 34.914 21.408 1.00 10.85 58 ASP C CA 1
ATOM 3647 C C . ASP C 1 56 ? 44.928 34.169 21.208 1.00 10.44 58 ASP C C 1
ATOM 3648 O O . ASP C 1 56 ? 45.689 34.478 20.285 1.00 11.32 58 ASP C O 1
ATOM 3653 N N A GLU C 1 57 ? 45.207 33.186 22.066 0.42 11.23 59 GLU C N 1
ATOM 3654 N N B GLU C 1 57 ? 45.218 33.191 22.070 0.58 10.50 59 GLU C N 1
ATOM 3655 C CA A GLU C 1 57 ? 46.454 32.435 21.962 0.42 12.88 59 GLU C CA 1
ATOM 3656 C CA B GLU C 1 57 ? 46.468 32.447 21.948 0.58 12.02 59 GLU C CA 1
ATOM 3657 C C A GLU C 1 57 ? 46.536 31.673 20.644 0.42 10.89 59 GLU C C 1
ATOM 3658 C C B GLU C 1 57 ? 46.536 31.683 20.629 0.58 10.21 59 GLU C C 1
ATOM 3659 O O A GLU C 1 57 ? 47.595 31.635 20.007 0.42 11.43 59 GLU C O 1
ATOM 3660 O O B GLU C 1 57 ? 47.589 31.646 19.980 0.58 10.68 59 GLU C O 1
ATOM 3671 N N . GLU C 1 58 ? 45.426 31.069 20.211 1.00 9.40 60 GLU C N 1
ATOM 3672 C CA . GLU C 1 58 ? 45.437 30.346 18.940 1.00 9.46 60 GLU C CA 1
ATOM 3673 C C . GLU C 1 58 ? 45.642 31.290 17.764 1.00 8.69 60 GLU C C 1
ATOM 3674 O O . GLU C 1 58 ? 46.344 30.949 16.803 1.00 9.31 60 GLU C O 1
ATOM 3680 N N . ARG C 1 59 ? 45.037 32.477 17.821 1.00 8.96 61 ARG C N 1
ATOM 3681 C CA A ARG C 1 59 ? 45.263 33.453 16.763 0.68 9.67 61 ARG C CA 1
ATOM 3682 C CA B ARG C 1 59 ? 45.259 33.479 16.783 0.32 9.78 61 ARG C CA 1
ATOM 3683 C C . ARG C 1 59 ? 46.721 33.885 16.722 1.00 9.43 61 ARG C C 1
ATOM 3684 O O . ARG C 1 59 ? 47.297 34.036 15.635 1.00 10.26 61 ARG C O 1
ATOM 3699 N N . GLU C 1 60 ? 47.338 34.083 17.887 1.00 10.06 62 GLU C N 1
ATOM 3700 C CA A GLU C 1 60 ? 48.755 34.426 17.915 0.62 10.39 62 GLU C CA 1
ATOM 3701 C CA B GLU C 1 60 ? 48.755 34.426 17.910 0.38 10.64 62 GLU C CA 1
ATOM 3702 C C . GLU C 1 60 ? 49.601 33.309 17.313 1.00 9.97 62 GLU C C 1
ATOM 3703 O O . GLU C 1 60 ? 50.566 33.574 16.592 1.00 10.61 62 GLU C O 1
ATOM 3714 N N . HIS C 1 61 ? 49.243 32.047 17.582 1.00 9.73 63 HIS C N 1
ATOM 3715 C CA A HIS C 1 61 ? 49.954 30.911 16.993 0.54 10.25 63 HIS C CA 1
ATOM 3716 C CA B HIS C 1 61 ? 50.013 30.967 16.987 0.46 10.04 63 HIS C CA 1
ATOM 3717 C C . HIS C 1 61 ? 49.830 30.906 15.476 1.00 9.37 63 HIS C C 1
ATOM 3718 O O . HIS C 1 61 ? 50.794 30.607 14.758 1.00 9.48 63 HIS C O 1
ATOM 3731 N N . ALA C 1 62 ? 48.637 31.226 14.967 1.00 9.35 64 ALA C N 1
ATOM 3732 C CA . ALA C 1 62 ? 48.469 31.333 13.522 1.00 9.54 64 ALA C CA 1
ATOM 3733 C C . ALA C 1 62 ? 49.359 32.429 12.953 1.00 8.87 64 ALA C C 1
ATOM 3734 O O . ALA C 1 62 ? 50.006 32.241 11.914 1.00 8.99 64 ALA C O 1
ATOM 3736 N N . GLN C 1 63 ? 49.416 33.577 13.635 1.00 8.63 65 GLN C N 1
ATOM 3737 C CA A GLN C 1 63 ? 50.222 34.695 13.152 0.59 9.32 65 GLN C CA 1
ATOM 3738 C CA B GLN C 1 63 ? 50.222 34.691 13.147 0.41 9.17 65 GLN C CA 1
ATOM 3739 C C . GLN C 1 63 ? 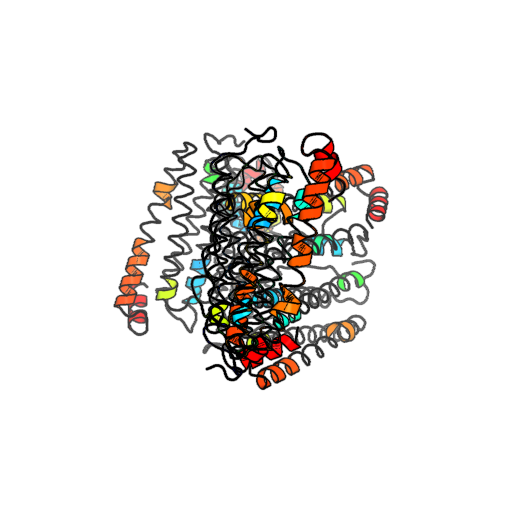51.708 34.361 13.168 1.00 8.83 65 GLN C C 1
ATOM 3740 O O . GLN C 1 63 ? 52.454 34.781 12.277 1.00 9.49 65 GLN C O 1
ATOM 3751 N N . THR C 1 64 ? 52.160 33.608 14.171 1.00 8.77 66 THR C N 1
ATOM 3752 C CA . THR C 1 64 ? 53.560 33.202 14.189 1.00 8.88 66 THR C CA 1
ATOM 3753 C C . THR C 1 64 ? 53.899 32.334 12.978 1.00 8.01 66 THR C C 1
ATOM 3754 O O . THR C 1 64 ? 54.990 32.453 12.410 1.00 8.44 66 THR C O 1
ATOM 3758 N N . PHE C 1 65 ? 52.965 31.480 12.539 1.00 7.87 67 PHE C N 1
ATOM 3759 C CA . PHE C 1 65 ? 53.215 30.683 11.339 1.00 8.47 67 PHE C CA 1
ATOM 3760 C C . PHE C 1 65 ? 53.219 31.556 10.088 1.00 7.75 67 PHE C C 1
ATOM 3761 O O . PHE C 1 65 ? 53.959 31.281 9.139 1.00 8.23 67 PHE C O 1
ATOM 3769 N N . MET C 1 66 ? 52.361 32.585 10.046 1.00 8.10 68 MET C N 1
ATOM 3770 C CA . MET C 1 66 ? 52.372 33.519 8.921 1.00 8.27 68 MET C CA 1
ATOM 3771 C C . MET C 1 66 ? 53.704 34.254 8.848 1.00 7.84 68 MET C C 1
ATOM 3772 O O . MET C 1 66 ? 54.316 34.354 7.774 1.00 8.39 68 MET C O 1
ATOM 3777 N N . LYS C 1 67 ? 54.181 34.757 9.992 1.00 8.06 69 LYS C N 1
ATOM 3778 C CA A LYS C 1 67 ? 55.495 35.384 10.039 0.74 8.66 69 LYS C CA 1
ATOM 3779 C CA B LYS C 1 67 ? 55.500 35.382 10.045 0.26 9.14 69 LYS C CA 1
ATOM 3780 C C . LYS C 1 67 ? 56.578 34.411 9.590 1.00 8.19 69 LYS C C 1
ATOM 3781 O O . LYS C 1 67 ? 57.505 34.791 8.860 1.00 8.35 69 LYS C O 1
ATOM 3792 N N . TYR C 1 68 ? 56.470 33.148 10.014 1.00 8.17 70 TYR C N 1
ATOM 3793 C CA . TYR C 1 68 ? 57.465 32.140 9.675 1.00 8.12 70 TYR C CA 1
ATOM 3794 C C . TYR C 1 68 ? 57.506 31.889 8.173 1.00 7.96 70 TYR C C 1
ATOM 3795 O O . TYR C 1 68 ? 58.584 31.814 7.567 1.00 8.41 70 TYR C O 1
ATOM 3804 N N . GLN C 1 69 ? 56.334 31.732 7.563 1.00 8.06 71 GLN C N 1
ATOM 3805 C CA . GLN C 1 69 ? 56.249 31.557 6.122 1.00 8.57 71 GLN C CA 1
ATOM 3806 C C . GLN C 1 69 ? 57.018 32.658 5.404 1.00 8.43 71 GLN C C 1
ATOM 3807 O O . GLN C 1 69 ? 57.833 32.389 4.513 1.00 9.17 71 GLN C O 1
ATOM 3813 N N . ASN C 1 70 ? 56.799 33.911 5.814 1.00 8.26 72 ASN C N 1
ATOM 3814 C CA . ASN C 1 70 ? 57.510 35.021 5.190 1.00 8.85 72 ASN C CA 1
ATOM 3815 C C . ASN C 1 70 ? 59.011 34.960 5.462 1.00 8.18 72 ASN C C 1
ATOM 3816 O O . ASN C 1 70 ? 59.819 35.264 4.572 1.00 9.52 72 ASN C O 1
ATOM 3821 N N . LYS C 1 71 ? 59.410 34.576 6.684 1.00 7.96 73 LYS C N 1
ATOM 3822 C CA . LYS C 1 71 ? 60.835 34.506 7.010 1.00 9.08 73 LYS C CA 1
ATOM 3823 C C . LYS C 1 71 ? 61.561 33.556 6.070 1.00 8.07 73 LYS C C 1
ATOM 3824 O O . LYS C 1 71 ? 62.707 33.809 5.679 1.00 8.85 73 LYS C O 1
ATOM 3830 N N . ARG C 1 72 ? 60.918 32.441 5.716 1.00 7.72 74 ARG C N 1
ATOM 3831 C CA . ARG C 1 72 ? 61.548 31.415 4.900 1.00 8.11 74 ARG C CA 1
ATOM 3832 C C . ARG C 1 72 ? 61.386 31.659 3.408 1.00 8.66 74 ARG C C 1
ATOM 3833 O O . ARG C 1 72 ? 62.005 30.945 2.608 1.00 9.06 74 ARG C O 1
ATOM 3841 N N . GLY C 1 73 ? 60.604 32.661 3.012 1.00 8.55 75 GLY C N 1
ATOM 3842 C CA . GLY C 1 73 ? 60.362 32.912 1.605 1.00 9.13 75 GLY C CA 1
ATOM 3843 C C . GLY C 1 73 ? 59.215 32.128 1.021 1.00 9.07 75 GLY C C 1
ATOM 3844 O O . GLY C 1 73 ? 59.046 32.123 -0.207 1.00 10.81 75 GLY C O 1
ATOM 3845 N N . GLY C 1 74 ? 58.438 31.451 1.859 1.00 8.79 76 GLY C N 1
ATOM 3846 C CA . GLY C 1 74 ? 57.209 30.845 1.405 1.00 9.77 76 GLY C CA 1
ATOM 3847 C C . GLY C 1 74 ? 56.138 31.893 1.204 1.00 9.29 76 GLY C C 1
ATOM 3848 O O . GLY C 1 74 ? 56.295 33.064 1.566 1.00 10.45 76 GLY C O 1
ATOM 3849 N N . ARG C 1 75 ? 55.023 31.469 0.624 1.00 9.23 77 ARG C N 1
ATOM 3850 C CA . ARG C 1 75 ? 53.938 32.389 0.320 1.00 10.01 77 ARG C CA 1
ATOM 3851 C C . ARG C 1 75 ? 52.676 31.978 1.068 1.00 9.08 77 ARG C C 1
ATOM 3852 O O . ARG C 1 75 ? 52.185 30.851 0.923 1.00 9.81 77 ARG C O 1
ATOM 3860 N N . ILE C 1 76 ? 52.181 32.890 1.899 1.00 8.77 78 ILE C N 1
ATOM 3861 C CA . ILE C 1 76 ? 50.990 32.632 2.689 1.00 8.66 78 ILE C CA 1
ATOM 3862 C C . ILE C 1 76 ? 49.797 32.484 1.761 1.00 9.10 78 ILE C C 1
ATOM 3863 O O . ILE C 1 76 ? 49.549 33.337 0.897 1.00 10.50 78 ILE C O 1
ATOM 3868 N N . VAL C 1 77 ? 49.043 31.406 1.941 1.00 8.56 79 VAL C N 1
ATOM 3869 C CA . VAL C 1 77 ? 47.784 31.201 1.237 1.00 9.70 79 VAL C CA 1
ATOM 3870 C C . VAL C 1 77 ? 46.727 30.967 2.302 1.00 9.03 79 VAL C C 1
ATOM 3871 O O . VAL C 1 77 ? 46.765 29.952 3.005 1.00 10.46 79 VAL C O 1
ATOM 3875 N N . LEU C 1 78 ? 45.821 31.924 2.453 1.00 9.02 80 LEU C N 1
ATOM 3876 C CA . LEU C 1 78 ? 44.765 31.861 3.447 1.00 9.22 80 LEU C CA 1
ATOM 3877 C C . LEU C 1 78 ? 43.504 31.296 2.815 1.00 10.13 80 LEU C C 1
ATOM 3878 O O . LEU C 1 78 ? 43.165 31.621 1.672 1.00 13.28 80 LEU C O 1
ATOM 3883 N N . GLN C 1 79 ? 42.808 30.454 3.570 1.00 8.56 81 GLN C N 1
ATOM 3884 C CA A GLN C 1 79 ? 41.560 29.884 3.097 0.67 9.41 81 GLN C CA 1
ATOM 3885 C CA B GLN C 1 79 ? 41.575 29.812 3.139 0.33 9.17 81 GLN C CA 1
ATOM 3886 C C . GLN C 1 79 ? 40.443 30.165 4.097 1.00 8.32 81 GLN C C 1
ATOM 3887 O O . GLN C 1 79 ? 40.658 30.706 5.189 1.00 8.27 81 GLN C O 1
ATOM 3898 N N . GLN C 1 80 ? 39.224 29.835 3.686 1.00 8.43 82 GLN C N 1
ATOM 3899 C CA . GLN C 1 80 ? 38.061 30.068 4.529 1.00 7.75 82 GLN C CA 1
ATOM 3900 C C . GLN C 1 80 ? 38.252 29.402 5.892 1.00 7.42 82 GLN C C 1
ATOM 3901 O O . GLN C 1 80 ? 38.875 28.341 6.009 1.00 8.10 82 GLN C O 1
ATOM 3907 N N . ILE C 1 81 ? 37.727 30.049 6.932 1.00 7.14 83 ILE C N 1
ATOM 3908 C CA . ILE C 1 81 ? 37.778 29.520 8.292 1.00 7.52 83 ILE C CA 1
ATOM 3909 C C . ILE C 1 81 ? 36.390 28.990 8.617 1.00 7.49 83 ILE C C 1
ATOM 3910 O O . ILE C 1 81 ? 35.451 29.770 8.818 1.00 7.71 83 ILE C O 1
ATOM 3915 N N . ALA C 1 82 ? 36.252 27.667 8.673 1.00 7.56 84 ALA C N 1
ATOM 3916 C CA . ALA C 1 82 ? 34.948 27.060 8.905 1.00 7.51 84 ALA C CA 1
ATOM 3917 C C . ALA C 1 82 ? 34.394 27.485 10.260 1.00 6.93 84 ALA C C 1
ATOM 3918 O O . ALA C 1 82 ? 35.137 27.662 11.231 1.00 8.05 84 ALA C O 1
ATOM 3920 N N . ALA C 1 83 ? 33.077 27.648 10.324 1.00 7.36 85 ALA C N 1
ATOM 3921 C CA . ALA C 1 83 ? 32.452 27.864 11.614 1.00 7.66 85 ALA C CA 1
ATOM 3922 C C . ALA C 1 83 ? 32.506 26.579 12.435 1.00 8.36 85 ALA C C 1
ATOM 3923 O O . ALA C 1 83 ? 32.499 25.473 11.878 1.00 9.13 85 ALA C O 1
ATOM 3925 N N . PRO C 1 84 ? 32.565 26.698 13.760 1.00 9.07 86 PRO C N 1
ATOM 3926 C CA . PRO C 1 84 ? 32.475 25.506 14.611 1.00 11.02 86 PRO C CA 1
ATOM 3927 C C . PRO C 1 84 ? 31.182 24.744 14.341 1.00 11.72 86 PRO C C 1
ATOM 3928 O O . PRO C 1 84 ? 30.178 25.308 13.902 1.00 11.95 86 PRO C O 1
ATOM 3932 N N . SER C 1 85 ? 31.211 23.438 14.619 1.00 14.37 87 SER C N 1
ATOM 3933 C CA A SER C 1 85 ? 30.115 22.570 14.205 0.60 15.73 87 SER C CA 1
ATOM 3934 C CA B SER C 1 85 ? 30.120 22.557 14.213 0.40 16.09 87 SER C CA 1
ATOM 3935 C C . SER C 1 85 ? 28.856 22.723 15.052 1.00 16.21 87 SER C C 1
ATOM 3936 O O . SER C 1 85 ? 27.774 22.339 14.593 1.00 17.83 87 SER C O 1
ATOM 3941 N N . MET C 1 86 ? 28.955 23.268 16.269 1.00 15.42 88 MET C N 1
ATOM 3942 C CA A MET C 1 86 ? 27.831 23.380 17.194 0.44 16.11 88 MET C CA 1
ATOM 3943 C CA B MET C 1 86 ? 27.783 23.401 17.117 0.56 15.95 88 MET C CA 1
ATOM 3944 C C . MET C 1 86 ? 27.635 24.829 17.615 1.00 14.10 88 MET C C 1
ATOM 3945 O O . MET C 1 86 ? 28.616 25.548 17.832 1.00 14.14 88 MET C O 1
ATOM 3954 N N . ARG C 1 87 ? 26.369 25.234 17.766 1.00 13.65 89 ARG C N 1
ATOM 3955 C CA . ARG C 1 87 ? 26.045 26.556 18.289 1.00 13.74 89 ARG C CA 1
ATOM 3956 C C . ARG C 1 87 ? 26.200 26.617 19.796 1.00 12.85 89 ARG C C 1
ATOM 3957 O O . ARG C 1 87 ? 26.527 27.679 20.334 1.00 12.77 89 ARG C O 1
ATOM 3965 N N . GLU C 1 88 ? 25.933 25.506 20.484 1.00 13.03 90 GLU C N 1
ATOM 3966 C CA . GLU C 1 88 ? 25.922 25.430 21.939 1.00 13.49 90 GLU C CA 1
ATOM 3967 C C . GLU C 1 88 ? 26.885 24.343 22.384 1.00 12.80 90 GLU C C 1
ATOM 3968 O O . GLU C 1 88 ? 27.007 23.303 21.729 1.00 15.26 90 GLU C O 1
ATOM 3974 N N . TRP C 1 89 ? 27.545 24.568 23.512 1.00 11.00 91 TRP C N 1
ATOM 3975 C CA . TRP C 1 89 ? 28.632 23.703 23.940 1.00 10.26 91 TRP C CA 1
ATOM 3976 C C . TRP C 1 89 ? 28.296 22.872 25.165 1.00 11.22 91 TRP C C 1
ATOM 3977 O O . TRP C 1 89 ? 29.154 22.124 25.642 1.00 13.22 91 TRP C O 1
ATOM 3988 N N . GLY C 1 90 ? 27.070 22.963 25.673 1.00 11.28 92 GLY C N 1
ATOM 3989 C CA . GLY C 1 90 ? 26.655 22.131 26.783 1.00 11.66 92 GLY C CA 1
ATOM 3990 C C . GLY C 1 90 ? 27.154 22.627 28.123 1.00 11.82 92 GLY C C 1
ATOM 3991 O O . GLY C 1 90 ? 27.204 23.836 28.371 1.00 12.47 92 GLY C O 1
ATOM 3992 N N . THR C 1 91 ? 27.522 21.702 29.002 1.00 11.63 93 THR C N 1
ATOM 3993 C CA . THR C 1 91 ? 28.049 22.075 30.305 1.00 11.92 93 THR C CA 1
ATOM 3994 C C . THR C 1 91 ? 29.490 22.563 30.167 1.00 11.18 93 THR C C 1
ATOM 3995 O O . THR C 1 91 ? 30.151 22.372 29.138 1.00 10.63 93 THR C O 1
ATOM 3999 N N . GLY C 1 92 ? 29.993 23.188 31.233 1.00 11.12 94 GLY C N 1
ATOM 4000 C CA . GLY C 1 92 ? 31.407 23.521 31.262 1.00 10.78 94 GLY C CA 1
ATOM 4001 C C . GLY C 1 92 ? 32.279 22.307 31.011 1.00 9.92 94 GLY C C 1
ATOM 4002 O O . GLY C 1 92 ? 33.261 22.377 30.265 1.00 10.14 94 GLY C O 1
ATOM 4003 N N . LEU C 1 93 ? 31.914 21.168 31.607 1.00 10.26 95 LEU C N 1
ATOM 4004 C CA . LEU C 1 93 ? 32.692 19.948 31.413 1.00 10.22 95 LEU C CA 1
ATOM 4005 C C . LEU C 1 93 ? 32.682 19.512 29.954 1.00 9.36 95 LEU C C 1
ATOM 4006 O O . LEU C 1 93 ? 33.726 19.139 29.404 1.00 9.33 95 LEU C O 1
ATOM 4011 N N . GLU C 1 94 ? 31.511 19.543 29.313 1.00 9.82 96 GLU C N 1
ATOM 4012 C CA . GLU C 1 94 ? 31.448 19.152 27.908 1.00 10.09 96 GLU C CA 1
ATOM 4013 C C . GLU C 1 94 ? 32.298 20.069 27.038 1.00 8.96 96 GLU C C 1
ATOM 4014 O O . GLU C 1 94 ? 32.937 19.608 26.082 1.00 9.42 96 GLU C O 1
ATOM 4020 N N . ALA C 1 95 ? 32.331 21.366 27.355 1.00 9.03 97 ALA C N 1
ATOM 4021 C CA . ALA C 1 95 ? 33.180 22.272 26.589 1.00 9.34 97 ALA C CA 1
ATOM 4022 C C . ALA C 1 95 ? 34.656 21.955 26.796 1.00 8.40 97 ALA C C 1
ATOM 4023 O O . ALA C 1 95 ? 35.440 21.965 25.837 1.00 9.00 97 ALA C O 1
ATOM 4025 N N . LEU C 1 96 ? 35.056 21.672 28.039 1.00 8.75 98 LEU C N 1
ATOM 4026 C CA . LEU C 1 96 ? 36.444 21.297 28.291 1.00 8.93 98 LEU C CA 1
ATOM 4027 C C . LEU C 1 96 ? 36.809 20.008 27.574 1.00 8.28 98 LEU C C 1
ATOM 4028 O O . LEU C 1 96 ? 37.932 19.869 27.072 1.00 8.78 98 LEU C O 1
ATOM 4033 N N . GLN C 1 97 ? 35.888 19.039 27.545 1.00 8.69 99 GLN C N 1
ATOM 4034 C CA A GLN C 1 97 ? 36.156 17.788 26.845 0.65 8.73 99 GLN C CA 1
ATOM 4035 C CA B GLN C 1 97 ? 36.176 17.792 26.845 0.35 9.24 99 GLN C CA 1
ATOM 4036 C C . GLN C 1 97 ? 36.328 18.027 25.349 1.00 9.11 99 GLN C C 1
ATOM 4037 O O . GLN C 1 97 ? 37.213 17.443 24.710 1.00 9.77 99 GLN C O 1
ATOM 4048 N N . ALA C 1 98 ? 35.493 18.894 24.774 1.00 8.97 101 ALA C N 1
ATOM 4049 C CA . ALA C 1 98 ? 35.654 19.240 23.367 1.00 9.68 101 ALA C CA 1
ATOM 4050 C C . ALA C 1 98 ? 36.976 19.959 23.130 1.00 9.32 101 ALA C C 1
ATOM 4051 O O . ALA C 1 98 ? 37.650 19.718 22.121 1.00 9.64 101 ALA C O 1
ATOM 4053 N N . ALA C 1 99 ? 37.365 20.847 24.049 1.00 9.35 102 ALA C N 1
ATOM 4054 C CA . ALA C 1 99 ? 38.653 21.526 23.926 1.00 8.99 102 ALA C CA 1
ATOM 4055 C C . ALA C 1 99 ? 39.816 20.542 24.003 1.00 8.83 102 ALA C C 1
ATOM 4056 O O . ALA C 1 99 ? 40.775 20.645 23.229 1.00 9.51 102 ALA C O 1
ATOM 4058 N N . LEU C 1 100 ? 39.753 19.578 24.929 1.00 8.86 103 LEU C N 1
ATOM 4059 C CA . LEU C 1 100 ? 40.823 18.589 25.018 1.00 9.15 103 LEU C CA 1
ATOM 4060 C C . LEU C 1 100 ? 40.966 17.835 23.703 1.00 9.05 103 LEU C C 1
ATOM 4061 O O . LEU C 1 100 ? 42.078 17.653 23.186 1.00 9.32 103 LEU C O 1
ATOM 4066 N N . ASP C 1 101 ? 39.835 17.415 23.126 1.00 9.36 104 ASP C N 1
ATOM 4067 C CA A ASP C 1 101 ? 39.875 16.701 21.851 0.71 10.66 104 ASP C CA 1
ATOM 4068 C CA B ASP C 1 101 ? 39.891 16.698 21.857 0.29 10.34 104 ASP C CA 1
ATOM 4069 C C . ASP C 1 101 ? 40.484 17.569 20.758 1.00 9.53 104 ASP C C 1
ATOM 4070 O O . ASP C 1 101 ? 41.304 17.098 19.958 1.00 9.55 104 ASP C O 1
ATOM 4079 N N . LEU C 1 102 ? 40.084 18.845 20.703 1.00 8.86 105 LEU C N 1
ATOM 4080 C CA . LEU C 1 102 ? 40.616 19.754 19.693 1.00 9.08 105 LEU C CA 1
ATOM 4081 C C . LEU C 1 102 ? 42.113 19.971 19.884 1.00 9.14 105 LEU C C 1
ATOM 4082 O O . LEU C 1 102 ? 42.876 19.964 18.912 1.00 9.34 105 LEU C O 1
ATOM 4087 N N . GLU C 1 103 ? 42.552 20.172 21.131 1.00 9.06 106 GLU C N 1
ATOM 4088 C CA . GLU C 1 103 ? 43.977 20.366 21.390 1.00 9.09 106 GLU C CA 1
ATOM 4089 C C . GLU C 1 103 ? 44.792 19.159 20.943 1.00 8.85 106 GLU C C 1
ATOM 4090 O O . GLU C 1 103 ? 45.897 19.309 20.407 1.00 9.07 106 GLU C O 1
ATOM 4096 N N . LYS C 1 104 ? 44.266 17.948 21.154 1.00 9.03 107 LYS C N 1
ATOM 4097 C CA A LYS C 1 104 ? 44.977 16.750 20.716 0.50 9.07 107 LYS C CA 1
ATOM 4098 C CA B LYS C 1 104 ? 44.981 16.753 20.714 0.50 9.65 107 LYS C CA 1
ATOM 4099 C C . LYS C 1 104 ? 44.945 16.595 19.197 1.00 9.12 107 LYS C C 1
ATOM 4100 O O . LYS C 1 104 ? 45.918 16.113 18.604 1.00 9.45 107 LYS C O 1
ATOM 4111 N N . GLN C 1 105 ? 43.853 17.006 18.546 1.00 9.83 108 GLN C N 1
ATOM 4112 C CA A GLN C 1 105 ? 43.825 17.006 17.086 0.49 10.21 108 GLN C CA 1
ATOM 4113 C CA B GLN C 1 105 ? 43.822 17.008 17.087 0.51 10.31 108 GLN C CA 1
ATOM 4114 C C . GLN C 1 105 ? 44.874 17.957 16.525 1.00 9.55 108 GLN C C 1
ATOM 4115 O O . GLN C 1 105 ? 45.601 17.619 15.580 1.00 10.03 108 GLN C O 1
ATOM 4126 N N . VAL C 1 106 ? 44.964 19.159 17.093 1.00 9.25 109 VAL C N 1
ATOM 4127 C CA . VAL C 1 106 ? 45.973 20.115 16.650 1.00 9.43 109 VAL C CA 1
ATOM 4128 C C . VAL C 1 106 ? 47.369 19.564 16.905 1.00 8.89 109 VAL C C 1
ATOM 4129 O O . VAL C 1 106 ? 48.259 19.673 16.052 1.00 9.22 109 VAL C O 1
ATOM 4133 N N . ASN C 1 107 ? 47.580 18.949 18.076 1.00 8.64 110 ASN C N 1
ATOM 4134 C CA . ASN C 1 107 ? 48.879 18.364 18.381 1.00 8.79 110 ASN C CA 1
ATOM 4135 C C . ASN C 1 107 ? 49.264 17.306 17.353 1.00 8.13 110 ASN C C 1
ATOM 4136 O O . ASN C 1 107 ? 50.417 17.251 16.907 1.00 8.97 110 ASN C O 1
ATOM 4141 N N . GLN C 1 108 ? 48.312 16.456 16.967 1.00 8.46 111 GLN C N 1
ATOM 4142 C CA A GLN C 1 108 ? 48.598 15.443 15.958 0.66 9.11 111 GLN C CA 1
ATOM 4143 C CA B GLN C 1 108 ? 48.597 15.443 15.957 0.34 9.48 111 GLN C CA 1
ATOM 4144 C C . GLN C 1 108 ? 49.022 16.084 14.642 1.00 9.08 111 GLN C C 1
ATOM 4145 O O . GLN C 1 108 ? 49.966 15.622 13.996 1.00 9.36 111 GLN C O 1
ATOM 4156 N N . SER C 1 109 ? 48.338 17.156 14.234 1.00 9.08 112 SER C N 1
ATOM 4157 C CA A SER C 1 109 ? 48.710 17.842 13.000 0.61 9.49 112 SER C CA 1
ATOM 4158 C CA B SER C 1 109 ? 48.713 17.837 12.998 0.20 8.99 112 SER C CA 1
ATOM 4159 C CA C SER C 1 109 ? 48.714 17.836 12.997 0.18 9.20 112 SER C CA 1
ATOM 4160 C C . SER C 1 109 ? 50.098 18.462 13.110 1.00 8.92 112 SER C C 1
ATOM 4161 O O . SER C 1 109 ? 50.881 18.430 12.152 1.00 9.75 112 SER C O 1
ATOM 4168 N N . LEU C 1 110 ? 50.426 19.034 14.274 1.00 8.36 113 LEU C N 1
ATOM 4169 C CA . LEU C 1 110 ? 51.754 19.611 14.464 1.00 8.49 113 LEU C CA 1
ATOM 4170 C C . LEU C 1 110 ? 52.829 18.533 14.417 1.00 8.72 113 LEU C C 1
ATOM 4171 O O . LEU C 1 110 ? 53.912 18.747 13.855 1.00 9.49 113 LEU C O 1
ATOM 4176 N N . LEU C 1 111 ? 52.549 17.367 15.000 1.00 8.96 114 LEU C N 1
ATOM 4177 C CA . LEU C 1 111 ? 53.504 16.267 14.950 1.00 9.52 114 LEU C CA 1
ATOM 4178 C C . LEU C 1 111 ? 53.689 15.753 13.528 1.00 9.40 114 LEU C C 1
ATOM 4179 O O . LEU C 1 111 ? 54.798 15.368 13.146 1.00 10.28 114 LEU C O 1
ATOM 4184 N N . GLU C 1 112 ? 52.612 15.725 12.740 1.00 9.84 115 GLU C N 1
ATOM 4185 C CA A GLU C 1 112 ? 52.743 15.338 11.341 0.77 10.62 115 GLU C CA 1
ATOM 4186 C CA B GLU C 1 112 ? 52.723 15.348 11.334 0.23 10.99 115 GLU C CA 1
ATOM 4187 C C . GLU C 1 112 ? 53.568 16.358 10.567 1.00 10.42 115 GLU C C 1
ATOM 4188 O O . GLU C 1 112 ? 54.398 15.983 9.735 1.00 11.09 115 GLU C O 1
ATOM 4199 N N . LEU C 1 113 ? 53.370 17.651 10.845 1.00 10.39 116 LEU C N 1
ATOM 4200 C CA A LEU C 1 113 ? 54.210 18.684 10.248 0.75 11.10 116 LEU C CA 1
ATOM 4201 C CA B LEU C 1 113 ? 54.213 18.682 10.247 0.25 10.69 116 LEU C CA 1
ATOM 4202 C C . LEU C 1 113 ? 55.672 18.490 10.643 1.00 10.37 116 LEU C C 1
ATOM 4203 O O . LEU C 1 113 ? 56.581 18.644 9.815 1.00 10.92 116 LEU C O 1
ATOM 4212 N N . HIS C 1 114 ? 55.917 18.146 11.904 1.00 9.84 117 HIS C N 1
ATOM 4213 C CA . HIS C 1 114 ? 57.282 17.892 12.342 1.00 9.64 117 HIS C CA 1
ATOM 4214 C C . HIS C 1 114 ? 57.898 16.733 11.567 1.00 10.07 117 HIS C C 1
ATOM 4215 O O . HIS C 1 114 ? 59.073 16.784 11.182 1.00 10.89 117 HIS C O 1
ATOM 4222 N N . SER C 1 115 ? 57.117 15.680 11.324 1.00 10.98 118 SER C N 1
ATOM 4223 C CA A SER C 1 115 ? 57.614 14.556 10.539 0.79 12.13 118 SER C CA 1
ATOM 4224 C CA B SER C 1 115 ? 57.620 14.557 10.539 0.21 11.63 118 SER C CA 1
ATOM 4225 C C . SER C 1 115 ? 57.960 14.986 9.118 1.00 11.63 118 SER C C 1
ATOM 4226 O O . SER C 1 115 ? 58.976 14.556 8.560 1.00 12.46 118 SER C O 1
ATOM 4231 N N . THR C 1 116 ? 57.120 15.830 8.516 1.00 11.84 119 THR C N 1
ATOM 4232 C CA . THR C 1 116 ? 57.413 16.339 7.177 1.00 12.42 119 THR C CA 1
ATOM 4233 C C . THR C 1 116 ? 58.707 17.143 7.178 1.00 11.57 119 THR C C 1
ATOM 4234 O O . THR C 1 116 ? 59.551 16.980 6.288 1.00 11.95 119 THR C O 1
ATOM 4238 N N . ALA C 1 117 ? 58.885 18.000 8.184 1.00 10.77 120 ALA C N 1
ATOM 4239 C CA . ALA C 1 117 ? 60.084 18.825 8.266 1.00 9.97 120 ALA C CA 1
ATOM 4240 C C . ALA C 1 117 ? 61.325 17.971 8.486 1.00 9.92 120 ALA C C 1
ATOM 4241 O O . ALA C 1 117 ? 62.371 18.210 7.868 1.00 10.58 120 ALA C O 1
ATOM 4243 N N . SER C 1 118 ? 61.228 16.980 9.375 1.00 10.23 121 SER C N 1
ATOM 4244 C CA A SER C 1 118 ? 62.357 16.092 9.641 0.60 11.58 121 SER C CA 1
ATOM 4245 C CA B SER C 1 118 ? 62.368 16.112 9.634 0.40 11.25 121 SER C CA 1
ATOM 4246 C C . SER C 1 118 ? 62.741 15.314 8.392 1.00 11.39 121 SER C C 1
ATOM 4247 O O . SER C 1 118 ? 63.928 15.184 8.064 1.00 12.02 121 SER C O 1
ATOM 4252 N N . GLY C 1 119 ? 61.743 14.770 7.695 1.00 12.16 122 GLY C N 1
ATOM 4253 C CA . GLY C 1 119 ? 62.025 13.989 6.507 1.00 12.96 122 GLY C CA 1
ATOM 4254 C C . GLY C 1 119 ? 62.655 14.812 5.406 1.00 12.91 122 GLY C C 1
ATOM 4255 O O . GLY C 1 119 ? 63.386 14.279 4.568 1.00 15.12 122 GLY C O 1
ATOM 4256 N N . ASN C 1 120 ? 62.378 16.114 5.386 1.00 11.40 123 ASN C N 1
ATOM 4257 C CA . ASN C 1 120 ? 62.975 17.030 4.422 1.00 11.34 123 ASN C CA 1
ATOM 4258 C C . ASN C 1 120 ? 64.223 17.719 4.961 1.00 10.71 123 ASN C C 1
ATOM 4259 O O . ASN C 1 120 ? 64.711 18.670 4.342 1.00 11.91 123 ASN C O 1
ATOM 4264 N N . ASN C 1 121 ? 64.752 17.259 6.096 1.00 10.42 124 ASN C N 1
ATOM 4265 C CA . ASN C 1 121 ? 66.013 17.761 6.634 1.00 10.43 124 ASN C CA 1
ATOM 4266 C C . ASN C 1 121 ? 65.992 19.275 6.823 1.00 9.66 124 ASN C C 1
ATOM 4267 O O . ASN C 1 121 ? 66.905 19.991 6.405 1.00 10.15 124 ASN C O 1
ATOM 4272 N N . ASP C 1 122 ? 64.939 19.757 7.484 1.00 8.87 125 ASP C N 1
ATOM 4273 C CA . ASP C 1 122 ? 64.752 21.180 7.755 1.00 8.86 125 ASP C CA 1
ATOM 4274 C C . ASP C 1 122 ? 64.803 21.411 9.262 1.00 8.99 125 ASP C C 1
ATOM 4275 O O . ASP C 1 122 ? 63.764 21.408 9.944 1.00 9.46 125 ASP C O 1
ATOM 4280 N N . PRO C 1 123 ? 65.995 21.627 9.822 1.00 8.72 126 PRO C N 1
ATOM 4281 C CA . PRO C 1 123 ? 66.101 21.786 11.279 1.00 9.13 126 PRO C CA 1
ATOM 4282 C C . PRO C 1 123 ? 65.629 23.134 11.778 1.00 8.60 126 PRO C C 1
ATOM 4283 O O . PRO C 1 123 ? 65.300 23.256 12.965 1.00 9.64 126 PRO C O 1
ATOM 4287 N N . HIS C 1 124 ? 65.599 24.153 10.920 1.00 8.18 127 HIS C N 1
ATOM 4288 C CA . HIS C 1 124 ? 65.003 25.416 11.329 1.00 8.27 127 HIS C CA 1
ATOM 4289 C C . HIS C 1 124 ? 63.520 25.223 11.621 1.00 7.54 127 HIS C C 1
ATOM 4290 O O . HIS C 1 124 ? 62.985 25.758 12.605 1.00 8.55 127 HIS C O 1
ATOM 4297 N N . LEU C 1 125 ? 62.845 24.440 10.783 1.00 7.76 128 LEU C N 1
ATOM 4298 C CA . LEU C 1 125 ? 61.424 24.193 10.979 1.00 7.90 128 LEU C CA 1
ATOM 4299 C C . LEU C 1 125 ? 61.171 23.231 12.139 1.00 7.95 128 LEU C C 1
ATOM 4300 O O . LEU C 1 125 ? 60.225 23.430 12.911 1.00 8.54 128 LEU C O 1
ATOM 4305 N N . THR C 1 126 ? 61.994 22.187 12.300 1.00 8.42 129 THR C N 1
ATOM 4306 C CA . THR C 1 126 ? 61.783 21.337 13.473 1.00 8.71 129 THR C CA 1
ATOM 4307 C C . THR C 1 126 ? 61.991 22.118 14.764 1.00 8.10 129 THR C C 1
ATOM 4308 O O . THR C 1 126 ? 61.265 21.903 15.744 1.00 8.86 129 THR C O 1
ATOM 4312 N N . LYS C 1 127 ? 62.960 23.042 14.778 1.00 8.41 130 LYS C N 1
ATOM 4313 C CA A LYS C 1 127 ? 63.158 23.878 15.958 0.58 9.22 130 LYS C CA 1
ATOM 4314 C CA B LYS C 1 127 ? 63.166 23.883 15.951 0.42 9.05 130 LYS C CA 1
ATOM 4315 C C . LYS C 1 127 ? 61.930 24.734 16.233 1.00 8.80 130 LYS C C 1
ATOM 4316 O O . LYS C 1 127 ? 61.470 24.823 17.379 1.00 9.42 130 LYS C O 1
ATOM 4327 N N . LEU C 1 128 ? 61.386 25.385 15.194 1.00 9.08 131 LEU C N 1
ATOM 4328 C CA . LEU C 1 128 ? 60.175 26.180 15.376 1.00 9.10 131 LEU C CA 1
ATOM 4329 C C . LEU C 1 128 ? 59.077 25.338 15.996 1.00 8.40 131 LEU C C 1
ATOM 4330 O O . LEU C 1 128 ? 58.427 25.746 16.967 1.00 9.44 131 LEU C O 1
ATOM 4335 N N . LEU C 1 129 ? 58.840 24.158 15.428 1.00 8.56 132 LEU C N 1
ATOM 4336 C CA . LEU C 1 129 ? 57.728 23.344 15.896 1.00 8.93 132 LEU C CA 1
ATOM 4337 C C . LEU C 1 129 ? 57.940 22.910 17.335 1.00 9.07 132 LEU C C 1
ATOM 4338 O O . LEU C 1 129 ? 57.021 22.996 18.154 1.00 10.32 132 LEU C O 1
ATOM 4343 N N . GLU C 1 130 ? 59.151 22.471 17.667 1.00 8.77 133 GLU C N 1
ATOM 4344 C CA . GLU C 1 130 ? 59.431 22.033 19.028 1.00 9.49 133 GLU C CA 1
ATOM 4345 C C . GLU C 1 130 ? 59.280 23.177 20.021 1.00 9.56 133 GLU C C 1
ATOM 4346 O O . GLU C 1 130 ? 58.657 23.021 21.078 1.00 11.04 133 GLU C O 1
ATOM 4352 N N . ASP C 1 131 ? 59.852 24.336 19.706 1.00 9.21 134 ASP C N 1
ATOM 4353 C CA . ASP C 1 131 ? 59.975 25.395 20.696 1.00 9.82 134 ASP C CA 1
ATOM 4354 C C . ASP C 1 131 ? 58.733 26.274 20.775 1.00 10.24 134 ASP C C 1
ATOM 4355 O O . ASP C 1 131 ? 58.366 26.722 21.868 1.00 11.95 134 ASP C O 1
ATOM 4360 N N . GLU C 1 132 ? 58.082 26.535 19.639 1.00 9.99 135 GLU C N 1
ATOM 4361 C CA . GLU C 1 132 ? 56.986 27.490 19.579 1.00 10.89 135 GLU C CA 1
ATOM 4362 C C . GLU C 1 132 ? 55.609 26.845 19.536 1.00 10.70 135 GLU C C 1
ATOM 4363 O O . GLU C 1 132 ? 54.615 27.559 19.704 1.00 12.79 135 GLU C O 1
ATOM 4369 N N . TYR C 1 133 ? 55.519 25.528 19.312 1.00 9.07 136 TYR C N 1
ATOM 4370 C CA . TYR C 1 133 ? 54.233 24.856 19.144 1.00 9.41 136 TYR C CA 1
ATOM 4371 C C . TYR C 1 133 ? 54.080 23.629 20.033 1.00 9.19 136 TYR C C 1
ATOM 4372 O O . TYR C 1 133 ? 53.161 23.574 20.856 1.00 9.91 136 TYR C O 1
ATOM 4381 N N . LEU C 1 134 ? 54.969 22.643 19.881 1.00 9.13 137 LEU C N 1
ATOM 4382 C CA . LEU C 1 134 ? 54.765 21.372 20.570 1.00 8.99 137 LEU C CA 1
ATOM 4383 C C . LEU C 1 134 ? 54.863 21.538 22.081 1.00 8.41 137 LEU C C 1
ATOM 4384 O O . LEU C 1 134 ? 54.143 20.867 22.830 1.00 8.90 137 LEU C O 1
ATOM 4389 N N . GLU C 1 135 ? 55.751 22.422 22.546 1.00 9.13 138 GLU C N 1
ATOM 4390 C CA . GLU C 1 135 ? 55.899 22.652 23.980 1.00 9.31 138 GLU C CA 1
ATOM 4391 C C . GLU C 1 135 ? 54.613 23.216 24.579 1.00 9.89 138 GLU C C 1
ATOM 4392 O O . GLU C 1 135 ? 54.059 22.669 25.544 1.00 10.39 138 GLU C O 1
ATOM 4398 N N . GLU C 1 136 ? 54.106 24.303 24.000 1.00 10.37 139 GLU C N 1
ATOM 4399 C CA A GLU C 1 136 ? 52.872 24.880 24.515 0.68 10.61 139 GLU C CA 1
ATOM 4400 C CA B GLU C 1 136 ? 52.865 24.895 24.483 0.32 11.36 139 GLU C CA 1
ATOM 4401 C C . GLU C 1 136 ? 51.697 23.926 24.352 1.00 9.56 139 GLU C C 1
ATOM 4402 O O . GLU C 1 136 ? 50.792 23.921 25.190 1.00 10.17 139 GLU C O 1
ATOM 4413 N N . GLN C 1 137 ? 51.702 23.093 23.310 1.00 9.41 140 GLN C N 1
ATOM 4414 C CA . GLN C 1 137 ? 50.578 22.187 23.105 1.00 9.63 140 GLN C CA 1
ATOM 4415 C C . GLN C 1 137 ? 50.484 21.143 24.216 1.00 8.92 140 GLN C C 1
ATOM 4416 O O . GLN C 1 137 ? 49.389 20.868 24.722 1.00 9.70 140 GLN C O 1
ATOM 4422 N N . VAL C 1 138 ? 51.616 20.551 24.606 1.00 8.92 141 VAL C N 1
ATOM 4423 C CA . VAL C 1 138 ? 51.611 19.613 25.726 1.00 8.74 141 VAL C CA 1
ATOM 4424 C C . VAL C 1 138 ? 51.176 20.303 27.014 1.00 8.28 141 VAL C C 1
ATOM 4425 O O . VAL C 1 138 ? 50.405 19.743 27.802 1.00 8.75 141 VAL C O 1
ATOM 4429 N N . ASP C 1 139 ? 51.648 21.533 27.248 1.00 8.26 142 ASP C N 1
ATOM 4430 C CA . ASP C 1 139 ? 51.241 22.241 28.459 1.00 8.69 142 ASP C CA 1
ATOM 4431 C C . ASP C 1 139 ? 49.744 22.529 28.445 1.00 8.25 142 ASP C C 1
ATOM 4432 O O . ASP C 1 139 ? 49.076 22.439 29.483 1.00 8.91 142 ASP C O 1
ATOM 4437 N N . SER C 1 140 ? 49.197 22.869 27.273 1.00 8.36 143 SER C N 1
ATOM 4438 C CA A SER C 1 140 ? 47.771 23.144 27.179 0.78 9.04 143 SER C CA 1
ATOM 4439 C CA B SER C 1 140 ? 47.766 23.143 27.173 0.22 8.91 143 SER C CA 1
ATOM 4440 C C . SER C 1 140 ? 46.946 21.890 27.447 1.00 8.64 143 SER C C 1
ATOM 4441 O O . SER C 1 140 ? 45.948 21.941 28.177 1.00 9.56 143 SER C O 1
ATOM 4446 N N . ILE C 1 141 ? 47.355 20.761 26.866 1.00 8.21 144 ILE C N 1
ATOM 4447 C CA . ILE C 1 141 ? 46.653 19.498 27.071 1.00 8.48 144 ILE C CA 1
ATOM 4448 C C . ILE C 1 141 ? 46.684 19.103 28.543 1.00 7.92 144 ILE C C 1
ATOM 4449 O O . ILE C 1 141 ? 45.669 18.671 29.105 1.00 8.65 144 ILE C O 1
ATOM 4454 N N . LYS C 1 142 ? 47.841 19.267 29.201 1.00 8.14 145 LYS C N 1
ATOM 4455 C CA . LYS C 1 142 ? 47.933 18.943 30.623 1.00 8.04 145 LYS C CA 1
ATOM 4456 C C . LYS C 1 142 ? 47.024 19.846 31.452 1.00 7.86 145 LYS C C 1
ATOM 4457 O O . LYS C 1 142 ? 46.343 19.379 32.379 1.00 8.93 145 LYS C O 1
ATOM 4463 N N . LYS C 1 143 ? 46.999 21.142 31.130 1.00 8.61 146 LYS C N 1
ATOM 4464 C CA A LYS C 1 143 ? 46.155 22.070 31.872 0.31 9.40 146 LYS C CA 1
ATOM 4465 C CA B LYS C 1 143 ? 46.154 22.078 31.863 0.69 9.09 146 LYS C CA 1
ATOM 4466 C C . LYS C 1 143 ? 44.681 21.711 31.728 1.00 8.74 146 LYS C C 1
ATOM 4467 O O . LYS C 1 143 ? 43.941 21.681 32.718 1.00 9.07 146 LYS C O 1
ATOM 4478 N N . ILE C 1 144 ? 44.236 21.426 30.501 1.00 8.45 147 ILE C N 1
ATOM 4479 C CA . ILE C 1 144 ? 42.831 21.084 30.305 1.00 9.01 147 ILE C CA 1
ATOM 4480 C C . ILE C 1 144 ? 42.495 19.763 30.982 1.00 8.50 147 ILE C C 1
ATOM 4481 O O . ILE C 1 144 ? 41.426 19.618 31.580 1.00 8.87 147 ILE C O 1
ATOM 4486 N N . GLY C 1 145 ? 43.394 18.779 30.902 1.00 8.16 148 GLY C N 1
ATOM 4487 C CA . GLY C 1 145 ? 43.158 17.533 31.619 1.00 8.23 148 GLY C CA 1
ATOM 4488 C C . GLY C 1 145 ? 42.999 17.751 33.113 1.00 8.69 148 GLY C C 1
ATOM 4489 O O . GLY C 1 145 ? 42.073 17.225 33.736 1.00 8.46 148 GLY C O 1
ATOM 4490 N N . ASP C 1 146 ? 43.897 18.544 33.707 1.00 8.63 149 ASP C N 1
ATOM 4491 C CA . ASP C 1 146 ? 43.759 18.898 35.120 1.00 8.83 149 ASP C CA 1
ATOM 4492 C C . ASP C 1 146 ? 42.394 19.523 35.390 1.00 8.70 149 ASP C C 1
ATOM 4493 O O . ASP C 1 146 ? 41.744 19.214 36.392 1.00 8.95 149 ASP C O 1
ATOM 4498 N N . MET C 1 147 ? 41.985 20.465 34.534 1.00 8.36 150 MET C N 1
ATOM 4499 C CA . MET C 1 147 ? 40.717 21.162 34.730 1.00 8.18 150 MET C CA 1
ATOM 4500 C C . MET C 1 147 ? 39.538 20.202 34.687 1.00 7.97 150 MET C C 1
ATOM 4501 O O . MET C 1 147 ? 38.594 20.332 35.477 1.00 8.78 150 MET C O 1
ATOM 4506 N N . ILE C 1 148 ? 39.562 19.250 33.753 1.00 8.24 151 ILE C N 1
ATOM 4507 C CA . ILE C 1 148 ? 38.496 18.253 33.670 1.00 8.30 151 ILE C CA 1
ATOM 4508 C C . ILE C 1 148 ? 38.415 17.455 34.967 1.00 8.05 151 ILE C C 1
ATOM 4509 O O . ILE C 1 148 ? 37.333 17.234 35.522 1.00 8.66 151 ILE C O 1
ATOM 4514 N N . THR C 1 149 ? 39.563 17.022 35.480 1.00 8.38 152 THR C N 1
ATOM 4515 C CA . THR C 1 149 ? 39.568 16.264 36.725 1.00 8.56 152 THR C CA 1
ATOM 4516 C C . THR C 1 149 ? 39.042 17.101 37.886 1.00 8.45 152 THR C C 1
ATOM 4517 O O . THR C 1 149 ? 38.245 16.621 38.703 1.00 8.87 152 THR C O 1
ATOM 4521 N N . LYS C 1 150 ? 39.491 18.352 37.982 1.00 8.58 153 LYS C N 1
ATOM 4522 C CA . LYS C 1 150 ? 39.038 19.232 39.055 1.00 8.59 153 LYS C CA 1
ATOM 4523 C C . LYS C 1 150 ? 37.534 19.452 38.987 1.00 8.63 153 LYS C C 1
ATOM 4524 O O . LYS C 1 150 ? 36.856 19.485 40.020 1.00 8.78 153 LYS C O 1
ATOM 4530 N N . LEU C 1 151 ? 37.003 19.647 37.778 1.00 8.29 154 LEU C N 1
ATOM 4531 C CA . LEU C 1 151 ? 35.578 19.913 37.627 1.00 8.71 154 LEU C CA 1
ATOM 4532 C C . LEU C 1 151 ? 34.749 18.668 37.925 1.00 8.73 154 LEU C C 1
ATOM 4533 O O . LEU C 1 151 ? 33.673 18.762 38.530 1.00 9.08 154 LEU C O 1
ATOM 4538 N N . LYS C 1 152 ? 35.232 17.492 37.514 1.00 8.83 155 LYS C N 1
ATOM 4539 C CA . LYS C 1 152 ? 34.562 16.255 37.905 1.00 9.33 155 LYS C CA 1
ATOM 4540 C C . LYS C 1 152 ? 34.535 16.102 39.422 1.00 9.04 155 LYS C C 1
ATOM 4541 O O . LYS C 1 152 ? 33.539 15.634 39.990 1.00 10.59 155 LYS C O 1
ATOM 4547 N N . ARG C 1 153 ? 35.621 16.494 40.098 1.00 8.88 156 ARG C N 1
ATOM 4548 C CA . ARG C 1 153 ? 35.649 16.436 41.559 1.00 8.85 156 ARG C CA 1
ATOM 4549 C C . ARG C 1 153 ? 34.674 17.440 42.165 1.00 9.01 156 ARG C C 1
ATOM 4550 O O . ARG C 1 153 ? 33.880 17.098 43.049 1.00 9.79 156 ARG C O 1
ATOM 4558 N N . ALA C 1 154 ? 34.723 18.691 41.700 1.00 9.53 157 ALA C N 1
ATOM 4559 C CA . ALA C 1 154 ? 33.875 19.733 42.272 1.00 9.87 157 ALA C CA 1
ATOM 4560 C C . ALA C 1 154 ? 32.406 19.427 42.047 1.00 9.92 157 ALA C C 1
ATOM 4561 O O . ALA C 1 154 ? 31.568 19.690 42.919 1.00 10.23 157 ALA C O 1
ATOM 4563 N N A GLY C 1 155 ? 32.110 18.705 40.982 0.29 11.27 158 GLY C N 1
ATOM 4564 N N B GLY C 1 155 ? 32.061 19.031 40.825 0.71 9.63 158 GLY C N 1
ATOM 4565 C CA A GLY C 1 155 ? 30.760 18.367 40.636 0.29 12.52 158 GLY C CA 1
ATOM 4566 C CA B GLY C 1 155 ? 30.688 18.941 40.394 0.71 10.38 158 GLY C CA 1
ATOM 4567 C C A GLY C 1 155 ? 30.492 18.977 39.290 0.29 13.45 158 GLY C C 1
ATOM 4568 C C B GLY C 1 155 ? 30.388 17.611 39.740 0.71 11.11 158 GLY C C 1
ATOM 4569 O O A GLY C 1 155 ? 30.321 20.194 39.162 0.29 13.66 158 GLY C O 1
ATOM 4570 O O B GLY C 1 155 ? 30.300 16.579 40.411 0.71 12.82 158 GLY C O 1
ATOM 4571 N N A PRO C 1 156 ? 30.483 18.143 38.245 0.29 14.67 159 PRO C N 1
ATOM 4572 N N B PRO C 1 156 ? 30.267 17.593 38.402 0.71 11.24 159 PRO C N 1
ATOM 4573 C CA A PRO C 1 156 ? 30.393 18.677 36.883 0.29 15.07 159 PRO C CA 1
ATOM 4574 C CA B PRO C 1 156 ? 30.576 18.689 37.471 0.71 11.21 159 PRO C CA 1
ATOM 4575 C C A PRO C 1 156 ? 29.172 19.554 36.704 0.29 14.68 159 PRO C C 1
ATOM 4576 C C B PRO C 1 156 ? 29.469 19.717 37.170 0.71 11.79 159 PRO C C 1
ATOM 4577 O O A PRO C 1 156 ? 29.068 20.282 35.711 0.29 15.55 159 PRO C O 1
ATOM 4578 O O B PRO C 1 156 ? 29.780 20.678 36.474 0.71 11.33 159 PRO C O 1
ATOM 4585 N N . THR C 1 157 ? 28.239 19.520 37.654 1.00 13.39 160 THR C N 1
ATOM 4586 C CA . THR C 1 157 ? 27.117 20.447 37.541 1.00 14.83 160 THR C CA 1
ATOM 4587 C C . THR C 1 157 ? 26.788 21.085 38.887 1.00 13.97 160 THR C C 1
ATOM 4588 O O . THR C 1 157 ? 27.327 20.720 39.932 1.00 15.98 160 THR C O 1
ATOM 4592 N N . GLY C 1 158 ? 25.896 22.074 38.842 1.00 11.81 161 GLY C N 1
ATOM 4593 C CA . GLY C 1 158 ? 25.392 22.677 40.070 1.00 11.16 161 GLY C CA 1
ATOM 4594 C C . GLY C 1 158 ? 26.439 23.491 40.813 1.00 9.73 161 GLY C C 1
ATOM 4595 O O . GLY C 1 158 ? 27.267 24.191 40.214 1.00 10.19 161 GLY C O 1
ATOM 4596 N N . LEU C 1 159 ? 26.396 23.404 42.149 1.00 9.86 162 LEU C N 1
ATOM 4597 C CA . LEU C 1 159 ? 27.263 24.239 42.978 1.00 10.31 162 LEU C CA 1
ATOM 4598 C C . LEU C 1 159 ? 28.733 24.052 42.620 1.00 9.59 162 LEU C C 1
ATOM 4599 O O . LEU C 1 159 ? 29.499 25.019 42.598 1.00 10.06 162 LEU C O 1
ATOM 4604 N N . GLY C 1 160 ? 29.144 22.817 42.328 1.00 10.18 163 GLY C N 1
ATOM 4605 C CA . GLY C 1 160 ? 30.537 22.581 41.994 1.00 10.40 163 GLY C CA 1
ATOM 4606 C C . GLY C 1 160 ? 30.965 23.304 40.733 1.00 9.72 163 GLY C C 1
ATOM 4607 O O . GLY C 1 160 ? 32.085 23.811 40.650 1.00 10.21 163 GLY C O 1
ATOM 4608 N N . GLU C 1 161 ? 30.084 23.358 39.730 1.00 9.57 164 GLU C N 1
ATOM 4609 C CA . GLU C 1 161 ? 30.397 24.116 38.520 1.00 9.29 164 GLU C CA 1
ATOM 4610 C C . GLU C 1 161 ? 30.484 25.609 38.817 1.00 8.81 164 GLU C C 1
ATOM 4611 O O . GLU C 1 161 ? 31.369 26.306 38.300 1.00 9.62 164 GLU C O 1
ATOM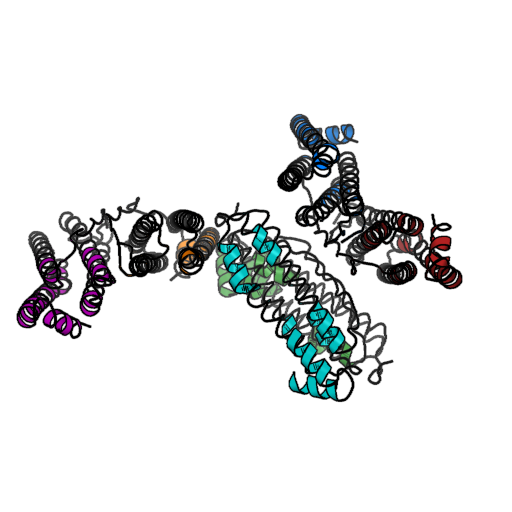 4617 N N . TYR C 1 162 ? 29.567 26.116 39.647 1.00 8.62 165 TYR C N 1
ATOM 4618 C CA . TYR C 1 162 ? 29.611 27.516 40.055 1.00 9.14 165 TYR C CA 1
ATOM 4619 C C . TYR C 1 162 ? 30.921 27.844 40.764 1.00 8.92 165 TYR C C 1
ATOM 4620 O O . TYR C 1 162 ? 31.549 28.876 40.485 1.00 9.34 165 TYR C O 1
ATOM 4629 N N . MET C 1 163 ? 31.355 26.975 41.683 1.00 9.27 166 MET C N 1
ATOM 4630 C CA . MET C 1 163 ? 32.575 27.247 42.439 1.00 10.24 166 MET C CA 1
ATOM 4631 C C . MET C 1 163 ? 33.816 27.096 41.572 1.00 10.23 166 MET C C 1
ATOM 4632 O O . MET C 1 163 ? 34.752 27.895 41.679 1.00 11.01 166 MET C O 1
ATOM 4637 N N . PHE C 1 164 ? 33.849 26.064 40.726 1.00 9.76 167 PHE C N 1
ATOM 4638 C CA . PHE C 1 164 ? 34.981 25.878 39.824 1.00 10.11 167 PHE C CA 1
ATOM 4639 C C . PHE C 1 164 ? 35.137 27.080 38.903 1.00 9.73 167 PHE C C 1
ATOM 4640 O O . PHE C 1 164 ? 36.254 27.564 38.676 1.00 10.58 167 PHE C O 1
ATOM 4648 N N . ASP C 1 165 ? 34.021 27.586 38.377 1.00 10.03 168 ASP C N 1
ATOM 4649 C CA . ASP C 1 165 ? 34.070 28.741 37.488 1.00 10.90 168 ASP C CA 1
ATOM 4650 C C . ASP C 1 165 ? 34.680 29.947 38.187 1.00 13.02 168 ASP C C 1
ATOM 4651 O O . ASP C 1 165 ? 35.465 30.692 37.589 1.00 13.24 168 ASP C O 1
ATOM 4656 N N . LYS C 1 166 ? 34.322 30.155 39.460 1.00 15.32 169 LYS C N 1
ATOM 4657 C CA . LYS C 1 166 ? 34.827 31.295 40.217 1.00 19.36 169 LYS C CA 1
ATOM 4658 C C . LYS C 1 166 ? 36.330 31.202 40.410 1.00 20.41 169 LYS C C 1
ATOM 4659 O O . LYS C 1 166 ? 37.036 32.217 40.375 1.00 21.49 169 LYS C O 1
ATOM 4665 N N . GLU C 1 167 ? 36.840 29.996 40.651 1.00 21.00 170 GLU C N 1
ATOM 4666 C CA . GLU C 1 167 ? 38.280 29.852 40.798 1.00 22.72 170 GLU C CA 1
ATOM 4667 C C . GLU C 1 167 ? 38.991 30.090 39.478 1.00 22.60 170 GLU C C 1
ATOM 4668 O O . GLU C 1 167 ? 40.119 30.597 39.456 1.00 23.99 170 GLU C O 1
ATOM 4674 N N . LEU C 1 168 ? 38.332 29.750 38.374 1.00 21.39 171 LEU C N 1
ATOM 4675 C CA . LEU C 1 168 ? 38.910 29.933 37.053 1.00 20.57 171 LEU C CA 1
ATOM 4676 C C . LEU C 1 168 ? 39.000 31.404 36.673 1.00 22.12 171 LEU C C 1
ATOM 4677 O O . LEU C 1 168 ? 39.948 31.808 35.993 1.00 22.42 171 LEU C O 1
ATOM 4682 N N . ASN C 1 169 ? 38.042 32.212 37.118 1.00 22.92 172 ASN C N 1
ATOM 4683 C CA . ASN C 1 169 ? 37.937 33.624 36.757 1.00 24.06 172 ASN C CA 1
ATOM 4684 C C . ASN C 1 169 ? 39.189 34.409 37.148 1.00 26.43 172 ASN C C 1
ATOM 4685 O O . ASN C 1 169 ? 39.879 34.070 38.108 1.00 27.76 172 ASN C O 1
ATOM 4691 N N . ALA D 1 1 ? 30.286 5.561 16.598 1.00 23.01 2 ALA D N 1
ATOM 4692 C CA . ALA D 1 1 ? 30.309 5.811 15.164 1.00 20.68 2 ALA D CA 1
ATOM 4693 C C . ALA D 1 1 ? 29.075 5.218 14.505 1.00 17.12 2 ALA D C 1
ATOM 4694 O O . ALA D 1 1 ? 28.348 4.429 15.103 1.00 18.07 2 ALA D O 1
ATOM 4696 N N . SER D 1 2 ? 28.842 5.615 13.262 1.00 14.14 3 SER D N 1
ATOM 4697 C CA A SER D 1 2 ? 27.740 5.067 12.487 0.88 12.17 3 SER D CA 1
ATOM 4698 C CA B SER D 1 2 ? 27.725 5.062 12.515 0.12 12.83 3 SER D CA 1
ATOM 4699 C C . SER D 1 2 ? 27.918 3.564 12.304 1.00 11.13 3 SER D C 1
ATOM 4700 O O . SER D 1 2 ? 29.040 3.071 12.146 1.00 11.61 3 SER D O 1
ATOM 4705 N N . GLN D 1 3 ? 26.789 2.838 12.297 1.00 9.69 4 GLN D N 1
ATOM 4706 C CA . GLN D 1 3 ? 26.799 1.398 12.060 1.00 9.05 4 GLN D CA 1
ATOM 4707 C C . GLN D 1 3 ? 27.439 1.039 10.723 1.00 9.06 4 GLN D C 1
ATOM 4708 O O . GLN D 1 3 ? 27.863 -0.107 10.542 1.00 10.88 4 GLN D O 1
ATOM 4714 N N . VAL D 1 4 ? 27.500 1.978 9.773 1.00 8.54 5 VAL D N 1
ATOM 4715 C CA . VAL D 1 4 ? 28.068 1.674 8.460 1.00 8.09 5 VAL D CA 1
ATOM 4716 C C . VAL D 1 4 ? 29.553 2.003 8.358 1.00 8.39 5 VAL D C 1
ATOM 4717 O O . VAL D 1 4 ? 30.211 1.535 7.419 1.00 9.98 5 VAL D O 1
ATOM 4721 N N . ARG D 1 5 ? 30.096 2.792 9.281 1.00 8.40 6 ARG D N 1
ATOM 4722 C CA . ARG D 1 5 ? 31.417 3.372 9.073 1.00 8.66 6 ARG D CA 1
ATOM 4723 C C . ARG D 1 5 ? 32.489 2.294 9.084 1.00 8.34 6 ARG D C 1
ATOM 4724 O O . ARG D 1 5 ? 32.526 1.451 9.987 1.00 9.70 6 ARG D O 1
ATOM 4732 N N . GLN D 1 6 ? 33.390 2.350 8.106 1.00 8.45 7 GLN D N 1
ATOM 4733 C CA . GLN D 1 6 ? 34.484 1.391 8.039 1.00 8.19 7 GLN D CA 1
ATOM 4734 C C . GLN D 1 6 ? 35.589 1.982 7.182 1.00 7.85 7 GLN D C 1
ATOM 4735 O O . GLN D 1 6 ? 35.344 2.380 6.040 1.00 8.03 7 GLN D O 1
ATOM 4741 N N . ASN D 1 7 ? 36.795 2.046 7.741 1.00 8.35 8 ASN D N 1
ATOM 4742 C CA . ASN D 1 7 ? 37.968 2.555 7.025 1.00 8.43 8 ASN D CA 1
ATOM 4743 C C . ASN D 1 7 ? 37.793 3.996 6.548 1.00 8.63 8 ASN D C 1
ATOM 4744 O O . ASN D 1 7 ? 38.305 4.373 5.493 1.00 9.39 8 ASN D O 1
ATOM 4749 N N . TYR D 1 8 ? 37.094 4.821 7.331 1.00 8.42 9 TYR D N 1
ATOM 4750 C CA . TYR D 1 8 ? 36.788 6.197 6.938 1.00 8.22 9 TYR D CA 1
ATOM 4751 C C . TYR D 1 8 ? 37.393 7.139 7.972 1.00 8.40 9 TYR D C 1
ATOM 4752 O O . TYR D 1 8 ? 36.886 7.253 9.095 1.00 10.00 9 TYR D O 1
ATOM 4761 N N . HIS D 1 9 ? 38.481 7.799 7.596 1.00 8.47 10 HIS D N 1
ATOM 4762 C CA . HIS D 1 9 ? 39.236 8.625 8.521 1.00 9.22 10 HIS D CA 1
ATOM 4763 C C . HIS D 1 9 ? 38.540 9.965 8.730 1.00 8.65 10 HIS D C 1
ATOM 4764 O O . HIS D 1 9 ? 37.962 10.536 7.802 1.00 9.01 10 HIS D O 1
ATOM 4771 N N . GLU D 1 10 ? 38.621 10.473 9.961 1.00 9.31 11 GLU D N 1
ATOM 4772 C CA A GLU D 1 10 ? 37.983 11.747 10.273 0.62 10.26 11 GLU D CA 1
ATOM 4773 C CA B GLU D 1 10 ? 37.998 11.753 10.289 0.38 10.45 11 GLU D CA 1
ATOM 4774 C C . GLU D 1 10 ? 38.518 12.892 9.417 1.00 9.48 11 GLU D C 1
ATOM 4775 O O . GLU D 1 10 ? 37.771 13.832 9.114 1.00 9.74 11 GLU D O 1
ATOM 4786 N N . ASP D 1 11 ? 39.795 12.843 9.014 1.00 9.32 12 ASP D N 1
ATOM 4787 C CA . ASP D 1 11 ? 40.328 13.906 8.158 1.00 9.99 12 ASP D CA 1
ATOM 4788 C C . ASP D 1 11 ? 39.705 13.856 6.768 1.00 9.33 12 ASP D C 1
ATOM 4789 O O . ASP D 1 11 ? 39.481 14.896 6.137 1.00 9.51 12 ASP D O 1
ATOM 4794 N N . CYS D 1 12 ? 39.428 12.653 6.265 1.00 8.60 13 CYS D N 1
ATOM 4795 C CA . CYS D 1 12 ? 38.734 12.543 4.989 1.00 8.62 13 CYS D CA 1
ATOM 4796 C C . CYS D 1 12 ? 37.310 13.064 5.103 1.00 7.89 13 CYS D C 1
ATOM 4797 O O . CYS D 1 12 ? 36.846 13.810 4.233 1.00 8.73 13 CYS D O 1
ATOM 4800 N N . GLU D 1 13 ? 36.616 12.701 6.187 1.00 8.07 14 GLU D N 1
ATOM 4801 C CA . GLU D 1 13 ? 35.263 13.194 6.429 1.00 8.01 14 GLU D CA 1
ATOM 4802 C C . GLU D 1 13 ? 35.229 14.720 6.458 1.00 8.47 14 GLU D C 1
ATOM 4803 O O . GLU D 1 13 ? 34.360 15.349 5.841 1.00 8.53 14 GLU D O 1
ATOM 4809 N N . ALA D 1 14 ? 36.177 15.335 7.162 1.00 8.33 15 ALA D N 1
ATOM 4810 C CA . ALA D 1 14 ? 36.208 16.791 7.240 1.00 8.95 15 ALA D CA 1
ATOM 4811 C C . ALA D 1 14 ? 36.503 17.402 5.878 1.00 8.33 15 ALA D C 1
ATOM 4812 O O . ALA D 1 14 ? 35.910 18.421 5.500 1.00 9.26 15 ALA D O 1
ATOM 4814 N N . SER D 1 15 ? 37.411 16.792 5.119 1.00 8.24 16 SER D N 1
ATOM 4815 C CA A SER D 1 15 ? 37.752 17.324 3.803 0.38 9.17 16 SER D CA 1
ATOM 4816 C CA B SER D 1 15 ? 37.735 17.351 3.818 0.62 9.26 16 SER D CA 1
ATOM 4817 C C . SER D 1 15 ? 36.572 17.234 2.845 1.00 8.36 16 SER D C 1
ATOM 4818 O O . SER D 1 15 ? 36.370 18.129 2.016 1.00 9.50 16 SER D O 1
ATOM 4823 N N . ILE D 1 16 ? 35.784 16.162 2.936 1.00 7.91 17 ILE D N 1
ATOM 4824 C CA A ILE D 1 16 ? 34.610 16.084 2.082 0.25 8.06 17 ILE D CA 1
ATOM 4825 C CA B ILE D 1 16 ? 34.576 16.046 2.118 0.75 8.31 17 ILE D CA 1
ATOM 4826 C C . ILE D 1 16 ? 33.626 17.205 2.406 1.00 7.68 17 ILE D C 1
ATOM 4827 O O . ILE D 1 16 ? 33.029 17.789 1.493 1.00 8.30 17 ILE D O 1
ATOM 4836 N N . ASN D 1 17 ? 33.476 17.564 3.689 1.00 7.61 18 ASN D N 1
ATOM 4837 C CA . ASN D 1 17 ? 32.627 18.713 4.011 1.00 7.59 18 ASN D CA 1
ATOM 4838 C C . ASN D 1 17 ? 33.162 19.994 3.376 1.00 7.69 18 ASN D C 1
ATOM 4839 O O . ASN D 1 17 ? 32.392 20.818 2.867 1.00 8.04 18 ASN D O 1
ATOM 4844 N N . LYS D 1 18 ? 34.480 20.171 3.364 1.00 7.70 19 LYS D N 1
ATOM 4845 C CA A LYS D 1 18 ? 35.051 21.335 2.693 0.24 8.57 19 LYS D CA 1
ATOM 4846 C CA B LYS D 1 18 ? 35.041 21.340 2.696 0.76 8.56 19 LYS D CA 1
ATOM 4847 C C . LYS D 1 18 ? 34.748 21.309 1.199 1.00 8.44 19 LYS D C 1
ATOM 4848 O O . LYS D 1 18 ? 34.398 22.340 0.607 1.00 9.14 19 LYS D O 1
ATOM 4859 N N . GLN D 1 19 ? 34.874 20.133 0.566 1.00 8.86 20 GLN D N 1
ATOM 4860 C CA A GLN D 1 19 ? 34.624 20.019 -0.875 0.51 9.28 20 GLN D CA 1
ATOM 4861 C CA B GLN D 1 19 ? 34.641 20.082 -0.868 0.49 9.30 20 GLN D CA 1
ATOM 4862 C C . GLN D 1 19 ? 33.177 20.327 -1.218 1.00 9.10 20 GLN D C 1
ATOM 4863 O O . GLN D 1 19 ? 32.896 20.938 -2.256 1.00 9.78 20 GLN D O 1
ATOM 4874 N N . ILE D 1 20 ? 32.241 19.867 -0.379 1.00 8.36 21 ILE D N 1
ATOM 4875 C CA . ILE D 1 20 ? 30.830 20.189 -0.596 1.00 7.82 21 ILE D CA 1
ATOM 4876 C C . ILE D 1 20 ? 30.657 21.696 -0.681 1.00 7.44 21 ILE D C 1
ATOM 4877 O O . ILE D 1 20 ? 30.005 22.226 -1.591 1.00 8.05 21 ILE D O 1
ATOM 4882 N N . ASN D 1 21 ? 31.253 22.413 0.273 1.00 7.20 22 ASN D N 1
ATOM 4883 C CA . ASN D 1 21 ? 31.114 23.862 0.300 1.00 7.32 22 ASN D CA 1
ATOM 4884 C C . ASN D 1 21 ? 31.765 24.502 -0.917 1.00 7.29 22 ASN D C 1
ATOM 4885 O O . ASN D 1 21 ? 31.216 25.448 -1.495 1.00 8.08 22 ASN D O 1
ATOM 4890 N N . MET D 1 22 ? 32.934 24.001 -1.317 1.00 8.16 23 MET D N 1
ATOM 4891 C CA A MET D 1 22 ? 33.617 24.562 -2.477 0.58 8.62 23 MET D CA 1
ATOM 4892 C CA B MET D 1 22 ? 33.618 24.550 -2.481 0.42 9.28 23 MET D CA 1
ATOM 4893 C C . MET D 1 22 ? 32.793 24.382 -3.746 1.00 8.36 23 MET D C 1
ATOM 4894 O O . MET D 1 22 ? 32.728 25.292 -4.583 1.00 8.98 23 MET D O 1
ATOM 4903 N N . GLU D 1 23 ? 32.164 23.213 -3.912 1.00 8.57 24 GLU D N 1
ATOM 4904 C CA . GLU D 1 23 ? 31.344 22.974 -5.095 1.00 9.15 24 GLU D CA 1
ATOM 4905 C C . GLU D 1 23 ? 30.104 23.861 -5.096 1.00 8.41 24 GLU D C 1
ATOM 4906 O O . GLU D 1 23 ? 29.696 24.368 -6.150 1.00 9.08 24 GLU D O 1
ATOM 4912 N N . LEU D 1 24 ? 29.485 24.061 -3.926 1.00 8.52 25 LEU D N 1
ATOM 4913 C CA . LEU D 1 24 ? 28.346 24.969 -3.849 1.00 8.57 25 LEU D CA 1
ATOM 4914 C C . LEU D 1 24 ? 28.770 26.396 -4.164 1.00 8.22 25 LEU D C 1
ATOM 4915 O O . LEU D 1 24 ? 28.044 27.131 -4.845 1.00 8.73 25 LEU D O 1
ATOM 4920 N N . TYR D 1 25 ? 29.953 26.799 -3.697 1.00 7.98 26 TYR D N 1
ATOM 4921 C CA . TYR D 1 25 ? 30.470 28.115 -4.054 1.00 8.18 26 TYR D CA 1
ATOM 4922 C C . TYR D 1 25 ? 30.674 28.239 -5.558 1.00 7.96 26 TYR D C 1
ATOM 4923 O O . TYR D 1 25 ? 30.259 29.233 -6.163 1.00 8.29 26 TYR D O 1
ATOM 4932 N N . ALA D 1 26 ? 31.330 27.250 -6.178 1.00 8.40 27 ALA D N 1
ATOM 4933 C CA . ALA D 1 26 ? 31.507 27.299 -7.626 1.00 8.77 27 ALA D CA 1
ATOM 4934 C C . ALA D 1 26 ? 30.162 27.391 -8.340 1.00 8.06 27 ALA D C 1
ATOM 4935 O O . ALA D 1 26 ? 30.011 28.147 -9.308 1.00 8.45 27 ALA D O 1
ATOM 4937 N N . SER D 1 27 ? 29.161 26.648 -7.859 1.00 8.13 28 SER D N 1
ATOM 4938 C CA A SER D 1 27 ? 27.827 26.732 -8.448 0.63 8.43 28 SER D CA 1
ATOM 4939 C CA B SER D 1 27 ? 27.839 26.736 -8.465 0.37 8.44 28 SER D CA 1
ATOM 4940 C C . SER D 1 27 ? 27.280 28.148 -8.356 1.00 7.96 28 SER D C 1
ATOM 4941 O O . SER D 1 27 ? 26.631 28.635 -9.287 1.00 8.26 28 SER D O 1
ATOM 4946 N N . TYR D 1 28 ? 27.539 28.825 -7.233 1.00 8.01 29 TYR D N 1
ATOM 4947 C CA . TYR D 1 28 ? 27.037 30.183 -7.036 1.00 7.68 29 TYR D CA 1
ATOM 4948 C C . TYR D 1 28 ? 27.760 31.181 -7.934 1.00 7.73 29 TYR D C 1
ATOM 4949 O O . TYR D 1 28 ? 27.134 32.091 -8.493 1.00 7.98 29 TYR D O 1
ATOM 4958 N N . VAL D 1 29 ? 29.079 31.020 -8.095 1.00 7.90 30 VAL D N 1
ATOM 4959 C CA . VAL D 1 29 ? 29.828 31.862 -9.027 1.00 8.29 30 VAL D CA 1
ATOM 4960 C C . VAL D 1 29 ? 29.243 31.753 -10.426 1.00 7.46 30 VAL D C 1
ATOM 4961 O O . VAL D 1 29 ? 28.998 32.762 -11.098 1.00 7.81 30 VAL D O 1
ATOM 4965 N N . TYR D 1 30 ? 29.023 30.520 -10.889 1.00 7.69 31 TYR D N 1
ATOM 4966 C CA . TYR D 1 30 ? 28.524 30.339 -12.248 1.00 7.84 31 TYR D CA 1
ATOM 4967 C C . TYR D 1 30 ? 27.088 30.828 -12.394 1.00 7.83 31 TYR D C 1
ATOM 4968 O O . TYR D 1 30 ? 26.720 31.331 -13.460 1.00 8.43 31 TYR D O 1
ATOM 4977 N N . LEU D 1 31 ? 26.276 30.717 -11.338 1.00 7.85 32 LEU D N 1
ATOM 4978 C CA . LEU D 1 31 ? 24.941 31.310 -11.371 1.00 8.07 32 LEU D CA 1
ATOM 4979 C C . LEU D 1 31 ? 25.025 32.825 -11.526 1.00 8.07 32 LEU D C 1
ATOM 4980 O O . LEU D 1 31 ? 24.278 33.427 -12.311 1.00 8.61 32 LEU D O 1
ATOM 4985 N N . SER D 1 32 ? 25.929 33.461 -10.776 1.00 7.84 33 SER D N 1
ATOM 4986 C CA . SER D 1 32 ? 26.123 34.900 -10.898 1.00 7.78 33 SER D CA 1
ATOM 4987 C C . SER D 1 32 ? 26.513 35.274 -12.319 1.00 8.05 33 SER D C 1
ATOM 4988 O O . SER D 1 32 ? 25.968 36.222 -12.901 1.00 8.57 33 SER D O 1
ATOM 4991 N N . MET D 1 33 ? 27.453 34.524 -12.900 1.00 8.04 34 MET D N 1
ATOM 4992 C CA . MET D 1 33 ? 27.863 34.792 -14.274 1.00 8.68 34 MET D CA 1
ATOM 4993 C C . MET D 1 33 ? 26.697 34.623 -15.237 1.00 8.42 34 MET D C 1
ATOM 4994 O O . MET D 1 33 ? 26.499 35.455 -16.134 1.00 8.76 34 MET D O 1
ATOM 4999 N N . ALA D 1 34 ? 25.908 33.557 -15.061 1.00 8.58 35 ALA D N 1
ATOM 5000 C CA . ALA D 1 34 ? 24.811 33.287 -15.981 1.00 9.10 35 ALA D CA 1
ATOM 5001 C C . ALA D 1 34 ? 23.872 34.481 -16.075 1.00 8.16 35 ALA D C 1
ATOM 5002 O O . ALA D 1 34 ? 23.480 34.896 -17.174 1.00 9.76 35 ALA D O 1
ATOM 5004 N N . TYR D 1 35 ? 23.490 35.042 -14.925 1.00 8.33 36 TYR D N 1
ATOM 5005 C CA . TYR D 1 35 ? 22.543 36.149 -14.938 1.00 8.53 36 TYR D CA 1
ATOM 5006 C C . TYR D 1 35 ? 23.198 37.476 -15.292 1.00 8.54 36 TYR D C 1
ATOM 5007 O O . TYR D 1 35 ? 22.533 38.347 -15.861 1.00 9.67 36 TYR D O 1
ATOM 5016 N N . TYR D 1 36 ? 24.494 37.631 -15.015 1.00 7.97 37 TYR D N 1
ATOM 5017 C CA . TYR D 1 36 ? 25.217 38.777 -15.548 1.00 8.35 37 TYR D CA 1
ATOM 5018 C C . TYR D 1 36 ? 25.092 38.836 -17.068 1.00 7.96 37 TYR D C 1
ATOM 5019 O O . TYR D 1 36 ? 24.866 39.907 -17.650 1.00 8.38 37 TYR D O 1
ATOM 5028 N N . PHE D 1 37 ? 25.208 37.683 -17.725 1.00 7.97 38 PHE D N 1
ATOM 5029 C CA . PHE D 1 37 ? 25.146 37.630 -19.180 1.00 8.08 38 PHE D CA 1
ATOM 5030 C C . PHE D 1 37 ? 23.736 37.804 -19.731 1.00 8.18 38 PHE D C 1
ATOM 5031 O O . PHE D 1 37 ? 23.579 37.903 -20.953 1.00 10.03 38 PHE D O 1
ATOM 5039 N N . GLU D 1 38 ? 22.729 37.890 -18.861 1.00 7.82 39 GLU D N 1
ATOM 5040 C CA . GLU D 1 38 ? 21.362 38.224 -19.242 1.00 8.97 39 GLU D CA 1
ATOM 5041 C C . GLU D 1 38 ? 20.979 39.663 -18.923 1.00 8.64 39 GLU D C 1
ATOM 5042 O O . GLU D 1 38 ? 19.828 40.046 -19.159 1.00 9.75 39 GLU D O 1
ATOM 5048 N N . ARG D 1 39 ? 21.897 40.467 -18.394 1.00 8.37 40 ARG D N 1
ATOM 5049 C CA . ARG D 1 39 ? 21.614 41.889 -18.265 1.00 8.43 40 ARG D CA 1
ATOM 5050 C C . ARG D 1 39 ? 21.336 42.485 -19.640 1.00 8.28 40 ARG D C 1
ATOM 5051 O O . ARG D 1 39 ? 21.931 42.089 -20.647 1.00 8.63 40 ARG D O 1
ATOM 5059 N N . ASP D 1 40 ? 20.441 43.476 -19.677 1.00 7.91 41 ASP D N 1
ATOM 5060 C CA . ASP D 1 40 ? 20.092 44.087 -20.951 1.00 8.35 41 ASP D CA 1
ATOM 5061 C C . ASP D 1 40 ? 21.272 44.792 -21.603 1.00 8.61 41 ASP D C 1
ATOM 5062 O O . ASP D 1 40 ? 21.256 44.987 -22.823 1.00 9.77 41 ASP D O 1
ATOM 5067 N N . ASP D 1 41 ? 22.273 45.192 -20.813 1.00 8.22 42 ASP D N 1
ATOM 5068 C CA . ASP D 1 41 ? 23.468 45.851 -21.317 1.00 8.96 42 ASP D CA 1
ATOM 5069 C C . ASP D 1 41 ? 24.627 44.885 -21.497 1.00 9.27 42 ASP D C 1
ATOM 5070 O O . ASP D 1 41 ? 25.758 45.328 -21.734 1.00 10.13 42 ASP D O 1
ATOM 5075 N N . VAL D 1 42 ? 24.364 43.578 -21.412 1.00 8.61 43 VAL D N 1
ATOM 5076 C CA . VAL D 1 42 ? 25.362 42.548 -21.683 1.00 8.75 43 VAL D CA 1
ATOM 5077 C C . VAL D 1 42 ? 24.852 41.648 -22.808 1.00 8.59 43 VAL D C 1
ATOM 5078 O O . VAL D 1 42 ? 25.447 41.605 -23.885 1.00 9.90 43 VAL D O 1
ATOM 5082 N N . ALA D 1 43 ? 23.753 40.925 -22.572 1.00 8.64 44 ALA D N 1
ATOM 5083 C CA . ALA D 1 43 ? 23.004 40.252 -23.640 1.00 9.10 44 ALA D CA 1
ATOM 5084 C C . ALA D 1 43 ? 23.873 39.277 -24.444 1.00 9.37 44 ALA D C 1
ATOM 5085 O O . ALA D 1 43 ? 24.028 39.393 -25.663 1.00 10.11 44 ALA D O 1
ATOM 5087 N N . LEU D 1 44 ? 24.440 38.301 -23.729 1.00 8.61 45 LEU D N 1
ATOM 5088 C CA . LEU D 1 44 ? 25.237 37.222 -24.315 1.00 8.89 45 LEU D CA 1
ATOM 5089 C C . LEU D 1 44 ? 24.578 35.895 -23.947 1.00 8.59 45 LEU D C 1
ATOM 5090 O O . LEU D 1 44 ? 24.975 35.241 -22.975 1.00 8.80 45 LEU D O 1
ATOM 5095 N N . PRO D 1 45 ? 23.544 35.478 -24.688 1.00 9.61 46 PRO D N 1
ATOM 5096 C CA . PRO D 1 45 ? 22.772 34.294 -24.261 1.00 10.08 46 PRO D CA 1
ATOM 5097 C C . PRO D 1 45 ? 23.531 32.982 -24.352 1.00 9.91 46 PRO D C 1
ATOM 5098 O O . PRO D 1 45 ? 23.182 32.034 -23.635 1.00 10.33 46 PRO D O 1
ATOM 5102 N N . GLY D 1 46 ? 24.537 32.879 -25.221 1.00 9.53 47 GLY D N 1
ATOM 5103 C CA . GLY D 1 46 ? 25.337 31.665 -25.253 1.00 9.86 47 GLY D CA 1
ATOM 5104 C C . GLY D 1 46 ? 26.177 31.522 -24.000 1.00 9.28 47 GLY D C 1
ATOM 5105 O O . GLY D 1 46 ? 26.214 30.454 -23.381 1.00 9.17 47 GLY D O 1
ATOM 5106 N N . PHE D 1 47 ? 26.862 32.602 -23.610 1.00 9.09 48 PHE D N 1
ATOM 5107 C CA . PHE D 1 47 ? 27.575 32.609 -22.337 1.00 8.36 48 PHE D CA 1
ATOM 5108 C C . PHE D 1 47 ? 26.626 32.343 -21.171 1.00 8.26 48 PHE D C 1
ATOM 5109 O O . PHE D 1 47 ? 26.965 31.599 -20.239 1.00 9.15 48 PHE D O 1
ATOM 5117 N N . ALA D 1 48 ? 25.435 32.956 -21.194 1.00 8.54 49 ALA D N 1
ATOM 5118 C CA . ALA D 1 48 ? 24.480 32.741 -20.109 1.00 8.99 49 ALA D CA 1
ATOM 5119 C C . ALA D 1 48 ? 24.129 31.265 -19.977 1.00 8.99 49 ALA D C 1
ATOM 5120 O O . ALA D 1 48 ? 24.121 30.713 -18.870 1.00 9.68 49 ALA D O 1
ATOM 5122 N N . LYS D 1 49 ? 23.821 30.616 -21.101 1.00 9.25 50 LYS D N 1
ATOM 5123 C CA . LYS D 1 49 ? 23.454 29.204 -21.081 1.00 9.56 50 LYS D CA 1
ATOM 5124 C C . LYS D 1 49 ? 24.619 28.335 -20.611 1.00 9.00 50 LYS D C 1
ATOM 5125 O O . LYS D 1 49 ? 24.437 27.415 -19.802 1.00 9.56 50 LYS D O 1
ATOM 5131 N N . PHE D 1 50 ? 25.828 28.622 -21.102 1.00 9.01 51 PHE D N 1
ATOM 5132 C CA . PHE D 1 50 ? 27.010 27.882 -20.674 1.00 9.11 51 PHE D CA 1
ATOM 5133 C C . PHE D 1 50 ? 27.182 27.947 -19.161 1.00 8.53 51 PHE D C 1
ATOM 5134 O O . PHE D 1 50 ? 27.432 26.927 -18.505 1.00 9.15 51 PHE D O 1
ATOM 5142 N N . PHE D 1 51 ? 27.036 29.140 -18.582 1.00 8.95 52 PHE D N 1
ATOM 5143 C CA . PHE D 1 51 ? 27.235 29.266 -17.143 1.00 8.85 52 PHE D CA 1
ATOM 5144 C C . PHE D 1 51 ? 26.065 28.733 -16.326 1.00 8.89 52 PHE D C 1
ATOM 5145 O O . PHE D 1 51 ? 26.274 28.238 -15.213 1.00 9.45 52 PHE D O 1
ATOM 5153 N N . LYS D 1 52 ? 24.842 28.796 -16.851 1.00 9.45 53 LYS D N 1
ATOM 5154 C CA A LYS D 1 52 ? 23.711 28.164 -16.173 0.53 9.93 53 LYS D CA 1
ATOM 5155 C CA B LYS D 1 52 ? 23.728 28.172 -16.150 0.47 10.09 53 LYS D CA 1
ATOM 5156 C C . LYS D 1 52 ? 23.933 26.664 -16.056 1.00 9.55 53 LYS D C 1
ATOM 5157 O O . LYS D 1 52 ? 23.745 26.066 -14.988 1.00 10.01 53 LYS D O 1
ATOM 5168 N N . GLU D 1 53 ? 24.321 26.038 -17.167 1.00 9.78 54 GLU D N 1
ATOM 5169 C CA . GLU D 1 53 ? 24.579 24.607 -17.151 1.00 10.35 54 GLU D CA 1
ATOM 5170 C C . GLU D 1 53 ? 25.741 24.281 -16.226 1.00 9.90 54 GLU D C 1
ATOM 5171 O O . GLU D 1 53 ? 25.695 23.296 -15.481 1.00 10.67 54 GLU D O 1
ATOM 5177 N N . SER D 1 54 ? 26.784 25.114 -16.241 1.00 9.15 55 SER D N 1
ATOM 5178 C CA . SER D 1 54 ? 27.914 24.903 -15.343 1.00 9.62 55 SER D CA 1
ATOM 5179 C C . SER D 1 54 ? 27.480 24.988 -13.886 1.00 9.14 55 SER D C 1
ATOM 5180 O O . SER D 1 54 ? 27.924 24.196 -13.047 1.00 10.03 55 SER D O 1
ATOM 5183 N N . SER D 1 55 ? 26.613 25.951 -13.567 1.00 8.72 56 SER D N 1
ATOM 5184 C CA . SER D 1 55 ? 26.130 26.095 -12.200 1.00 8.90 56 SER D CA 1
ATOM 5185 C C . SER D 1 55 ? 25.386 24.845 -11.750 1.00 9.14 56 SER D C 1
ATOM 5186 O O . SER D 1 55 ? 25.612 24.333 -10.647 1.00 9.70 56 SER D O 1
ATOM 5189 N N . ASP D 1 56 ? 24.499 24.331 -12.604 1.00 9.79 58 ASP D N 1
ATOM 5190 C CA . ASP D 1 56 ? 23.770 23.114 -12.269 1.00 10.25 58 ASP D CA 1
ATOM 5191 C C . ASP D 1 56 ? 24.719 21.942 -12.069 1.00 10.09 58 ASP D C 1
ATOM 5192 O O . ASP D 1 56 ? 24.539 21.139 -11.146 1.00 11.11 58 ASP D O 1
ATOM 5197 N N . GLU D 1 57 ? 25.736 21.826 -12.924 1.00 10.31 59 GLU D N 1
ATOM 5198 C CA A GLU D 1 57 ? 26.658 20.705 -12.800 0.58 11.42 59 GLU D CA 1
ATOM 5199 C CA B GLU D 1 57 ? 26.680 20.716 -12.811 0.42 11.18 59 GLU D CA 1
ATOM 5200 C C . GLU D 1 57 ? 27.442 20.766 -11.494 1.00 9.83 59 GLU D C 1
ATOM 5201 O O . GLU D 1 57 ? 27.653 19.734 -10.845 1.00 10.15 59 GLU D O 1
ATOM 5212 N N . GLU D 1 58 ? 27.865 21.962 -11.077 1.00 8.66 60 GLU D N 1
ATOM 5213 C CA . GLU D 1 58 ? 28.586 22.056 -9.808 1.00 8.78 60 GLU D CA 1
ATOM 5214 C C . GLU D 1 58 ? 27.684 21.724 -8.625 1.00 8.46 60 GLU D C 1
ATOM 5215 O O . GLU D 1 58 ? 28.132 21.108 -7.649 1.00 8.88 60 GLU D O 1
ATOM 5221 N N . ARG D 1 59 ? 26.412 22.128 -8.681 1.00 9.10 61 ARG D N 1
ATOM 5222 C CA A ARG D 1 59 ? 25.504 21.744 -7.610 0.69 9.25 61 ARG D CA 1
ATOM 5223 C CA B ARG D 1 59 ? 25.467 21.743 -7.637 0.31 9.98 61 ARG D CA 1
ATOM 5224 C C . ARG D 1 59 ? 25.326 20.233 -7.560 1.00 9.39 61 ARG D C 1
ATOM 5225 O O . ARG D 1 59 ? 25.271 19.650 -6.472 1.00 9.80 61 ARG D O 1
ATOM 5240 N N . GLU D 1 60 ? 25.238 19.580 -8.718 1.00 9.94 62 GLU D N 1
ATOM 5241 C CA A GLU D 1 60 ? 25.144 18.125 -8.725 0.61 10.81 62 GLU D CA 1
ATOM 5242 C CA B GLU D 1 60 ? 25.145 18.126 -8.723 0.39 10.73 62 GLU D CA 1
ATOM 5243 C C . GLU D 1 60 ? 26.395 17.496 -8.124 1.00 9.65 62 GLU D C 1
ATOM 5244 O O . GLU D 1 60 ? 26.309 16.503 -7.395 1.00 10.18 62 GLU D O 1
ATOM 5255 N N A HIS D 1 61 ? 27.567 18.068 -8.428 0.66 9.32 63 HIS D N 1
ATOM 5256 N N B HIS D 1 61 ? 27.566 18.079 -8.380 0.34 9.41 63 HIS D N 1
ATOM 5257 C CA A HIS D 1 61 ? 28.814 17.597 -7.834 0.66 9.34 63 HIS D CA 1
ATOM 5258 C CA B HIS D 1 61 ? 28.778 17.503 -7.810 0.34 9.30 63 HIS D CA 1
ATOM 5259 C C A HIS D 1 61 ? 28.764 17.701 -6.318 0.66 8.44 63 HIS D C 1
ATOM 5260 C C B HIS D 1 61 ? 28.872 17.744 -6.306 0.34 8.80 63 HIS D C 1
ATOM 5261 O O A HIS D 1 61 ? 29.166 16.770 -5.607 0.66 8.05 63 HIS D O 1
ATOM 5262 O O B HIS D 1 61 ? 29.473 16.935 -5.589 0.34 8.65 63 HIS D O 1
ATOM 5275 N N . ALA D 1 62 ? 28.275 18.830 -5.805 1.00 8.50 64 ALA D N 1
ATOM 5276 C CA . ALA D 1 62 ? 28.163 18.993 -4.360 1.00 8.92 64 ALA D CA 1
ATOM 5277 C C . ALA D 1 62 ? 27.231 17.943 -3.774 1.00 8.29 64 ALA D C 1
ATOM 5278 O O . ALA D 1 62 ? 27.528 17.348 -2.729 1.00 8.73 64 ALA D O 1
ATOM 5280 N N . GLN D 1 63 ? 26.105 17.691 -4.445 1.00 8.55 65 GLN D N 1
ATOM 5281 C CA . GLN D 1 63 ? 25.147 16.707 -3.949 1.00 9.15 65 GLN D CA 1
ATOM 5282 C C . GLN D 1 63 ? 25.731 15.298 -3.945 1.00 8.24 65 GLN D C 1
ATOM 5283 O O . GLN D 1 63 ? 25.442 14.503 -3.043 1.00 8.67 65 GLN D O 1
ATOM 5289 N N . THR D 1 64 ? 26.551 14.967 -4.947 1.00 7.95 66 THR D N 1
ATOM 5290 C CA . THR D 1 64 ? 27.187 13.655 -4.948 1.00 8.32 66 THR D CA 1
ATOM 5291 C C . THR D 1 64 ? 28.116 13.493 -3.747 1.00 7.65 66 THR D C 1
ATOM 5292 O O . THR D 1 64 ? 28.194 12.409 -3.155 1.00 8.37 66 THR D O 1
ATOM 5296 N N . PHE D 1 65 ? 28.802 14.568 -3.340 1.00 7.33 67 PHE D N 1
ATOM 5297 C CA . PHE D 1 65 ? 29.635 14.499 -2.141 1.00 7.56 67 PHE D CA 1
ATOM 5298 C C . PHE D 1 65 ? 28.788 14.354 -0.876 1.00 7.27 67 PHE D C 1
ATOM 5299 O O . PHE D 1 65 ? 29.198 13.668 0.070 1.00 7.73 67 PHE D O 1
ATOM 5307 N N . MET D 1 66 ? 27.627 15.023 -0.823 1.00 7.46 68 MET D N 1
ATOM 5308 C CA . MET D 1 66 ? 26.721 14.865 0.315 1.00 7.86 68 MET D CA 1
ATOM 5309 C C . MET D 1 66 ? 26.240 13.426 0.416 1.00 7.35 68 MET D C 1
ATOM 5310 O O . MET D 1 66 ? 26.253 12.825 1.500 1.00 7.71 68 MET D O 1
ATOM 5315 N N . LYS D 1 67 ? 25.837 12.851 -0.722 1.00 7.49 69 LYS D N 1
ATOM 5316 C CA A LYS D 1 67 ? 25.445 11.450 -0.745 0.67 7.82 69 LYS D CA 1
ATOM 5317 C CA B LYS D 1 67 ? 25.448 11.445 -0.755 0.33 8.30 69 LYS D CA 1
ATOM 5318 C C . LYS D 1 67 ? 26.596 10.554 -0.305 1.00 7.60 69 LYS D C 1
ATOM 5319 O O . LYS D 1 67 ? 26.388 9.579 0.431 1.00 8.05 69 LYS D O 1
ATOM 5330 N N . TYR D 1 68 ? 27.815 10.881 -0.738 1.00 7.79 70 TYR D N 1
ATOM 5331 C CA . TYR D 1 68 ? 28.994 10.092 -0.399 1.00 7.86 70 TYR D CA 1
ATOM 5332 C C . TYR D 1 68 ? 29.254 10.114 1.100 1.00 7.36 70 TYR D C 1
ATOM 5333 O O . TYR D 1 68 ? 29.520 9.072 1.715 1.00 7.73 70 TYR D O 1
ATOM 5342 N N . GLN D 1 69 ? 29.192 11.304 1.698 1.00 7.46 71 GLN D N 1
ATOM 5343 C CA . GLN D 1 69 ? 29.377 11.439 3.133 1.00 7.69 71 GLN D CA 1
ATOM 5344 C C . GLN D 1 69 ? 28.438 10.498 3.879 1.00 7.23 71 GLN D C 1
ATOM 5345 O O . GLN D 1 69 ? 28.860 9.741 4.763 1.00 8.14 71 GLN D O 1
ATOM 5351 N N . ASN D 1 70 ? 27.157 10.494 3.499 1.00 7.35 72 ASN D N 1
ATOM 5352 C CA . ASN D 1 70 ? 26.203 9.600 4.147 1.00 7.54 72 ASN D CA 1
ATOM 5353 C C . ASN D 1 70 ? 26.519 8.131 3.872 1.00 7.68 72 ASN D C 1
ATOM 5354 O O . ASN D 1 70 ? 26.374 7.293 4.764 1.00 8.20 72 ASN D O 1
ATOM 5359 N N . LYS D 1 71 ? 26.943 7.798 2.648 1.00 8.02 73 LYS D N 1
ATOM 5360 C CA A LYS D 1 71 ? 27.239 6.410 2.317 0.33 8.61 73 LYS D CA 1
ATOM 5361 C CA B LYS D 1 71 ? 27.249 6.406 2.313 0.67 8.79 73 LYS D CA 1
ATOM 5362 C C . LYS D 1 71 ? 28.314 5.839 3.236 1.00 7.37 73 LYS D C 1
ATOM 5363 O O . LYS D 1 71 ? 28.257 4.658 3.614 1.00 7.97 73 LYS D O 1
ATOM 5374 N N . ARG D 1 72 ? 29.317 6.653 3.578 1.00 7.22 74 ARG D N 1
ATOM 5375 C CA . ARG D 1 72 ? 30.432 6.200 4.394 1.00 7.57 74 ARG D CA 1
ATOM 5376 C C . ARG D 1 72 ? 30.165 6.322 5.885 1.00 7.69 74 ARG D C 1
ATOM 5377 O O . ARG D 1 72 ? 30.979 5.847 6.679 1.00 8.62 74 ARG D O 1
ATOM 5385 N N . GLY D 1 73 ? 29.046 6.916 6.282 1.00 7.81 75 GLY D N 1
ATOM 5386 C CA . GLY D 1 73 ? 28.757 7.124 7.682 1.00 8.35 75 GLY D CA 1
ATOM 5387 C C . GLY D 1 73 ? 29.350 8.380 8.265 1.00 8.30 75 GLY D C 1
ATOM 5388 O O . GLY D 1 73 ? 29.331 8.544 9.493 1.00 10.14 75 GLY D O 1
ATOM 5389 N N . GLY D 1 74 ? 29.883 9.270 7.429 1.00 8.50 76 GLY D N 1
ATOM 5390 C CA . GLY D 1 74 ? 30.275 10.577 7.902 1.00 9.07 76 GLY D CA 1
ATOM 5391 C C . GLY D 1 74 ? 29.064 11.459 8.079 1.00 8.86 76 GLY D C 1
ATOM 5392 O O . GLY D 1 74 ? 27.936 11.104 7.715 1.00 9.84 76 GLY D O 1
ATOM 5393 N N . ARG D 1 75 ? 29.298 12.643 8.632 1.00 8.50 77 ARG D N 1
ATOM 5394 C CA . ARG D 1 75 ? 28.204 13.552 8.932 1.00 9.26 77 ARG D CA 1
ATOM 5395 C C . ARG D 1 75 ? 28.403 14.870 8.196 1.00 8.12 77 ARG D C 1
ATOM 5396 O O . ARG D 1 75 ? 29.449 15.522 8.320 1.00 9.18 77 ARG D O 1
ATOM 5404 N N . ILE D 1 76 ? 27.407 15.230 7.392 1.00 7.90 78 ILE D N 1
ATOM 5405 C CA . ILE D 1 76 ? 27.452 16.458 6.615 1.00 7.88 78 ILE D CA 1
ATOM 5406 C C . ILE D 1 76 ? 27.411 17.650 7.562 1.00 8.17 78 ILE D C 1
ATOM 5407 O O . ILE D 1 76 ? 26.520 17.755 8.417 1.00 9.18 78 ILE D O 1
ATOM 5412 N N . VAL D 1 77 ? 28.374 18.553 7.423 1.00 7.78 79 VAL D N 1
ATOM 5413 C CA . VAL D 1 77 ? 28.379 19.808 8.162 1.00 8.17 79 VAL D CA 1
ATOM 5414 C C . VAL D 1 77 ? 28.482 20.902 7.115 1.00 7.41 79 VAL D C 1
ATOM 5415 O O . VAL D 1 77 ? 29.550 21.106 6.526 1.00 7.50 79 VAL D O 1
ATOM 5419 N N . LEU D 1 78 ? 27.371 21.586 6.865 1.00 7.94 80 LEU D N 1
ATOM 5420 C CA . LEU D 1 78 ? 27.322 22.631 5.854 1.00 7.42 80 LEU D CA 1
ATOM 5421 C C . LEU D 1 78 ? 27.903 23.927 6.397 1.00 7.32 80 LEU D C 1
ATOM 5422 O O . LEU D 1 78 ? 27.852 24.205 7.600 1.00 8.63 80 LEU D O 1
ATOM 5427 N N . GLN D 1 79 ? 28.456 24.725 5.491 1.00 6.78 81 GLN D N 1
ATOM 5428 C CA . GLN D 1 79 ? 29.023 26.021 5.820 1.00 6.76 81 GLN D CA 1
ATOM 5429 C C . GLN D 1 79 ? 28.417 27.075 4.903 1.00 6.16 81 GLN D C 1
ATOM 5430 O O . GLN D 1 79 ? 27.914 26.776 3.815 1.00 6.87 81 GLN D O 1
ATOM 5436 N N . GLN D 1 80 ? 28.494 28.322 5.347 1.00 6.74 82 GLN D N 1
ATOM 5437 C CA . GLN D 1 80 ? 28.024 29.435 4.536 1.00 6.53 82 GLN D CA 1
ATOM 5438 C C . GLN D 1 80 ? 28.660 29.389 3.150 1.00 6.65 82 GLN D C 1
ATOM 5439 O O . GLN D 1 80 ? 29.850 29.092 2.997 1.00 6.95 82 GLN D O 1
ATOM 5445 N N . ILE D 1 81 ? 27.858 29.677 2.136 1.00 6.93 83 ILE D N 1
ATOM 5446 C CA . ILE D 1 81 ? 28.353 29.774 0.769 1.00 7.24 83 ILE D CA 1
ATOM 5447 C C . ILE D 1 81 ? 28.748 31.225 0.535 1.00 7.12 83 ILE D C 1
ATOM 5448 O O . ILE D 1 81 ? 27.905 32.125 0.608 1.00 7.91 83 ILE D O 1
ATOM 5453 N N . ALA D 1 82 ? 30.032 31.467 0.287 1.00 7.33 84 ALA D N 1
ATOM 5454 C CA . ALA D 1 82 ? 30.492 32.840 0.131 1.00 7.99 84 ALA D CA 1
ATOM 5455 C C . ALA D 1 82 ? 29.865 33.479 -1.101 1.00 7.90 84 ALA D C 1
ATOM 5456 O O . ALA D 1 82 ? 29.535 32.806 -2.082 1.00 8.99 84 ALA D O 1
ATOM 5458 N N . ALA D 1 83 ? 29.725 34.801 -1.051 1.00 8.97 85 ALA D N 1
ATOM 5459 C CA . ALA D 1 83 ? 29.336 35.539 -2.236 1.00 10.07 85 ALA D CA 1
ATOM 5460 C C . ALA D 1 83 ? 30.451 35.448 -3.275 1.00 10.67 85 ALA D C 1
ATOM 5461 O O . ALA D 1 83 ? 31.634 35.425 -2.924 1.00 11.59 85 ALA D O 1
ATOM 5463 N N . PRO D 1 84 ? 30.112 35.397 -4.562 1.00 12.54 86 PRO D N 1
ATOM 5464 C CA . PRO D 1 84 ? 31.159 35.485 -5.585 1.00 14.32 86 PRO D CA 1
ATOM 5465 C C . PRO D 1 84 ? 31.935 36.785 -5.424 1.00 16.46 86 PRO D C 1
ATOM 5466 O O . PRO D 1 84 ? 31.444 37.772 -4.872 1.00 16.92 86 PRO D O 1
ATOM 5470 N N . SER D 1 85 ? 33.177 36.772 -5.912 1.00 19.43 87 SER D N 1
ATOM 5471 C CA A SER D 1 85 ? 34.100 37.863 -5.623 0.20 20.89 87 SER D CA 1
ATOM 5472 C CA B SER D 1 85 ? 34.104 37.861 -5.626 0.80 21.74 87 SER D CA 1
ATOM 5473 C C . SER D 1 85 ? 33.786 39.138 -6.395 1.00 21.36 87 SER D C 1
ATOM 5474 O O . SER D 1 85 ? 34.272 40.210 -6.012 1.00 23.18 87 SER D O 1
ATOM 5479 N N . MET D 1 86 ? 32.996 39.057 -7.467 1.00 19.81 88 MET D N 1
ATOM 5480 C CA A MET D 1 86 ? 32.677 40.202 -8.310 0.63 19.24 88 MET D CA 1
ATOM 5481 C CA B MET D 1 86 ? 32.670 40.225 -8.271 0.37 19.47 88 MET D CA 1
ATOM 5482 C C . MET D 1 86 ? 31.174 40.271 -8.520 1.00 17.72 88 MET D C 1
ATOM 5483 O O . MET D 1 86 ? 30.522 39.235 -8.648 1.00 16.71 88 MET D O 1
ATOM 5492 N N . ARG D 1 87 ? 30.637 41.495 -8.589 1.00 16.46 89 ARG D N 1
ATOM 5493 C CA . ARG D 1 87 ? 29.255 41.680 -9.015 1.00 16.62 89 ARG D CA 1
ATOM 5494 C C . ARG D 1 87 ? 29.142 41.689 -10.532 1.00 14.79 89 ARG D C 1
ATOM 5495 O O . ARG D 1 87 ? 28.119 41.255 -11.076 1.00 14.29 89 ARG D O 1
ATOM 5503 N N . GLU D 1 88 ? 30.171 42.186 -11.220 1.00 14.50 90 GLU D N 1
ATOM 5504 C CA . GLU D 1 88 ? 30.200 42.325 -12.670 1.00 15.22 90 GLU D CA 1
ATOM 5505 C C . GLU D 1 88 ? 31.434 41.598 -13.180 1.00 13.96 90 GLU D C 1
ATOM 5506 O O . GLU D 1 88 ? 32.525 41.778 -12.636 1.00 15.65 90 GLU D O 1
ATOM 5512 N N . TRP D 1 89 ? 31.271 40.799 -14.232 1.00 11.66 91 TRP D N 1
ATOM 5513 C CA . TRP D 1 89 ? 32.314 39.875 -14.658 1.00 11.78 91 TRP D CA 1
ATOM 5514 C C . TRP D 1 89 ? 33.103 40.355 -15.868 1.00 12.61 91 TRP D C 1
ATOM 5515 O O . TRP D 1 89 ? 34.014 39.651 -16.315 1.00 13.86 91 TRP D O 1
ATOM 5526 N N . GLY D 1 90 ? 32.791 41.529 -16.400 1.00 12.14 92 GLY D N 1
ATOM 5527 C CA . GLY D 1 90 ? 33.538 42.076 -17.516 1.00 12.95 92 GLY D CA 1
ATOM 5528 C C . GLY D 1 90 ? 33.173 41.468 -18.855 1.00 12.71 92 GLY D C 1
ATOM 5529 O O . GLY D 1 90 ? 31.997 41.215 -19.135 1.00 13.55 92 GLY D O 1
ATOM 5530 N N . THR D 1 91 ? 34.168 41.254 -19.710 1.00 13.01 93 THR D N 1
ATOM 5531 C CA . THR D 1 91 ? 33.911 40.678 -21.018 1.00 13.11 93 THR D CA 1
ATOM 5532 C C . THR D 1 91 ? 33.678 39.175 -20.894 1.00 11.55 93 THR D C 1
ATOM 5533 O O . THR D 1 91 ? 33.978 38.554 -19.871 1.00 11.39 93 THR D O 1
ATOM 5537 N N . GLY D 1 92 ? 33.146 38.581 -21.966 1.00 11.40 94 GLY D N 1
ATOM 5538 C CA . GLY D 1 92 ? 33.083 37.130 -22.028 1.00 10.83 94 GLY D CA 1
ATOM 5539 C C . GLY D 1 92 ? 34.426 36.486 -21.754 1.00 9.68 94 GLY D C 1
ATOM 5540 O O . GLY D 1 92 ? 34.517 35.503 -21.012 1.00 10.13 94 GLY D O 1
ATOM 5541 N N . LEU D 1 93 ? 35.495 37.046 -22.332 1.00 9.99 95 LEU D N 1
ATOM 5542 C CA . LEU D 1 93 ? 36.828 36.485 -22.122 1.00 9.91 95 LEU D CA 1
ATOM 5543 C C . LEU D 1 93 ? 37.237 36.556 -20.656 1.00 9.57 95 LEU D C 1
ATOM 5544 O O . LEU D 1 93 ? 37.767 35.583 -20.106 1.00 9.72 95 LEU D O 1
ATOM 5549 N N . GLU D 1 94 ? 36.983 37.691 -20.000 1.00 9.83 96 GLU D N 1
ATOM 5550 C CA . GLU D 1 94 ? 37.348 37.815 -18.593 1.00 10.08 96 GLU D CA 1
ATOM 5551 C C . GLU D 1 94 ? 36.584 36.820 -17.731 1.00 8.96 96 GLU D C 1
ATOM 5552 O O . GLU D 1 94 ? 37.139 36.264 -16.777 1.00 9.37 96 GLU D O 1
ATOM 5558 N N . ALA D 1 95 ? 35.314 36.574 -18.056 1.00 9.25 97 ALA D N 1
ATOM 5559 C CA . ALA D 1 95 ? 34.555 35.568 -17.322 1.00 9.09 97 ALA D CA 1
ATOM 5560 C C . ALA D 1 95 ? 35.138 34.173 -17.538 1.00 8.56 97 ALA D C 1
ATOM 5561 O O . ALA D 1 95 ? 35.252 33.385 -16.591 1.00 8.77 97 ALA D O 1
ATOM 5563 N N . LEU D 1 96 ? 35.515 33.845 -18.777 1.00 8.84 98 LEU D N 1
ATOM 5564 C CA . LEU D 1 96 ? 36.117 32.537 -19.019 1.00 8.57 98 LEU D CA 1
ATOM 5565 C C . LEU D 1 96 ? 37.452 32.396 -18.302 1.00 8.57 98 LEU D C 1
ATOM 5566 O O . LEU D 1 96 ? 37.785 31.313 -17.809 1.00 8.63 98 LEU D O 1
ATOM 5571 N N . GLN D 1 97 ? 38.246 33.469 -18.262 1.00 8.56 99 GLN D N 1
ATOM 5572 C CA . GLN D 1 97 ? 39.519 33.419 -17.552 1.00 9.13 99 GLN D CA 1
ATOM 5573 C C . GLN D 1 97 ? 39.301 33.205 -16.058 1.00 8.77 99 GLN D C 1
ATOM 5574 O O . GLN D 1 97 ? 40.028 32.434 -15.417 1.00 9.49 99 GLN D O 1
ATOM 5580 N N . ALA D 1 98 ? 38.285 33.864 -15.488 1.00 9.06 101 ALA D N 1
ATOM 5581 C CA . ALA D 1 98 ? 37.947 33.633 -14.089 1.00 9.50 101 ALA D CA 1
ATOM 5582 C C . ALA D 1 98 ? 37.472 32.202 -13.877 1.00 8.89 101 ALA D C 1
ATOM 5583 O O . ALA D 1 98 ? 37.812 31.568 -12.870 1.00 9.49 101 ALA D O 1
ATOM 5585 N N . ALA D 1 99 ? 36.683 31.675 -14.812 1.00 8.91 102 ALA D N 1
ATOM 5586 C CA . ALA D 1 99 ? 36.226 30.296 -14.689 1.00 8.83 102 ALA D CA 1
ATOM 5587 C C . ALA D 1 99 ? 37.391 29.318 -14.764 1.00 8.57 102 ALA D C 1
ATOM 5588 O O . ALA D 1 99 ? 37.433 28.343 -14.010 1.00 9.27 102 ALA D O 1
ATOM 5590 N N . LEU D 1 100 ? 38.335 29.543 -15.685 1.00 8.46 103 LEU D N 1
ATOM 5591 C CA . LEU D 1 100 ? 39.496 28.663 -15.762 1.00 8.56 103 LEU D CA 1
ATOM 5592 C C . LEU D 1 100 ? 40.237 28.633 -14.432 1.00 8.79 103 LEU D C 1
ATOM 5593 O O . LEU D 1 100 ? 40.606 27.561 -13.931 1.00 9.38 103 LEU D O 1
ATOM 5598 N N . ASP D 1 101 ? 40.456 29.812 -13.844 1.00 9.30 104 ASP D N 1
ATOM 5599 C CA A ASP D 1 101 ? 41.131 29.901 -12.552 0.38 10.04 104 ASP D CA 1
ATOM 5600 C CA B ASP D 1 101 ? 41.147 29.865 -12.565 0.62 9.89 104 ASP D CA 1
ATOM 5601 C C . ASP D 1 101 ? 40.363 29.136 -11.484 1.00 9.38 104 ASP D C 1
ATOM 5602 O O . ASP D 1 101 ? 40.947 28.398 -10.685 1.00 9.41 104 ASP D O 1
ATOM 5611 N N . LEU D 1 102 ? 39.043 29.321 -11.443 1.00 9.15 105 LEU D N 1
ATOM 5612 C CA . LEU D 1 102 ? 38.234 28.635 -10.443 1.00 9.11 105 LEU D CA 1
ATOM 5613 C C . LEU D 1 102 ? 38.282 27.124 -10.636 1.00 8.65 105 LEU D C 1
ATOM 5614 O O . LEU D 1 102 ? 38.421 26.364 -9.668 1.00 9.11 105 LEU D O 1
ATOM 5619 N N . GLU D 1 103 ? 38.162 26.664 -11.883 1.00 8.27 106 GLU D N 1
ATOM 5620 C CA . GLU D 1 103 ? 38.229 25.229 -12.148 1.00 8.76 106 GLU D CA 1
ATOM 5621 C C . GLU D 1 103 ? 39.561 24.643 -11.699 1.00 8.44 106 GLU D C 1
ATOM 5622 O O . GLU D 1 103 ? 39.610 23.521 -11.181 1.00 8.75 106 GLU D O 1
ATOM 5628 N N . LYS D 1 104 ? 40.657 25.379 -11.899 1.00 8.83 107 LYS D N 1
ATOM 5629 C CA A LYS D 1 104 ? 41.958 24.893 -11.447 0.68 9.02 107 LYS D CA 1
ATOM 5630 C CA B LYS D 1 104 ? 41.956 24.891 -11.446 0.32 9.52 107 LYS D CA 1
ATOM 5631 C C . LYS D 1 104 ? 42.080 24.931 -9.928 1.00 8.81 107 LYS D C 1
ATOM 5632 O O . LYS D 1 104 ? 42.727 24.060 -9.341 1.00 9.39 107 LYS D O 1
ATOM 5643 N N . GLN D 1 105 ? 41.469 25.920 -9.271 1.00 9.22 108 GLN D N 1
ATOM 5644 C CA A GLN D 1 105 ? 41.449 25.918 -7.809 0.87 10.25 108 GLN D CA 1
ATOM 5645 C CA B GLN D 1 105 ? 41.451 25.921 -7.812 0.13 10.14 108 GLN D CA 1
ATOM 5646 C C . GLN D 1 105 ? 40.687 24.715 -7.275 1.00 9.49 108 GLN D C 1
ATOM 5647 O O . GLN D 1 105 ? 41.126 24.063 -6.316 1.00 9.96 108 GLN D O 1
ATOM 5658 N N . VAL D 1 106 ? 39.534 24.412 -7.871 1.00 9.01 109 VAL D N 1
ATOM 5659 C CA . VAL D 1 106 ? 38.771 23.241 -7.453 1.00 9.37 109 VAL D CA 1
ATOM 5660 C C . VAL D 1 106 ? 39.570 21.968 -7.707 1.00 8.52 109 VAL D C 1
ATOM 5661 O O . VAL D 1 106 ? 39.627 21.070 -6.855 1.00 8.50 109 VAL D O 1
ATOM 5665 N N . ASN D 1 107 ? 40.227 21.888 -8.864 1.00 8.57 110 ASN D N 1
ATOM 5666 C CA . ASN D 1 107 ? 41.062 20.729 -9.164 1.00 8.63 110 ASN D CA 1
ATOM 5667 C C . ASN D 1 107 ? 42.160 20.546 -8.120 1.00 7.92 110 ASN D C 1
ATOM 5668 O O . ASN D 1 107 ? 42.405 19.427 -7.657 1.00 8.35 110 ASN D O 1
ATOM 5673 N N . GLN D 1 108 ? 42.827 21.636 -7.732 1.00 8.29 111 GLN D N 1
ATOM 5674 C CA A GLN D 1 108 ? 43.850 21.546 -6.694 0.73 9.24 111 GLN D CA 1
ATOM 5675 C CA B GLN D 1 108 ? 43.851 21.530 -6.699 0.27 9.36 111 GLN D CA 1
ATOM 5676 C C . GLN D 1 108 ? 43.271 21.005 -5.392 1.00 8.94 111 GLN D C 1
ATOM 5677 O O . GLN D 1 108 ? 43.882 20.160 -4.733 1.00 9.27 111 GLN D O 1
ATOM 5688 N N . SER D 1 109 ? 42.090 21.488 -5.003 1.00 8.70 112 SER D N 1
ATOM 5689 C CA A SER D 1 109 ? 41.455 21.001 -3.783 0.83 9.08 112 SER D CA 1
ATOM 5690 C CA B SER D 1 109 ? 41.469 20.997 -3.777 0.17 8.75 112 SER D CA 1
ATOM 5691 C C . SER D 1 109 ? 41.137 19.511 -3.878 1.00 8.50 112 SER D C 1
ATOM 5692 O O . SER D 1 109 ? 41.332 18.758 -2.913 1.00 9.15 112 SER D O 1
ATOM 5697 N N . LEU D 1 110 ? 40.629 19.068 -5.038 1.00 8.45 113 LEU D N 1
ATOM 5698 C CA . LEU D 1 110 ? 40.332 17.649 -5.223 1.00 8.33 113 LEU D CA 1
ATOM 5699 C C . LEU D 1 110 ? 41.597 16.802 -5.159 1.00 8.26 113 LEU D C 1
ATOM 5700 O O . LEU D 1 110 ? 41.590 15.699 -4.597 1.00 9.16 113 LEU D O 1
ATOM 5705 N N . LEU D 1 111 ? 42.692 17.295 -5.739 1.00 8.74 114 LEU D N 1
ATOM 5706 C CA . LEU D 1 111 ? 43.951 16.564 -5.690 1.00 9.18 114 LEU D CA 1
ATOM 5707 C C . LEU D 1 111 ? 44.491 16.490 -4.269 1.00 8.93 114 LEU D C 1
ATOM 5708 O O . LEU D 1 111 ? 45.075 15.472 -3.870 1.00 9.80 114 LEU D O 1
ATOM 5713 N N . GLU D 1 112 ? 44.292 17.547 -3.481 1.00 9.09 115 GLU D N 1
ATOM 5714 C CA . GLU D 1 112 ? 44.711 17.504 -2.084 1.00 9.63 115 GLU D CA 1
ATOM 5715 C C . GLU D 1 112 ? 43.897 16.474 -1.311 1.00 9.39 115 GLU D C 1
ATOM 5716 O O . GLU D 1 112 ? 44.442 15.724 -0.490 1.00 10.39 115 GLU D O 1
ATOM 5722 N N . LEU D 1 113 ? 42.589 16.414 -1.566 1.00 9.54 116 LEU D N 1
ATOM 5723 C CA . LEU D 1 113 ? 41.784 15.387 -0.918 1.00 10.88 116 LEU D CA 1
ATOM 5724 C C . LEU D 1 113 ? 42.218 13.996 -1.362 1.00 9.57 116 LEU D C 1
ATOM 5725 O O . LEU D 1 113 ? 42.246 13.057 -0.558 1.00 9.98 116 LEU D O 1
ATOM 5730 N N . HIS D 1 114 ? 42.578 13.845 -2.641 1.00 9.15 117 HIS D N 1
ATOM 5731 C CA . HIS D 1 114 ? 43.063 12.551 -3.103 1.00 9.26 117 HIS D CA 1
ATOM 5732 C C . HIS D 1 114 ? 44.319 12.141 -2.349 1.00 9.56 117 HIS D C 1
ATOM 5733 O O . HIS D 1 114 ? 44.470 10.976 -1.953 1.00 9.60 117 HIS D O 1
ATOM 5740 N N . SER D 1 115 ? 45.217 13.098 -2.113 1.00 10.22 118 SER D N 1
ATOM 5741 C CA A SER D 1 115 ? 46.427 12.804 -1.357 0.85 11.26 118 SER D CA 1
ATOM 5742 C CA B SER D 1 115 ? 46.428 12.806 -1.353 0.15 10.89 118 SER D CA 1
ATOM 5743 C C . SER D 1 115 ? 46.095 12.377 0.069 1.00 11.01 118 SER D C 1
ATOM 5744 O O . SER D 1 115 ? 46.683 11.421 0.594 1.00 11.80 118 SER D O 1
ATOM 5749 N N . THR D 1 116 ? 45.150 13.066 0.713 1.00 11.10 119 THR D N 1
ATOM 5750 C CA A THR D 1 116 ? 44.727 12.700 2.065 0.92 11.82 119 THR D CA 1
ATOM 5751 C CA B THR D 1 116 ? 44.814 12.660 2.069 0.08 10.88 119 THR D CA 1
ATOM 5752 C C . THR D 1 116 ? 44.125 11.299 2.092 1.00 10.52 119 THR D C 1
ATOM 5753 O O . THR D 1 116 ? 44.404 10.496 2.988 1.00 11.82 119 THR D O 1
ATOM 5760 N N . ALA D 1 117 ? 43.274 11.000 1.107 1.00 9.96 120 ALA D N 1
ATOM 5761 C CA . ALA D 1 117 ? 42.647 9.683 1.030 1.00 9.60 120 ALA D CA 1
ATOM 5762 C C . ALA D 1 117 ? 43.684 8.592 0.797 1.00 9.44 120 ALA D C 1
ATOM 5763 O O . ALA D 1 117 ? 43.619 7.516 1.409 1.00 10.12 120 ALA D O 1
ATOM 5765 N N . SER D 1 118 ? 44.636 8.850 -0.105 1.00 9.91 121 SER D N 1
ATOM 5766 C CA A SER D 1 118 ? 45.697 7.885 -0.390 0.51 10.70 121 SER D CA 1
ATOM 5767 C CA B SER D 1 118 ? 45.678 7.870 -0.383 0.36 10.79 121 SER D CA 1
ATOM 5768 C CA C SER D 1 118 ? 45.669 7.860 -0.379 0.13 10.51 121 SER D CA 1
ATOM 5769 C C . SER D 1 118 ? 46.538 7.621 0.847 1.00 10.79 121 SER D C 1
ATOM 5770 O O . SER D 1 118 ? 46.869 6.472 1.164 1.00 12.35 121 SER D O 1
ATOM 5777 N N . GLY D 1 119 ? 46.913 8.690 1.553 1.00 11.49 122 GLY D N 1
ATOM 5778 C CA . GLY D 1 119 ? 47.729 8.546 2.742 1.00 12.19 122 GLY D CA 1
ATOM 5779 C C . GLY D 1 119 ? 47.018 7.830 3.865 1.00 12.42 122 GLY D C 1
ATOM 5780 O O . GLY D 1 119 ? 47.673 7.229 4.722 1.00 15.04 122 GLY D O 1
ATOM 5781 N N . ASN D 1 120 ? 45.689 7.865 3.869 1.00 11.28 123 ASN D N 1
ATOM 5782 C CA . ASN D 1 120 ? 44.894 7.132 4.841 1.00 11.10 123 ASN D CA 1
ATOM 5783 C C . ASN D 1 120 ? 44.411 5.789 4.308 1.00 10.59 123 ASN D C 1
ATOM 5784 O O . ASN D 1 120 ? 43.571 5.147 4.943 1.00 10.53 123 ASN D O 1
ATOM 5789 N N . ASN D 1 121 ? 44.934 5.346 3.165 1.00 10.18 124 ASN D N 1
ATOM 5790 C CA . ASN D 1 121 ? 44.641 4.015 2.640 1.00 10.08 124 ASN D CA 1
ATOM 5791 C C . ASN D 1 121 ? 43.146 3.800 2.453 1.00 9.15 124 ASN D C 1
ATOM 5792 O O . ASN D 1 121 ? 42.589 2.783 2.870 1.00 9.58 124 ASN D O 1
ATOM 5797 N N . ASP D 1 122 ? 42.501 4.764 1.797 1.00 8.33 125 ASP D N 1
ATOM 5798 C CA . ASP D 1 122 ? 41.065 4.722 1.532 1.00 8.07 125 ASP D CA 1
ATOM 5799 C C . ASP D 1 122 ? 40.846 4.641 0.027 1.00 8.09 125 ASP D C 1
ATOM 5800 O O . ASP D 1 122 ? 40.670 5.674 -0.648 1.00 8.57 125 ASP D O 1
ATOM 5805 N N . PRO D 1 123 ? 40.836 3.429 -0.540 1.00 8.13 126 PRO D N 1
ATOM 5806 C CA . PRO D 1 123 ? 40.677 3.305 -1.997 1.00 8.87 126 PRO D CA 1
ATOM 5807 C C . PRO D 1 123 ? 39.262 3.531 -2.482 1.00 8.43 126 PRO D C 1
ATOM 5808 O O . PRO D 1 123 ? 39.072 3.811 -3.674 1.00 8.74 126 PRO D O 1
ATOM 5812 N N . HIS D 1 124 ? 38.259 3.412 -1.613 1.00 7.89 127 HIS D N 1
ATOM 5813 C CA . HIS D 1 124 ? 36.910 3.771 -2.029 1.00 8.12 127 HIS D CA 1
ATOM 5814 C C . HIS D 1 124 ? 36.845 5.261 -2.327 1.00 7.37 127 HIS D C 1
ATOM 5815 O O . HIS D 1 124 ? 36.233 5.687 -3.315 1.00 8.05 127 HIS D O 1
ATOM 5822 N N . LEU D 1 125 ? 37.507 6.064 -1.492 1.00 7.52 128 LEU D N 1
ATOM 5823 C CA . LEU D 1 125 ? 37.521 7.506 -1.701 1.00 7.84 128 LEU D CA 1
ATOM 5824 C C . LEU D 1 125 ? 38.415 7.903 -2.874 1.00 7.80 128 LEU D C 1
ATOM 5825 O O . LEU D 1 125 ? 38.049 8.786 -3.657 1.00 8.47 128 LEU D O 1
ATOM 5830 N N . THR D 1 126 ? 39.586 7.271 -3.040 1.00 8.09 129 THR D N 1
ATOM 5831 C CA . THR D 1 126 ? 40.386 7.606 -4.224 1.00 8.03 129 THR D CA 1
ATOM 5832 C C . THR D 1 126 ? 39.638 7.261 -5.507 1.00 7.77 129 THR D C 1
ATOM 5833 O O . THR D 1 126 ? 39.724 7.999 -6.499 1.00 8.28 129 THR D O 1
ATOM 5837 N N . LYS D 1 127 ? 38.881 6.158 -5.503 1.00 8.12 130 LYS D N 1
ATOM 5838 C CA A LYS D 1 127 ? 38.089 5.812 -6.679 0.58 8.35 130 LYS D CA 1
ATOM 5839 C CA B LYS D 1 127 ? 38.086 5.806 -6.673 0.42 8.60 130 LYS D CA 1
ATOM 5840 C C . LYS D 1 127 ? 37.035 6.874 -6.952 1.00 8.05 130 LYS D C 1
ATOM 5841 O O . LYS D 1 127 ? 36.866 7.314 -8.095 1.00 8.54 130 LYS D O 1
ATOM 5852 N N . LEU D 1 128 ? 36.312 7.299 -5.912 1.00 8.01 131 LEU D N 1
ATOM 5853 C CA . LEU D 1 128 ? 35.313 8.347 -6.102 1.00 8.27 131 LEU D CA 1
ATOM 5854 C C . LEU D 1 128 ? 35.947 9.572 -6.736 1.00 8.31 131 LEU D C 1
ATOM 5855 O O . LEU D 1 128 ? 35.436 10.132 -7.713 1.00 8.79 131 LEU D O 1
ATOM 5860 N N . LEU D 1 129 ? 37.069 10.010 -6.179 1.00 7.84 132 LEU D N 1
ATOM 5861 C CA . LEU D 1 129 ? 37.681 11.235 -6.667 1.00 8.30 132 LEU D CA 1
ATOM 5862 C C . LEU D 1 129 ? 38.126 11.081 -8.112 1.00 8.53 132 LEU D C 1
ATOM 5863 O O . LEU D 1 129 ? 37.885 11.963 -8.942 1.00 9.73 132 LEU D O 1
ATOM 5868 N N . GLU D 1 130 ? 38.783 9.964 -8.429 1.00 7.98 133 GLU D N 1
ATOM 5869 C CA . GLU D 1 130 ? 39.268 9.752 -9.788 1.00 8.65 133 GLU D CA 1
ATOM 5870 C C . GLU D 1 130 ? 38.121 9.699 -10.787 1.00 9.04 133 GLU D C 1
ATOM 5871 O O . GLU D 1 130 ? 38.175 10.332 -11.850 1.00 10.79 133 GLU D O 1
ATOM 5877 N N . ASP D 1 131 ? 37.081 8.932 -10.473 1.00 8.93 134 ASP D N 1
ATOM 5878 C CA . ASP D 1 131 ? 36.058 8.622 -11.461 1.00 9.36 134 ASP D CA 1
ATOM 5879 C C . ASP D 1 131 ? 34.973 9.688 -11.543 1.00 9.60 134 ASP D C 1
ATOM 5880 O O . ASP D 1 131 ? 34.469 9.963 -12.636 1.00 11.05 134 ASP D O 1
ATOM 5885 N N . GLU D 1 132 ? 34.594 10.290 -10.415 1.00 9.12 135 GLU D N 1
ATOM 5886 C CA . GLU D 1 132 ? 33.461 11.207 -10.387 1.00 9.70 135 GLU D CA 1
ATOM 5887 C C . GLU D 1 132 ? 33.859 12.677 -10.367 1.00 9.78 135 GLU D C 1
ATOM 5888 O O . GLU D 1 132 ? 32.988 13.532 -10.571 1.00 11.17 135 GLU D O 1
ATOM 5894 N N . TYR D 1 133 ? 35.138 12.994 -10.141 1.00 8.58 136 TYR D N 1
ATOM 5895 C CA . TYR D 1 133 ? 35.557 14.387 -9.979 1.00 8.69 136 TYR D CA 1
ATOM 5896 C C . TYR D 1 133 ? 36.758 14.747 -10.843 1.00 8.38 136 TYR D C 1
ATOM 5897 O O . TYR D 1 133 ? 36.663 15.659 -11.665 1.00 9.25 136 TYR D O 1
ATOM 5906 N N . LEU D 1 134 ? 37.889 14.055 -10.662 1.00 8.38 137 LEU D N 1
ATOM 5907 C CA . LEU D 1 134 ? 39.117 14.456 -11.346 1.00 8.38 137 LEU D CA 1
ATOM 5908 C C . LEU D 1 134 ? 38.983 14.332 -12.863 1.00 8.02 137 LEU D C 1
ATOM 5909 O O . LEU D 1 134 ? 39.525 15.154 -13.615 1.00 8.62 137 LEU D O 1
ATOM 5914 N N . GLU D 1 135 ? 38.263 13.310 -13.329 1.00 9.10 138 GLU D N 1
ATOM 5915 C CA . GLU D 1 135 ? 38.065 13.117 -14.764 1.00 9.35 138 GLU D CA 1
ATOM 5916 C C . GLU D 1 135 ? 37.294 14.285 -15.374 1.00 9.22 138 GLU D C 1
ATOM 5917 O O . GLU D 1 135 ? 37.743 14.916 -16.343 1.00 9.96 138 GLU D O 1
ATOM 5923 N N . GLU D 1 136 ? 36.128 14.600 -14.813 1.00 9.62 139 GLU D N 1
ATOM 5924 C CA A GLU D 1 136 ? 35.350 15.715 -15.338 0.43 9.99 139 GLU D CA 1
ATOM 5925 C CA B GLU D 1 136 ? 35.356 15.715 -15.349 0.57 9.83 139 GLU D CA 1
ATOM 5926 C C . GLU D 1 136 ? 36.092 17.038 -15.183 1.00 9.05 139 GLU D C 1
ATOM 5927 O O . GLU D 1 136 ? 35.957 17.927 -16.030 1.00 9.60 139 GLU D O 1
ATOM 5938 N N . GLN D 1 137 ? 36.893 17.181 -14.124 1.00 8.86 140 GLN D N 1
ATOM 5939 C CA . GLN D 1 137 ? 37.606 18.434 -13.908 1.00 9.04 140 GLN D CA 1
ATOM 5940 C C . GLN D 1 137 ? 38.624 18.705 -15.016 1.00 8.31 140 GLN D C 1
ATOM 5941 O O . GLN D 1 137 ? 38.724 19.835 -15.511 1.00 9.10 140 GLN D O 1
ATOM 5947 N N . VAL D 1 138 ? 39.393 17.688 -15.415 1.00 8.53 141 VAL D N 1
ATOM 5948 C CA . VAL D 1 138 ? 40.338 17.869 -16.514 1.00 8.45 141 VAL D CA 1
ATOM 5949 C C . VAL D 1 138 ? 39.601 18.179 -17.810 1.00 7.52 141 VAL D C 1
ATOM 5950 O O . VAL D 1 138 ? 40.043 19.021 -18.604 1.00 8.10 141 VAL D O 1
ATOM 5954 N N . ASP D 1 139 ? 38.469 17.511 -18.050 1.00 8.18 142 ASP D N 1
ATOM 5955 C CA . ASP D 1 139 ? 37.710 17.788 -19.266 1.00 8.42 142 ASP D CA 1
ATOM 5956 C C . ASP D 1 139 ? 37.173 19.216 -19.262 1.00 8.42 142 ASP D C 1
ATOM 5957 O O . ASP D 1 139 ? 37.159 19.891 -20.300 1.00 8.60 142 ASP D O 1
ATOM 5962 N N . SER D 1 140 ? 36.740 19.696 -18.096 1.00 8.39 143 SER D N 1
ATOM 5963 C CA A SER D 1 140 ? 36.232 21.060 -17.994 0.82 8.64 143 SER D CA 1
ATOM 5964 C CA B SER D 1 140 ? 36.230 21.061 -18.000 0.18 8.57 143 SER D CA 1
ATOM 5965 C C . SER D 1 140 ? 37.331 22.084 -18.248 1.00 8.17 143 SER D C 1
ATOM 5966 O O . SER D 1 140 ? 37.119 23.079 -18.957 1.00 9.09 143 SER D O 1
ATOM 5971 N N . ILE D 1 141 ? 38.508 21.863 -17.659 1.00 7.67 144 ILE D N 1
ATOM 5972 C CA . ILE D 1 141 ? 39.629 22.775 -17.848 1.00 8.09 144 ILE D CA 1
ATOM 5973 C C . ILE D 1 141 ? 40.045 22.824 -19.314 1.00 7.43 144 ILE D C 1
ATOM 5974 O O . ILE D 1 141 ? 40.311 23.903 -19.863 1.00 8.42 144 ILE D O 1
ATOM 5979 N N . LYS D 1 142 ? 40.075 21.664 -19.981 1.00 7.57 145 LYS D N 1
ATOM 5980 C CA . LYS D 1 142 ? 40.430 21.640 -21.399 1.00 7.93 145 LYS D CA 1
ATOM 5981 C C . LYS D 1 142 ? 39.387 22.368 -22.239 1.00 8.09 145 LYS D C 1
ATOM 5982 O O . LYS D 1 142 ? 39.732 23.125 -23.155 1.00 8.64 145 LYS D O 1
ATOM 5988 N N . LYS D 1 143 ? 38.107 22.177 -21.920 1.00 8.19 146 LYS D N 1
ATOM 5989 C CA . LYS D 1 143 ? 37.046 22.849 -22.661 1.00 9.02 146 LYS D CA 1
ATOM 5990 C C . LYS D 1 143 ? 37.154 24.363 -22.518 1.00 8.46 146 LYS D C 1
ATOM 5991 O O . LYS D 1 143 ? 37.054 25.102 -23.506 1.00 8.65 146 LYS D O 1
ATOM 5997 N N . ILE D 1 144 ? 37.360 24.851 -21.290 1.00 8.28 147 ILE D N 1
ATOM 5998 C CA . ILE D 1 144 ? 37.454 26.294 -21.086 1.00 8.65 147 ILE D CA 1
ATOM 5999 C C . ILE D 1 144 ? 38.703 26.852 -21.758 1.00 8.07 147 ILE D C 1
ATOM 6000 O O . ILE D 1 144 ? 38.664 27.934 -22.357 1.00 8.24 147 ILE D O 1
ATOM 6005 N N . GLY D 1 145 ? 39.824 26.129 -21.678 1.00 8.02 148 GLY D N 1
ATOM 6006 C CA . GLY D 1 145 ? 41.018 26.568 -22.384 1.00 8.89 148 GLY D CA 1
ATOM 6007 C C . GLY D 1 145 ? 40.786 26.697 -23.878 1.00 8.44 148 GLY D C 1
ATOM 6008 O O . GLY D 1 145 ? 41.154 27.702 -24.491 1.00 8.59 148 GLY D O 1
ATOM 6009 N N . ASP D 1 146 ? 40.157 25.682 -24.480 1.00 8.07 149 ASP D N 1
ATOM 6010 C CA . ASP D 1 146 ? 39.792 25.759 -25.893 1.00 8.12 149 ASP D CA 1
ATOM 6011 C C . ASP D 1 146 ? 38.934 26.991 -26.160 1.00 8.11 149 ASP D C 1
ATOM 6012 O O . ASP D 1 146 ? 39.133 27.702 -27.150 1.00 8.46 149 ASP D O 1
ATOM 6017 N N . MET D 1 147 ? 37.937 27.232 -25.299 1.00 7.88 150 MET D N 1
ATOM 6018 C CA . MET D 1 147 ? 37.033 28.361 -25.500 1.00 7.96 150 MET D CA 1
ATOM 6019 C C . MET D 1 147 ? 37.778 29.687 -25.451 1.00 7.97 150 MET D C 1
ATOM 6020 O O . MET D 1 147 ? 37.506 30.589 -26.250 1.00 8.55 150 MET D O 1
ATOM 6025 N N . ILE D 1 148 ? 38.713 29.826 -24.512 1.00 7.56 151 ILE D N 1
ATOM 6026 C CA . ILE D 1 148 ? 39.512 31.045 -24.420 1.00 7.92 151 ILE D CA 1
ATOM 6027 C C . ILE D 1 148 ? 40.287 31.271 -25.711 1.00 7.73 151 ILE D C 1
ATOM 6028 O O . ILE D 1 148 ? 40.312 32.380 -26.253 1.00 8.41 151 ILE D O 1
ATOM 6033 N N . THR D 1 149 ? 40.923 30.219 -26.227 1.00 8.06 152 THR D N 1
ATOM 6034 C CA . THR D 1 149 ? 41.676 30.344 -27.469 1.00 8.20 152 THR D CA 1
ATOM 6035 C C . THR D 1 149 ? 40.770 30.720 -28.631 1.00 8.19 152 THR D C 1
ATOM 6036 O O . THR D 1 149 ? 41.107 31.603 -29.431 1.00 8.57 152 THR D O 1
ATOM 6040 N N . LYS D 1 150 ? 39.613 30.062 -28.736 1.00 8.19 153 LYS D N 1
ATOM 6041 C CA . LYS D 1 150 ? 38.675 30.364 -29.813 1.00 8.36 153 LYS D CA 1
ATOM 6042 C C . LYS D 1 150 ? 38.184 31.803 -29.731 1.00 8.11 153 LYS D C 1
ATOM 6043 O O . LYS D 1 150 ? 38.041 32.476 -30.757 1.00 8.49 153 LYS D O 1
ATOM 6049 N N . LEU D 1 151 ? 37.901 32.285 -28.520 1.00 8.38 154 LEU D N 1
ATOM 6050 C CA . LEU D 1 151 ? 37.392 33.643 -28.360 1.00 8.45 154 LEU D CA 1
ATOM 6051 C C . LEU D 1 151 ? 38.474 34.674 -28.656 1.00 8.20 154 LEU D C 1
ATOM 6052 O O . LEU D 1 151 ? 38.197 35.719 -29.258 1.00 8.92 154 LEU D O 1
ATOM 6057 N N . LYS D 1 152 ? 39.717 34.393 -28.263 1.00 8.38 155 LYS D N 1
ATOM 6058 C CA . LYS D 1 152 ? 40.811 35.284 -28.637 1.00 9.23 155 LYS D CA 1
ATOM 6059 C C . LYS D 1 152 ? 40.984 35.339 -30.152 1.00 9.19 155 LYS D C 1
ATOM 6060 O O . LYS D 1 152 ? 41.285 36.399 -30.712 1.00 10.39 155 LYS D O 1
ATOM 6066 N N . ARG D 1 153 ? 40.791 34.207 -30.835 1.00 8.83 156 ARG D N 1
ATOM 6067 C CA . ARG D 1 153 ? 40.862 34.195 -32.292 1.00 9.40 156 ARG D CA 1
ATOM 6068 C C . ARG D 1 153 ? 39.706 34.984 -32.903 1.00 9.20 156 ARG D C 1
ATOM 6069 O O . ARG D 1 153 ? 39.909 35.821 -33.793 1.00 9.97 156 ARG D O 1
ATOM 6077 N N . ALA D 1 154 ? 38.478 34.716 -32.448 1.00 9.53 157 ALA D N 1
ATOM 6078 C CA . ALA D 1 154 ? 37.317 35.385 -33.028 1.00 9.38 157 ALA D CA 1
ATOM 6079 C C . ALA D 1 154 ? 37.369 36.884 -32.785 1.00 9.84 157 ALA D C 1
ATOM 6080 O O . ALA D 1 154 ? 36.976 37.674 -33.649 1.00 10.25 157 ALA D O 1
ATOM 6082 N N A GLY D 1 155 ? 38.026 37.289 -31.713 0.24 10.84 158 GLY D N 1
ATOM 6083 N N B GLY D 1 155 ? 37.686 37.281 -31.553 0.76 10.08 158 GLY D N 1
ATOM 6084 C CA A GLY D 1 155 ? 38.130 38.677 -31.366 0.24 11.91 158 GLY D CA 1
ATOM 6085 C CA B GLY D 1 155 ? 37.526 38.646 -31.114 0.76 10.86 158 GLY D CA 1
ATOM 6086 C C A GLY D 1 155 ? 37.458 38.837 -30.034 0.24 12.74 158 GLY D C 1
ATOM 6087 C C B GLY D 1 155 ? 38.775 39.166 -30.442 0.76 11.51 158 GLY D C 1
ATOM 6088 O O A GLY D 1 155 ? 36.226 38.830 -29.934 0.24 12.38 158 GLY D O 1
ATOM 6089 O O B GLY D 1 155 ? 39.780 39.432 -31.106 0.76 12.87 158 GLY D O 1
ATOM 6090 N N A PRO D 1 156 ? 38.258 38.945 -28.970 0.24 14.03 159 PRO D N 1
ATOM 6091 N N B PRO D 1 156 ? 38.763 39.282 -29.098 0.76 11.87 159 PRO D N 1
ATOM 6092 C CA A PRO D 1 156 ? 37.679 38.970 -27.622 0.24 14.51 159 PRO D CA 1
ATOM 6093 C CA B PRO D 1 156 ? 37.728 38.806 -28.166 0.76 11.78 159 PRO D CA 1
ATOM 6094 C C A PRO D 1 156 ? 36.620 40.025 -27.458 0.24 14.44 159 PRO D C 1
ATOM 6095 C C B PRO D 1 156 ? 36.517 39.721 -27.894 0.76 12.02 159 PRO D C 1
ATOM 6096 O O A PRO D 1 156 ? 35.883 39.989 -26.466 0.24 15.34 159 PRO D O 1
ATOM 6097 O O B PRO D 1 156 ? 35.625 39.253 -27.198 0.76 12.37 159 PRO D O 1
ATOM 6104 N N . THR D 1 157 ? 36.497 40.961 -28.398 1.00 13.19 160 THR D N 1
ATOM 6105 C CA . THR D 1 157 ? 35.402 41.917 -28.293 1.00 14.86 160 THR D CA 1
ATOM 6106 C C . THR D 1 157 ? 34.725 42.124 -29.645 1.00 14.13 160 THR D C 1
ATOM 6107 O O . THR D 1 157 ? 35.195 41.663 -30.689 1.00 15.98 160 THR D O 1
ATOM 6111 N N . GLY D 1 158 ? 33.599 42.835 -29.610 1.00 12.02 161 GLY D N 1
ATOM 6112 C CA . GLY D 1 158 ? 32.935 43.221 -30.843 1.00 11.34 161 GLY D CA 1
ATOM 6113 C C . GLY D 1 158 ? 32.319 42.047 -31.574 1.00 10.10 161 GLY D C 1
ATOM 6114 O O . GLY D 1 158 ? 31.763 41.119 -30.971 1.00 10.36 161 GLY D O 1
ATOM 6115 N N . LEU D 1 159 ? 32.410 42.096 -32.906 1.00 9.95 162 LEU D N 1
ATOM 6116 C CA . LEU D 1 159 ? 31.733 41.104 -33.735 1.00 10.32 162 LEU D CA 1
ATOM 6117 C C . LEU D 1 159 ? 32.171 39.689 -33.384 1.00 10.31 162 LEU D C 1
ATOM 6118 O O . LEU D 1 159 ? 31.348 38.768 -33.359 1.00 10.41 162 LEU D O 1
ATOM 6123 N N . GLY D 1 160 ? 33.462 39.496 -33.109 1.00 10.54 163 GLY D N 1
ATOM 6124 C CA . GLY D 1 160 ? 33.932 38.168 -32.757 1.00 10.82 163 GLY D CA 1
ATOM 6125 C C . GLY D 1 160 ? 33.276 37.621 -31.505 1.00 10.55 163 GLY D C 1
ATOM 6126 O O . GLY D 1 160 ? 32.984 36.426 -31.425 1.00 10.60 163 GLY D O 1
ATOM 6127 N N . GLU D 1 161 ? 33.062 38.475 -30.501 1.00 9.75 164 GLU D N 1
ATOM 6128 C CA . GLU D 1 161 ? 32.379 38.023 -29.294 1.00 9.50 164 GLU D CA 1
ATOM 6129 C C . GLU D 1 161 ? 30.925 37.680 -29.591 1.00 9.21 164 GLU D C 1
ATOM 6130 O O . GLU D 1 161 ? 30.392 36.694 -29.067 1.00 9.42 164 GLU D O 1
ATOM 6136 N N . TYR D 1 162 ? 30.271 38.490 -30.428 1.00 9.34 165 TYR D N 1
ATOM 6137 C CA . TYR D 1 162 ? 28.898 38.210 -30.832 1.00 9.37 165 TYR D CA 1
ATOM 6138 C C . TYR D 1 162 ? 28.797 36.868 -31.550 1.00 9.28 165 TYR D C 1
ATOM 6139 O O . TYR D 1 162 ? 27.891 36.071 -31.274 1.00 10.11 165 TYR D O 1
ATOM 6148 N N . MET D 1 163 ? 29.722 36.600 -32.477 1.00 9.41 166 MET D N 1
ATOM 6149 C CA . MET D 1 163 ? 29.686 35.348 -33.230 1.00 10.51 166 MET D CA 1
ATOM 6150 C C . MET D 1 163 ? 30.046 34.154 -32.350 1.00 10.23 166 MET D C 1
ATOM 6151 O O . MET D 1 163 ? 29.429 33.087 -32.462 1.00 11.53 166 MET D O 1
ATOM 6156 N N . PHE D 1 164 ? 31.052 34.306 -31.484 1.00 9.63 167 PHE D N 1
ATOM 6157 C CA . PHE D 1 164 ? 31.429 33.218 -30.585 1.00 10.07 167 PHE D CA 1
ATOM 6158 C C . PHE D 1 164 ? 30.267 32.847 -29.670 1.00 10.13 167 PHE D C 1
ATOM 6159 O O . PHE D 1 164 ? 29.983 31.663 -29.450 1.00 10.89 167 PHE D O 1
ATOM 6167 N N . ASP D 1 165 ? 29.578 33.857 -29.135 1.00 10.16 168 ASP D N 1
ATOM 6168 C CA . ASP D 1 165 ? 28.451 33.613 -28.245 1.00 10.86 168 ASP D CA 1
ATOM 6169 C C . ASP D 1 165 ? 27.369 32.805 -28.942 1.00 12.45 168 ASP D C 1
ATOM 6170 O O . ASP D 1 165 ? 26.756 31.917 -28.344 1.00 12.50 168 ASP D O 1
ATOM 6175 N N . LYS D 1 166 ? 27.130 33.097 -30.216 1.00 14.89 169 LYS D N 1
ATOM 6176 C CA . LYS D 1 166 ? 26.089 32.406 -30.961 1.00 19.18 169 LYS D CA 1
ATOM 6177 C C . LYS D 1 166 ? 26.447 30.945 -31.189 1.00 20.26 169 LYS D C 1
ATOM 6178 O O . LYS D 1 166 ? 25.570 30.072 -31.158 1.00 21.11 169 LYS D O 1
ATOM 6184 N N . GLU D 1 167 ? 27.724 30.654 -31.440 1.00 21.44 170 GLU D N 1
ATOM 6185 C CA A GLU D 1 167 ? 28.138 29.261 -31.573 0.40 22.71 170 GLU D CA 1
ATOM 6186 C CA B GLU D 1 167 ? 28.136 29.263 -31.576 0.60 22.61 170 GLU D CA 1
ATOM 6187 C C . GLU D 1 167 ? 28.027 28.524 -30.252 1.00 22.66 170 GLU D C 1
ATOM 6188 O O . GLU D 1 167 ? 27.753 27.318 -30.234 1.00 23.93 170 GLU D O 1
ATOM 6199 N N . LEU D 1 168 ? 28.221 29.236 -29.147 1.00 21.65 171 LEU D N 1
ATOM 6200 C CA A LEU D 1 168 ? 28.100 28.646 -27.818 0.22 21.53 171 LEU D CA 1
ATOM 6201 C CA B LEU D 1 168 ? 28.105 28.628 -27.833 0.78 20.51 171 LEU D CA 1
ATOM 6202 C C . LEU D 1 168 ? 26.656 28.313 -27.480 1.00 21.71 171 LEU D C 1
ATOM 6203 O O . LEU D 1 168 ? 26.396 27.338 -26.769 1.00 22.93 171 LEU D O 1
ATOM 6212 N N . ASN D 1 169 ? 25.712 29.109 -27.971 1.00 21.08 172 ASN D N 1
ATOM 6213 C CA . ASN D 1 169 ? 24.297 28.976 -27.639 1.00 22.03 172 ASN D CA 1
ATOM 6214 C C . ASN D 1 169 ? 23.716 27.640 -28.099 1.00 24.77 172 ASN D C 1
ATOM 6215 O O . ASN D 1 169 ? 24.114 27.096 -29.129 1.00 26.75 172 ASN D O 1
ATOM 6221 N N . ALA E 1 1 ? 8.376 35.042 68.078 1.00 21.76 2 ALA E N 1
ATOM 6222 C CA . ALA E 1 1 ? 9.186 36.250 68.082 1.00 20.26 2 ALA E CA 1
ATOM 6223 C C . ALA E 1 1 ? 10.556 35.958 67.492 1.00 17.51 2 ALA E C 1
ATOM 6224 O O . ALA E 1 1 ? 11.004 34.813 67.470 1.00 18.22 2 ALA E O 1
ATOM 6226 N N . SER E 1 2 ? 11.209 37.012 67.017 1.00 15.37 3 SER E N 1
ATOM 6227 C CA . SER E 1 2 ? 12.572 36.900 66.525 1.00 12.55 3 SER E CA 1
ATOM 6228 C C . SER E 1 2 ? 13.494 36.388 67.625 1.00 11.12 3 SER E C 1
ATOM 6229 O O . SER E 1 2 ? 13.342 36.737 68.801 1.00 12.02 3 SER E O 1
ATOM 6232 N N . GLN E 1 3 ? 14.490 35.586 67.220 1.00 9.59 4 GLN E N 1
ATOM 6233 C CA . GLN E 1 3 ? 15.486 35.063 68.150 1.00 9.53 4 GLN E CA 1
ATOM 6234 C C . GLN E 1 3 ? 16.263 36.167 68.855 1.00 9.48 4 GLN E C 1
ATOM 6235 O O . GLN E 1 3 ? 16.847 35.910 69.914 1.00 10.86 4 GLN E O 1
ATOM 6241 N N . VAL E 1 4 ? 16.281 37.385 68.310 1.00 8.85 5 VAL E N 1
ATOM 6242 C CA . VAL E 1 4 ? 17.020 38.469 68.952 1.00 8.63 5 VAL E CA 1
ATOM 6243 C C . VAL E 1 4 ? 16.161 39.313 69.888 1.00 8.64 5 VAL E C 1
ATOM 6244 O O . VAL E 1 4 ? 16.711 40.091 70.679 1.00 9.89 5 VAL E O 1
ATOM 6248 N N . ARG E 1 5 ? 14.839 39.210 69.802 1.00 8.52 6 ARG E N 1
ATOM 6249 C CA . ARG E 1 5 ? 13.979 40.194 70.447 1.00 9.13 6 ARG E CA 1
ATOM 6250 C C . ARG E 1 5 ? 14.079 40.098 71.963 1.00 8.85 6 ARG E C 1
ATOM 6251 O O . ARG E 1 5 ? 13.997 39.005 72.534 1.00 10.05 6 ARG E O 1
ATOM 6259 N N . GLN E 1 6 ? 14.225 41.249 72.618 1.00 8.47 7 GLN E N 1
ATOM 6260 C CA . GLN E 1 6 ? 14.299 41.284 74.072 1.00 8.86 7 GLN E CA 1
ATOM 6261 C C . GLN E 1 6 ? 13.951 42.689 74.534 1.00 7.94 7 GLN E C 1
ATOM 6262 O O . GLN E 1 6 ? 14.560 43.664 74.084 1.00 8.53 7 GLN E O 1
ATOM 6268 N N . ASN E 1 7 ? 12.970 42.789 75.427 1.00 8.72 8 ASN E N 1
ATOM 6269 C CA . ASN E 1 7 ? 12.544 44.066 75.993 1.00 8.74 8 ASN E CA 1
ATOM 6270 C C . ASN E 1 7 ? 12.078 45.058 74.929 1.00 8.58 8 ASN E C 1
ATOM 6271 O O . ASN E 1 7 ? 12.273 46.266 75.074 1.00 9.41 8 ASN E O 1
ATOM 6276 N N . TYR E 1 8 ? 11.436 44.565 73.868 1.00 9.18 9 TYR E N 1
ATOM 6277 C CA . TYR E 1 8 ? 11.025 45.416 72.751 1.00 8.85 9 TYR E CA 1
ATOM 6278 C C . TYR E 1 8 ? 9.513 45.338 72.618 1.00 9.03 9 TYR E C 1
ATOM 6279 O O . TYR E 1 8 ? 8.972 44.332 72.145 1.00 10.12 9 TYR E O 1
ATOM 6288 N N . HIS E 1 9 ? 8.832 46.402 73.022 1.00 9.21 10 HIS E N 1
ATOM 6289 C CA . HIS E 1 9 ? 7.378 46.402 73.059 1.00 9.90 10 HIS E CA 1
ATOM 6290 C C . HIS E 1 9 ? 6.798 46.611 71.665 1.00 9.14 10 HIS E C 1
ATOM 6291 O O . HIS E 1 9 ? 7.343 47.369 70.856 1.00 9.39 10 HIS E O 1
ATOM 6298 N N . GLU E 1 10 ? 5.660 45.959 71.401 1.00 10.16 11 GLU E N 1
ATOM 6299 C CA A GLU E 1 10 ? 5.025 46.093 70.095 0.43 10.83 11 GLU E CA 1
ATOM 6300 C CA B GLU E 1 10 ? 5.007 46.091 70.101 0.57 10.80 11 GLU E CA 1
ATOM 6301 C C . GLU E 1 10 ? 4.653 47.539 69.776 1.00 10.49 11 GLU E C 1
ATOM 6302 O O . GLU E 1 10 ? 4.647 47.928 68.603 1.00 10.15 11 GLU E O 1
ATOM 6313 N N . ASP E 1 11 ? 4.339 48.351 70.791 1.00 10.34 12 ASP E N 1
ATOM 6314 C CA . ASP E 1 11 ? 3.996 49.745 70.523 1.00 10.76 12 ASP E CA 1
ATOM 6315 C C . ASP E 1 11 ? 5.217 50.522 70.055 1.00 9.79 12 ASP E C 1
ATOM 6316 O O . ASP E 1 11 ? 5.107 51.423 69.216 1.00 10.23 12 ASP E O 1
ATOM 6321 N N . CYS E 1 12 ? 6.390 50.201 70.608 1.00 9.34 13 CYS E N 1
ATOM 6322 C CA . CYS E 1 12 ? 7.615 50.836 70.142 1.00 9.33 13 CYS E CA 1
ATOM 6323 C C . CYS E 1 12 ? 7.934 50.416 68.714 1.00 8.89 13 CYS E C 1
ATOM 6324 O O . CYS E 1 12 ? 8.286 51.258 67.883 1.00 9.22 13 CYS E O 1
ATOM 6327 N N . GLU E 1 13 ? 7.784 49.119 68.411 1.00 8.88 14 GLU E N 1
ATOM 6328 C CA . GLU E 1 13 ? 8.004 48.621 67.058 1.00 8.89 14 GLU E CA 1
ATOM 6329 C C . GLU E 1 13 ? 7.101 49.333 66.054 1.00 8.58 14 GLU E C 1
ATOM 6330 O O . GLU E 1 13 ? 7.553 49.756 64.981 1.00 9.09 14 GLU E O 1
ATOM 6336 N N . ALA E 1 14 ? 5.818 49.488 66.390 1.00 8.84 15 ALA E N 1
ATOM 6337 C CA . ALA E 1 14 ? 4.893 50.150 65.477 1.00 9.55 15 ALA E CA 1
ATOM 6338 C C . ALA E 1 14 ? 5.254 51.617 65.305 1.00 8.95 15 ALA E C 1
ATOM 6339 O O . ALA E 1 14 ? 5.210 52.151 64.191 1.00 9.77 15 ALA E O 1
ATOM 6341 N N . SER E 1 15 ? 5.635 52.284 66.394 1.00 9.25 16 SER E N 1
ATOM 6342 C CA A SER E 1 15 ? 5.992 53.696 66.305 0.40 9.98 16 SER E CA 1
ATOM 6343 C CA B SER E 1 15 ? 5.981 53.693 66.284 0.60 9.99 16 SER E CA 1
ATOM 6344 C C . SER E 1 15 ? 7.245 53.904 65.462 1.00 9.77 16 SER E C 1
ATOM 6345 O O . SER E 1 15 ? 7.353 54.902 64.740 1.00 10.22 16 SER E O 1
ATOM 6350 N N . ILE E 1 16 ? 8.211 52.988 65.553 1.00 8.93 17 ILE E N 1
ATOM 6351 C CA A ILE E 1 16 ? 9.405 53.060 64.706 0.75 8.85 17 ILE E CA 1
ATOM 6352 C CA B ILE E 1 16 ? 9.390 53.110 64.708 0.25 8.95 17 ILE E CA 1
ATOM 6353 C C . ILE E 1 16 ? 9.017 53.016 63.231 1.00 8.62 17 ILE E C 1
ATOM 6354 O O . ILE E 1 16 ? 9.555 53.762 62.404 1.00 8.69 17 ILE E O 1
ATOM 6363 N N . ASN E 1 17 ? 8.065 52.143 62.873 1.00 8.43 18 ASN E N 1
ATOM 6364 C CA . ASN E 1 17 ? 7.602 52.116 61.486 1.00 8.43 18 ASN E CA 1
ATOM 6365 C C . ASN E 1 17 ? 6.976 53.447 61.078 1.00 8.36 18 ASN E C 1
ATOM 6366 O O . ASN E 1 17 ? 7.190 53.921 59.956 1.00 8.72 18 ASN E O 1
ATOM 6371 N N . LYS E 1 18 ? 6.201 54.068 61.972 1.00 8.95 19 LYS E N 1
ATOM 6372 C CA A LYS E 1 18 ? 5.667 55.391 61.669 0.44 10.18 19 LYS E CA 1
ATOM 6373 C CA B LYS E 1 18 ? 5.667 55.395 61.680 0.56 10.61 19 LYS E CA 1
ATOM 6374 C C . LYS E 1 18 ? 6.788 56.407 61.470 1.00 9.58 19 LYS E C 1
ATOM 6375 O O . LYS E 1 18 ? 6.726 57.237 60.550 1.00 10.01 19 LYS E O 1
ATOM 6386 N N . GLN E 1 19 ? 7.828 56.354 62.310 1.00 9.79 20 GLN E N 1
ATOM 6387 C CA A GLN E 1 19 ? 8.944 57.299 62.198 0.45 9.83 20 GLN E CA 1
ATOM 6388 C CA B GLN E 1 19 ? 8.893 57.332 62.173 0.55 10.22 20 GLN E CA 1
ATOM 6389 C C . GLN E 1 19 ? 9.683 57.126 60.883 1.00 9.31 20 GLN E C 1
ATOM 6390 O O . GLN E 1 19 ? 10.121 58.105 60.270 1.00 10.22 20 GLN E O 1
ATOM 6401 N N . ILE E 1 20 ? 9.873 55.875 60.457 1.00 8.67 21 ILE E N 1
ATOM 6402 C CA . ILE E 1 20 ? 10.513 55.622 59.168 1.00 8.61 21 ILE E CA 1
ATOM 6403 C C . ILE E 1 20 ? 9.765 56.348 58.061 1.00 8.04 21 ILE E C 1
ATOM 6404 O O . ILE E 1 20 ? 10.364 57.018 57.212 1.00 8.53 21 ILE E O 1
ATOM 6409 N N . ASN E 1 21 ? 8.439 56.219 58.051 1.00 7.68 22 ASN E N 1
ATOM 6410 C CA . ASN E 1 21 ? 7.655 56.884 57.015 1.00 7.58 22 ASN E CA 1
ATOM 6411 C C . ASN E 1 21 ? 7.797 58.397 57.097 1.00 7.97 22 ASN E C 1
ATOM 6412 O O . ASN E 1 21 ? 7.923 59.073 56.067 1.00 8.73 22 ASN E O 1
ATOM 6417 N N . MET E 1 22 ? 7.774 58.945 58.313 1.00 8.16 23 MET E N 1
ATOM 6418 C CA A MET E 1 22 ? 7.889 60.389 58.466 0.81 8.76 23 MET E CA 1
ATOM 6419 C CA B MET E 1 22 ? 7.900 60.389 58.493 0.19 9.41 23 MET E CA 1
ATOM 6420 C C . MET E 1 22 ? 9.232 60.898 57.960 1.00 8.61 23 MET E C 1
ATOM 6421 O O . MET E 1 22 ? 9.295 61.958 57.325 1.00 9.05 23 MET E O 1
ATOM 6430 N N . GLU E 1 23 ? 10.317 60.162 58.220 1.00 8.94 24 GLU E N 1
ATOM 6431 C CA A GLU E 1 23 ? 11.622 60.606 57.744 0.51 9.24 24 GLU E CA 1
ATOM 6432 C CA B GLU E 1 23 ? 11.633 60.574 57.741 0.49 9.51 24 GLU E CA 1
ATOM 6433 C C . GLU E 1 23 ? 11.713 60.514 56.225 1.00 8.82 24 GLU E C 1
ATOM 6434 O O . GLU E 1 23 ? 12.300 61.396 55.583 1.00 9.33 24 GLU E O 1
ATOM 6445 N N . LEU E 1 24 ? 11.145 59.459 55.631 1.00 8.62 25 LEU E N 1
ATOM 6446 C CA . LEU E 1 24 ? 11.110 59.365 54.175 1.00 9.13 25 LEU E CA 1
ATOM 6447 C C . LEU E 1 24 ? 10.300 60.507 53.575 1.00 8.47 25 LEU E C 1
ATOM 6448 O O . LEU E 1 24 ? 10.687 61.082 52.550 1.00 9.20 25 LEU E O 1
ATOM 6453 N N . TYR E 1 25 ? 9.173 60.850 54.201 1.00 8.17 26 TYR E N 1
ATOM 6454 C CA . TYR E 1 25 ? 8.392 61.997 53.759 1.00 8.15 26 TYR E CA 1
ATOM 6455 C C . TYR E 1 25 ? 9.213 63.279 53.833 1.00 7.96 26 TYR E C 1
ATOM 6456 O O . TYR E 1 25 ? 9.239 64.068 52.883 1.00 8.14 26 TYR E O 1
ATOM 6465 N N . ALA E 1 26 ? 9.886 63.518 54.963 1.00 8.07 27 ALA E N 1
ATOM 6466 C CA . ALA E 1 26 ? 10.697 64.728 55.073 1.00 8.77 27 ALA E CA 1
ATOM 6467 C C . ALA E 1 26 ? 11.779 64.757 54.003 1.00 8.01 27 ALA E C 1
ATOM 6468 O O . ALA E 1 26 ? 12.054 65.809 53.413 1.00 8.27 27 ALA E O 1
ATOM 6470 N N . SER E 1 27 ? 12.396 63.607 53.727 1.00 8.13 28 SER E N 1
ATOM 6471 C CA A SER E 1 27 ? 13.388 63.550 52.662 0.77 8.46 28 SER E CA 1
ATOM 6472 C CA B SER E 1 27 ? 13.390 63.555 52.661 0.23 7.99 28 SER E CA 1
ATOM 6473 C C . SER E 1 27 ? 12.778 63.951 51.322 1.00 7.93 28 SER E C 1
ATOM 6474 O O . SER E 1 27 ? 13.412 64.654 50.525 1.00 8.15 28 SER E O 1
ATOM 6479 N N . TYR E 1 28 ? 11.537 63.521 51.069 1.00 7.52 29 TYR E N 1
ATOM 6480 C CA . TYR E 1 28 ? 10.859 63.840 49.814 1.00 7.93 29 TYR E CA 1
ATOM 6481 C C . TYR E 1 28 ? 10.520 65.324 49.731 1.00 7.74 29 TYR E C 1
ATOM 6482 O O . TYR E 1 28 ? 10.674 65.943 48.669 1.00 8.05 29 TYR E O 1
ATOM 6491 N N . VAL E 1 29 ? 10.073 65.917 50.844 1.00 7.84 30 VAL E N 1
ATOM 6492 C CA . VAL E 1 29 ? 9.813 67.355 50.884 1.00 8.26 30 VAL E CA 1
ATOM 6493 C C . VAL E 1 29 ? 11.061 68.128 50.486 1.00 8.12 30 VAL E C 1
ATOM 6494 O O . VAL E 1 29 ? 11.012 69.049 49.658 1.00 8.46 30 VAL E O 1
ATOM 6498 N N . TYR E 1 30 ? 12.201 67.788 51.094 1.00 7.64 31 TYR E N 1
ATOM 6499 C CA . TYR E 1 30 ? 13.415 68.538 50.813 1.00 7.91 31 TYR E CA 1
ATOM 6500 C C . TYR E 1 30 ? 13.923 68.286 49.401 1.00 7.85 31 TYR E C 1
ATOM 6501 O O . TYR E 1 30 ? 14.486 69.192 48.782 1.00 8.57 31 TYR E O 1
ATOM 6510 N N . LEU E 1 31 ? 13.708 67.084 48.865 1.00 8.23 32 LEU E N 1
ATOM 6511 C CA . LEU E 1 31 ? 14.043 66.840 47.466 1.00 8.55 32 LEU E CA 1
ATOM 6512 C C . LEU E 1 31 ? 13.210 67.729 46.545 1.00 7.84 32 LEU E C 1
ATOM 6513 O O . LEU E 1 31 ? 13.730 68.310 45.584 1.00 8.67 32 LEU E O 1
ATOM 6518 N N . SER E 1 32 ? 11.906 67.832 46.818 1.00 7.58 33 SER E N 1
ATOM 6519 C CA . SER E 1 32 ? 11.038 68.716 46.050 1.00 7.99 33 SER E CA 1
ATOM 6520 C C . SER E 1 32 ? 11.542 70.156 46.100 1.00 8.60 33 SER E C 1
ATOM 6521 O O . SER E 1 32 ? 11.639 70.835 45.069 1.00 9.12 33 SER E O 1
ATOM 6524 N N . MET E 1 33 ? 11.856 70.646 47.299 1.00 8.27 34 MET E N 1
ATOM 6525 C CA . MET E 1 33 ? 12.373 72.005 47.415 1.00 8.83 34 MET E CA 1
ATOM 6526 C C . MET E 1 33 ? 13.665 72.176 46.630 1.00 9.13 34 MET E C 1
ATOM 6527 O O . MET E 1 33 ? 13.859 73.190 45.947 1.00 9.41 34 MET E O 1
ATOM 6532 N N . ALA E 1 34 ? 14.569 71.200 46.720 1.00 8.89 35 ALA E N 1
ATOM 6533 C CA . ALA E 1 34 ? 15.855 71.323 46.044 1.00 9.61 35 ALA E CA 1
ATOM 6534 C C . ALA E 1 34 ? 15.665 71.592 44.561 1.00 9.62 35 ALA E C 1
ATOM 6535 O O . ALA E 1 34 ? 16.307 72.483 43.991 1.00 10.76 35 ALA E O 1
ATOM 6537 N N . TYR E 1 35 ? 14.781 70.831 43.915 1.00 9.06 36 TYR E N 1
ATOM 6538 C CA . TYR E 1 35 ? 14.595 71.004 42.477 1.00 9.28 36 TYR E CA 1
ATOM 6539 C C . TYR E 1 35 ? 13.710 72.194 42.129 1.00 9.05 36 TYR E C 1
ATOM 6540 O O . TYR E 1 35 ? 13.879 72.773 41.052 1.00 10.09 36 TYR E O 1
ATOM 6549 N N . TYR E 1 36 ? 12.818 72.612 43.033 1.00 9.12 37 TYR E N 1
ATOM 6550 C CA . TYR E 1 36 ? 12.113 73.873 42.832 1.00 9.25 37 TYR E CA 1
ATOM 6551 C C . TYR E 1 36 ? 13.104 75.021 42.689 1.00 8.62 37 TYR E C 1
ATOM 6552 O O . TYR E 1 36 ? 12.962 75.877 41.805 1.00 8.68 37 TYR E O 1
ATOM 6561 N N . PHE E 1 37 ? 14.141 75.027 43.522 1.00 8.75 38 PHE E N 1
ATOM 6562 C CA . PHE E 1 37 ? 15.129 76.094 43.491 1.00 9.95 38 PHE E CA 1
ATOM 6563 C C . PHE E 1 37 ? 16.082 76.001 42.305 1.00 9.39 38 PHE E C 1
ATOM 6564 O O . PHE E 1 37 ? 16.893 76.917 42.121 1.00 10.88 38 PHE E O 1
ATOM 6572 N N . GLU E 1 38 ? 15.978 74.943 41.491 1.00 9.17 39 GLU E N 1
ATOM 6573 C CA A GLU E 1 38 ? 16.722 74.835 40.242 0.99 10.08 39 GLU E CA 1
ATOM 6574 C CA B GLU E 1 38 ? 16.715 74.811 40.242 0.01 9.53 39 GLU E CA 1
ATOM 6575 C C . GLU E 1 38 ? 15.873 75.155 39.018 1.00 9.62 39 GLU E C 1
ATOM 6576 O O . GLU E 1 38 ? 16.371 75.066 37.892 1.00 10.61 39 GLU E O 1
ATOM 6587 N N . ARG E 1 39 ? 14.612 75.533 39.201 1.00 8.84 40 ARG E N 1
ATOM 6588 C CA . ARG E 1 39 ? 13.824 76.000 38.066 1.00 9.25 40 ARG E CA 1
ATOM 6589 C C . ARG E 1 39 ? 14.476 77.237 37.459 1.00 8.93 40 ARG E C 1
ATOM 6590 O O . ARG E 1 39 ? 15.042 78.072 38.167 1.00 9.58 40 ARG E O 1
ATOM 6598 N N . ASP E 1 40 ? 14.356 77.382 36.135 1.00 9.22 41 ASP E N 1
ATOM 6599 C CA . ASP E 1 40 ? 14.968 78.528 35.471 1.00 9.11 41 ASP E CA 1
ATOM 6600 C C . ASP E 1 40 ? 14.377 79.849 35.931 1.00 8.57 41 ASP E C 1
ATOM 6601 O O . ASP E 1 40 ? 15.048 80.880 35.811 1.00 9.90 41 ASP E O 1
ATOM 6606 N N . ASP E 1 41 ? 13.141 79.846 36.438 1.00 8.78 42 ASP E N 1
ATOM 6607 C CA . ASP E 1 41 ? 12.478 81.047 36.928 1.00 9.32 42 ASP E CA 1
ATOM 6608 C C . ASP E 1 41 ? 12.593 81.201 38.437 1.00 9.35 42 ASP E C 1
ATOM 6609 O O . ASP E 1 41 ? 11.934 82.069 39.015 1.00 10.61 42 ASP E O 1
ATOM 6614 N N . VAL E 1 42 ? 13.439 80.395 39.074 1.00 9.18 43 VAL E N 1
ATOM 6615 C CA . VAL E 1 42 ? 13.724 80.513 40.498 1.00 9.62 43 VAL E CA 1
ATOM 6616 C C . VAL E 1 42 ? 15.220 80.732 40.690 1.00 9.96 43 VAL E C 1
ATOM 6617 O O . VAL E 1 42 ? 15.636 81.777 41.196 1.00 10.54 43 VAL E O 1
ATOM 6621 N N . ALA E 1 43 ? 16.037 79.749 40.302 1.00 9.68 44 ALA E N 1
ATOM 6622 C CA . ALA E 1 43 ? 17.490 79.916 40.172 1.00 10.04 44 ALA E CA 1
ATOM 6623 C C . ALA E 1 43 ? 18.154 80.405 41.462 1.00 9.87 44 ALA E C 1
ATOM 6624 O O . ALA E 1 43 ? 18.789 81.464 41.507 1.00 10.74 44 ALA E O 1
ATOM 6626 N N . LEU E 1 44 ? 18.004 79.602 42.517 1.00 9.50 45 LEU E N 1
ATOM 6627 C CA . LEU E 1 44 ? 18.615 79.848 43.821 1.00 9.58 45 LEU E CA 1
ATOM 6628 C C . LEU E 1 44 ? 19.476 78.634 44.159 1.00 9.77 45 LEU E C 1
ATOM 6629 O O . LEU E 1 44 ? 19.044 77.739 44.902 1.00 9.34 45 LEU E O 1
ATOM 6634 N N . PRO E 1 45 ? 20.704 78.568 43.627 1.00 10.59 46 PRO E N 1
ATOM 6635 C CA . PRO E 1 45 ? 21.510 77.343 43.791 1.00 11.65 46 PRO E CA 1
ATOM 6636 C C . PRO E 1 45 ? 21.973 77.076 45.212 1.00 10.98 46 PRO E C 1
ATOM 6637 O O . PRO E 1 45 ? 22.231 75.914 45.554 1.00 11.91 46 PRO E O 1
ATOM 6641 N N . GLY E 1 46 ? 22.109 78.102 46.048 1.00 10.44 47 GLY E N 1
ATOM 6642 C CA . GLY E 1 46 ? 22.464 77.852 47.434 1.00 10.05 47 GLY E CA 1
ATOM 6643 C C . GLY E 1 46 ? 21.337 77.173 48.184 1.00 9.74 47 GLY E C 1
ATOM 6644 O O . GLY E 1 46 ? 21.550 76.184 48.892 1.00 9.78 47 GLY E O 1
ATOM 6645 N N . PHE E 1 47 ? 20.114 77.684 48.014 1.00 9.45 48 PHE E N 1
ATOM 6646 C CA . PHE E 1 47 ? 18.947 77.016 48.579 1.00 9.20 48 PHE E CA 1
ATOM 6647 C C . PHE E 1 47 ? 18.818 75.599 48.032 1.00 8.99 48 PHE E C 1
ATOM 6648 O O . PHE E 1 47 ? 18.502 74.666 48.781 1.00 9.71 48 PHE E O 1
ATOM 6656 N N . ALA E 1 48 ? 19.055 75.419 46.728 1.00 9.17 49 ALA E N 1
ATOM 6657 C CA . ALA E 1 48 ? 18.947 74.089 46.141 1.00 9.63 49 ALA E CA 1
ATOM 6658 C C . ALA E 1 48 ? 19.919 73.118 46.801 1.00 9.33 49 ALA E C 1
ATOM 6659 O O . ALA E 1 48 ? 19.545 71.991 47.149 1.00 10.62 49 ALA E O 1
ATOM 6661 N N . LYS E 1 49 ? 21.176 73.541 46.980 1.00 9.58 50 LYS E N 1
ATOM 6662 C CA . LYS E 1 49 ? 22.175 72.676 47.600 1.00 10.36 50 LYS E CA 1
ATOM 6663 C C . LYS E 1 49 ? 21.811 72.369 49.050 1.00 9.50 50 LYS E C 1
ATOM 6664 O O . LYS E 1 49 ? 21.930 71.221 49.503 1.00 9.97 50 LYS E O 1
ATOM 6670 N N . PHE E 1 50 ? 21.374 73.386 49.796 1.00 9.84 51 PHE E N 1
ATOM 6671 C CA . PHE E 1 50 ? 20.969 73.179 51.182 1.00 9.42 51 PHE E CA 1
ATOM 6672 C C . PHE E 1 50 ? 19.878 72.122 51.277 1.00 8.96 51 PHE E C 1
ATOM 6673 O O . PHE E 1 50 ? 19.932 71.222 52.125 1.00 9.60 51 PHE E O 1
ATOM 6681 N N . PHE E 1 51 ? 18.870 72.215 50.416 1.00 8.96 52 PHE E N 1
ATOM 6682 C CA . PHE E 1 51 ? 17.778 71.257 50.503 1.00 9.41 52 PHE E CA 1
ATOM 6683 C C . PHE E 1 51 ? 18.142 69.886 49.950 1.00 9.05 52 PHE E C 1
ATOM 6684 O O . PHE E 1 51 ? 17.617 68.884 50.440 1.00 9.60 52 PHE E O 1
ATOM 6692 N N . LYS E 1 52 ? 19.032 69.804 48.959 1.00 10.08 53 LYS E N 1
ATOM 6693 C CA A LYS E 1 52 ? 19.521 68.500 48.508 0.56 10.72 53 LYS E CA 1
ATOM 6694 C CA B LYS E 1 52 ? 19.494 68.495 48.516 0.44 10.67 53 LYS E CA 1
ATOM 6695 C C . LYS E 1 52 ? 20.222 67.771 49.642 1.00 10.27 53 LYS E C 1
ATOM 6696 O O . LYS E 1 52 ? 19.987 66.575 49.881 1.00 10.27 53 LYS E O 1
ATOM 6707 N N . GLU E 1 53 ? 21.117 68.480 50.335 1.00 9.97 54 GLU E N 1
ATOM 6708 C CA . GLU E 1 53 ? 21.823 67.891 51.466 1.00 9.94 54 GLU E CA 1
ATOM 6709 C C . GLU E 1 53 ? 20.851 67.488 52.562 1.00 9.70 54 GLU E C 1
ATOM 6710 O O . GLU E 1 53 ? 20.988 66.414 53.157 1.00 10.60 54 GLU E O 1
ATOM 6716 N N . SER E 1 54 ? 19.849 68.329 52.827 1.00 9.53 55 SER E N 1
ATOM 6717 C CA . SER E 1 54 ? 18.842 67.997 53.828 1.00 9.46 55 SER E CA 1
ATOM 6718 C C . SER E 1 54 ? 18.076 66.741 53.441 1.00 9.21 55 SER E C 1
ATOM 6719 O O . SER E 1 54 ? 17.799 65.886 54.292 1.00 9.86 55 SER E O 1
ATOM 6722 N N . SER E 1 55 ? 17.730 66.610 52.158 1.00 9.11 56 SER E N 1
ATOM 6723 C CA . SER E 1 55 ? 17.011 65.428 51.699 1.00 9.01 56 SER E CA 1
ATOM 6724 C C . SER E 1 55 ? 17.826 64.166 51.938 1.00 9.14 56 SER E C 1
ATOM 6725 O O . SER E 1 55 ? 17.298 63.156 52.426 1.00 9.77 56 SER E O 1
ATOM 6728 N N . ASP E 1 56 ? 19.122 64.211 51.615 1.00 9.76 58 ASP E N 1
ATOM 6729 C CA . ASP E 1 56 ? 19.986 63.055 51.837 1.00 10.88 58 ASP E CA 1
ATOM 6730 C C . ASP E 1 56 ? 20.071 62.716 53.320 1.00 10.76 58 ASP E C 1
ATOM 6731 O O . ASP E 1 56 ? 20.034 61.539 53.702 1.00 11.05 58 ASP E O 1
ATOM 6736 N N . GLU E 1 57 ? 20.176 63.735 54.174 1.00 10.67 59 GLU E N 1
ATOM 6737 C CA A GLU E 1 57 ? 20.284 63.485 55.609 0.54 10.90 59 GLU E CA 1
ATOM 6738 C CA B GLU E 1 57 ? 20.285 63.485 55.608 0.46 11.60 59 GLU E CA 1
ATOM 6739 C C . GLU E 1 57 ? 19.025 62.824 56.154 1.00 9.47 59 GLU E C 1
ATOM 6740 O O . GLU E 1 57 ? 19.106 61.911 56.987 1.00 10.67 59 GLU E O 1
ATOM 6751 N N . GLU E 1 58 ? 17.847 63.262 55.695 1.00 9.15 60 GLU E N 1
ATOM 6752 C CA A GLU E 1 58 ? 16.617 62.648 56.184 0.74 9.12 60 GLU E CA 1
ATOM 6753 C CA B GLU E 1 58 ? 16.610 62.654 56.175 0.26 9.55 60 GLU E CA 1
ATOM 6754 C C . GLU E 1 58 ? 16.492 61.208 55.711 1.00 9.37 60 GLU E C 1
ATOM 6755 O O . GLU E 1 58 ? 16.000 60.348 56.454 1.00 9.16 60 GLU E O 1
ATOM 6766 N N . ARG E 1 59 ? 16.925 60.918 54.479 1.00 9.22 61 ARG E N 1
ATOM 6767 C CA A ARG E 1 59 ? 16.917 59.533 54.024 0.40 10.27 61 ARG E CA 1
ATOM 6768 C CA B ARG E 1 59 ? 16.924 59.534 54.014 0.60 9.98 61 ARG E CA 1
ATOM 6769 C C . ARG E 1 59 ? 17.845 58.675 54.874 1.00 9.81 61 ARG E C 1
ATOM 6770 O O . ARG E 1 59 ? 17.516 57.531 55.203 1.00 10.55 61 ARG E O 1
ATOM 6785 N N . GLU E 1 60 ? 19.002 59.216 55.260 1.00 9.98 62 GLU E N 1
ATOM 6786 C CA A GLU E 1 60 ? 19.894 58.482 56.153 0.58 10.60 62 GLU E CA 1
ATOM 6787 C CA B GLU E 1 60 ? 19.891 58.477 56.151 0.42 10.82 62 GLU E CA 1
ATOM 6788 C C . GLU E 1 60 ? 19.237 58.240 57.506 1.00 10.29 62 GLU E C 1
ATOM 6789 O O . GLU E 1 60 ? 19.368 57.155 58.086 1.00 11.22 62 GLU E O 1
ATOM 6800 N N . HIS E 1 61 ? 18.503 59.235 58.012 1.00 9.68 63 HIS E N 1
ATOM 6801 C CA . HIS E 1 61 ? 17.782 59.060 59.269 1.00 10.28 63 HIS E CA 1
ATOM 6802 C C . HIS E 1 61 ? 16.740 57.954 59.156 1.00 8.90 63 HIS E C 1
ATOM 6803 O O . HIS E 1 61 ? 16.561 57.161 60.090 1.00 9.33 63 HIS E O 1
ATOM 6810 N N . ALA E 1 62 ? 16.034 57.887 58.024 1.00 8.58 64 ALA E N 1
ATOM 6811 C CA . ALA E 1 62 ? 15.076 56.808 57.826 1.00 8.87 64 ALA E CA 1
ATOM 6812 C C . ALA E 1 62 ? 15.776 55.459 57.829 1.00 8.68 64 ALA E C 1
ATOM 6813 O O . ALA E 1 62 ? 15.300 54.500 58.449 1.00 9.10 64 ALA E O 1
ATOM 6815 N N . GLN E 1 63 ? 16.919 55.373 57.149 1.00 8.81 65 GLN E N 1
ATOM 6816 C CA A GLN E 1 63 ? 17.648 54.113 57.062 0.44 9.19 65 GLN E CA 1
ATOM 6817 C CA B GLN E 1 63 ? 17.628 54.104 57.070 0.56 9.28 65 GLN E CA 1
ATOM 6818 C C . GLN E 1 63 ? 18.166 53.668 58.424 1.00 8.24 65 GLN E C 1
ATOM 6819 O O . GLN E 1 63 ? 18.181 52.470 58.723 1.00 9.10 65 GLN E O 1
ATOM 6830 N N . THR E 1 64 ? 18.594 54.614 59.261 1.00 8.48 66 THR E N 1
ATOM 6831 C CA . THR E 1 64 ? 19.035 54.247 60.602 1.00 8.81 66 THR E CA 1
ATOM 6832 C C . THR E 1 64 ? 17.893 53.637 61.413 1.00 8.03 66 THR E C 1
ATOM 6833 O O . THR E 1 64 ? 18.105 52.696 62.186 1.00 8.27 66 THR E O 1
ATOM 6837 N N . PHE E 1 65 ? 16.670 54.147 61.238 1.00 7.73 67 PHE E N 1
ATOM 6838 C CA . PHE E 1 65 ? 15.518 53.546 61.911 1.00 8.11 67 PHE E CA 1
ATOM 6839 C C . PHE E 1 65 ? 15.210 52.154 61.361 1.00 8.09 67 PHE E C 1
ATOM 6840 O O . PHE E 1 65 ? 14.784 51.267 62.113 1.00 8.51 67 PHE E O 1
ATOM 6848 N N . MET E 1 66 ? 15.370 51.954 60.046 1.00 7.83 68 MET E N 1
ATOM 6849 C CA . MET E 1 66 ? 15.168 50.630 59.461 1.00 8.12 68 MET E CA 1
ATOM 6850 C C . MET E 1 66 ? 16.176 49.641 60.027 1.00 7.69 68 MET E C 1
ATOM 6851 O O . MET E 1 66 ? 15.822 48.518 60.409 1.00 8.23 68 MET E O 1
ATOM 6856 N N . LYS E 1 67 ? 17.445 50.054 60.084 1.00 7.95 69 LYS E N 1
ATOM 6857 C CA A LYS E 1 67 ? 18.481 49.230 60.702 0.40 8.51 69 LYS E CA 1
ATOM 6858 C CA B LYS E 1 67 ? 18.471 49.221 60.693 0.60 8.22 69 LYS E CA 1
ATOM 6859 C C . LYS E 1 67 ? 18.141 48.933 62.153 1.00 7.81 69 LYS E C 1
ATOM 6860 O O . LYS E 1 67 ? 18.342 47.809 62.632 1.00 8.27 69 LYS E O 1
ATOM 6871 N N . TYR E 1 68 ? 17.625 49.938 62.867 1.00 7.88 70 TYR E N 1
ATOM 6872 C CA . TYR E 1 68 ? 17.286 49.778 64.277 1.00 8.06 70 TYR E CA 1
ATOM 6873 C C . TYR E 1 68 ? 16.185 48.744 64.461 1.00 7.45 70 TYR E C 1
ATOM 6874 O O . TYR E 1 68 ? 16.275 47.869 65.332 1.00 7.92 70 TYR E O 1
ATOM 6883 N N . GLN E 1 69 ? 15.128 48.847 63.655 1.00 7.51 71 GLN E N 1
ATOM 6884 C CA . GLN E 1 69 ? 14.037 47.885 63.706 1.00 8.11 71 GLN E CA 1
ATOM 6885 C C . GLN E 1 69 ? 14.575 46.462 63.590 1.00 7.74 71 GLN E C 1
ATOM 6886 O O . GLN E 1 69 ? 14.250 45.589 64.404 1.00 8.38 71 GLN E O 1
ATOM 6892 N N . ASN E 1 70 ? 15.454 46.228 62.613 1.00 7.60 72 ASN E N 1
ATOM 6893 C CA . ASN E 1 70 ? 16.033 44.900 62.445 1.00 8.11 72 ASN E CA 1
ATOM 6894 C C . ASN E 1 70 ? 16.914 44.513 63.633 1.00 8.19 72 ASN E C 1
ATOM 6895 O O . ASN E 1 70 ? 16.906 43.353 64.061 1.00 8.75 72 ASN E O 1
ATOM 6900 N N . LYS E 1 71 ? 17.692 45.462 64.173 1.00 8.32 73 LYS E N 1
ATOM 6901 C CA A LYS E 1 71 ? 18.568 45.150 65.303 0.77 9.06 73 LYS E CA 1
ATOM 6902 C CA B LYS E 1 71 ? 18.566 45.155 65.300 0.23 8.94 73 LYS E CA 1
ATOM 6903 C C . LYS E 1 71 ? 17.772 44.612 66.481 1.00 7.73 73 LYS E C 1
ATOM 6904 O O . LYS E 1 71 ? 18.233 43.710 67.190 1.00 8.68 73 LYS E O 1
ATOM 6915 N N . ARG E 1 72 ? 16.588 45.169 66.716 1.00 7.63 74 ARG E N 1
ATOM 6916 C CA . ARG E 1 72 ? 15.771 44.790 67.857 1.00 7.80 74 ARG E CA 1
ATOM 6917 C C . ARG E 1 72 ? 14.877 43.594 67.578 1.00 8.09 74 ARG E C 1
ATOM 6918 O O . ARG E 1 72 ? 14.233 43.092 68.506 1.00 8.60 74 ARG E O 1
ATOM 6926 N N . GLY E 1 73 ? 14.817 43.122 66.336 1.00 8.20 75 GLY E N 1
ATOM 6927 C CA . GLY E 1 73 ? 13.947 42.016 66.011 1.00 8.49 75 GLY E CA 1
ATOM 6928 C C . GLY E 1 73 ? 12.547 42.416 65.633 1.00 8.87 75 GLY E C 1
ATOM 6929 O O . GLY E 1 73 ? 11.687 41.538 65.511 1.00 10.24 75 GLY E O 1
ATOM 6930 N N . GLY E 1 74 ? 12.284 43.715 65.456 1.00 8.88 76 GLY E N 1
ATOM 6931 C CA . GLY E 1 74 ? 11.025 44.151 64.901 1.00 9.51 76 GLY E CA 1
ATOM 6932 C C . GLY E 1 74 ? 10.997 43.952 63.407 1.00 9.02 76 GLY E C 1
ATOM 6933 O O . GLY E 1 74 ? 11.988 43.593 62.770 1.00 9.93 76 GLY E O 1
ATOM 6934 N N . ARG E 1 75 ? 9.834 44.200 62.822 1.00 8.96 77 ARG E N 1
ATOM 6935 C CA . ARG E 1 75 ? 9.655 43.975 61.396 1.00 9.46 77 ARG E CA 1
ATOM 6936 C C . ARG E 1 75 ? 9.259 45.274 60.709 1.00 8.77 77 ARG E C 1
ATOM 6937 O O . ARG E 1 75 ? 8.265 45.917 61.077 1.00 9.51 77 ARG E O 1
ATOM 6945 N N . ILE E 1 76 ? 10.067 45.666 59.728 1.00 8.32 78 ILE E N 1
ATOM 6946 C CA . ILE E 1 76 ? 9.829 46.890 58.980 1.00 8.62 78 ILE E CA 1
ATOM 6947 C C . ILE E 1 76 ? 8.547 46.740 58.177 1.00 8.49 78 ILE E C 1
ATOM 6948 O O . ILE E 1 76 ? 8.373 45.768 57.425 1.00 9.72 78 ILE E O 1
ATOM 6953 N N . VAL E 1 77 ? 7.650 47.711 58.316 1.00 8.94 79 VAL E N 1
ATOM 6954 C CA . VAL E 1 77 ? 6.436 47.777 57.514 1.00 9.54 79 VAL E CA 1
ATOM 6955 C C . VAL E 1 77 ? 6.428 49.155 56.876 1.00 9.29 79 VAL E C 1
ATOM 6956 O O . VAL E 1 77 ? 6.308 50.167 57.578 1.00 10.39 79 VAL E O 1
ATOM 6960 N N . LEU E 1 78 ? 6.570 49.199 55.560 1.00 9.37 80 LEU E N 1
ATOM 6961 C CA . LEU E 1 78 ? 6.650 50.453 54.837 1.00 9.15 80 LEU E CA 1
ATOM 6962 C C . LEU E 1 78 ? 5.271 50.864 54.351 1.00 9.90 80 LEU E C 1
ATOM 6963 O O . LEU E 1 78 ? 4.427 50.023 54.031 1.00 12.67 80 LEU E O 1
ATOM 6968 N N . GLN E 1 79 ? 5.042 52.170 54.321 1.00 8.66 81 GLN E N 1
ATOM 6969 C CA A GLN E 1 79 ? 3.790 52.739 53.850 0.69 9.25 81 GLN E CA 1
ATOM 6970 C CA B GLN E 1 79 ? 3.791 52.742 53.853 0.31 9.53 81 GLN E CA 1
ATOM 6971 C C . GLN E 1 79 ? 4.066 53.696 52.699 1.00 8.13 81 GLN E C 1
ATOM 6972 O O . GLN E 1 79 ? 5.207 54.084 52.434 1.00 8.09 81 GLN E O 1
ATOM 6983 N N . GLN E 1 80 ? 2.994 54.085 52.022 1.00 7.88 82 GLN E N 1
ATOM 6984 C CA . GLN E 1 80 ? 3.088 55.088 50.976 1.00 7.65 82 GLN E CA 1
ATOM 6985 C C . GLN E 1 80 ? 3.781 56.339 51.512 1.00 6.98 82 GLN E C 1
ATOM 6986 O O . GLN E 1 80 ? 3.574 56.740 52.665 1.00 8.01 82 GLN E O 1
ATOM 6992 N N . ILE E 1 81 ? 4.638 56.937 50.686 1.00 7.33 83 ILE E N 1
ATOM 6993 C CA . ILE E 1 81 ? 5.255 58.215 51.027 1.00 7.48 83 ILE E CA 1
ATOM 6994 C C . ILE E 1 81 ? 4.402 59.315 50.416 1.00 7.50 83 ILE E C 1
ATOM 6995 O O . ILE E 1 81 ? 4.260 59.392 49.190 1.00 8.05 83 ILE E O 1
ATOM 7000 N N . ALA E 1 82 ? 3.820 60.155 51.265 1.00 7.11 84 ALA E N 1
ATOM 7001 C CA . ALA E 1 82 ? 2.927 61.193 50.779 1.00 7.28 84 ALA E CA 1
ATOM 7002 C C . ALA E 1 82 ? 3.675 62.192 49.902 1.00 6.60 84 ALA E C 1
ATOM 7003 O O . ALA E 1 82 ? 4.864 62.461 50.086 1.00 7.41 84 ALA E O 1
ATOM 7005 N N . ALA E 1 83 ? 2.946 62.760 48.946 1.00 7.01 85 ALA E N 1
ATOM 7006 C CA . ALA E 1 83 ? 3.507 63.808 48.107 1.00 7.03 85 ALA E CA 1
ATOM 7007 C C . ALA E 1 83 ? 3.853 65.043 48.934 1.00 7.85 85 ALA E C 1
ATOM 7008 O O . ALA E 1 83 ? 3.118 65.398 49.866 1.00 8.06 85 ALA E O 1
ATOM 7010 N N A PRO E 1 84 ? 4.942 65.748 48.606 0.65 7.55 86 PRO E N 1
ATOM 7011 N N B PRO E 1 84 ? 4.945 65.734 48.618 0.35 9.57 86 PRO E N 1
ATOM 7012 C CA A PRO E 1 84 ? 5.197 67.047 49.236 0.65 8.26 86 PRO E CA 1
ATOM 7013 C CA B PRO E 1 84 ? 5.284 66.955 49.356 0.35 11.45 86 PRO E CA 1
ATOM 7014 C C A PRO E 1 84 ? 4.200 68.089 48.777 0.65 9.14 86 PRO E C 1
ATOM 7015 C C B PRO E 1 84 ? 4.181 67.997 49.232 0.35 14.19 86 PRO E C 1
ATOM 7016 O O A PRO E 1 84 ? 3.387 67.855 47.875 0.65 8.18 86 PRO E O 1
ATOM 7017 O O B PRO E 1 84 ? 3.436 68.030 48.249 0.35 14.09 86 PRO E O 1
ATOM 7024 N N A SER E 1 85 ? 4.296 69.272 49.372 0.65 9.92 87 SER E N 1
ATOM 7025 N N B SER E 1 85 ? 4.074 68.840 50.260 0.35 17.28 87 SER E N 1
ATOM 7026 C CA A SER E 1 85 ? 3.408 70.367 49.024 0.65 10.00 87 SER E CA 1
ATOM 7027 C CA B SER E 1 85 ? 3.113 69.935 50.238 0.35 21.21 87 SER E CA 1
ATOM 7028 C C A SER E 1 85 ? 3.582 70.776 47.568 0.65 10.20 87 SER E C 1
ATOM 7029 C C B SER E 1 85 ? 3.330 70.798 49.004 0.35 23.85 87 SER E C 1
ATOM 7030 O O A SER E 1 85 ? 4.703 70.884 47.053 0.65 10.10 87 SER E O 1
ATOM 7031 O O B SER E 1 85 ? 4.464 71.008 48.566 0.35 24.98 87 SER E O 1
ATOM 7036 N N A MET E 1 86 ? 2.448 71.025 46.913 0.65 10.36 88 MET E N 1
ATOM 7037 N N B MET E 1 86 ? 2.226 71.296 48.448 0.35 25.80 88 MET E N 1
ATOM 7038 C CA A MET E 1 86 ? 2.404 71.628 45.587 0.65 12.76 88 MET E CA 1
ATOM 7039 C CA B MET E 1 86 ? 2.202 72.105 47.231 0.35 27.10 88 MET E CA 1
ATOM 7040 C C A MET E 1 86 ? 2.640 73.137 45.610 0.65 13.00 88 MET E C 1
ATOM 7041 C C B MET E 1 86 ? 3.096 71.576 46.115 0.35 27.07 88 MET E C 1
ATOM 7042 O O A MET E 1 86 ? 2.648 73.766 44.546 0.65 13.88 88 MET E O 1
ATOM 7043 O O B MET E 1 86 ? 3.466 70.397 46.098 0.35 27.88 88 MET E O 1
ATOM 7052 N N A ARG E 1 87 ? 2.849 73.731 46.780 0.65 13.24 89 ARG E N 1
ATOM 7053 N N B ARG E 1 87 ? 3.413 72.441 45.158 0.35 26.08 89 ARG E N 1
ATOM 7054 C CA A ARG E 1 87 ? 2.895 75.184 46.878 0.65 15.13 89 ARG E CA 1
ATOM 7055 C CA B ARG E 1 87 ? 4.301 72.099 44.059 0.35 24.73 89 ARG E CA 1
ATOM 7056 C C A ARG E 1 87 ? 4.133 75.748 46.177 0.65 14.77 89 ARG E C 1
ATOM 7057 C C B ARG E 1 87 ? 5.366 73.178 43.963 0.35 21.68 89 ARG E C 1
ATOM 7058 O O A ARG E 1 87 ? 5.259 75.289 46.396 0.65 15.31 89 ARG E O 1
ATOM 7059 O O B ARG E 1 87 ? 6.507 72.913 43.569 0.35 20.62 89 ARG E O 1
ATOM 7074 N N A GLU E 1 88 ? 3.915 76.717 45.292 0.65 14.69 90 GLU E N 1
ATOM 7075 N N B GLU E 1 88 ? 4.988 74.399 44.334 0.35 19.63 90 GLU E N 1
ATOM 7076 C CA A GLU E 1 88 ? 5.010 77.352 44.558 0.65 16.28 90 GLU E CA 1
ATOM 7077 C CA B GLU E 1 88 ? 5.853 75.566 44.283 0.35 17.99 90 GLU E CA 1
ATOM 7078 C C A GLU E 1 88 ? 5.577 78.443 45.453 0.65 14.99 90 GLU E C 1
ATOM 7079 C C B GLU E 1 88 ? 5.976 76.136 45.688 0.35 15.45 90 GLU E C 1
ATOM 7080 O O A GLU E 1 88 ? 5.092 79.577 45.472 0.65 15.75 90 GLU E O 1
ATOM 7081 O O B GLU E 1 88 ? 4.965 76.373 46.354 0.35 15.65 90 GLU E O 1
ATOM 7092 N N A TRP E 1 89 ? 6.618 78.087 46.204 0.65 14.06 91 TRP E N 1
ATOM 7093 N N B TRP E 1 89 ? 7.208 76.374 46.124 0.35 12.25 91 TRP E N 1
ATOM 7094 C CA A TRP E 1 89 ? 7.200 78.984 47.196 0.65 14.78 91 TRP E CA 1
ATOM 7095 C CA B TRP E 1 89 ? 7.497 76.686 47.517 0.35 10.47 91 TRP E CA 1
ATOM 7096 C C A TRP E 1 89 ? 7.516 80.331 46.568 0.65 16.01 91 TRP E C 1
ATOM 7097 C C B TRP E 1 89 ? 7.589 78.178 47.808 0.35 10.75 91 TRP E C 1
ATOM 7098 O O A TRP E 1 89 ? 8.269 80.415 45.598 0.65 15.88 91 TRP E O 1
ATOM 7099 O O B TRP E 1 89 ? 7.792 78.559 48.966 0.35 11.80 91 TRP E O 1
ATOM 7120 N N A GLY E 1 90 ? 6.892 81.389 47.085 0.65 17.67 92 GLY E N 1
ATOM 7121 N N B GLY E 1 90 ? 7.444 79.026 46.798 0.35 9.95 92 GLY E N 1
ATOM 7122 C CA A GLY E 1 90 ? 7.166 82.703 46.534 0.65 18.48 92 GLY E CA 1
ATOM 7123 C CA B GLY E 1 90 ? 7.465 80.459 47.013 0.35 9.83 92 GLY E CA 1
ATOM 7124 C C A GLY E 1 90 ? 8.548 83.221 46.864 0.65 18.83 92 GLY E C 1
ATOM 7125 C C B GLY E 1 90 ? 8.861 81.043 47.059 0.35 10.32 92 GLY E C 1
ATOM 7126 O O A GLY E 1 90 ? 9.050 84.104 46.159 0.65 19.97 92 GLY E O 1
ATOM 7127 O O B GLY E 1 90 ? 9.752 80.600 46.331 0.35 10.11 92 GLY E O 1
ATOM 7128 N N A THR E 1 91 ? 9.170 82.691 47.921 0.65 18.23 93 THR E N 1
ATOM 7129 N N B THR E 1 91 ? 9.060 82.053 47.899 0.35 11.22 93 THR E N 1
ATOM 7130 C CA A THR E 1 91 ? 10.497 83.104 48.355 0.65 16.77 93 THR E CA 1
ATOM 7131 C CA B THR E 1 91 ? 10.377 82.642 48.076 0.35 11.30 93 THR E CA 1
ATOM 7132 C C A THR E 1 91 ? 11.218 81.926 49.002 0.65 14.10 93 THR E C 1
ATOM 7133 C C B THR E 1 91 ? 11.260 81.683 48.864 0.35 11.30 93 THR E C 1
ATOM 7134 O O A THR E 1 91 ? 10.603 80.983 49.506 0.65 14.28 93 THR E O 1
ATOM 7135 O O B THR E 1 91 ? 10.799 80.659 49.377 0.35 11.03 93 THR E O 1
ATOM 7142 N N . GLY E 1 92 ? 12.549 82.013 48.985 1.00 12.23 94 GLY E N 1
ATOM 7143 C CA . GLY E 1 92 ? 13.379 81.180 49.840 1.00 11.37 94 GLY E CA 1
ATOM 7144 C C . GLY E 1 92 ? 12.921 81.209 51.285 1.00 10.62 94 GLY E C 1
ATOM 7145 O O . GLY E 1 92 ? 12.922 80.181 51.969 1.00 11.38 94 GLY E O 1
ATOM 7146 N N . LEU E 1 93 ? 12.503 82.386 51.763 1.00 9.81 95 LEU E N 1
ATOM 7147 C CA . LEU E 1 93 ? 12.031 82.507 53.140 1.00 9.89 95 LEU E CA 1
ATOM 7148 C C . LEU E 1 93 ? 10.820 81.617 53.397 1.00 9.45 95 LEU E C 1
ATOM 7149 O O . LEU E 1 93 ? 10.746 80.938 54.428 1.00 9.44 95 LEU E O 1
ATOM 7154 N N . GLU E 1 94 ? 9.861 81.601 52.469 1.00 9.61 96 GLU E N 1
ATOM 7155 C CA A GLU E 1 94 ? 8.679 80.770 52.661 0.55 9.92 96 GLU E CA 1
ATOM 7156 C CA B GLU E 1 94 ? 8.674 80.768 52.647 0.45 10.16 96 GLU E CA 1
ATOM 7157 C C . GLU E 1 94 ? 9.048 79.294 52.748 1.00 9.39 96 GLU E C 1
ATOM 7158 O O . GLU E 1 94 ? 8.475 78.550 53.557 1.00 9.48 96 GLU E O 1
ATOM 7169 N N . ALA E 1 95 ? 10.018 78.856 51.943 1.00 9.38 97 ALA E N 1
ATOM 7170 C CA . ALA E 1 95 ? 10.462 77.469 52.034 1.00 9.66 97 ALA E CA 1
ATOM 7171 C C . ALA E 1 95 ? 11.147 77.192 53.370 1.00 9.22 97 ALA E C 1
ATOM 7172 O O . ALA E 1 95 ? 10.931 76.132 53.976 1.00 9.63 97 ALA E O 1
ATOM 7174 N N . LEU E 1 96 ? 11.981 78.129 53.847 1.00 9.46 98 LEU E N 1
ATOM 7175 C CA . LEU E 1 96 ? 12.629 77.933 55.141 1.00 9.25 98 LEU E CA 1
ATOM 7176 C C . LEU E 1 96 ? 11.610 77.876 56.267 1.00 8.66 98 LEU E C 1
ATOM 7177 O O . LEU E 1 96 ? 11.773 77.105 57.220 1.00 9.14 98 LEU E O 1
ATOM 7182 N N . GLN E 1 97 ? 10.569 78.710 56.191 1.00 8.76 99 GLN E N 1
ATOM 7183 C CA . GLN E 1 97 ? 9.526 78.677 57.207 1.00 9.11 99 GLN E CA 1
ATOM 7184 C C . GLN E 1 97 ? 8.801 77.339 57.197 1.00 9.14 99 GLN E C 1
ATOM 7185 O O . GLN E 1 97 ? 8.490 76.783 58.258 1.00 9.78 99 GLN E O 1
ATOM 7191 N N . ALA E 1 98 ? 8.531 76.803 56.007 1.00 8.65 101 ALA E N 1
ATOM 7192 C CA . ALA E 1 98 ? 7.925 75.477 55.919 1.00 9.50 101 ALA E CA 1
ATOM 7193 C C . ALA E 1 98 ? 8.860 74.402 56.465 1.00 9.02 101 ALA E C 1
ATOM 7194 O O . ALA E 1 98 ? 8.414 73.461 57.136 1.00 9.74 101 ALA E O 1
ATOM 7196 N N . ALA E 1 99 ? 10.162 74.535 56.205 1.00 8.74 102 ALA E N 1
ATOM 7197 C CA . ALA E 1 99 ? 11.125 73.578 56.743 1.00 9.43 102 ALA E CA 1
ATOM 7198 C C . ALA E 1 99 ? 11.186 73.650 58.262 1.00 8.77 102 ALA E C 1
ATOM 7199 O O . ALA E 1 99 ? 11.258 72.615 58.931 1.00 8.87 102 ALA E O 1
ATOM 7201 N N . LEU E 1 100 ? 11.166 74.858 58.827 1.00 8.33 103 LEU E N 1
ATOM 7202 C CA . LEU E 1 100 ? 11.159 74.981 60.280 1.00 8.97 103 LEU E CA 1
ATOM 7203 C C . LEU E 1 100 ? 9.958 74.256 60.872 1.00 8.97 103 LEU E C 1
ATOM 7204 O O . LEU E 1 100 ? 10.086 73.492 61.838 1.00 9.22 103 LEU E O 1
ATOM 7209 N N . ASP E 1 101 ? 8.778 74.475 60.289 1.00 9.27 104 ASP E N 1
ATOM 7210 C CA A ASP E 1 101 ? 7.570 73.819 60.781 0.41 10.17 104 ASP E CA 1
ATOM 7211 C CA B ASP E 1 101 ? 7.589 73.819 60.813 0.59 9.99 104 ASP E CA 1
ATOM 7212 C C . ASP E 1 101 ? 7.693 72.304 60.691 1.00 9.30 104 ASP E C 1
ATOM 7213 O O . ASP E 1 101 ? 7.324 71.582 61.622 1.00 10.05 104 ASP E O 1
ATOM 7222 N N . LEU E 1 102 ? 8.201 71.805 59.559 1.00 8.83 105 LEU E N 1
ATOM 7223 C CA . LEU E 1 102 ? 8.357 70.364 59.393 1.00 9.37 105 LEU E CA 1
ATOM 7224 C C . LEU E 1 102 ? 9.352 69.800 60.396 1.00 8.95 105 LEU E C 1
ATOM 7225 O O . LEU E 1 102 ? 9.108 68.749 61.004 1.00 9.54 105 LEU E O 1
ATOM 7230 N N . GLU E 1 103 ? 10.478 70.492 60.597 1.00 8.50 106 GLU E N 1
ATOM 7231 C CA . GLU E 1 103 ? 11.467 70.014 61.561 1.00 8.95 106 GLU E CA 1
ATOM 7232 C C . GLU E 1 103 ? 10.879 69.935 62.965 1.00 8.26 106 GLU E C 1
ATOM 7233 O O . GLU E 1 103 ? 11.183 69.004 63.721 1.00 8.63 106 GLU E O 1
ATOM 7239 N N . LYS E 1 104 ? 10.031 70.904 63.333 1.00 8.43 107 LYS E N 1
ATOM 7240 C CA A LYS E 1 104 ? 9.395 70.861 64.646 0.67 9.17 107 LYS E CA 1
ATOM 7241 C CA B LYS E 1 104 ? 9.409 70.850 64.650 0.33 9.26 107 LYS E CA 1
ATOM 7242 C C . LYS E 1 104 ? 8.335 69.770 64.725 1.00 8.96 107 LYS E C 1
ATOM 7243 O O . LYS E 1 104 ? 8.163 69.153 65.781 1.00 8.99 107 LYS E O 1
ATOM 7254 N N . GLN E 1 105 ? 7.626 69.506 63.623 1.00 9.01 108 GLN E N 1
ATOM 7255 C CA . GLN E 1 105 ? 6.684 68.388 63.621 1.00 9.81 108 GLN E CA 1
ATOM 7256 C C . GLN E 1 105 ? 7.415 67.066 63.801 1.00 8.72 108 GLN E C 1
ATOM 7257 O O . GLN E 1 105 ? 6.960 66.188 64.554 1.00 9.46 108 GLN E O 1
ATOM 7263 N N . VAL E 1 106 ? 8.543 66.898 63.105 1.00 8.63 109 VAL E N 1
ATOM 7264 C CA . VAL E 1 106 ? 9.344 65.687 63.274 1.00 9.00 109 VAL E CA 1
ATOM 7265 C C . VAL E 1 106 ? 9.842 65.582 64.704 1.00 8.35 109 VAL E C 1
ATOM 7266 O O . VAL E 1 106 ? 9.785 64.512 65.320 1.00 8.72 109 VAL E O 1
ATOM 7270 N N . ASN E 1 107 ? 10.322 66.696 65.259 1.00 8.80 110 ASN E N 1
ATOM 7271 C CA . ASN E 1 107 ? 10.782 66.699 66.642 1.00 8.41 110 ASN E CA 1
ATOM 7272 C C . ASN E 1 107 ? 9.676 66.261 67.595 1.00 7.92 110 ASN E C 1
ATOM 7273 O O . ASN E 1 107 ? 9.916 65.464 68.509 1.00 8.59 110 ASN E O 1
ATOM 7278 N N . GLN E 1 108 ? 8.457 66.768 67.399 1.00 8.57 111 GLN E N 1
ATOM 7279 C CA A GLN E 1 108 ? 7.348 66.366 68.258 0.63 8.89 111 GLN E CA 1
ATOM 7280 C CA B GLN E 1 108 ? 7.351 66.365 68.261 0.37 8.97 111 GLN E CA 1
ATOM 7281 C C . GLN E 1 108 ? 7.098 64.865 68.165 1.00 8.67 111 GLN E C 1
ATOM 7282 O O . GLN E 1 108 ? 6.872 64.198 69.185 1.00 9.09 111 GLN E O 1
ATOM 7293 N N . SER E 1 109 ? 7.144 64.313 66.949 1.00 8.88 112 SER E N 1
ATOM 7294 C CA A SER E 1 109 ? 6.953 62.878 66.781 0.86 9.11 112 SER E CA 1
ATOM 7295 C CA B SER E 1 109 ? 6.946 62.877 66.791 0.14 8.95 112 SER E CA 1
ATOM 7296 C C . SER E 1 109 ? 8.046 62.087 67.490 1.00 8.70 112 SER E C 1
ATOM 7297 O O . SER E 1 109 ? 7.770 61.056 68.122 1.00 9.23 112 SER E O 1
ATOM 7302 N N . LEU E 1 110 ? 9.297 62.552 67.394 1.00 8.52 113 LEU E N 1
ATOM 7303 C CA . LEU E 1 110 ? 10.396 61.874 68.074 1.00 8.78 113 LEU E CA 1
ATOM 7304 C C . LEU E 1 110 ? 10.230 61.933 69.585 1.00 8.58 113 LEU E C 1
ATOM 7305 O O . LEU E 1 110 ? 10.513 60.953 70.287 1.00 8.79 113 LEU E O 1
ATOM 7310 N N . LEU E 1 111 ? 9.787 63.081 70.107 1.00 8.53 114 LEU E N 1
ATOM 7311 C CA . LEU E 1 111 ? 9.566 63.208 71.546 1.00 9.14 114 LEU E CA 1
ATOM 7312 C C . LEU E 1 111 ? 8.432 62.302 72.009 1.00 9.40 114 LEU E C 1
ATOM 7313 O O . LEU E 1 111 ? 8.497 61.729 73.100 1.00 9.93 114 LEU E O 1
ATOM 7318 N N . GLU E 1 112 ? 7.385 62.156 71.194 1.00 9.61 115 GLU E N 1
ATOM 7319 C CA . GLU E 1 112 ? 6.308 61.232 71.536 1.00 9.80 115 GLU E CA 1
ATOM 7320 C C . GLU E 1 112 ? 6.805 59.793 71.544 1.00 9.86 115 GLU E C 1
ATOM 7321 O O . GLU E 1 112 ? 6.435 59.001 72.423 1.00 11.08 115 GLU E O 1
ATOM 7327 N N . LEU E 1 113 ? 7.651 59.430 70.576 1.00 9.88 116 LEU E N 1
ATOM 7328 C CA A LEU E 1 113 ? 8.230 58.096 70.617 0.50 10.96 116 LEU E CA 1
ATOM 7329 C CA B LEU E 1 113 ? 8.283 58.113 70.581 0.50 10.70 116 LEU E CA 1
ATOM 7330 C C . LEU E 1 113 ? 9.115 57.920 71.844 1.00 10.26 116 LEU E C 1
ATOM 7331 O O . LEU E 1 113 ? 9.105 56.849 72.465 1.00 11.03 116 LEU E O 1
ATOM 7340 N N . HIS E 1 114 ? 9.861 58.958 72.229 1.00 9.75 117 HIS E N 1
ATOM 7341 C CA . HIS E 1 114 ? 10.665 58.863 73.440 1.00 9.63 117 HIS E CA 1
ATOM 7342 C C . HIS E 1 114 ? 9.790 58.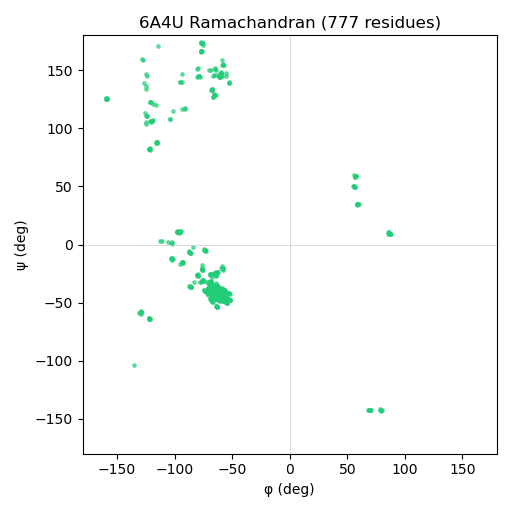602 74.657 1.00 9.89 117 HIS E C 1
ATOM 7343 O O . HIS E 1 114 ? 10.146 57.798 75.525 1.00 10.51 117 HIS E O 1
ATOM 7350 N N . SER E 1 115 ? 8.628 59.258 74.724 1.00 11.19 118 SER E N 1
ATOM 7351 C CA A SER E 1 115 ? 7.712 59.025 75.833 0.79 12.44 118 SER E CA 1
ATOM 7352 C CA B SER E 1 115 ? 7.710 59.023 75.834 0.21 11.79 118 SER E CA 1
ATOM 7353 C C . SER E 1 115 ? 7.214 57.584 75.843 1.00 11.59 118 SER E C 1
ATOM 7354 O O . SER E 1 115 ? 7.133 56.954 76.903 1.00 12.81 118 SER E O 1
ATOM 7359 N N . THR E 1 116 ? 6.882 57.045 74.668 1.00 11.71 119 THR E N 1
ATOM 7360 C CA . THR E 1 116 ? 6.443 55.655 74.583 1.00 12.46 119 THR E CA 1
ATOM 7361 C C . THR E 1 116 ? 7.551 54.708 75.034 1.00 11.68 119 THR E C 1
ATOM 7362 O O . THR E 1 116 ? 7.308 53.763 75.797 1.00 12.16 119 THR E O 1
ATOM 7366 N N . ALA E 1 117 ? 8.780 54.958 74.580 1.00 10.45 120 ALA E N 1
ATOM 7367 C CA . ALA E 1 117 ? 9.910 54.117 74.966 1.00 10.30 120 ALA E CA 1
ATOM 7368 C C . ALA E 1 117 ? 10.177 54.193 76.464 1.00 9.98 120 ALA E C 1
ATOM 7369 O O . ALA E 1 117 ? 10.446 53.171 77.112 1.00 10.53 120 ALA E O 1
ATOM 7371 N N . SER E 1 118 ? 10.124 55.402 77.029 1.00 10.53 121 SER E N 1
ATOM 7372 C CA A SER E 1 118 ? 10.336 55.576 78.464 0.46 11.34 121 SER E CA 1
ATOM 7373 C CA B SER E 1 118 ? 10.347 55.562 78.460 0.37 11.49 121 SER E CA 1
ATOM 7374 C CA C SER E 1 118 ? 10.352 55.552 78.460 0.16 11.43 121 SER E CA 1
ATOM 7375 C C . SER E 1 118 ? 9.264 54.854 79.264 1.00 11.72 121 SER E C 1
ATOM 7376 O O . SER E 1 118 ? 9.561 54.166 80.247 1.00 12.44 121 SER E O 1
ATOM 7383 N N . GLY E 1 119 ? 8.004 55.013 78.856 1.00 12.52 122 GLY E N 1
ATOM 7384 C CA . GLY E 1 119 ? 6.917 54.363 79.568 1.00 13.02 122 GLY E CA 1
ATOM 7385 C C . GLY E 1 119 ? 6.984 52.850 79.504 1.00 13.05 122 GLY E C 1
ATOM 7386 O O . GLY E 1 119 ? 6.474 52.161 80.393 1.00 15.26 122 GLY E O 1
ATOM 7387 N N . ASN E 1 120 ? 7.610 52.312 78.459 1.00 12.01 123 ASN E N 1
ATOM 7388 C CA . ASN E 1 120 ? 7.816 50.877 78.318 1.00 11.94 123 ASN E CA 1
ATOM 7389 C C . ASN E 1 120 ? 9.179 50.426 78.827 1.00 10.62 123 ASN E C 1
ATOM 7390 O O . ASN E 1 120 ? 9.567 49.276 78.600 1.00 11.70 123 ASN E O 1
ATOM 7395 N N . ASN E 1 121 ? 9.906 51.297 79.524 1.00 10.40 124 ASN E N 1
ATOM 7396 C CA . ASN E 1 121 ? 11.175 50.931 80.149 1.00 10.32 124 ASN E CA 1
ATOM 7397 C C . ASN E 1 121 ? 12.154 50.338 79.147 1.00 9.03 124 ASN E C 1
ATOM 7398 O O . ASN E 1 121 ? 12.752 49.282 79.378 1.00 9.69 124 ASN E O 1
ATOM 7403 N N . ASP E 1 122 ? 12.341 51.052 78.034 1.00 8.75 125 ASP E N 1
ATOM 7404 C CA . ASP E 1 122 ? 13.242 50.640 76.961 1.00 8.62 125 ASP E CA 1
ATOM 7405 C C . ASP E 1 122 ? 14.371 51.659 76.859 1.00 8.28 125 ASP E C 1
ATOM 7406 O O . ASP E 1 122 ? 14.296 52.610 76.065 1.00 8.71 125 ASP E O 1
ATOM 7411 N N . PRO E 1 123 ? 15.452 51.482 77.624 1.00 8.41 126 PRO E N 1
ATOM 7412 C CA . PRO E 1 123 ? 16.538 52.471 77.589 1.00 9.18 126 PRO E CA 1
ATOM 7413 C C . PRO E 1 123 ? 17.409 52.380 76.351 1.00 8.41 126 PRO E C 1
ATOM 7414 O O . PRO E 1 123 ? 18.098 53.359 76.025 1.00 9.10 126 PRO E O 1
ATOM 7418 N N . HIS E 1 124 ? 17.425 51.238 75.663 1.00 8.50 127 HIS E N 1
ATOM 7419 C CA . HIS E 1 124 ? 18.141 51.177 74.396 1.00 8.52 127 HIS E CA 1
ATOM 7420 C C . HIS E 1 124 ? 17.497 52.115 73.383 1.00 7.55 127 HIS E C 1
ATOM 7421 O O . HIS E 1 124 ? 18.189 52.842 72.658 1.00 8.11 127 HIS E O 1
ATOM 7428 N N . LEU E 1 125 ? 16.164 52.149 73.367 1.00 7.72 128 LEU E N 1
ATOM 7429 C CA . LEU E 1 125 ? 15.452 53.026 72.451 1.00 8.01 128 LEU E CA 1
ATOM 7430 C C . LEU E 1 125 ? 15.520 54.487 72.891 1.00 7.81 128 LEU E C 1
ATOM 7431 O O . LEU E 1 125 ? 15.680 55.378 72.047 1.00 8.45 128 LEU E O 1
ATOM 7436 N N . THR E 1 126 ? 15.418 54.777 74.197 1.00 7.86 129 THR E N 1
ATOM 7437 C CA . THR E 1 126 ? 15.588 56.175 74.595 1.00 8.35 129 THR E CA 1
ATOM 7438 C C . THR E 1 126 ? 16.982 56.679 74.246 1.00 8.08 129 THR E C 1
ATOM 7439 O O . THR E 1 126 ? 17.136 57.831 73.825 1.00 8.48 129 THR E O 1
ATOM 7443 N N . LYS E 1 127 ? 18.004 55.828 74.394 1.00 8.38 130 LYS E N 1
ATOM 7444 C CA A LYS E 1 127 ? 19.355 56.226 74.009 0.49 8.67 130 LYS E CA 1
ATOM 7445 C CA B LYS E 1 127 ? 19.357 56.215 74.011 0.51 8.68 130 LYS E CA 1
ATOM 7446 C C . LYS E 1 127 ? 19.432 56.529 72.518 1.00 8.54 130 LYS E C 1
ATOM 7447 O O . LYS E 1 127 ? 19.998 57.553 72.113 1.00 8.79 130 LYS E O 1
ATOM 7458 N N . LEU E 1 128 ? 18.873 55.646 71.682 1.00 8.30 131 LEU E N 1
ATOM 7459 C CA . LEU E 1 128 ? 18.862 55.902 70.244 1.00 8.54 131 LEU E CA 1
ATOM 7460 C C . LEU E 1 128 ? 18.238 57.253 69.945 1.00 8.15 131 LEU E C 1
ATOM 7461 O O . LEU E 1 128 ? 18.794 58.067 69.198 1.00 8.96 131 LEU E O 1
ATOM 7466 N N . LEU E 1 129 ? 17.061 57.503 70.511 1.00 8.49 132 LEU E N 1
ATOM 7467 C CA . LEU E 1 129 ? 16.362 58.736 70.194 1.00 8.61 132 LEU E CA 1
ATOM 7468 C C . LEU E 1 129 ? 17.159 59.950 70.653 1.00 8.54 132 LEU E C 1
ATOM 7469 O O . LEU E 1 129 ? 17.305 60.921 69.905 1.00 9.73 132 LEU E O 1
ATOM 7474 N N . GLU E 1 130 ? 17.692 59.911 71.877 1.00 8.16 133 GLU E N 1
ATOM 7475 C CA . GLU E 1 130 ? 18.446 61.049 72.390 1.00 8.78 133 GLU E CA 1
ATOM 7476 C C . GLU E 1 130 ? 19.690 61.313 71.555 1.00 8.88 133 GLU E C 1
ATOM 7477 O O . GLU E 1 130 ? 19.977 62.463 71.189 1.00 10.40 133 GLU E O 1
ATOM 7483 N N . ASP E 1 131 ? 20.449 60.262 71.251 1.00 8.62 134 ASP E N 1
ATOM 7484 C CA . ASP E 1 131 ? 21.775 60.446 70.679 1.00 9.61 134 ASP E CA 1
ATOM 7485 C C . ASP E 1 131 ? 21.759 60.582 69.162 1.00 10.36 134 ASP E C 1
ATOM 7486 O O . ASP E 1 131 ? 22.563 61.339 68.612 1.00 11.32 134 ASP E O 1
ATOM 7491 N N . GLU E 1 132 ? 20.871 59.860 68.473 1.00 10.05 135 GLU E N 1
ATOM 7492 C CA . GLU E 1 132 ? 20.869 59.803 67.015 1.00 10.23 135 GLU E CA 1
ATOM 7493 C C . GLU E 1 132 ? 19.802 60.674 66.371 1.00 10.38 135 GLU E C 1
ATOM 7494 O O . GLU E 1 132 ? 19.863 60.893 65.156 1.00 12.37 135 GLU E O 1
ATOM 7500 N N . TYR E 1 133 ? 18.825 61.171 67.138 1.00 8.82 136 TYR E N 1
ATOM 7501 C CA . TYR E 1 133 ? 17.711 61.918 66.553 1.00 8.96 136 TYR E CA 1
ATOM 7502 C C . TYR E 1 133 ? 17.449 63.256 67.232 1.00 8.65 136 TYR E C 1
ATOM 7503 O O . TYR E 1 133 ? 17.472 64.293 66.567 1.00 9.68 136 TYR E O 1
ATOM 7512 N N . LEU E 1 134 ? 17.196 63.249 68.541 1.00 9.05 137 LEU E N 1
ATOM 7513 C CA . LEU E 1 134 ? 16.796 64.483 69.215 1.00 8.83 137 LEU E CA 1
ATOM 7514 C C . LEU E 1 134 ? 17.911 65.516 69.204 1.00 8.51 137 LEU E C 1
ATOM 7515 O O . LEU E 1 134 ? 17.650 66.719 69.086 1.00 8.97 137 LEU E O 1
ATOM 7520 N N . GLU E 1 135 ? 19.160 65.063 69.317 1.00 9.06 138 GLU E N 1
ATOM 7521 C CA . GLU E 1 135 ? 20.286 65.990 69.292 1.00 9.55 138 GLU E CA 1
ATOM 7522 C C . GLU E 1 135 ? 20.383 66.699 67.943 1.00 9.33 138 GLU E C 1
ATOM 7523 O O . GLU E 1 135 ? 20.421 67.939 67.868 1.00 9.83 138 GLU E O 1
ATOM 7529 N N . GLU E 1 136 ? 20.415 65.929 66.856 1.00 9.83 139 GLU E N 1
ATOM 7530 C CA A GLU E 1 136 ? 20.472 66.532 65.529 0.43 10.60 139 GLU E CA 1
ATOM 7531 C CA B GLU E 1 136 ? 20.480 66.551 65.538 0.57 9.94 139 GLU E CA 1
ATOM 7532 C C . GLU E 1 136 ? 19.241 67.386 65.250 1.00 9.28 139 GLU E C 1
ATOM 7533 O O . GLU E 1 136 ? 19.335 68.411 64.571 1.00 9.49 139 GLU E O 1
ATOM 7544 N N . GLN E 1 137 ? 18.084 66.989 65.777 1.00 9.28 140 GLN E N 1
ATOM 7545 C CA . GLN E 1 137 ? 16.872 67.751 65.493 1.00 9.22 140 GLN E CA 1
ATOM 7546 C C . GLN E 1 137 ? 16.926 69.158 66.091 1.00 8.57 140 GLN E C 1
ATOM 7547 O O . GLN E 1 137 ? 16.552 70.132 65.425 1.00 9.45 140 GLN E O 1
ATOM 7553 N N . VAL E 1 138 ? 17.377 69.288 67.345 1.00 8.64 141 VAL E N 1
ATOM 7554 C CA . VAL E 1 138 ? 17.527 70.616 67.940 1.00 8.64 141 VAL E CA 1
ATOM 7555 C C . VAL E 1 138 ? 18.542 71.443 67.162 1.00 8.01 141 VAL E C 1
ATOM 7556 O O . VAL E 1 138 ? 18.339 72.642 66.931 1.00 8.05 141 VAL E O 1
ATOM 7560 N N . ASP E 1 139 ? 19.653 70.826 66.748 1.00 8.12 142 ASP E N 1
ATOM 7561 C CA . ASP E 1 139 ? 20.637 71.576 65.970 1.00 8.29 142 ASP E CA 1
ATOM 7562 C C . ASP E 1 139 ? 20.061 72.038 64.633 1.00 7.78 142 ASP E C 1
ATOM 7563 O O . ASP E 1 139 ? 20.340 73.155 64.185 1.00 8.53 142 ASP E O 1
ATOM 7568 N N . SER E 1 140 ? 19.266 71.187 63.977 1.00 8.48 143 SER E N 1
ATOM 7569 C CA . SER E 1 140 ? 18.654 71.567 62.707 1.00 8.89 143 SER E CA 1
ATOM 7570 C C . SER E 1 140 ? 17.670 72.718 62.879 1.00 7.85 143 SER E C 1
ATOM 7571 O O . SER E 1 140 ? 17.655 73.659 62.076 1.00 8.70 143 SER E O 1
ATOM 7574 N N . ILE E 1 141 ? 16.825 72.640 63.906 1.00 7.65 144 ILE E N 1
ATOM 7575 C CA . ILE E 1 141 ? 15.863 73.702 64.180 1.00 8.12 144 ILE E CA 1
ATOM 7576 C C . ILE E 1 141 ? 16.579 75.023 64.450 1.00 7.69 144 ILE E C 1
ATOM 7577 O O . ILE E 1 141 ? 16.167 76.079 63.953 1.00 8.17 144 ILE E O 1
ATOM 7582 N N . LYS E 1 142 ? 17.668 74.983 65.229 1.00 7.61 145 LYS E N 1
ATOM 7583 C CA . LYS E 1 142 ? 18.429 76.198 65.512 1.00 7.90 145 LYS E CA 1
ATOM 7584 C C . LYS E 1 142 ? 19.051 76.763 64.241 1.00 7.54 145 LYS E C 1
ATOM 7585 O O . LYS E 1 142 ? 19.029 77.980 64.014 1.00 8.35 145 LYS E O 1
ATOM 7591 N N . LYS E 1 143 ? 19.599 75.892 63.390 1.00 8.38 146 LYS E N 1
ATOM 7592 C CA A LYS E 1 143 ? 20.200 76.358 62.146 0.25 9.16 146 LYS E CA 1
ATOM 7593 C CA B LYS E 1 143 ? 20.198 76.348 62.140 0.75 8.94 146 LYS E CA 1
ATOM 7594 C C . LYS E 1 143 ? 19.165 77.034 61.254 1.00 8.46 146 LYS E C 1
ATOM 7595 O O . LYS E 1 143 ? 19.410 78.122 60.718 1.00 9.02 146 LYS E O 1
ATOM 7606 N N . ILE E 1 144 ? 18.002 76.405 61.086 1.00 8.19 147 ILE E N 1
ATOM 7607 C CA . ILE E 1 144 ? 16.979 76.993 60.232 1.00 8.64 147 ILE E CA 1
ATOM 7608 C C . ILE E 1 144 ? 16.456 78.296 60.825 1.00 8.25 147 ILE E C 1
ATOM 7609 O O . ILE E 1 144 ? 16.217 79.266 60.101 1.00 8.70 147 ILE E O 1
ATOM 7614 N N . GLY E 1 145 ? 16.263 78.344 62.145 1.00 8.12 148 GLY E N 1
ATOM 7615 C CA . GLY E 1 145 ? 15.869 79.599 62.770 1.00 8.47 148 GLY E CA 1
ATOM 7616 C C . GLY E 1 145 ? 16.871 80.709 62.508 1.00 7.86 148 GLY E C 1
ATOM 7617 O O . GLY E 1 145 ? 16.495 81.830 62.148 1.00 7.98 148 GLY E O 1
ATOM 7618 N N . ASP E 1 146 ? 18.165 80.407 62.681 1.00 8.24 149 ASP E N 1
ATOM 7619 C CA . ASP E 1 146 ? 19.209 81.379 62.364 1.00 8.64 149 ASP E CA 1
ATOM 7620 C C . ASP E 1 146 ? 19.088 81.841 60.915 1.00 7.62 149 ASP E C 1
ATOM 7621 O O . ASP E 1 146 ? 19.222 83.033 60.614 1.00 8.61 149 ASP E O 1
ATOM 7626 N N . MET E 1 147 ? 18.887 80.889 59.994 1.00 7.73 150 MET E N 1
ATOM 7627 C CA . MET E 1 147 ? 18.806 81.219 58.574 1.00 7.98 150 MET E CA 1
ATOM 7628 C C . MET E 1 147 ? 17.632 82.142 58.287 1.00 7.74 150 MET E C 1
ATOM 7629 O O . MET E 1 147 ? 17.757 83.090 57.502 1.00 8.30 150 MET E O 1
ATOM 7634 N N . ILE E 1 148 ? 16.480 81.871 58.904 1.00 7.87 151 ILE E N 1
ATOM 7635 C CA . ILE E 1 148 ? 15.314 82.732 58.726 1.00 8.21 151 ILE E CA 1
ATOM 7636 C C . ILE E 1 148 ? 15.628 84.155 59.177 1.00 7.49 151 ILE E C 1
ATOM 7637 O O . ILE E 1 148 ? 15.331 85.132 58.477 1.00 8.25 151 ILE E O 1
ATOM 7642 N N . THR E 1 149 ? 16.254 84.292 60.347 1.00 7.98 152 THR E N 1
ATOM 7643 C CA . THR E 1 149 ? 16.610 85.616 60.847 1.00 8.36 152 THR E CA 1
ATOM 7644 C C . THR E 1 149 ? 17.581 86.324 59.910 1.00 8.16 152 THR E C 1
ATOM 7645 O O . THR E 1 149 ? 17.405 87.508 59.595 1.00 8.76 152 THR E O 1
ATOM 7649 N N . LYS E 1 150 ? 18.615 85.613 59.456 1.00 8.43 153 LYS E N 1
ATOM 7650 C CA . LYS E 1 150 ? 19.594 86.198 58.546 1.00 8.50 153 LYS E CA 1
ATOM 7651 C C . LYS E 1 150 ? 18.944 86.648 57.243 1.00 8.06 153 LYS E C 1
ATOM 7652 O O . LYS E 1 150 ? 19.287 87.708 56.704 1.00 8.73 153 LYS E O 1
ATOM 7658 N N . LEU E 1 151 ? 18.024 85.838 56.709 1.00 8.54 154 LEU E N 1
ATOM 7659 C CA . LEU E 1 151 ? 17.383 86.170 55.443 1.00 8.46 154 LEU E CA 1
ATOM 7660 C C . LEU E 1 151 ? 16.425 87.343 55.601 1.00 8.05 154 LEU E C 1
ATOM 7661 O O . LEU E 1 151 ? 16.335 88.197 54.712 1.00 8.81 154 LEU E O 1
ATOM 7666 N N . LYS E 1 152 ? 15.712 87.417 56.731 1.00 8.22 155 LYS E N 1
ATOM 7667 C CA . LYS E 1 152 ? 14.884 88.592 56.989 1.00 8.99 155 LYS E CA 1
ATOM 7668 C C . LYS E 1 152 ? 15.742 89.848 57.093 1.00 9.01 155 LYS E C 1
ATOM 7669 O O . LYS E 1 152 ? 15.332 90.928 56.653 1.00 10.64 155 LYS E O 1
ATOM 7675 N N . ARG E 1 153 ? 16.942 89.726 57.671 1.00 9.20 156 ARG E N 1
ATOM 7676 C CA . ARG E 1 153 ? 17.854 90.865 57.730 1.00 9.18 156 ARG E CA 1
ATOM 7677 C C . ARG E 1 153 ? 18.361 91.240 56.341 1.00 9.30 156 ARG E C 1
ATOM 7678 O O . ARG E 1 153 ? 18.357 92.416 55.960 1.00 9.86 156 ARG E O 1
ATOM 7686 N N . ALA E 1 154 ? 18.809 90.249 55.572 1.00 8.84 157 ALA E N 1
ATOM 7687 C CA . ALA E 1 154 ? 19.370 90.532 54.256 1.00 9.18 157 ALA E CA 1
ATOM 7688 C C . ALA E 1 154 ? 18.321 91.096 53.312 1.00 9.72 157 ALA E C 1
ATOM 7689 O O . ALA E 1 154 ? 18.604 92.022 52.540 1.00 9.85 157 ALA E O 1
ATOM 7691 N N . GLY E 1 155 ? 17.119 90.528 53.342 1.00 10.85 158 GLY E N 1
ATOM 7692 C CA . GLY E 1 155 ? 16.109 90.814 52.356 1.00 12.70 158 GLY E CA 1
ATOM 7693 C C . GLY E 1 155 ? 14.765 91.039 52.996 1.00 14.78 158 GLY E C 1
ATOM 7694 O O . GLY E 1 155 ? 14.529 92.081 53.611 1.00 16.33 158 GLY E O 1
ATOM 7695 N N . PRO E 1 156 ? 13.860 90.046 52.910 1.00 13.82 159 PRO E N 1
ATOM 7696 C CA . PRO E 1 156 ? 14.043 88.689 52.383 1.00 14.25 159 PRO E CA 1
ATOM 7697 C C . PRO E 1 156 ? 13.907 88.493 50.869 1.00 13.97 159 PRO E C 1
ATOM 7698 O O . PRO E 1 156 ? 14.118 87.367 50.428 1.00 15.29 159 PRO E O 1
ATOM 7702 N N . THR E 1 157 ? 13.587 89.534 50.098 1.00 13.52 160 THR E N 1
ATOM 7703 C CA . THR E 1 157 ? 13.465 89.436 48.645 1.00 13.85 160 THR E CA 1
ATOM 7704 C C . THR E 1 157 ? 14.548 90.270 47.966 1.00 13.23 160 THR E C 1
ATOM 7705 O O . THR E 1 157 ? 15.268 91.034 48.610 1.00 15.14 160 THR E O 1
ATOM 7709 N N . GLY E 1 158 ? 14.657 90.117 46.643 1.00 11.75 161 GLY E N 1
ATOM 7710 C CA . GLY E 1 158 ? 15.550 90.975 45.872 1.00 11.09 161 GLY E CA 1
ATOM 7711 C C . GLY E 1 158 ? 17.019 90.711 46.152 1.00 9.71 161 GLY E C 1
ATOM 7712 O O . GLY E 1 158 ? 17.454 89.566 46.326 1.00 9.99 161 GLY E O 1
ATOM 7713 N N . LEU E 1 159 ? 17.802 91.793 46.182 1.00 9.88 162 LEU E N 1
ATOM 7714 C CA . LEU E 1 159 ? 19.249 91.658 46.307 1.00 9.78 162 LEU E CA 1
ATOM 7715 C C . LEU E 1 159 ? 19.634 90.870 47.554 1.00 9.79 162 LEU E C 1
ATOM 7716 O O . LEU E 1 159 ? 20.564 90.058 47.516 1.00 9.92 162 LEU E O 1
ATOM 7721 N N . GLY E 1 160 ? 18.928 91.091 48.668 1.00 10.15 163 GLY E N 1
ATOM 7722 C CA . GLY E 1 160 ? 19.247 90.362 49.884 1.00 10.49 163 GLY E CA 1
ATOM 7723 C C . GLY E 1 160 ? 19.079 88.861 49.733 1.00 9.99 163 GLY E C 1
ATOM 7724 O O . GLY E 1 160 ? 19.881 88.084 50.258 1.00 10.19 163 GLY E O 1
ATOM 7725 N N . GLU E 1 161 ? 18.034 88.431 49.018 1.00 9.94 164 GLU E N 1
ATOM 7726 C CA . GLU E 1 161 ? 17.856 87.005 48.763 1.00 9.64 164 GLU E CA 1
ATOM 7727 C C . GLU E 1 161 ? 18.969 86.464 47.874 1.00 9.41 164 GLU E C 1
ATOM 7728 O O . GLU E 1 161 ? 19.483 85.362 48.113 1.00 9.63 164 GLU E O 1
ATOM 7734 N N . TYR E 1 162 ? 19.357 87.233 46.854 1.00 8.86 165 TYR E N 1
ATOM 7735 C CA . TYR E 1 162 ? 20.454 86.833 45.980 1.00 9.14 165 TYR E CA 1
ATOM 7736 C C . TYR E 1 162 ? 21.753 86.677 46.768 1.00 9.49 165 TYR E C 1
ATOM 7737 O O . TYR E 1 162 ? 22.472 85.685 46.605 1.00 10.00 165 TYR E O 1
ATOM 7746 N N . MET E 1 163 ? 22.052 87.632 47.659 1.00 10.11 166 MET E N 1
ATOM 7747 C CA . MET E 1 163 ? 23.294 87.569 48.430 1.00 10.75 166 MET E CA 1
ATOM 7748 C C . MET E 1 163 ? 23.256 86.451 49.463 1.00 10.91 166 MET E C 1
ATOM 7749 O O . MET E 1 163 ? 24.255 85.746 49.661 1.00 11.52 166 MET E O 1
ATOM 7754 N N . PHE E 1 164 ? 22.119 86.281 50.137 1.00 10.10 167 PHE E N 1
ATOM 7755 C CA . PHE E 1 164 ? 21.999 85.211 51.119 1.00 9.82 167 PHE E CA 1
ATOM 7756 C C . PHE E 1 164 ? 22.187 83.855 50.454 1.00 10.24 167 PHE E C 1
ATOM 7757 O O . PHE E 1 164 ? 22.889 82.986 50.983 1.00 11.26 167 PHE E O 1
ATOM 7765 N N . ASP E 1 165 ? 21.590 83.671 49.273 1.00 9.96 168 ASP E N 1
ATOM 7766 C CA . ASP E 1 165 ? 21.726 82.407 48.558 1.00 11.24 168 ASP E CA 1
ATOM 7767 C C . ASP E 1 165 ? 23.190 82.095 48.267 1.00 12.91 168 ASP E C 1
ATOM 7768 O O . ASP E 1 165 ? 23.621 80.943 48.335 1.00 12.98 168 ASP E O 1
ATOM 7773 N N . LYS E 1 166 ? 23.978 83.117 47.957 1.00 15.63 169 LYS E N 1
ATOM 7774 C CA . LYS E 1 166 ? 25.376 82.913 47.569 1.00 21.72 169 LYS E CA 1
ATOM 7775 C C . LYS E 1 166 ? 26.202 82.404 48.716 1.00 23.00 169 LYS E C 1
ATOM 7776 O O . LYS E 1 166 ? 27.225 81.734 48.513 1.00 23.24 169 LYS E O 1
ATOM 7782 N N . GLU E 1 167 ? 25.784 82.757 49.911 1.00 24.34 170 GLU E N 1
ATOM 7783 C CA A GLU E 1 167 ? 26.480 82.349 51.113 0.71 25.51 170 GLU E CA 1
ATOM 7784 C CA B GLU E 1 167 ? 26.497 82.332 51.098 0.29 25.71 170 GLU E CA 1
ATOM 7785 C C . GLU E 1 167 ? 26.116 80.927 51.512 1.00 26.19 170 GLU E C 1
ATOM 7786 O O . GLU E 1 167 ? 26.948 80.223 52.080 1.00 27.20 170 GLU E O 1
ATOM 7797 N N . LEU E 1 168 ? 24.888 80.500 51.217 1.00 25.49 171 LEU E N 1
ATOM 7798 C CA . LEU E 1 168 ? 24.509 79.116 51.448 1.00 25.58 171 LEU E CA 1
ATOM 7799 C C . LEU E 1 168 ? 25.253 78.187 50.510 1.00 26.35 171 LEU E C 1
ATOM 7800 O O . LEU E 1 168 ? 25.544 77.044 50.871 1.00 27.67 171 LEU E O 1
ATOM 7805 N N . ASN E 1 169 ? 25.554 78.660 49.308 1.00 25.57 172 ASN E N 1
ATOM 7806 C CA . ASN E 1 169 ? 26.139 77.833 48.270 1.00 25.85 172 ASN E CA 1
ATOM 7807 C C . ASN E 1 169 ? 27.511 77.314 48.687 1.00 27.80 172 ASN E C 1
ATOM 7808 O O . ASN E 1 169 ? 28.304 78.021 49.313 1.00 28.68 172 ASN E O 1
ATOM 7814 N N . ALA F 1 1 ? 11.574 32.386 24.767 1.00 21.40 2 ALA F N 1
ATOM 7815 C CA . ALA F 1 1 ? 12.544 33.459 24.596 1.00 19.63 2 ALA F CA 1
ATOM 7816 C C . ALA F 1 1 ? 13.405 33.597 25.845 1.00 16.94 2 ALA F C 1
ATOM 7817 O O . ALA F 1 1 ? 13.045 33.120 26.915 1.00 17.66 2 ALA F O 1
ATOM 7819 N N . SER F 1 2 ? 14.551 34.249 25.695 1.00 14.32 3 SER F N 1
ATOM 7820 C CA . SER F 1 2 ? 15.413 34.537 26.830 1.00 12.22 3 SER F CA 1
ATOM 7821 C C . SER F 1 2 ? 14.684 35.393 27.862 1.00 10.67 3 SER F C 1
ATOM 7822 O O . SER F 1 2 ? 13.898 36.282 27.519 1.00 11.47 3 SER F O 1
ATOM 7825 N N . GLN F 1 3 ? 14.997 35.143 29.142 1.00 9.62 4 GLN F N 1
ATOM 7826 C CA . GLN F 1 3 ? 14.443 35.930 30.240 1.00 9.20 4 GLN F CA 1
ATOM 7827 C C . GLN F 1 3 ? 14.765 37.414 30.113 1.00 8.99 4 GLN F C 1
ATOM 7828 O O . GLN F 1 3 ? 14.075 38.240 30.721 1.00 10.67 4 GLN F O 1
ATOM 7834 N N . VAL F 1 4 ? 15.803 37.779 29.350 1.00 8.39 5 VAL F N 1
ATOM 7835 C CA . VAL F 1 4 ? 16.160 39.191 29.210 1.00 8.68 5 VAL F CA 1
ATOM 7836 C C . VAL F 1 4 ? 15.512 39.857 28.006 1.00 8.63 5 VAL F C 1
ATOM 7837 O O . VAL F 1 4 ? 15.512 41.093 27.923 1.00 9.83 5 VAL F O 1
ATOM 7841 N N . ARG F 1 5 ? 14.973 39.088 27.062 1.00 8.19 6 ARG F N 1
ATOM 7842 C CA . ARG F 1 5 ? 14.622 39.652 25.763 1.00 8.40 6 ARG F CA 1
ATOM 7843 C C . ARG F 1 5 ? 13.458 40.623 25.888 1.00 8.66 6 ARG F C 1
ATOM 7844 O O . ARG F 1 5 ? 12.441 40.311 26.511 1.00 9.88 6 ARG F O 1
ATOM 7852 N N . GLN F 1 6 ? 13.594 41.790 25.261 1.00 8.24 7 GLN F N 1
ATOM 7853 C CA . GLN F 1 6 ? 12.530 42.786 25.293 1.00 8.39 7 GLN F CA 1
ATOM 7854 C C . GLN F 1 6 ? 12.722 43.736 24.121 1.00 7.87 7 GLN F C 1
ATOM 7855 O O . GLN F 1 6 ? 13.796 44.322 23.966 1.00 8.29 7 GLN F O 1
ATOM 7861 N N . ASN F 1 7 ? 11.680 43.884 23.301 1.00 8.51 8 ASN F N 1
ATOM 7862 C CA . ASN F 1 7 ? 11.702 44.781 22.147 1.00 8.70 8 ASN F CA 1
ATOM 7863 C C . ASN F 1 7 ? 12.813 44.442 21.155 1.00 8.60 8 ASN F C 1
ATOM 7864 O O . ASN F 1 7 ? 13.375 45.335 20.519 1.00 9.08 8 ASN F O 1
ATOM 7869 N N . TYR F 1 8 ? 13.129 43.159 20.990 1.00 8.75 9 TYR F N 1
ATOM 7870 C CA . TYR F 1 8 ? 14.236 42.740 20.130 1.00 8.48 9 TYR F CA 1
ATOM 7871 C C . TYR F 1 8 ? 13.679 41.859 19.022 1.00 8.69 9 TYR F C 1
ATOM 7872 O O . TYR F 1 8 ? 13.315 40.702 19.261 1.00 9.89 9 TYR F O 1
ATOM 7881 N N . HIS F 1 9 ? 13.619 42.403 17.813 1.00 8.70 10 HIS F N 1
ATOM 7882 C CA . HIS F 1 9 ? 12.984 41.711 16.703 1.00 9.76 10 HIS F CA 1
ATOM 7883 C C . HIS F 1 9 ? 13.916 40.647 16.127 1.00 9.65 10 HIS F C 1
ATOM 7884 O O . HIS F 1 9 ? 15.133 40.831 16.060 1.00 9.65 10 HIS F O 1
ATOM 7891 N N . GLU F 1 10 ? 13.326 39.537 15.684 1.00 10.08 11 GLU F N 1
ATOM 7892 C CA A GLU F 1 10 ? 14.119 38.452 15.115 0.59 10.89 11 GLU F CA 1
ATOM 7893 C CA B GLU F 1 10 ? 14.107 38.447 15.105 0.41 10.69 11 GLU F CA 1
ATOM 7894 C C . GLU F 1 10 ? 14.911 38.896 13.888 1.00 9.84 11 GLU F C 1
ATOM 7895 O O . GLU F 1 10 ? 15.998 38.367 13.634 1.00 10.02 11 GLU F O 1
ATOM 7906 N N . ASP F 1 11 ? 14.394 39.850 13.107 1.00 9.89 12 ASP F N 1
ATOM 7907 C CA . ASP F 1 11 ? 15.157 40.307 11.945 1.00 10.23 12 ASP F CA 1
ATOM 7908 C C . ASP F 1 11 ? 16.397 41.079 12.369 1.00 9.30 12 ASP F C 1
ATOM 7909 O O . ASP F 1 11 ? 17.440 41.021 11.704 1.00 9.79 12 ASP F O 1
ATOM 7914 N N . CYS F 1 12 ? 16.294 41.836 13.461 1.00 9.22 13 CYS F N 1
ATOM 7915 C CA . CYS F 1 12 ? 17.473 42.514 13.989 1.00 9.43 13 CYS F CA 1
ATOM 7916 C C . CYS F 1 12 ? 18.495 41.514 14.518 1.00 8.64 13 CYS F C 1
ATOM 7917 O O . CYS F 1 12 ? 19.694 41.638 14.245 1.00 9.03 13 CYS F O 1
ATOM 7920 N N . GLU F 1 13 ? 18.028 40.502 15.249 1.00 8.62 14 GLU F N 1
ATOM 7921 C CA . GLU F 1 13 ? 18.904 39.440 15.733 1.00 8.47 14 GLU F CA 1
ATOM 7922 C C . GLU F 1 13 ? 19.651 38.767 14.583 1.00 8.46 14 GLU F C 1
ATOM 7923 O O . GLU F 1 13 ? 20.866 38.542 14.658 1.00 8.51 14 GLU F O 1
ATOM 7929 N N . ALA F 1 14 ? 18.937 38.422 13.511 1.00 8.39 15 ALA F N 1
ATOM 7930 C CA . ALA F 1 14 ? 19.586 37.770 12.379 1.00 9.39 15 ALA F CA 1
ATOM 7931 C C . ALA F 1 14 ? 20.579 38.707 11.706 1.00 8.87 15 ALA F C 1
ATOM 7932 O O . ALA F 1 14 ? 21.669 38.286 11.297 1.00 9.65 15 ALA F O 1
ATOM 7934 N N . SER F 1 15 ? 20.224 39.986 11.580 1.00 8.85 16 SER F N 1
ATOM 7935 C CA A SER F 1 15 ? 21.124 40.947 10.951 0.35 9.49 16 SER F CA 1
ATOM 7936 C CA B SER F 1 15 ? 21.142 40.914 10.938 0.65 9.67 16 SER F CA 1
ATOM 7937 C C . SER F 1 15 ? 22.401 41.124 11.767 1.00 9.02 16 SER F C 1
ATOM 7938 O O . SER F 1 15 ? 23.486 41.295 11.205 1.00 9.50 16 SER F O 1
ATOM 7943 N N . ILE F 1 16 ? 22.290 41.104 13.096 1.00 8.14 17 ILE F N 1
ATOM 7944 C CA A ILE F 1 16 ? 23.472 41.194 13.952 0.74 8.57 17 ILE F CA 1
ATOM 7945 C CA B ILE F 1 16 ? 23.491 41.218 13.908 0.26 8.13 17 ILE F CA 1
ATOM 7946 C C . ILE F 1 16 ? 24.408 40.018 13.692 1.00 8.12 17 ILE F C 1
ATOM 7947 O O . ILE F 1 16 ? 25.633 40.173 13.623 1.00 8.39 17 ILE F O 1
ATOM 7956 N N . ASN F 1 17 ? 23.846 38.814 13.531 1.00 8.05 18 ASN F N 1
ATOM 7957 C CA . ASN F 1 17 ? 24.694 37.668 13.201 1.00 8.31 18 ASN F CA 1
ATOM 7958 C C . ASN F 1 17 ? 25.417 37.881 11.874 1.00 7.75 18 ASN F C 1
ATOM 7959 O O . ASN F 1 17 ? 26.599 37.539 11.736 1.00 7.96 18 ASN F O 1
ATOM 7964 N N . LYS F 1 18 ? 24.731 38.447 10.882 1.00 8.00 19 LYS F N 1
ATOM 7965 C CA A LYS F 1 18 ? 25.405 38.738 9.621 0.71 8.89 19 LYS F CA 1
ATOM 7966 C CA B LYS F 1 18 ? 25.403 38.740 9.621 0.29 8.89 19 LYS F CA 1
ATOM 7967 C C . LYS F 1 18 ? 26.530 39.749 9.817 1.00 8.71 19 LYS F C 1
ATOM 7968 O O . LYS F 1 18 ? 27.623 39.594 9.253 1.00 9.34 19 LYS F O 1
ATOM 7979 N N . GLN F 1 19 ? 26.294 40.782 10.635 1.00 8.83 20 GLN F N 1
ATOM 7980 C CA A GLN F 1 19 ? 27.320 41.807 10.844 0.48 8.86 20 GLN F CA 1
ATOM 7981 C CA B GLN F 1 19 ? 27.320 41.795 10.816 0.52 8.85 20 GLN F CA 1
ATOM 7982 C C . GLN F 1 19 ? 28.536 41.243 11.556 1.00 8.51 20 GLN F C 1
ATOM 7983 O O . GLN F 1 19 ? 29.670 41.630 11.254 1.00 9.71 20 GLN F O 1
ATOM 7994 N N . ILE F 1 20 ? 28.321 40.344 12.523 1.00 8.12 21 ILE F N 1
ATOM 7995 C CA . ILE F 1 20 ? 29.445 39.684 13.186 1.00 7.65 21 ILE F CA 1
ATOM 7996 C C . ILE F 1 20 ? 30.332 39.016 12.147 1.00 7.96 21 ILE F C 1
ATOM 7997 O O . ILE F 1 20 ? 31.562 39.158 12.155 1.00 8.42 21 ILE F O 1
ATOM 8002 N N . ASN F 1 21 ? 29.711 38.278 11.225 1.00 7.77 22 ASN F N 1
ATOM 8003 C CA . ASN F 1 21 ? 30.484 37.583 10.206 1.00 7.63 22 ASN F CA 1
ATOM 8004 C C . ASN F 1 21 ? 31.207 38.563 9.297 1.00 7.60 22 ASN F C 1
ATOM 8005 O O . ASN F 1 21 ? 32.369 38.341 8.941 1.00 8.58 22 ASN F O 1
ATOM 8010 N N . MET F 1 22 ? 30.541 39.651 8.905 1.00 8.32 23 MET F N 1
ATOM 8011 C CA A MET F 1 22 ? 31.165 40.634 8.023 0.68 9.02 23 MET F CA 1
ATOM 8012 C CA B MET F 1 22 ? 31.192 40.593 8.007 0.32 9.79 23 MET F CA 1
ATOM 8013 C C . MET F 1 22 ? 32.377 41.279 8.681 1.00 8.90 23 MET F C 1
ATOM 8014 O O . MET F 1 22 ? 33.403 41.517 8.030 1.00 9.47 23 MET F O 1
ATOM 8023 N N . GLU F 1 23 ? 32.269 41.588 9.979 1.00 9.09 24 GLU F N 1
ATOM 8024 C CA A GLU F 1 23 ? 33.399 42.191 10.679 0.46 9.40 24 GLU F CA 1
ATOM 8025 C CA B GLU F 1 23 ? 33.388 42.176 10.710 0.54 9.15 24 GLU F CA 1
ATOM 8026 C C . GLU F 1 23 ? 34.555 41.207 10.815 1.00 8.98 24 GLU F C 1
ATOM 8027 O O . GLU F 1 23 ? 35.720 41.599 10.689 1.00 9.43 24 GLU F O 1
ATOM 8038 N N . LEU F 1 24 ? 34.261 39.931 11.078 1.00 8.70 25 LEU F N 1
ATOM 8039 C CA . LEU F 1 24 ? 35.331 38.938 11.132 1.00 8.97 25 LEU F CA 1
ATOM 8040 C C . LEU F 1 24 ? 35.998 38.790 9.771 1.00 8.48 25 LEU F C 1
ATOM 8041 O O . LEU F 1 24 ? 37.221 38.641 9.680 1.00 9.52 25 LEU F O 1
ATOM 8046 N N . TYR F 1 25 ? 35.206 38.833 8.699 1.00 8.36 26 TYR F N 1
ATOM 8047 C CA . TYR F 1 25 ? 35.774 38.810 7.355 1.00 8.72 26 TYR F CA 1
ATOM 8048 C C . TYR F 1 25 ? 36.681 40.013 7.117 1.00 8.46 26 TYR F C 1
ATOM 8049 O O . TYR F 1 25 ? 37.803 39.866 6.616 1.00 8.21 26 TYR F O 1
ATOM 8058 N N . ALA F 1 26 ? 36.210 41.218 7.456 1.00 8.58 27 ALA F N 1
ATOM 8059 C CA . ALA F 1 26 ? 37.062 42.394 7.288 1.00 8.79 27 ALA F CA 1
ATOM 8060 C C . ALA F 1 26 ? 38.357 42.242 8.081 1.00 8.40 27 ALA F C 1
ATOM 8061 O O . ALA F 1 26 ? 39.439 42.595 7.598 1.00 8.85 27 ALA F O 1
ATOM 8063 N N . SER F 1 27 ? 38.270 41.699 9.297 1.00 8.65 28 SER F N 1
ATOM 8064 C CA A SER F 1 27 ? 39.473 41.458 10.086 0.68 8.34 28 SER F CA 1
ATOM 8065 C CA B SER F 1 27 ? 39.483 41.477 10.075 0.32 8.51 28 SER F CA 1
ATOM 8066 C C . SER F 1 27 ? 40.435 40.535 9.348 1.00 8.07 28 SER F C 1
ATOM 8067 O O . SER F 1 27 ? 41.656 40.728 9.387 1.00 8.42 28 SER F O 1
ATOM 8072 N N . TYR F 1 28 ? 39.897 39.515 8.675 1.00 8.06 29 TYR F N 1
ATOM 8073 C CA . TYR F 1 28 ? 40.731 38.557 7.957 1.00 8.26 29 TYR F CA 1
ATOM 8074 C C . TYR F 1 28 ? 41.376 39.193 6.734 1.00 7.76 29 TYR F C 1
ATOM 8075 O O . TYR F 1 28 ? 42.547 38.928 6.434 1.00 8.60 29 TYR F O 1
ATOM 8084 N N . VAL F 1 29 ? 40.621 40.017 5.999 1.00 8.21 30 VAL F N 1
ATOM 8085 C CA . VAL F 1 29 ? 41.188 40.751 4.870 1.00 8.49 30 VAL F CA 1
ATOM 8086 C C . VAL F 1 29 ? 42.380 41.582 5.324 1.00 8.05 30 VAL F C 1
ATOM 8087 O O . VAL F 1 29 ? 43.452 41.563 4.705 1.00 8.42 30 VAL F O 1
ATOM 8091 N N . TYR F 1 30 ? 42.207 42.340 6.406 1.00 8.20 31 TYR F N 1
ATOM 8092 C CA . TYR F 1 30 ? 43.292 43.203 6.856 1.00 8.32 31 TYR F CA 1
ATOM 8093 C C . TYR F 1 30 ? 44.461 42.394 7.402 1.00 7.99 31 TYR F C 1
ATOM 8094 O O . TYR F 1 30 ? 45.612 42.814 7.258 1.00 8.66 31 TYR F O 1
ATOM 8103 N N . LEU F 1 31 ? 44.196 41.232 8.009 1.00 8.22 32 LEU F N 1
ATOM 8104 C CA . LEU F 1 31 ? 45.293 40.362 8.427 1.00 8.81 32 LEU F CA 1
ATOM 8105 C C . LEU F 1 31 ? 46.090 39.886 7.219 1.00 8.54 32 LEU F C 1
ATOM 8106 O O . LEU F 1 31 ? 47.326 39.861 7.245 1.00 8.85 32 LEU F O 1
ATOM 8111 N N . SER F 1 32 ? 45.393 39.495 6.152 1.00 8.28 33 SER F N 1
ATOM 8112 C CA . SER F 1 32 ? 46.065 39.090 4.924 1.00 8.41 33 SER F CA 1
ATOM 8113 C C . SER F 1 32 ? 46.944 40.213 4.396 1.00 8.21 33 SER F C 1
ATOM 8114 O O . SER F 1 32 ? 48.102 39.992 4.015 1.00 8.88 33 SER F O 1
ATOM 8117 N N . MET F 1 33 ? 46.399 41.427 4.348 1.00 8.47 34 MET F N 1
ATOM 8118 C CA . MET F 1 33 ? 47.176 42.565 3.875 1.00 8.97 34 MET F CA 1
ATOM 8119 C C . MET F 1 33 ? 48.397 42.798 4.749 1.00 8.80 34 MET F C 1
ATOM 8120 O O . MET F 1 33 ? 49.498 43.036 4.235 1.00 9.42 34 MET F O 1
ATOM 8125 N N . ALA F 1 34 ? 48.221 42.738 6.072 1.00 8.77 35 ALA F N 1
ATOM 8126 C CA . ALA F 1 34 ? 49.326 43.013 6.986 1.00 9.54 35 ALA F CA 1
ATOM 8127 C C . ALA F 1 34 ? 50.523 42.125 6.681 1.00 9.32 35 ALA F C 1
ATOM 8128 O O . ALA F 1 34 ? 51.666 42.599 6.606 1.00 10.32 35 ALA F O 1
ATOM 8130 N N . TYR F 1 35 ? 50.279 40.825 6.493 1.00 8.64 36 TYR F N 1
ATOM 8131 C CA . TYR F 1 35 ? 51.384 39.905 6.262 1.00 8.95 36 TYR F CA 1
ATOM 8132 C C . TYR F 1 35 ? 51.893 39.949 4.828 1.00 8.74 36 TYR F C 1
ATOM 8133 O O . TYR F 1 35 ? 53.082 39.704 4.598 1.00 9.58 36 TYR F O 1
ATOM 8142 N N . TYR F 1 36 ? 51.039 40.308 3.865 1.00 8.46 37 TYR F N 1
ATOM 8143 C CA . TYR F 1 36 ? 51.525 40.588 2.518 1.00 8.71 37 TYR F CA 1
ATOM 8144 C C . TYR F 1 36 ? 52.598 41.669 2.552 1.00 8.60 37 TYR F C 1
ATOM 8145 O O . TYR F 1 36 ? 53.636 41.551 1.890 1.00 8.77 37 TYR F O 1
ATOM 8154 N N . PHE F 1 37 ? 52.378 42.717 3.349 1.00 8.41 38 PHE F N 1
ATOM 8155 C CA . PHE F 1 37 ? 53.331 43.819 3.429 1.00 9.16 38 PHE F CA 1
ATOM 8156 C C . PHE F 1 37 ? 54.600 43.464 4.204 1.00 9.00 38 PHE F C 1
ATOM 8157 O O . PHE F 1 37 ? 55.532 44.277 4.230 1.00 10.35 38 PHE F O 1
ATOM 8165 N N . GLU F 1 38 ? 54.664 42.263 4.786 1.00 8.76 39 GLU F N 1
ATOM 8166 C CA A GLU F 1 38 ? 55.872 41.758 5.424 0.87 9.14 39 GLU F CA 1
ATOM 8167 C CA B GLU F 1 38 ? 55.856 41.736 5.437 0.13 9.99 39 GLU F CA 1
ATOM 8168 C C . GLU F 1 38 ? 56.608 40.731 4.570 1.00 9.23 39 GLU F C 1
ATOM 8169 O O . GLU F 1 38 ? 57.632 40.191 5.007 1.00 10.24 39 GLU F O 1
ATOM 8180 N N . ARG F 1 39 ? 56.128 40.447 3.364 1.00 8.61 40 ARG F N 1
ATOM 8181 C CA . ARG F 1 39 ? 56.913 39.612 2.469 1.00 8.57 40 ARG F CA 1
ATOM 8182 C C . ARG F 1 39 ? 58.259 40.274 2.200 1.00 8.58 40 ARG F C 1
ATOM 8183 O O . ARG F 1 39 ? 58.367 41.502 2.112 1.00 9.25 40 ARG F O 1
ATOM 8191 N N . ASP F 1 40 ? 59.291 39.446 2.013 1.00 8.89 41 ASP F N 1
ATOM 8192 C CA . ASP F 1 40 ? 60.622 39.988 1.763 1.00 8.67 41 ASP F CA 1
ATOM 8193 C C . ASP F 1 40 ? 60.693 40.782 0.466 1.00 8.83 41 ASP F C 1
ATOM 8194 O O . ASP F 1 40 ? 61.575 41.634 0.332 1.00 10.25 41 ASP F O 1
ATOM 8199 N N . ASP F 1 41 ? 59.792 40.518 -0.484 1.00 8.79 42 ASP F N 1
ATOM 8200 C CA . ASP F 1 41 ? 59.741 41.217 -1.761 1.00 9.35 42 ASP F CA 1
ATOM 8201 C C . ASP F 1 41 ? 58.701 42.331 -1.773 1.00 9.40 42 ASP F C 1
ATOM 8202 O O . ASP F 1 41 ? 58.417 42.895 -2.837 1.00 10.29 42 ASP F O 1
ATOM 8207 N N . VAL F 1 42 ? 58.154 42.677 -0.608 1.00 9.31 43 VAL F N 1
ATOM 8208 C CA . VAL F 1 42 ? 57.233 43.799 -0.467 1.00 9.68 43 VAL F CA 1
ATOM 8209 C C . VAL F 1 42 ? 57.821 44.777 0.543 1.00 9.91 43 VAL F C 1
ATOM 8210 O O . VAL F 1 42 ? 58.145 45.915 0.191 1.00 10.31 43 VAL F O 1
ATOM 8214 N N . ALA F 1 43 ? 57.970 44.348 1.799 1.00 9.43 44 ALA F N 1
ATOM 8215 C CA . ALA F 1 43 ? 58.772 45.070 2.794 1.00 9.50 44 ALA F CA 1
ATOM 8216 C C . ALA F 1 43 ? 58.302 46.515 2.992 1.00 9.44 44 ALA F C 1
ATOM 8217 O O . ALA F 1 43 ? 59.060 47.477 2.818 1.00 10.35 44 ALA F O 1
ATOM 8219 N N . LEU F 1 44 ? 57.029 46.648 3.388 1.00 9.15 45 LEU F N 1
ATOM 8220 C CA . LEU F 1 44 ? 56.403 47.934 3.704 1.00 9.20 45 LEU F CA 1
ATOM 8221 C C . LEU F 1 44 ? 55.893 47.878 5.143 1.00 9.08 45 LEU F C 1
ATOM 8222 O O . LEU F 1 44 ? 54.707 47.609 5.386 1.00 9.31 45 LEU F O 1
ATOM 8227 N N . PRO F 1 45 ? 56.765 48.115 6.128 1.00 10.43 46 PRO F N 1
ATOM 8228 C CA . PRO F 1 45 ? 56.358 47.900 7.530 1.00 10.29 46 PRO F CA 1
ATOM 8229 C C . PRO F 1 45 ? 55.326 48.884 8.042 1.00 10.17 46 PRO F C 1
ATOM 8230 O O . PRO F 1 45 ? 54.584 48.545 8.970 1.00 10.89 46 PRO F O 1
ATOM 8234 N N . GLY F 1 46 ? 55.259 50.096 7.491 1.00 10.00 47 GLY F N 1
ATOM 8235 C CA . GLY F 1 46 ? 54.202 51.009 7.899 1.00 9.87 47 GLY F CA 1
ATOM 8236 C C . GLY F 1 46 ? 52.834 50.520 7.464 1.00 9.64 47 GLY F C 1
ATOM 8237 O O . GLY F 1 46 ? 51.885 50.493 8.256 1.00 9.95 47 GLY F O 1
ATOM 8238 N N . PHE F 1 47 ? 52.716 50.117 6.196 1.00 9.53 48 PHE F N 1
ATOM 8239 C CA . PHE F 1 47 ? 51.478 49.499 5.734 1.00 9.30 48 PHE F CA 1
ATOM 8240 C C . PHE F 1 47 ? 51.152 48.251 6.544 1.00 9.23 48 PHE F C 1
ATOM 8241 O O . PHE F 1 47 ? 49.987 48.014 6.882 1.00 9.88 48 PHE F O 1
ATOM 8249 N N . ALA F 1 48 ? 52.161 47.426 6.842 1.00 8.98 49 ALA F N 1
ATOM 8250 C CA . ALA F 1 48 ? 51.912 46.211 7.616 1.00 9.54 49 ALA F CA 1
ATOM 8251 C C . ALA F 1 48 ? 51.309 46.545 8.972 1.00 9.34 49 ALA F C 1
ATOM 8252 O O . ALA F 1 48 ? 50.325 45.928 9.396 1.00 9.84 49 ALA F O 1
ATOM 8254 N N . LYS F 1 49 ? 51.899 47.522 9.667 1.00 9.70 50 LYS F N 1
ATOM 8255 C CA A LYS F 1 49 ? 51.401 47.913 10.982 0.73 10.66 50 LYS F CA 1
ATOM 8256 C CA B LYS F 1 49 ? 51.401 47.915 10.982 0.27 10.35 50 LYS F CA 1
ATOM 8257 C C . LYS F 1 49 ? 49.991 48.486 10.890 1.00 9.72 50 LYS F C 1
ATOM 8258 O O . LYS F 1 49 ? 49.124 48.165 11.713 1.00 10.01 50 LYS F O 1
ATOM 8269 N N . PHE F 1 50 ? 49.743 49.342 9.896 1.00 9.41 51 PHE F N 1
ATOM 8270 C CA . PHE F 1 50 ? 48.412 49.909 9.715 1.00 9.37 51 PHE F CA 1
ATOM 8271 C C . PHE F 1 50 ? 47.370 48.811 9.554 1.00 8.79 51 PHE F C 1
ATOM 8272 O O . PHE F 1 50 ? 46.295 48.863 10.167 1.00 9.35 51 PHE F O 1
ATOM 8280 N N . PHE F 1 51 ? 47.671 47.799 8.736 1.00 9.35 52 PHE F N 1
ATOM 8281 C CA . PHE F 1 51 ? 46.690 46.745 8.510 1.00 9.34 52 PHE F CA 1
ATOM 8282 C C . PHE F 1 51 ? 46.586 45.770 9.673 1.00 9.11 52 PHE F C 1
ATOM 8283 O O . PHE F 1 51 ? 45.497 45.238 9.920 1.00 9.27 52 PHE F O 1
ATOM 8291 N N . LYS F 1 52 ? 47.679 45.528 10.404 1.00 9.42 53 LYS F N 1
ATOM 8292 C CA A LYS F 1 52 ? 47.566 44.711 11.606 0.48 10.00 53 LYS F CA 1
ATOM 8293 C CA B LYS F 1 52 ? 47.587 44.723 11.623 0.52 9.87 53 LYS F CA 1
ATOM 8294 C C . LYS F 1 52 ? 46.638 45.370 12.619 1.00 9.87 53 LYS F C 1
ATOM 8295 O O . LYS F 1 52 ? 45.755 44.712 13.190 1.00 11.16 53 LYS F O 1
ATOM 8306 N N . GLU F 1 53 ? 46.825 46.669 12.853 1.00 10.19 54 GLU F N 1
ATOM 8307 C CA . GLU F 1 53 ? 45.960 47.386 13.780 1.00 10.57 54 GLU F CA 1
ATOM 8308 C C . GLU F 1 53 ? 44.521 47.374 13.288 1.00 10.21 54 GLU F C 1
ATOM 8309 O O . GLU F 1 53 ? 43.588 47.171 14.074 1.00 10.92 54 GLU F O 1
ATOM 8315 N N . SER F 1 54 ? 44.324 47.561 11.979 1.00 9.75 55 SER F N 1
ATOM 8316 C CA . SER F 1 54 ? 42.979 47.516 11.411 1.00 9.37 55 SER F CA 1
ATOM 8317 C C . SER F 1 54 ? 42.338 46.153 11.633 1.00 9.45 55 SER F C 1
ATOM 8318 O O . SER F 1 54 ? 41.152 46.059 11.975 1.00 10.44 55 SER F O 1
ATOM 8321 N N . SER F 1 55 ? 43.112 45.082 11.445 1.00 9.49 56 SER F N 1
ATOM 8322 C CA . SER F 1 55 ? 42.584 43.740 11.660 1.00 8.97 56 SER F CA 1
ATOM 8323 C C . SER F 1 55 ? 42.115 43.562 13.099 1.00 9.16 56 SER F C 1
ATOM 8324 O O . SER F 1 55 ? 41.028 43.025 13.348 1.00 9.79 56 SER F O 1
ATOM 8327 N N . ASP F 1 56 ? 42.933 43.999 14.062 1.00 9.90 58 ASP F N 1
ATOM 8328 C CA . ASP F 1 56 ? 42.548 43.879 15.463 1.00 11.06 58 ASP F CA 1
ATOM 8329 C C . ASP F 1 56 ? 41.288 44.683 15.752 1.00 10.83 58 ASP F C 1
ATOM 8330 O O . ASP F 1 56 ? 40.403 44.225 16.484 1.00 11.21 58 ASP F O 1
ATOM 8335 N N . GLU F 1 57 ? 41.191 45.890 15.191 1.00 10.78 59 GLU F N 1
ATOM 8336 C CA A GLU F 1 57 ? 40.021 46.715 15.455 0.62 11.96 59 GLU F CA 1
ATOM 8337 C CA B GLU F 1 57 ? 40.022 46.735 15.427 0.38 11.40 59 GLU F CA 1
ATOM 8338 C C . GLU F 1 57 ? 38.748 46.089 14.897 1.00 10.37 59 GLU F C 1
ATOM 8339 O O . GLU F 1 57 ? 37.698 46.134 15.547 1.00 10.64 59 GLU F O 1
ATOM 8350 N N . GLU F 1 58 ? 38.820 45.475 13.715 1.00 9.16 60 GLU F N 1
ATOM 8351 C CA . GLU F 1 58 ? 37.631 44.824 13.170 1.00 9.76 60 GLU F CA 1
ATOM 8352 C C . GLU F 1 58 ? 37.218 43.619 14.009 1.00 9.20 60 GLU F C 1
ATOM 8353 O O . GLU F 1 58 ? 36.020 43.374 14.198 1.00 9.51 60 GLU F O 1
ATOM 8359 N N . ARG F 1 59 ? 38.185 42.849 14.514 1.00 9.31 61 ARG F N 1
ATOM 8360 C CA A ARG F 1 59 ? 37.838 41.745 15.401 0.57 10.53 61 ARG F CA 1
ATOM 8361 C CA B ARG F 1 59 ? 37.842 41.743 15.404 0.43 10.08 61 ARG F CA 1
ATOM 8362 C C . ARG F 1 59 ? 37.173 42.252 16.673 1.00 9.92 61 ARG F C 1
ATOM 8363 O O . ARG F 1 59 ? 36.219 41.645 17.166 1.00 10.55 61 ARG F O 1
ATOM 8378 N N . GLU F 1 60 ? 37.662 43.366 17.222 1.00 10.20 62 GLU F N 1
ATOM 8379 C CA A GLU F 1 60 ? 37.013 43.948 18.392 0.59 10.31 62 GLU F CA 1
ATOM 8380 C CA B GLU F 1 60 ? 37.012 43.948 18.392 0.41 10.95 62 GLU F CA 1
ATOM 8381 C C . GLU F 1 60 ? 35.587 44.375 18.071 1.00 9.95 62 GLU F C 1
ATOM 8382 O O . GLU F 1 60 ? 34.675 44.187 18.886 1.00 10.43 62 GLU F O 1
ATOM 8393 N N . HIS F 1 61 ? 35.371 44.951 16.885 1.00 9.44 63 HIS F N 1
ATOM 8394 C CA A HIS F 1 61 ? 34.022 45.324 16.463 0.68 10.11 63 HIS F CA 1
ATOM 8395 C CA B HIS F 1 61 ? 34.017 45.330 16.500 0.32 10.22 63 HIS F CA 1
ATOM 8396 C C . HIS F 1 61 ? 33.111 44.108 16.380 1.00 9.14 63 HIS F C 1
ATOM 8397 O O . HIS F 1 61 ? 31.935 44.165 16.760 1.00 9.48 63 HIS F O 1
ATOM 8410 N N . ALA F 1 62 ? 33.635 42.992 15.864 1.00 8.77 64 ALA F N 1
ATOM 8411 C CA . ALA F 1 62 ? 32.854 41.759 15.828 1.00 9.20 64 ALA F CA 1
ATOM 8412 C C . ALA F 1 62 ? 32.495 41.303 17.236 1.00 8.64 64 ALA F C 1
ATOM 8413 O O . ALA F 1 62 ? 31.354 40.899 17.501 1.00 9.17 64 ALA F O 1
ATOM 8415 N N . GLN F 1 63 ? 33.464 41.369 18.151 1.00 8.61 65 GLN F N 1
ATOM 8416 C CA A GLN F 1 63 ? 33.221 40.929 19.521 0.63 9.29 65 GLN F CA 1
ATOM 8417 C CA B GLN F 1 63 ? 33.225 40.932 19.524 0.37 9.20 65 GLN F CA 1
ATOM 8418 C C . GLN F 1 63 ? 32.192 41.805 20.223 1.00 8.57 65 GLN F C 1
ATOM 8419 O O . GLN F 1 63 ? 31.392 41.309 21.018 1.00 8.72 65 GLN F O 1
ATOM 8430 N N . THR F 1 64 ? 32.196 43.109 19.946 1.00 8.77 66 THR F N 1
ATOM 8431 C CA . THR F 1 64 ? 31.183 43.978 20.535 1.00 8.67 66 THR F CA 1
ATOM 8432 C C . THR F 1 64 ? 29.784 43.586 20.070 1.00 7.97 66 THR F C 1
ATOM 8433 O O . THR F 1 64 ? 28.828 43.635 20.854 1.00 8.49 66 THR F O 1
ATOM 8437 N N . PHE F 1 65 ? 29.649 43.154 18.811 1.00 7.72 67 PHE F N 1
ATOM 8438 C CA . PHE F 1 65 ? 28.349 42.683 18.336 1.00 7.74 67 PHE F CA 1
ATOM 8439 C C . PHE F 1 65 ? 27.961 41.362 18.995 1.00 7.36 67 PHE F C 1
ATOM 8440 O O . PHE F 1 65 ? 26.776 41.121 19.249 1.00 7.97 67 PHE F O 1
ATOM 8448 N N . MET F 1 66 ? 28.936 40.477 19.240 1.00 7.34 68 MET F N 1
ATOM 8449 C CA . MET F 1 66 ? 28.648 39.229 19.943 1.00 7.79 68 MET F CA 1
ATOM 8450 C C . MET F 1 66 ? 28.157 39.517 21.357 1.00 7.34 68 MET F C 1
ATOM 8451 O O . MET F 1 66 ? 27.151 38.953 21.814 1.00 7.87 68 MET F O 1
ATOM 8456 N N . LYS F 1 67 ? 28.852 40.416 22.056 1.00 7.63 69 LYS F N 1
ATOM 8457 C CA A LYS F 1 67 ? 28.410 40.840 23.378 0.54 7.80 69 LYS F CA 1
ATOM 8458 C CA B LYS F 1 67 ? 28.405 40.843 23.379 0.46 8.51 69 LYS F CA 1
ATOM 8459 C C . LYS F 1 67 ? 27.013 41.446 23.314 1.00 7.49 69 LYS F C 1
ATOM 8460 O O . LYS F 1 67 ? 26.174 41.190 24.188 1.00 7.94 69 LYS F O 1
ATOM 8471 N N . TYR F 1 68 ? 26.745 42.244 22.275 1.00 7.47 70 TYR F N 1
ATOM 8472 C CA . TYR F 1 68 ? 25.448 42.894 22.132 1.00 7.98 70 TYR F CA 1
ATOM 8473 C C . TYR F 1 68 ? 24.333 41.871 21.963 1.00 7.39 70 TYR F C 1
ATOM 8474 O O . TYR F 1 68 ? 23.270 41.975 22.593 1.00 7.94 70 TYR F O 1
ATOM 8483 N N . GLN F 1 69 ? 24.557 40.885 21.088 1.00 7.51 71 GLN F N 1
ATOM 8484 C CA . GLN F 1 69 ? 23.590 39.818 20.877 1.00 7.89 71 GLN F CA 1
ATOM 8485 C C . GLN F 1 69 ? 23.201 39.187 22.209 1.00 7.71 71 GLN F C 1
ATOM 8486 O O . GLN F 1 69 ? 22.013 39.035 22.528 1.00 8.29 71 GLN F O 1
ATOM 8492 N N . ASN F 1 70 ? 24.203 38.857 23.027 1.00 7.90 72 ASN F N 1
ATOM 8493 C CA . ASN F 1 70 ? 23.915 38.268 24.330 1.00 7.69 72 ASN F CA 1
ATOM 8494 C C . ASN F 1 70 ? 23.179 39.243 25.250 1.00 7.75 72 ASN F C 1
ATOM 8495 O O . ASN F 1 70 ? 22.277 38.833 25.991 1.00 8.46 72 ASN F O 1
ATOM 8500 N N . LYS F 1 71 ? 23.565 40.527 25.241 1.00 7.89 73 LYS F N 1
ATOM 8501 C CA A LYS F 1 71 ? 22.911 41.514 26.103 0.67 8.64 73 LYS F CA 1
ATOM 8502 C CA B LYS F 1 71 ? 22.917 41.512 26.101 0.33 8.82 73 LYS F CA 1
ATOM 8503 C C . LYS F 1 71 ? 21.416 41.560 25.847 1.00 7.90 73 LYS F C 1
ATOM 8504 O O . LYS F 1 71 ? 20.618 41.722 26.782 1.00 9.18 73 LYS F O 1
ATOM 8515 N N . ARG F 1 72 ? 21.017 41.444 24.584 1.00 7.52 74 ARG F N 1
ATOM 8516 C CA . ARG F 1 72 ? 19.621 41.563 24.209 1.00 7.52 74 ARG F CA 1
ATOM 8517 C C . ARG F 1 72 ? 18.872 40.246 24.300 1.00 8.17 74 ARG F C 1
ATOM 8518 O O . ARG F 1 72 ? 17.649 40.241 24.129 1.00 8.61 74 ARG F O 1
ATOM 8526 N N . GLY F 1 73 ? 19.564 39.141 24.569 1.00 8.27 75 GLY F N 1
ATOM 8527 C CA . GLY F 1 73 ? 18.929 37.842 24.595 1.00 8.59 75 GLY F CA 1
ATOM 8528 C C . GLY F 1 73 ? 18.816 37.166 23.253 1.00 8.36 75 GLY F C 1
ATOM 8529 O O . GLY F 1 73 ? 18.120 36.150 23.146 1.00 9.84 75 GLY F O 1
ATOM 8530 N N . GLY F 1 74 ? 19.456 37.700 22.220 1.00 8.78 76 GLY F N 1
ATOM 8531 C CA . GLY F 1 74 ? 19.585 36.979 20.976 1.00 9.29 76 GLY F CA 1
ATOM 8532 C C . GLY F 1 74 ? 20.621 35.892 21.092 1.00 8.87 76 GLY F C 1
ATOM 8533 O O . GLY F 1 74 ? 21.339 35.765 22.089 1.00 10.01 76 GLY F O 1
ATOM 8534 N N . ARG F 1 75 ? 20.710 35.080 20.047 1.00 8.64 77 ARG F N 1
ATOM 8535 C CA . ARG F 1 75 ? 21.600 33.931 20.063 1.00 9.18 77 ARG F CA 1
ATOM 8536 C C . ARG F 1 75 ? 22.606 34.032 18.924 1.00 8.29 77 ARG F C 1
ATOM 8537 O O . ARG F 1 75 ? 22.229 34.158 17.751 1.00 9.13 77 ARG F O 1
ATOM 8545 N N . ILE F 1 76 ? 23.885 34.009 19.289 1.00 8.20 78 ILE F N 1
ATOM 8546 C CA . ILE F 1 76 ? 24.962 34.097 18.316 1.00 8.40 78 ILE F CA 1
ATOM 8547 C C . ILE F 1 76 ? 24.955 32.853 17.443 1.00 8.14 78 ILE F C 1
ATOM 8548 O O . ILE F 1 76 ? 24.981 31.724 17.949 1.00 8.85 78 ILE F O 1
ATOM 8553 N N . VAL F 1 77 ? 24.920 33.051 16.129 1.00 7.83 79 VAL F N 1
ATOM 8554 C CA . VAL F 1 77 ? 25.055 31.958 15.169 1.00 8.23 79 VAL F CA 1
ATOM 8555 C C . VAL F 1 77 ? 26.205 32.352 14.253 1.00 7.65 79 VAL F C 1
ATOM 8556 O O . VAL F 1 77 ? 26.061 33.242 13.405 1.00 8.52 79 VAL F O 1
ATOM 8560 N N . LEU F 1 78 ? 27.360 31.730 14.457 1.00 7.55 80 LEU F N 1
ATOM 8561 C CA . LEU F 1 78 ? 28.545 32.031 13.672 1.00 7.73 80 LEU F CA 1
ATOM 8562 C C . LEU F 1 78 ? 28.490 31.332 12.319 1.00 7.56 80 LEU F C 1
ATOM 8563 O O . LEU F 1 78 ? 27.890 30.262 12.164 1.00 8.91 80 LEU F O 1
ATOM 8568 N N . GLN F 1 79 ? 29.141 31.947 11.336 1.00 6.91 81 GLN F N 1
ATOM 8569 C CA . GLN F 1 79 ? 29.224 31.415 9.986 1.00 6.82 81 GLN F CA 1
ATOM 8570 C C . GLN F 1 79 ? 30.680 31.385 9.549 1.00 6.39 81 GLN F C 1
ATOM 8571 O O . GLN F 1 79 ? 31.533 32.095 10.094 1.00 7.11 81 GLN F O 1
ATOM 8577 N N . GLN F 1 80 ? 30.958 30.553 8.549 1.00 6.88 82 GLN F N 1
ATOM 8578 C CA . GLN F 1 80 ? 32.301 30.477 7.994 1.00 6.41 82 GLN F CA 1
ATOM 8579 C C . GLN F 1 80 ? 32.792 31.866 7.600 1.00 6.57 82 GLN F C 1
ATOM 8580 O O . GLN F 1 80 ? 32.035 32.685 7.059 1.00 7.14 82 GLN F O 1
ATOM 8586 N N . ILE F 1 81 ? 34.065 32.135 7.884 1.00 6.96 83 ILE F N 1
ATOM 8587 C CA . ILE F 1 81 ? 34.696 33.382 7.468 1.00 7.09 83 ILE F CA 1
ATOM 8588 C C . ILE F 1 81 ? 35.323 33.142 6.101 1.00 7.06 83 ILE F C 1
ATOM 8589 O O . ILE F 1 81 ? 36.223 32.305 5.962 1.00 7.97 83 ILE F O 1
ATOM 8594 N N . ALA F 1 82 ? 34.850 33.865 5.090 1.00 7.60 84 ALA F N 1
ATOM 8595 C CA . ALA F 1 82 ? 35.364 33.649 3.743 1.00 8.21 84 ALA F CA 1
ATOM 8596 C C . ALA F 1 82 ? 36.840 34.020 3.654 1.00 7.60 84 ALA F C 1
ATOM 8597 O O . ALA F 1 82 ? 37.335 34.895 4.373 1.00 8.83 84 ALA F O 1
ATOM 8599 N N . ALA F 1 83 ? 37.544 33.353 2.742 1.00 8.86 85 ALA F N 1
ATOM 8600 C CA . ALA F 1 83 ? 38.896 33.781 2.418 1.00 10.27 85 ALA F CA 1
ATOM 8601 C C . ALA F 1 83 ? 38.863 35.158 1.758 1.00 10.98 85 ALA F C 1
ATOM 8602 O O . ALA F 1 83 ? 37.933 35.475 1.016 1.00 11.99 85 ALA F O 1
ATOM 8604 N N . PRO F 1 84 ? 39.874 35.993 1.998 1.00 11.69 86 PRO F N 1
ATOM 8605 C CA . PRO F 1 84 ? 39.977 37.240 1.232 1.00 13.73 86 PRO F CA 1
ATOM 8606 C C . PRO F 1 84 ? 40.080 36.939 -0.257 1.00 15.89 86 PRO F C 1
ATOM 8607 O O . PRO F 1 84 ? 40.530 35.868 -0.668 1.00 16.14 86 PRO F O 1
ATOM 8611 N N . SER F 1 85 ? 39.657 37.908 -1.071 1.00 19.21 87 SER F N 1
ATOM 8612 C CA A SER F 1 85 ? 39.487 37.679 -2.502 0.69 20.96 87 SER F CA 1
ATOM 8613 C CA B SER F 1 85 ? 39.489 37.665 -2.498 0.31 20.73 87 SER F CA 1
ATOM 8614 C C . SER F 1 85 ? 40.805 37.603 -3.263 1.00 20.84 87 SER F C 1
ATOM 8615 O O . SER F 1 85 ? 40.813 37.134 -4.408 1.00 22.22 87 SER F O 1
ATOM 8620 N N . MET F 1 86 ? 41.908 38.056 -2.670 1.00 19.46 88 MET F N 1
ATOM 8621 C CA A MET F 1 86 ? 43.203 38.115 -3.335 0.69 19.27 88 MET F CA 1
ATOM 8622 C CA B MET F 1 86 ? 43.196 38.085 -3.344 0.31 19.13 88 MET F CA 1
ATOM 8623 C C . MET F 1 86 ? 44.264 37.507 -2.434 1.00 17.40 88 MET F C 1
ATOM 8624 O O . MET F 1 86 ? 44.233 37.708 -1.218 1.00 16.56 88 MET F O 1
ATOM 8633 N N . ARG F 1 87 ? 45.211 36.786 -3.040 1.00 16.11 89 ARG F N 1
ATOM 8634 C CA A ARG F 1 87 ? 46.396 36.344 -2.314 0.60 16.16 89 ARG F CA 1
ATOM 8635 C CA B ARG F 1 87 ? 46.393 36.344 -2.314 0.40 16.56 89 ARG F CA 1
ATOM 8636 C C . ARG F 1 87 ? 47.443 37.443 -2.226 1.00 15.02 89 ARG F C 1
ATOM 8637 O O . ARG F 1 87 ? 48.168 37.526 -1.225 1.00 14.75 89 ARG F O 1
ATOM 8652 N N . GLU F 1 88 ? 47.539 38.277 -3.260 1.00 14.00 90 GLU F N 1
ATOM 8653 C CA . GLU F 1 88 ? 48.499 39.366 -3.356 1.00 15.16 90 GLU F CA 1
ATOM 8654 C C . GLU F 1 88 ? 47.738 40.655 -3.611 1.00 13.95 90 GLU F C 1
ATOM 8655 O O . GLU F 1 88 ? 46.823 40.690 -4.438 1.00 16.06 90 GLU F O 1
ATOM 8661 N N . TRP F 1 89 ? 48.123 41.719 -2.914 1.00 12.18 91 TRP F N 1
ATOM 8662 C CA . TRP F 1 89 ? 47.321 42.932 -2.879 1.00 11.71 91 TRP F CA 1
ATOM 8663 C C . TRP F 1 89 ? 47.865 44.052 -3.751 1.00 12.68 91 TRP F C 1
ATOM 8664 O O . TRP F 1 89 ? 47.263 45.128 -3.796 1.00 13.97 91 TRP F O 1
ATOM 8675 N N . GLY F 1 90 ? 48.962 43.823 -4.460 1.00 12.66 92 GLY F N 1
ATOM 8676 C CA . GLY F 1 90 ? 49.489 44.824 -5.364 1.00 13.69 92 GLY F CA 1
ATOM 8677 C C . GLY F 1 90 ? 50.283 45.906 -4.668 1.00 13.59 92 GLY F C 1
ATOM 8678 O O . GLY F 1 90 ? 51.023 45.628 -3.723 1.00 13.75 92 GLY F O 1
ATOM 8679 N N . THR F 1 91 ? 50.158 47.142 -5.141 1.00 13.26 93 THR F N 1
ATOM 8680 C CA . THR F 1 91 ? 50.881 48.247 -4.537 1.00 13.24 93 THR F CA 1
ATOM 8681 C C . THR F 1 91 ? 50.200 48.661 -3.239 1.00 12.25 93 THR F C 1
ATOM 8682 O O . THR F 1 91 ? 49.061 48.282 -2.956 1.00 11.97 93 THR F O 1
ATOM 8686 N N . GLY F 1 92 ? 50.903 49.475 -2.449 1.00 12.07 94 GLY F N 1
ATOM 8687 C CA . GLY F 1 92 ? 50.265 50.073 -1.287 1.00 11.39 94 GLY F CA 1
ATOM 8688 C C . GLY F 1 92 ? 48.991 50.810 -1.650 1.00 10.52 94 GLY F C 1
ATOM 8689 O O . GLY F 1 92 ? 47.975 50.691 -0.960 1.00 10.82 94 GLY F O 1
ATOM 8690 N N . LEU F 1 93 ? 49.021 51.561 -2.754 1.00 10.65 95 LEU F N 1
ATOM 8691 C CA . LEU F 1 93 ? 47.830 52.282 -3.194 1.00 10.26 95 LEU F CA 1
ATOM 8692 C C . LEU F 1 93 ? 46.683 51.330 -3.516 1.00 10.02 95 LEU F C 1
ATOM 8693 O O . LEU F 1 93 ? 45.539 51.573 -3.114 1.00 10.20 95 LEU F O 1
ATOM 8698 N N . GLU F 1 94 ? 46.967 50.239 -4.233 1.00 10.23 96 GLU F N 1
ATOM 8699 C CA . GLU F 1 94 ? 45.905 49.288 -4.550 1.00 10.81 96 GLU F CA 1
ATOM 8700 C C . GLU F 1 94 ? 45.305 48.671 -3.291 1.00 9.67 96 GLU F C 1
ATOM 8701 O O . GLU F 1 94 ? 44.092 48.441 -3.223 1.00 10.23 96 GLU F O 1
ATOM 8707 N N . ALA F 1 95 ? 46.134 48.396 -2.281 1.00 9.23 97 ALA F N 1
ATOM 8708 C CA . ALA F 1 95 ? 45.596 47.872 -1.029 1.00 9.62 97 ALA F CA 1
ATOM 8709 C C . ALA F 1 95 ? 44.715 48.903 -0.331 1.00 8.97 97 ALA F C 1
ATOM 8710 O O . ALA F 1 95 ? 43.648 48.560 0.195 1.00 9.15 97 ALA F O 1
ATOM 8712 N N . LEU F 1 96 ? 45.137 50.172 -0.313 1.00 9.06 98 LEU F N 1
ATOM 8713 C CA . LEU F 1 96 ? 44.309 51.208 0.299 1.00 8.90 98 LEU F CA 1
ATOM 8714 C C . LEU F 1 96 ? 42.993 51.379 -0.447 1.00 8.82 98 LEU F C 1
ATOM 8715 O O . LEU F 1 96 ? 41.944 51.593 0.174 1.00 9.29 98 LEU F O 1
ATOM 8720 N N . GLN F 1 97 ? 43.030 51.294 -1.782 1.00 9.12 99 GLN F N 1
ATOM 8721 C CA . GLN F 1 97 ? 41.800 51.392 -2.563 1.00 9.56 99 GLN F CA 1
ATOM 8722 C C . GLN F 1 97 ? 40.863 50.234 -2.251 1.00 9.47 99 GLN F C 1
ATOM 8723 O O . GLN F 1 97 ? 39.646 50.425 -2.122 1.00 10.00 99 GLN F O 1
ATOM 8729 N N . ALA F 1 98 ? 41.413 49.025 -2.114 1.00 9.39 101 ALA F N 1
ATOM 8730 C CA . ALA F 1 98 ? 40.594 47.884 -1.714 1.00 10.11 101 ALA F CA 1
ATOM 8731 C C . ALA F 1 98 ? 40.027 48.081 -0.313 1.00 9.16 101 ALA F C 1
ATOM 8732 O O . ALA F 1 98 ? 38.867 47.735 -0.049 1.00 10.20 101 ALA F O 1
ATOM 8734 N N . ALA F 1 99 ? 40.830 48.635 0.600 1.00 9.49 102 ALA F N 1
ATOM 8735 C CA . ALA F 1 99 ? 40.348 48.893 1.954 1.00 9.50 102 ALA F CA 1
ATOM 8736 C C . ALA F 1 99 ? 39.232 49.930 1.959 1.00 9.12 102 ALA F C 1
ATOM 8737 O O . ALA F 1 99 ? 38.238 49.775 2.674 1.00 9.44 102 ALA F O 1
ATOM 8739 N N . LEU F 1 100 ? 39.380 51.002 1.177 1.00 9.05 103 LEU F N 1
ATOM 8740 C CA . LEU F 1 100 ? 38.321 52.002 1.101 1.00 9.32 103 LEU F CA 1
ATOM 8741 C C . LEU F 1 100 ? 37.020 51.366 0.644 1.00 9.35 103 LEU F C 1
ATOM 8742 O O . LEU F 1 100 ? 35.956 51.600 1.232 1.00 9.70 103 LEU F O 1
ATOM 8747 N N . ASP F 1 101 ? 37.094 50.534 -0.396 1.00 9.53 104 ASP F N 1
ATOM 8748 C CA A ASP F 1 101 ? 35.900 49.858 -0.898 0.37 10.38 104 ASP F CA 1
ATOM 8749 C CA B ASP F 1 101 ? 35.883 49.893 -0.881 0.63 10.24 104 ASP F CA 1
ATOM 8750 C C . ASP F 1 101 ? 35.277 48.974 0.172 1.00 9.60 104 ASP F C 1
ATOM 8751 O O . ASP F 1 101 ? 34.053 48.961 0.352 1.00 10.01 104 ASP F O 1
ATOM 8760 N N . LEU F 1 102 ? 36.112 48.204 0.879 1.00 9.31 105 LEU F N 1
ATOM 8761 C CA . LEU F 1 102 ? 35.596 47.327 1.924 1.00 9.38 105 LEU F CA 1
ATOM 8762 C C . LEU F 1 102 ? 34.962 48.128 3.058 1.00 9.20 105 LEU F C 1
ATOM 8763 O O . LEU F 1 102 ? 33.885 47.775 3.555 1.00 9.21 105 LEU F O 1
ATOM 8768 N N . GLU F 1 103 ? 35.607 49.220 3.472 1.00 8.52 106 GLU F N 1
ATOM 8769 C CA . GLU F 1 103 ? 35.045 50.050 4.534 1.00 8.86 106 GLU F CA 1
ATOM 8770 C C . GLU F 1 103 ? 33.687 50.614 4.131 1.00 8.19 106 GLU F C 1
ATOM 8771 O O . GLU F 1 103 ? 32.771 50.697 4.956 1.00 8.84 106 GLU F O 1
ATOM 8777 N N . LYS F 1 104 ? 33.533 51.003 2.863 1.00 8.74 107 LYS F N 1
ATOM 8778 C CA A LYS F 1 104 ? 32.239 51.494 2.404 0.61 9.30 107 LYS F CA 1
ATOM 8779 C CA B LYS F 1 104 ? 32.236 51.494 2.414 0.39 9.71 107 LYS F CA 1
ATOM 8780 C C . LYS F 1 104 ? 31.209 50.372 2.301 1.00 9.10 107 LYS F C 1
ATOM 8781 O O . LYS F 1 104 ? 30.019 50.598 2.555 1.00 9.50 107 LYS F O 1
ATOM 8792 N N . GLN F 1 105 ? 31.639 49.158 1.949 1.00 9.74 108 GLN F N 1
ATOM 8793 C CA A GLN F 1 105 ? 30.710 48.030 1.954 0.87 10.17 108 GLN F CA 1
ATOM 8794 C CA B GLN F 1 105 ? 30.725 48.022 1.952 0.13 10.28 108 GLN F CA 1
ATOM 8795 C C . GLN F 1 105 ? 30.210 47.744 3.361 1.00 9.67 108 GLN F C 1
ATOM 8796 O O . GLN F 1 105 ? 29.010 47.505 3.566 1.00 10.03 108 GLN F O 1
ATOM 8807 N N . VAL F 1 106 ? 31.115 47.760 4.346 1.00 9.56 109 VAL F N 1
ATOM 8808 C CA . VAL F 1 106 ? 30.713 47.552 5.732 1.00 9.48 109 VAL F CA 1
ATOM 8809 C C . VAL F 1 106 ? 29.792 48.675 6.184 1.00 8.76 109 VAL F C 1
ATOM 8810 O O . VAL F 1 106 ? 28.774 48.432 6.836 1.00 8.87 109 VAL F O 1
ATOM 8814 N N . ASN F 1 107 ? 30.120 49.917 5.819 1.00 9.01 110 ASN F N 1
ATOM 8815 C CA . ASN F 1 107 ? 29.258 51.044 6.164 1.00 9.01 110 ASN F CA 1
ATOM 8816 C C . ASN F 1 107 ? 27.852 50.861 5.604 1.00 8.31 110 ASN F C 1
ATOM 8817 O O . ASN F 1 107 ? 26.860 51.093 6.308 1.00 8.84 110 ASN F O 1
ATOM 8822 N N . GLN F 1 108 ? 27.743 50.435 4.342 1.00 8.78 111 GLN F N 1
ATOM 8823 C CA A GLN F 1 108 ? 26.423 50.198 3.760 0.70 9.07 111 GLN F CA 1
ATOM 8824 C CA B GLN F 1 108 ? 26.421 50.204 3.767 0.30 9.79 111 GLN F CA 1
ATOM 8825 C C . GLN F 1 108 ? 25.656 49.145 4.551 1.00 9.42 111 GLN F C 1
ATOM 8826 O O . GLN F 1 108 ? 24.457 49.297 4.808 1.00 9.76 111 GLN F O 1
ATOM 8837 N N . SER F 1 109 ? 26.332 48.070 4.954 1.00 8.89 112 SER F N 1
ATOM 8838 C CA A SER F 1 109 ? 25.667 47.027 5.725 0.81 9.70 112 SER F CA 1
ATOM 8839 C CA B SER F 1 109 ? 25.654 47.031 5.721 0.19 9.18 112 SER F CA 1
ATOM 8840 C C . SER F 1 109 ? 25.192 47.559 7.073 1.00 8.88 112 SER F C 1
ATOM 8841 O O . SER F 1 109 ? 24.092 47.223 7.533 1.00 9.72 112 SER F O 1
ATOM 8846 N N . LEU F 1 110 ? 26.018 48.387 7.728 1.00 8.97 113 LEU F N 1
ATOM 8847 C CA . LEU F 1 110 ? 25.628 48.978 9.006 1.00 8.44 113 LEU F CA 1
ATOM 8848 C C . LEU F 1 110 ? 24.434 49.908 8.840 1.00 8.52 113 LEU F C 1
ATOM 8849 O O . LEU F 1 110 ? 23.530 49.929 9.686 1.00 9.03 113 LEU F O 1
ATOM 8854 N N . LEU F 1 111 ? 24.412 50.687 7.752 1.00 9.03 114 LEU F N 1
ATOM 8855 C CA . LEU F 1 111 ? 23.277 51.569 7.500 1.00 9.14 114 LEU F CA 1
ATOM 8856 C C . LEU F 1 111 ? 22.009 50.772 7.214 1.00 9.15 114 LEU F C 1
ATOM 8857 O O . LEU F 1 111 ? 20.914 51.173 7.619 1.00 9.95 114 LEU F O 1
ATOM 8862 N N . GLU F 1 112 ? 22.137 49.637 6.521 1.00 9.21 115 GLU F N 1
ATOM 8863 C CA . GLU F 1 112 ? 20.980 48.770 6.310 1.00 9.88 115 GLU F CA 1
ATOM 8864 C C . GLU F 1 112 ? 20.460 48.217 7.630 1.00 9.63 115 GLU F C 1
ATOM 8865 O O . GLU F 1 112 ? 19.242 48.163 7.854 1.00 10.79 115 GLU F O 1
ATOM 8871 N N . LEU F 1 113 ? 21.369 47.795 8.516 1.00 9.84 116 LEU F N 1
ATOM 8872 C CA . LEU F 1 113 ? 20.953 47.343 9.838 1.00 11.20 116 LEU F CA 1
ATOM 8873 C C . LEU F 1 113 ? 20.254 48.467 10.589 1.00 10.04 116 LEU F C 1
ATOM 8874 O O . LEU F 1 113 ? 19.248 48.243 11.273 1.00 10.26 116 LEU F O 1
ATOM 8879 N N . HIS F 1 114 ? 20.792 49.686 10.490 1.00 9.20 117 HIS F N 1
ATOM 8880 C CA . HIS F 1 114 ? 20.166 50.821 11.160 1.00 9.43 117 HIS F CA 1
ATOM 8881 C C . HIS F 1 114 ? 18.739 51.021 10.671 1.00 9.68 117 HIS F C 1
ATOM 8882 O O . HIS F 1 114 ? 17.829 51.291 11.468 1.00 9.84 117 HIS F O 1
ATOM 8889 N N . SER F 1 115 ? 18.524 50.879 9.364 1.00 10.64 118 SER F N 1
ATOM 8890 C CA . SER F 1 115 ? 17.181 51.012 8.813 1.00 11.64 118 SER F CA 1
ATOM 8891 C C . SER F 1 115 ? 16.253 49.921 9.340 1.00 11.45 118 SER F C 1
ATOM 8892 O O . SER F 1 115 ? 15.093 50.192 9.678 1.00 12.34 118 SER F O 1
ATOM 8895 N N . THR F 1 116 ? 16.746 48.683 9.417 1.00 11.60 119 THR F N 1
ATOM 8896 C CA . THR F 1 116 ? 15.955 47.599 9.994 1.00 12.41 119 THR F CA 1
ATOM 8897 C C . THR F 1 116 ? 15.605 47.892 11.449 1.00 11.51 119 THR F C 1
ATOM 8898 O O . THR F 1 116 ? 14.460 47.703 11.880 1.00 12.28 119 THR F O 1
ATOM 8902 N N . ALA F 1 117 ? 16.588 48.348 12.228 1.00 10.32 120 ALA F N 1
ATOM 8903 C CA . ALA F 1 117 ? 16.345 48.659 13.634 1.00 10.10 120 ALA F CA 1
ATOM 8904 C C . ALA F 1 117 ? 15.345 49.800 13.788 1.00 9.87 120 ALA F C 1
ATOM 8905 O O . ALA F 1 117 ? 14.457 49.748 14.651 1.00 10.32 120 ALA F O 1
ATOM 8907 N N . SER F 1 118 ? 15.486 50.845 12.967 1.00 10.00 121 SER F N 1
ATOM 8908 C CA A SER F 1 118 ? 14.564 51.975 13.033 0.62 10.95 121 SER F CA 1
ATOM 8909 C CA B SER F 1 118 ? 14.567 51.973 13.037 0.38 10.88 121 SER F CA 1
ATOM 8910 C C . SER F 1 118 ? 13.150 51.544 12.678 1.00 11.29 121 SER F C 1
ATOM 8911 O O . SER F 1 118 ? 12.188 51.931 13.352 1.00 12.32 121 SER F O 1
ATOM 8916 N N . GLY F 1 119 ? 13.004 50.748 11.614 1.00 12.19 122 GLY F N 1
ATOM 8917 C CA . GLY F 1 119 ? 11.683 50.294 11.215 1.00 13.25 122 GLY F CA 1
ATOM 8918 C C . GLY F 1 119 ? 11.026 49.409 12.252 1.00 12.93 122 GLY F C 1
ATOM 8919 O O . GLY F 1 119 ? 9.798 49.337 12.324 1.00 15.35 122 GLY F O 1
ATOM 8920 N N . ASN F 1 120 ? 11.826 48.726 13.064 1.00 11.90 123 ASN F N 1
ATOM 8921 C CA . ASN F 1 120 ? 11.313 47.898 14.144 1.00 11.80 123 ASN F CA 1
ATOM 8922 C C . ASN F 1 120 ? 11.275 48.629 15.480 1.00 10.59 123 ASN F C 1
ATOM 8923 O O . ASN F 1 120 ? 11.036 47.996 16.513 1.00 11.45 123 ASN F O 1
ATOM 8928 N N . ASN F 1 121 ? 11.480 49.947 15.477 1.00 10.66 124 ASN F N 1
ATOM 8929 C CA . ASN F 1 121 ? 11.341 50.764 16.683 1.00 10.35 124 ASN F CA 1
ATOM 8930 C C . ASN F 1 121 ? 12.228 50.263 17.818 1.00 9.01 124 ASN F C 1
ATOM 8931 O O . ASN F 1 121 ? 11.784 50.087 18.957 1.00 9.78 124 ASN F O 1
ATOM 8936 N N . ASP F 1 122 ? 13.506 50.049 17.498 1.00 8.38 125 ASP F N 1
ATOM 8937 C CA . ASP F 1 122 ? 14.501 49.568 18.455 1.00 8.22 125 ASP F CA 1
ATOM 8938 C C . ASP F 1 122 ? 15.556 50.648 18.649 1.00 8.10 125 ASP F C 1
ATOM 8939 O O . ASP F 1 122 ? 16.592 50.655 17.966 1.00 8.79 125 ASP F O 1
ATOM 8944 N N . PRO F 1 123 ? 15.335 51.574 19.586 1.00 8.25 126 PRO F N 1
ATOM 8945 C CA . PRO F 1 123 ? 16.294 52.671 19.772 1.00 8.82 126 PRO F CA 1
ATOM 8946 C C . PRO F 1 123 ? 17.553 52.260 20.505 1.00 8.16 126 PRO F C 1
ATOM 8947 O O . PRO F 1 123 ? 18.570 52.957 20.397 1.00 8.90 126 PRO F O 1
ATOM 8951 N N . HIS F 1 124 ? 17.524 51.168 21.264 1.00 8.32 127 HIS F N 1
ATOM 8952 C CA . HIS F 1 124 ? 18.760 50.674 21.847 1.00 8.15 127 HIS F CA 1
ATOM 8953 C C . HIS F 1 124 ? 19.723 50.240 20.750 1.00 7.75 127 HIS F C 1
ATOM 8954 O O . HIS F 1 124 ? 20.927 50.518 20.815 1.00 7.97 127 HIS F O 1
ATOM 8961 N N . LEU F 1 125 ? 19.196 49.579 19.717 1.00 8.08 128 LEU F N 1
ATOM 8962 C CA . LEU F 1 125 ? 20.030 49.145 18.603 1.00 8.25 128 LEU F CA 1
ATOM 8963 C C . LEU F 1 125 ? 20.443 50.314 17.706 1.00 7.95 128 LEU F C 1
ATOM 8964 O O . LEU F 1 125 ? 21.597 50.376 17.269 1.00 8.48 128 LEU F O 1
ATOM 8969 N N . THR F 1 126 ? 19.547 51.275 17.440 1.00 8.35 129 THR F N 1
ATOM 8970 C CA . THR F 1 126 ? 20.007 52.430 16.664 1.00 8.38 129 THR F CA 1
ATOM 8971 C C . THR F 1 126 ? 21.101 53.195 17.400 1.00 8.14 129 THR F C 1
ATOM 8972 O O . THR F 1 126 ? 22.044 53.694 16.772 1.00 8.71 129 THR F O 1
ATOM 8976 N N . LYS F 1 127 ? 20.998 53.295 18.730 1.00 8.42 130 LYS F N 1
ATOM 8977 C CA . LYS F 1 127 ? 22.048 53.951 19.506 1.00 8.68 130 LYS F CA 1
ATOM 8978 C C . LYS F 1 127 ? 23.371 53.199 19.379 1.00 8.60 130 LYS F C 1
ATOM 8979 O O . LYS F 1 127 ? 24.426 53.808 19.160 1.00 8.60 130 LYS F O 1
ATOM 8985 N N . LEU F 1 128 ? 23.337 51.867 19.514 1.00 8.42 131 LEU F N 1
ATOM 8986 C CA . LEU F 1 128 ? 24.560 51.088 19.349 1.00 8.67 131 LEU F CA 1
ATOM 8987 C C . LEU F 1 128 ? 25.192 51.378 18.001 1.00 8.74 131 LEU F C 1
ATOM 8988 O O . LEU F 1 128 ? 26.395 51.646 17.899 1.00 9.55 131 LEU F O 1
ATOM 8993 N N . LEU F 1 129 ? 24.389 51.311 16.944 1.00 8.62 132 LEU F N 1
ATOM 8994 C CA . LEU F 1 129 ? 24.943 51.473 15.611 1.00 8.75 132 LEU F CA 1
ATOM 8995 C C . LEU F 1 129 ? 25.521 52.863 15.429 1.00 9.00 132 LEU F C 1
ATOM 8996 O O . LEU F 1 129 ? 26.630 53.015 14.909 1.00 10.24 132 LEU F O 1
ATOM 9001 N N . GLU F 1 130 ? 24.800 53.891 15.879 1.00 8.53 133 GLU F N 1
ATOM 9002 C CA . GLU F 1 130 ? 25.290 55.255 15.711 1.00 8.56 133 GLU F CA 1
ATOM 9003 C C . GLU F 1 130 ? 26.583 55.481 16.484 1.00 9.15 133 GLU F C 1
ATOM 9004 O O . GLU F 1 130 ? 27.548 56.046 15.952 1.00 10.91 133 GLU F O 1
ATOM 9010 N N . ASP F 1 131 ? 26.620 55.048 17.741 1.00 9.06 134 ASP F N 1
ATOM 9011 C CA . ASP F 1 131 ? 27.700 55.437 18.633 1.00 9.64 134 ASP F CA 1
ATOM 9012 C C . ASP F 1 131 ? 28.918 54.526 18.517 1.00 9.98 134 ASP F C 1
ATOM 9013 O O . ASP F 1 131 ? 30.056 54.997 18.639 1.00 11.24 134 ASP F O 1
ATOM 9018 N N . GLU F 1 132 ? 28.709 53.222 18.312 1.00 9.86 135 GLU F N 1
ATOM 9019 C CA . GLU F 1 132 ? 29.793 52.247 18.339 1.00 10.96 135 GLU F CA 1
ATOM 9020 C C . GLU F 1 132 ? 30.262 51.807 16.960 1.00 11.09 135 GLU F C 1
ATOM 9021 O O . GLU F 1 132 ? 31.313 51.163 16.866 1.00 12.97 135 GLU F O 1
ATOM 9027 N N . TYR F 1 133 ? 29.517 52.126 15.896 1.00 9.23 136 TYR F N 1
ATOM 9028 C CA . TYR F 1 133 ? 29.857 51.635 14.562 1.00 9.01 136 TYR F CA 1
ATOM 9029 C C . TYR F 1 133 ? 29.890 52.730 13.504 1.00 8.86 136 TYR F C 1
ATOM 9030 O O . TYR F 1 133 ? 30.919 52.926 12.845 1.00 9.99 136 TYR F O 1
ATOM 9039 N N . LEU F 1 134 ? 28.775 53.443 13.325 1.00 9.09 137 LEU F N 1
ATOM 9040 C CA . LEU F 1 134 ? 28.697 54.394 12.221 1.00 8.69 137 LEU F CA 1
ATOM 9041 C C . LEU F 1 134 ? 29.689 55.535 12.397 1.00 8.19 137 LEU F C 1
ATOM 9042 O O . LEU F 1 134 ? 30.255 56.036 11.417 1.00 9.11 137 LEU F O 1
ATOM 9047 N N . GLU F 1 135 ? 29.903 55.964 13.641 1.00 8.86 138 GLU F N 1
ATOM 9048 C CA . GLU F 1 135 ? 30.847 57.042 13.903 1.00 9.63 138 GLU F CA 1
ATOM 9049 C C . GLU F 1 135 ? 32.264 56.632 13.511 1.00 9.90 138 GLU F C 1
ATOM 9050 O O . GLU F 1 135 ? 32.936 57.321 12.729 1.00 10.37 138 GLU F O 1
ATOM 9056 N N . GLU F 1 136 ? 32.733 55.499 14.031 1.00 10.22 139 GLU F N 1
ATOM 9057 C CA A GLU F 1 136 ? 34.074 55.054 13.673 0.67 10.54 139 GLU F CA 1
ATOM 9058 C CA B GLU F 1 136 ? 34.065 55.017 13.681 0.33 11.32 139 GLU F CA 1
ATOM 9059 C C . GLU F 1 136 ? 34.187 54.734 12.187 1.00 10.32 139 GLU F C 1
ATOM 9060 O O . GLU F 1 136 ? 35.256 54.928 11.597 1.00 10.02 139 GLU F O 1
ATOM 9071 N N . GLN F 1 137 ? 33.105 54.272 11.556 1.00 9.56 140 GLN F N 1
ATOM 9072 C CA . GLN F 1 137 ? 33.184 53.938 10.136 1.00 9.54 140 GLN F CA 1
ATOM 9073 C C . GLN F 1 137 ? 33.437 55.172 9.272 1.00 9.08 140 GLN F C 1
ATOM 9074 O O . GLN F 1 137 ? 34.259 55.131 8.348 1.00 9.34 140 GLN F O 1
ATOM 9080 N N . VAL F 1 138 ? 32.735 56.276 9.545 1.00 9.18 141 VAL F N 1
ATOM 9081 C CA . VAL F 1 138 ? 32.992 57.511 8.804 1.00 8.73 141 VAL F CA 1
ATOM 9082 C C . VAL F 1 138 ? 34.421 57.992 9.033 1.00 8.20 141 VAL F C 1
ATOM 9083 O O . VAL F 1 138 ? 35.093 58.454 8.103 1.00 8.42 141 VAL F O 1
ATOM 9087 N N . ASP F 1 139 ? 34.906 57.901 10.273 1.00 8.25 142 ASP F N 1
ATOM 9088 C CA . ASP F 1 139 ? 36.273 58.338 10.548 1.00 8.61 142 ASP F CA 1
ATOM 9089 C C . ASP F 1 139 ? 37.286 57.467 9.814 1.00 8.37 142 ASP F C 1
ATOM 9090 O O . ASP F 1 139 ? 38.306 57.965 9.321 1.00 8.75 142 ASP F O 1
ATOM 9095 N N . SER F 1 140 ? 37.021 56.159 9.735 1.00 8.76 143 SER F N 1
ATOM 9096 C CA A SER F 1 140 ? 37.925 55.260 9.027 0.79 8.97 143 SER F CA 1
ATOM 9097 C CA B SER F 1 140 ? 37.926 55.260 9.027 0.21 8.89 143 SER F CA 1
ATOM 9098 C C . SER F 1 140 ? 37.946 55.562 7.535 1.00 8.49 143 SER F C 1
ATOM 9099 O O . SER F 1 140 ? 39.014 55.581 6.913 1.00 9.30 143 SER F O 1
ATOM 9104 N N . ILE F 1 141 ? 36.775 55.792 6.947 1.00 7.89 144 ILE F N 1
ATOM 9105 C CA . ILE F 1 141 ? 36.698 56.091 5.523 1.00 8.22 144 ILE F CA 1
ATOM 9106 C C . ILE F 1 141 ? 37.427 57.397 5.213 1.00 7.95 144 ILE F C 1
ATOM 9107 O O . ILE F 1 141 ? 38.163 57.493 4.220 1.00 8.55 144 ILE F O 1
ATOM 9112 N N . LYS F 1 142 ? 37.254 58.411 6.068 1.00 8.08 145 LYS F N 1
ATOM 9113 C CA . LYS F 1 142 ? 37.959 59.675 5.875 1.00 7.94 145 LYS F CA 1
ATOM 9114 C C . LYS F 1 142 ? 39.470 59.491 5.992 1.00 8.48 145 LYS F C 1
ATOM 9115 O O . LYS F 1 142 ? 40.232 60.063 5.201 1.00 9.02 145 LYS F O 1
ATOM 9121 N N . LYS F 1 143 ? 39.920 58.700 6.971 1.00 8.56 146 LYS F N 1
ATOM 9122 C CA A LYS F 1 143 ? 41.351 58.470 7.132 0.29 9.44 146 LYS F CA 1
ATOM 9123 C CA B LYS F 1 143 ? 41.350 58.454 7.141 0.71 9.23 146 LYS F CA 1
ATOM 9124 C C . LYS F 1 143 ? 41.938 57.779 5.908 1.00 8.95 146 LYS F C 1
ATOM 9125 O O . LYS F 1 143 ? 42.997 58.176 5.409 1.00 8.87 146 LYS F O 1
ATOM 9136 N N . ILE F 1 144 ? 41.264 56.742 5.406 1.00 8.86 147 ILE F N 1
ATOM 9137 C CA . ILE F 1 144 ? 41.778 56.037 4.235 1.00 9.01 147 ILE F CA 1
ATOM 9138 C C . ILE F 1 144 ? 41.755 56.936 3.005 1.00 8.53 147 ILE F C 1
ATOM 9139 O O . ILE F 1 144 ? 42.691 56.925 2.194 1.00 8.84 147 ILE F O 1
ATOM 9144 N N . GLY F 1 145 ? 40.687 57.718 2.835 1.00 8.39 148 GLY F N 1
ATOM 9145 C CA . GLY F 1 145 ? 40.657 58.662 1.729 1.00 8.68 148 GLY F CA 1
ATOM 9146 C C . GLY F 1 145 ? 41.825 59.630 1.776 1.00 8.57 148 GLY F C 1
ATOM 9147 O O . GLY F 1 145 ? 42.503 59.858 0.767 1.00 8.63 148 GLY F O 1
ATOM 9148 N N . ASP F 1 146 ? 42.088 60.204 2.962 1.00 8.62 149 ASP F N 1
ATOM 9149 C CA . ASP F 1 146 ? 43.254 61.071 3.129 1.00 9.11 149 ASP F CA 1
ATOM 9150 C C . ASP F 1 146 ? 44.530 60.336 2.733 1.00 8.72 149 ASP F C 1
ATOM 9151 O O . ASP F 1 146 ? 45.408 60.898 2.067 1.00 8.86 149 ASP F O 1
ATOM 9156 N N . MET F 1 147 ? 44.672 59.083 3.182 1.00 8.68 150 MET F N 1
ATOM 9157 C CA . MET F 1 147 ? 45.889 58.326 2.905 1.00 8.60 150 MET F CA 1
ATOM 9158 C C . MET F 1 147 ? 46.078 58.108 1.410 1.00 8.39 150 MET F C 1
ATOM 9159 O O . MET F 1 147 ? 47.196 58.210 0.898 1.00 8.57 150 MET F O 1
ATOM 9164 N N . ILE F 1 148 ? 44.999 57.778 0.700 1.00 8.58 151 ILE F N 1
ATOM 9165 C CA . ILE F 1 148 ? 45.071 57.607 -0.748 1.00 8.64 151 ILE F CA 1
ATOM 9166 C C . ILE F 1 148 ? 45.555 58.891 -1.416 1.00 8.14 151 ILE F C 1
ATOM 9167 O O . ILE F 1 148 ? 46.438 58.869 -2.280 1.00 8.84 151 ILE F O 1
ATOM 9172 N N . THR F 1 149 ? 44.985 60.033 -1.023 1.00 8.36 152 THR F N 1
ATOM 9173 C CA . THR F 1 149 ? 45.412 61.310 -1.594 1.00 8.57 152 THR F CA 1
ATOM 9174 C C . THR F 1 149 ? 46.879 61.587 -1.298 1.00 8.70 152 THR F C 1
ATOM 9175 O O . THR F 1 149 ? 47.635 62.002 -2.185 1.00 8.88 152 THR F O 1
ATOM 9179 N N . LYS F 1 150 ? 47.298 61.367 -0.050 1.00 8.60 153 LYS F N 1
ATOM 9180 C CA . LYS F 1 150 ? 48.691 61.603 0.318 1.00 8.86 153 LYS F CA 1
ATOM 9181 C C . LYS F 1 150 ? 49.631 60.706 -0.474 1.00 8.52 153 LYS F C 1
ATOM 9182 O O . LYS F 1 150 ? 50.711 61.140 -0.892 1.00 9.01 153 LYS F O 1
ATOM 9188 N N . LEU F 1 151 ? 49.251 59.441 -0.659 1.00 8.67 154 LEU F N 1
ATOM 9189 C CA . LEU F 1 151 ? 50.121 58.509 -1.365 1.00 8.72 154 LEU F CA 1
ATOM 9190 C C . LEU F 1 151 ? 50.188 58.838 -2.852 1.00 8.39 154 LEU F C 1
ATOM 9191 O O . LEU F 1 151 ? 51.256 58.738 -3.466 1.00 9.41 154 LEU F O 1
ATOM 9196 N N . LYS F 1 152 ? 49.065 59.252 -3.444 1.00 9.12 155 LYS F N 1
ATOM 9197 C CA . LYS F 1 152 ? 49.105 59.725 -4.825 1.00 9.96 155 LYS F CA 1
ATOM 9198 C C . LYS F 1 152 ? 50.014 60.943 -4.964 1.00 9.80 155 LYS F C 1
ATOM 9199 O O . LYS F 1 152 ? 50.732 61.085 -5.964 1.00 10.83 155 LYS F O 1
ATOM 9205 N N . ARG F 1 153 ? 50.004 61.835 -3.969 1.00 9.45 156 ARG F N 1
ATOM 9206 C CA . ARG F 1 153 ? 50.896 62.990 -4.004 1.00 9.44 156 ARG F CA 1
ATOM 9207 C C . ARG F 1 153 ? 52.355 62.568 -3.865 1.00 9.86 156 ARG F C 1
ATOM 9208 O O . ARG F 1 153 ? 53.218 63.003 -4.639 1.00 10.62 156 ARG F O 1
ATOM 9216 N N . ALA F 1 154 ? 52.651 61.724 -2.875 1.00 9.70 157 ALA F N 1
ATOM 9217 C CA . ALA F 1 154 ? 54.032 61.318 -2.639 1.00 10.02 157 ALA F CA 1
ATOM 9218 C C . ALA F 1 154 ? 54.580 60.539 -3.820 1.00 10.41 157 ALA F C 1
ATOM 9219 O O . ALA F 1 154 ? 55.751 60.694 -4.187 1.00 10.20 157 ALA F O 1
ATOM 9221 N N A GLY F 1 155 ? 53.799 59.577 -4.314 0.77 10.74 158 GLY F N 1
ATOM 9222 N N B GLY F 1 155 ? 53.702 59.865 -4.542 0.23 11.72 158 GLY F N 1
ATOM 9223 C CA A GLY F 1 155 ? 54.277 58.610 -5.270 0.77 11.94 158 GLY F CA 1
ATOM 9224 C CA B GLY F 1 155 ? 54.090 59.083 -5.678 0.23 12.55 158 GLY F CA 1
ATOM 9225 C C A GLY F 1 155 ? 53.374 58.505 -6.477 0.77 12.81 158 GLY F C 1
ATOM 9226 C C B GLY F 1 155 ? 53.742 57.657 -5.359 0.23 13.17 158 GLY F C 1
ATOM 9227 O O A GLY F 1 155 ? 53.345 59.398 -7.327 0.77 14.22 158 GLY F O 1
ATOM 9228 O O B GLY F 1 155 ? 54.442 56.982 -4.598 0.23 13.12 158 GLY F O 1
ATOM 9229 N N A PRO F 1 156 ? 52.578 57.423 -6.561 0.77 12.64 159 PRO F N 1
ATOM 9230 N N B PRO F 1 156 ? 52.631 57.174 -5.914 0.23 14.24 159 PRO F N 1
ATOM 9231 C CA A PRO F 1 156 ? 52.350 56.398 -5.529 0.77 12.82 159 PRO F CA 1
ATOM 9232 C CA B PRO F 1 156 ? 52.121 55.867 -5.496 0.23 14.89 159 PRO F CA 1
ATOM 9233 C C A PRO F 1 156 ? 53.316 55.198 -5.450 0.77 12.81 159 PRO F C 1
ATOM 9234 C C B PRO F 1 156 ? 53.120 54.757 -5.751 0.23 15.19 159 PRO F C 1
ATOM 9235 O O A PRO F 1 156 ? 53.157 54.398 -4.536 0.77 12.96 159 PRO F O 1
ATOM 9236 O O B PRO F 1 156 ? 52.878 53.611 -5.358 0.23 15.91 159 PRO F O 1
ATOM 9243 N N . THR F 1 157 ? 54.254 55.064 -6.385 1.00 14.58 160 THR F N 1
ATOM 9244 C CA . THR F 1 157 ? 55.304 54.054 -6.423 1.00 15.68 160 THR F CA 1
ATOM 9245 C C . THR F 1 157 ? 56.665 54.675 -6.122 1.00 14.50 160 THR F C 1
ATOM 9246 O O . THR F 1 157 ? 56.818 55.897 -6.014 1.00 15.82 160 THR F O 1
ATOM 9250 N N . GLY F 1 158 ? 57.663 53.801 -5.976 1.00 12.85 161 GLY F N 1
ATOM 9251 C CA . GLY F 1 158 ? 59.043 54.246 -5.836 1.00 12.34 161 GLY F CA 1
ATOM 9252 C C . GLY F 1 158 ? 59.305 54.978 -4.533 1.00 11.10 161 GLY F C 1
ATOM 9253 O O . GLY F 1 158 ? 58.783 54.627 -3.467 1.00 11.26 161 GLY F O 1
ATOM 9254 N N . LEU F 1 159 ? 60.148 56.012 -4.622 1.00 10.38 162 LEU F N 1
ATOM 9255 C CA . LEU F 1 159 ? 60.582 56.738 -3.434 1.00 10.71 162 LEU F CA 1
ATOM 9256 C C . LEU F 1 159 ? 59.400 57.273 -2.639 1.00 10.31 162 LEU F C 1
ATOM 9257 O O . LEU F 1 159 ? 59.411 57.236 -1.405 1.00 10.88 162 LEU F O 1
ATOM 9262 N N . GLY F 1 160 ? 58.366 57.776 -3.325 1.00 10.70 163 GLY F N 1
ATOM 9263 C CA . GLY F 1 160 ? 57.201 58.286 -2.616 1.00 11.15 163 GLY F CA 1
ATOM 9264 C C . GLY F 1 160 ? 56.512 57.231 -1.772 1.00 10.57 163 GLY F C 1
ATOM 9265 O O . GLY F 1 160 ? 56.052 57.515 -0.663 1.00 10.93 163 GLY F O 1
ATOM 9266 N N . GLU F 1 161 ? 56.418 56.004 -2.288 1.00 10.20 164 GLU F N 1
ATOM 9267 C CA . GLU F 1 161 ? 55.823 54.929 -1.505 1.00 10.16 164 GLU F CA 1
ATOM 9268 C C . GLU F 1 161 ? 56.700 54.583 -0.307 1.00 9.49 164 GLU F C 1
ATOM 9269 O O . GLU F 1 161 ? 56.191 54.346 0.797 1.00 10.20 164 GLU F O 1
ATOM 9275 N N . TYR F 1 162 ? 58.021 54.557 -0.512 1.00 9.23 165 TYR F N 1
ATOM 9276 C CA . TYR F 1 162 ? 58.957 54.312 0.581 1.00 9.60 165 TYR F CA 1
ATOM 9277 C C . TYR F 1 162 ? 58.804 55.366 1.674 1.00 9.49 165 TYR F C 1
ATOM 9278 O O . TYR F 1 162 ? 58.749 55.038 2.865 1.00 9.86 165 TYR F O 1
ATOM 9287 N N . MET F 1 163 ? 58.712 56.643 1.285 1.00 9.50 166 MET F N 1
ATOM 9288 C CA . MET F 1 163 ? 58.610 57.716 2.272 1.00 10.29 166 MET F CA 1
ATOM 9289 C C . MET F 1 163 ? 57.249 57.723 2.957 1.00 10.51 166 MET F C 1
ATOM 9290 O O . MET F 1 163 ? 57.162 57.942 4.170 1.00 11.60 166 MET F O 1
ATOM 9295 N N . PHE F 1 164 ? 56.174 57.509 2.195 1.00 10.06 167 PHE F N 1
ATOM 9296 C CA . PHE F 1 164 ? 54.845 57.458 2.791 1.00 10.20 167 PHE F CA 1
ATOM 9297 C C . PHE F 1 164 ? 54.760 56.337 3.818 1.00 10.37 167 PHE F C 1
ATOM 9298 O O . PHE F 1 164 ? 54.195 56.516 4.905 1.00 11.26 167 PHE F O 1
ATOM 9306 N N . ASP F 1 165 ? 55.313 55.170 3.484 1.00 10.39 168 ASP F N 1
ATOM 9307 C CA . ASP F 1 165 ? 55.302 54.039 4.405 1.00 11.01 168 ASP F CA 1
ATOM 9308 C C . ASP F 1 165 ? 55.991 54.383 5.723 1.00 12.97 168 ASP F C 1
ATOM 9309 O O . ASP F 1 165 ? 55.524 53.982 6.797 1.00 13.41 168 ASP F O 1
ATOM 9314 N N . LYS F 1 166 ? 57.114 55.112 5.655 1.00 15.55 169 LYS F N 1
ATOM 9315 C CA . LYS F 1 166 ? 57.836 55.521 6.861 1.00 20.06 169 LYS F CA 1
ATOM 9316 C C . LYS F 1 166 ? 56.977 56.398 7.750 1.00 21.97 169 LYS F C 1
ATOM 9317 O O . LYS F 1 166 ? 57.000 56.270 8.983 1.00 22.44 169 LYS F O 1
ATOM 9323 N N . GLU F 1 167 ? 56.271 57.351 7.146 1.00 22.92 170 GLU F N 1
ATOM 9324 C CA . GLU F 1 167 ? 55.423 58.243 7.924 1.00 24.63 170 GLU F CA 1
ATOM 9325 C C . GLU F 1 167 ? 54.300 57.469 8.586 1.00 24.22 170 GLU F C 1
ATOM 9326 O O . GLU F 1 167 ? 53.885 57.794 9.704 1.00 25.38 170 GLU F O 1
ATOM 9332 N N . LEU F 1 168 ? 53.830 56.419 7.921 1.00 23.33 171 LEU F N 1
ATOM 9333 C CA . LEU F 1 168 ? 52.756 55.599 8.452 1.00 22.32 171 LEU F CA 1
ATOM 9334 C C . LEU F 1 168 ? 53.227 54.739 9.616 1.00 23.40 171 LEU F C 1
ATOM 9335 O O . LEU F 1 168 ? 52.449 54.468 10.536 1.00 24.55 171 LEU F O 1
ATOM 9340 N N . ASN F 1 169 ? 54.489 54.320 9.602 1.00 22.42 172 ASN F N 1
ATOM 9341 C CA . ASN F 1 169 ? 55.038 53.408 10.602 1.00 23.30 172 ASN F CA 1
ATOM 9342 C C . ASN F 1 169 ? 55.003 54.003 12.010 1.00 25.72 172 ASN F C 1
ATOM 9343 O O . ASN F 1 169 ? 55.032 55.222 12.196 1.00 26.97 172 ASN F O 1
#

Organism: Penaeus japonicus (NCBI:txid27405)

InterPro domains:
  IPR001519 Ferritin [PTHR11431] (2-169)
  IPR008331 Ferritin/DPS domain [PF00210] (15-154)
  IPR009040 Ferritin-like diiron domain [PS50905] (7-156)
  IPR009078 Ferritin-like superfamily [SSF47240] (1-169)
  IPR012347 Ferritin-like [G3DSA:1.20.1260.10] (1-170)

Nearest PDB structures (foldseek):
  6a4u-assembly1_B  TM=1.006E+00  e=1.723E-23  Penaeus japonicus
  6lbc-assembly1_A  TM=1.005E+00  e=7.741E-23  Penaeus japonicus
  6lbc-assembly1_B  TM=1.004E+00  e=1.385E-22  Penaeus japonicus
  6lbd-assembly1_A  TM=1.004E+00  e=2.249E-22  Penaeus japonicus
  2iu2-assembly1_A  TM=9.928E-01  e=1.808E-17  Homo sapiens

Secondary structure (DSSP, 8-state):
--TT--S--HHHHHHHHHHHHHHHHHHHHHHHHHHHTTSTTT--HHHHHHHHHHHHHHHHHHHHHHHHHHHHT-------BPPPS-S---SHHHHHHHHHHHHHHHHHHHHHHHHHHHHTT-HHHHHHIIIIIIHHHHHHHHHHHHHHHHHHHH-SSTHHHHHHHHHH-/--TT--S--HHHHHHHHHHHHHHHHHHHHHHHHHHHTTSTTT--HHHHHHHHHHHHHHHHHHHHHHHHHHHHT-------BPPPS-S---SHHHHHHHHHHHHHHHHHHHHHHHHHHHHTT-HHHHHHIIIIIIHHHHHHHHHHHHHHHHHHHH-SSTHHHHHHHHHH-/--TT--S--HHHHHHHHHHHHHHHHHHHHHHHHHHHTTSTTT--HHHHHHHHHHHHHHHHHHHHHHHHHHHHT-------BPPPS-S---SHHHHHHHHHHHHHHHHHHHHHHHHHHHHTT-HHHHHHIIIIIIHHHHHHHHHHHHHHHHHHHH-SSTHHHHHHHHHH-/--TT--S--HHHHHHHHHHHHHHHHHHHHHHHHHHHTTSTTT--HHHHHHHHHHHHHHHHHHHHHHHHHHHHT------PBPPPS-S---SHHHHHHHHHHHHHHHHHHHHHHHHHHHHTT-HHHHHHIIIIIIHHHHHHHHHHHHHHHHHHHH-SSTHHHHHHHHHH-/--TT--S--HHHHHHHHHHHHHHHHHHHHHHHHHHHTTSTTT--HHHHHHHHHHHHHHHHHHHHHHHHHHHHT------PBPP------SSHHHHHHHHHHHHHHHHHHHHHHHHHHHHTT-HHHHHHIIIIIIHHHHHHHHHHHHHHHHHHHH-SSTHHHHHHHHHH-/--TT--S--HHHHHHHHHHHHHHHHHHHHHHHHHHHTTSTTT--HHHHHHHHHHHHHHHHHHHHHHHHHHHHT------PBPPPS-S---SHHHHHHHHHHHHHHHHHHHHHHHHHHHHTT-HHHHHHIIIIIIHHHHHHHHHHHHHHHHHHHH-SSTHHHHHHHHHH-

Foldseek 3Di:
DDPQADLQDPVLLVLLLVLLLLLLLQLLLLQLQLVLCVPPVNVLNLSNVVSNVVSVVSNVLSVVSVVVCVNNPHDHDHDDRDHDPDNHQPASLSNLVVNLVSLVVSLVSLVVSLVVCVVSVNVVSVCCSVPVPNVVSVVVNVVSVVLSVQCVVQDVDDPSVVVSSVVSD/DDPQADLQDPVLLVLLLVLLLLLLLLLQLLQLQLVLCVPPVNVLNLSNVVSNVVSVVSNVLSVVSVVVCVNNPHDHDHDDRDHDPDNHQPFSLSNLVVNLVSLVVSLVSLVVSLVVCVVSVNVVSVCCSVPVPNVVSVVVNVVSVVLSVQLVVLPSDDPSSNVSSVVSD/DDPQADLQDPVLLVLLLVLLLLLLLLLLLLQLQLVLCVPPVNVLNLSNVVSPVVSVVSNVLSVVSVVVCVNNPHDHDHDDRDHDPDNHQPASLSNLVVNLVSLVVSLVSLVVSLVVCVVSVNVVSVCCSVPVPNVVSVVVNVVSVVLSVQCVVQPVDDPSVNVSSVVSD/DDPQADLQDPVLLVLLLVLLLLLLLLLQLLQLQLVLCVPPVRVLNLSNVVSNVVSVVSNVVSVVSVVVCVNNPHDHDHDDRDHPPDNHQPASLSVLVVNLVSLVVSLVSLVVSLVVCVVSVNVVSVCCSVPVPNVVSVVVNVVSVVLNVQCVVQDVDDPSVNVSSVVSD/DDPQADLQDPVLLVLLLVLLLLLLLLLQQLQLQLVLCVPPVRVLNLSNVVSNVVSVVSNVVSVVSVVVCVNNPHDHDHDDRDHHPDNHQPASLSSLVVNLVSLVVSLVSLVVSLVVCVVSVNVVSVCCSVPVPNVVSVVVNVVSVVLSVQCVVQDVDDPSVNVSSVVSD/DDPQADLQDPVLLVLLLVLLLLLLLLLQLLQLQLVLCVPPVNVLNLSNVVSNVVSVVSNVLSVVSVVVCVNNPHDHDHDDRDHDPDNHQPFSLSNLVVNLVSLVVSLVSLVVSLVVCVVSVNVVSVCCSVPVPNVVSVVVNVVSVVLSVQLVVLPSDDPSSNVSSVVSD